Protein 3S40 (pdb70)

Radius of gyration: 36.55 Å; Cα contacts (8 Å, |Δi|>4): 2667; chains: 4; bounding box: 95×68×80 Å

InterPro domains:
  IPR001206 Diacylglycerol kinase, catalytic domain [PF00781] (8-130)
  IPR001206 Diacylglycerol kinase, catalytic domain [PS50146] (4-135)
  IPR001206 Diacylglycerol kinase, catalytic domain [SM00046] (8-134)
  IPR005218 Diacylglycerol/lipid kinase [TIGR00147] (7-293)
  IPR016064 NAD kinase/diacylglycerol kinase-like domain superfamily [SSF111331] (7-296)
  IPR017438 Inorganic polyphosphate/ATP-NAD kinase, N-terminal [G3DSA:3.40.50.10330] (1-131)
  IPR045540 YegS/DAGK, C-terminal domain [PF19279] (150-292)
  IPR050187 Lipid Phosphate Formation and Regulation [PTHR12358] (7-282)

Structure (mmCIF, N/CA/C/O backbone):
data_3S40
#
_entry.id   3S40
#
_cell.length_a   63.608
_cell.length_b   130.758
_cell.length_c   72.794
_cell.angle_alpha   90.00
_cell.angle_beta   115.04
_cell.angle_gamma   90.00
#
_symmetry.space_group_name_H-M   'P 1 21 1'
#
loop_
_entity.id
_entity.type
_entity.pdbx_description
1 polymer 'diacylglycerol kinase'
2 water water
#
loop_
_atom_site.group_PDB
_atom_site.id
_atom_site.type_symbol
_atom_site.label_atom_id
_atom_site.label_alt_id
_atom_site.label_comp_id
_atom_site.label_asym_id
_atom_site.label_entity_id
_atom_site.label_seq_id
_atom_site.pdbx_PDB_ins_code
_atom_site.Cartn_x
_atom_site.Cartn_y
_atom_site.Cartn_z
_atom_site.occupancy
_atom_site.B_iso_or_equiv
_atom_site.auth_seq_id
_atom_site.auth_comp_id
_atom_site.auth_asym_id
_atom_site.auth_atom_id
_atom_site.pdbx_PDB_model_num
ATOM 1 N N . LYS A 1 5 ? 14.879 17.221 20.643 1.00 93.97 3 LYS A N 1
ATOM 2 C CA . LYS A 1 5 ? 14.864 18.500 21.348 1.00 98.93 3 LYS A CA 1
ATOM 3 C C . LYS A 1 5 ? 13.934 18.469 22.560 1.00 98.04 3 LYS A C 1
ATOM 4 O O . LYS A 1 5 ? 12.757 18.116 22.454 1.00 102.47 3 LYS A O 1
ATOM 10 N N . THR A 1 6 ? 14.474 18.856 23.710 1.00 85.98 4 THR A N 1
ATOM 11 C CA . THR A 1 6 ? 13.760 18.777 24.977 1.00 69.49 4 THR A CA 1
ATOM 12 C C . THR A 1 6 ? 13.089 20.100 25.350 1.00 60.82 4 THR A C 1
ATOM 13 O O . THR A 1 6 ? 13.466 21.159 24.857 1.00 67.79 4 THR A O 1
ATOM 17 N N . LYS A 1 7 ? 12.080 20.038 26.212 1.00 45.90 5 LYS A N 1
ATOM 18 C CA . LYS A 1 7 ? 11.446 21.251 26.699 1.00 40.22 5 LYS A CA 1
ATOM 19 C C . LYS A 1 7 ? 12.157 21.821 27.936 1.00 34.88 5 LYS A C 1
ATOM 20 O O . LYS A 1 7 ? 11.674 22.769 28.552 1.00 31.88 5 LYS A O 1
ATOM 26 N N . PHE A 1 8 ? 13.290 21.234 28.305 1.00 28.22 6 PHE A N 1
ATOM 27 C CA . PHE A 1 8 ? 14.047 21.696 29.462 1.00 28.48 6 PHE A CA 1
ATOM 28 C C . PHE A 1 8 ? 15.496 21.962 29.082 1.00 32.69 6 PHE A C 1
ATOM 29 O O . PHE A 1 8 ? 16.304 21.045 29.033 1.00 28.75 6 PHE A O 1
ATOM 37 N N . GLU A 1 9 ? 15.818 23.226 28.835 1.00 21.46 7 GLU A N 1
ATOM 38 C CA . GLU A 1 9 ? 17.135 23.585 28.324 1.00 37.62 7 GLU A CA 1
ATOM 39 C C . GLU A 1 9 ? 18.189 23.399 29.415 1.00 31.13 7 GLU A C 1
ATOM 40 O O . GLU A 1 9 ? 19.254 22.860 29.167 1.00 26.37 7 GLU A O 1
ATOM 46 N N . LYS A 1 10 ? 17.868 23.830 30.632 1.00 28.62 8 LYS A N 1
ATOM 47 C CA . LYS A 1 10 ? 18.765 23.656 31.762 1.00 24.97 8 LYS A CA 1
ATOM 48 C C . LYS A 1 10 ? 18.070 22.942 32.906 1.00 24.83 8 LYS A C 1
ATOM 49 O O . LYS A 1 10 ? 16.914 23.248 33.274 1.00 18.80 8 LYS A O 1
ATOM 55 N N . VAL A 1 11 ? 18.790 21.981 33.454 1.00 13.80 9 VAL A N 1
ATOM 56 C CA . VAL A 1 11 ? 18.290 21.111 34.514 1.00 12.34 9 VAL A CA 1
ATOM 57 C C . VAL A 1 11 ? 19.225 21.171 35.722 1.00 22.99 9 VAL A C 1
ATOM 58 O O . VAL A 1 11 ? 20.461 21.155 35.583 1.00 18.11 9 VAL A O 1
ATOM 62 N N . LEU A 1 12 ? 18.621 21.258 36.900 1.00 16.90 10 LEU A N 1
ATOM 63 C CA . LEU A 1 12 ? 19.306 21.051 38.171 1.00 20.39 10 LEU A CA 1
ATOM 64 C C . LEU A 1 12 ? 18.842 19.763 38.844 1.00 22.08 10 LEU A C 1
ATOM 65 O O . LEU A 1 12 ? 17.639 19.541 39.001 1.00 20.76 10 LEU A O 1
ATOM 70 N N . LEU A 1 13 ? 19.795 18.929 39.258 1.00 15.91 11 LEU A N 1
ATOM 71 C CA . LEU A 1 13 ? 19.522 17.770 40.103 1.00 14.52 11 LEU A CA 1
ATOM 72 C C . LEU A 1 13 ? 20.078 18.009 41.505 1.00 23.11 11 LEU A C 1
ATOM 73 O O . LEU A 1 13 ? 21.290 18.203 41.688 1.00 17.78 11 LEU A O 1
ATOM 78 N N . ILE A 1 14 ? 19.194 18.013 42.493 1.00 18.21 12 ILE A N 1
ATOM 79 C CA . ILE A 1 14 ? 19.611 18.138 43.894 1.00 17.71 12 ILE A CA 1
ATOM 80 C C . ILE A 1 14 ? 19.671 16.754 44.493 1.00 22.90 12 ILE A C 1
ATOM 81 O O . ILE A 1 14 ? 18.700 16.003 44.428 1.00 20.05 12 ILE A O 1
ATOM 86 N N . VAL A 1 15 ? 20.819 16.415 45.066 1.00 22.40 13 VAL A N 1
ATOM 87 C CA . VAL A 1 15 ? 21.032 15.093 45.644 1.00 26.93 13 VAL A CA 1
ATOM 88 C C . VAL A 1 15 ? 21.252 15.162 47.144 1.00 23.78 13 VAL A C 1
ATOM 89 O O . VAL A 1 15 ? 22.177 15.829 47.606 1.00 28.50 13 VAL A O 1
ATOM 93 N N . ASN A 1 16 ? 20.401 14.469 47.894 1.00 23.28 14 ASN A N 1
ATOM 94 C CA . ASN A 1 16 ? 20.651 14.209 49.311 1.00 24.45 14 ASN A CA 1
ATOM 95 C C . ASN A 1 16 ? 21.494 12.943 49.420 1.00 29.41 14 ASN A C 1
ATOM 96 O O . ASN A 1 16 ? 21.004 11.842 49.147 1.00 31.49 14 ASN A O 1
ATOM 101 N N . PRO A 1 17 ? 22.774 13.095 49.807 1.00 38.12 15 PRO A N 1
ATOM 102 C CA . PRO A 1 17 ? 23.726 11.979 49.782 1.00 39.63 15 PRO A CA 1
ATOM 103 C C . PRO A 1 17 ? 23.301 10.871 50.729 1.00 34.82 15 PRO A C 1
ATOM 104 O O . PRO A 1 17 ? 23.684 9.716 50.550 1.00 39.33 15 PRO A O 1
ATOM 108 N N . LYS A 1 18 ? 22.504 11.224 51.728 1.00 31.21 16 LYS A N 1
ATOM 109 C CA . LYS A 1 18 ? 21.982 10.230 52.655 1.00 41.41 16 LYS A CA 1
ATOM 110 C C . LYS A 1 18 ? 20.812 9.443 52.074 1.00 41.52 16 LYS A C 1
ATOM 111 O O . LYS A 1 18 ? 20.446 8.385 52.594 1.00 35.81 16 LYS A O 1
ATOM 117 N N . ALA A 1 19 ? 20.223 9.941 50.994 1.00 32.55 17 ALA A N 1
ATOM 118 C CA . ALA A 1 19 ? 18.972 9.348 50.529 1.00 36.94 17 ALA A CA 1
ATOM 119 C C . ALA A 1 19 ? 19.207 7.945 49.981 1.00 38.81 17 ALA A C 1
ATOM 120 O O . ALA A 1 19 ? 20.329 7.576 49.658 1.00 38.44 17 ALA A O 1
ATOM 122 N N . GLY A 1 20 ? 18.138 7.164 49.884 1.00 29.12 18 GLY A N 1
ATOM 123 C CA . GLY A 1 20 ? 18.199 5.897 49.195 1.00 38.17 18 GLY A CA 1
ATOM 124 C C . GLY A 1 20 ? 18.634 4.740 50.074 1.00 53.67 18 GLY A C 1
ATOM 125 O O . GLY A 1 20 ? 19.474 4.890 50.964 1.00 44.62 18 GLY A O 1
ATOM 126 N N . GLN A 1 21 ? 18.034 3.583 49.819 1.00 72.06 19 GLN A N 1
ATOM 127 C CA . GLN A 1 21 ? 18.378 2.359 50.519 1.00 91.64 19 GLN A CA 1
ATOM 128 C C . GLN A 1 21 ? 19.887 2.202 50.476 1.00 93.85 19 GLN A C 1
ATOM 129 O O . GLN A 1 21 ? 20.564 2.317 51.499 1.00 94.89 19 GLN A O 1
ATOM 135 N N . GLY A 1 22 ? 20.406 1.970 49.273 1.00 88.60 20 GLY A N 1
ATOM 136 C CA . GLY A 1 22 ? 21.821 1.725 49.066 1.00 82.11 20 GLY A CA 1
ATOM 137 C C . GLY A 1 22 ? 22.723 2.931 49.253 1.00 73.36 20 GLY A C 1
ATOM 138 O O . GLY A 1 22 ? 22.343 3.945 49.841 1.00 76.75 20 GLY A O 1
ATOM 139 N N . ASP A 1 23 ? 23.938 2.813 48.740 1.00 58.81 21 ASP A N 1
ATOM 140 C CA . ASP A 1 23 ? 24.943 3.842 48.925 1.00 51.87 21 ASP A CA 1
ATOM 141 C C . ASP A 1 23 ? 24.935 4.881 47.805 1.00 35.17 21 ASP A C 1
ATOM 142 O O . ASP A 1 23 ? 24.348 4.667 46.739 1.00 30.16 21 ASP A O 1
ATOM 147 N N . LEU A 1 24 ? 25.614 5.994 48.056 1.00 30.61 22 LEU A N 1
ATOM 148 C CA . LEU A 1 24 ? 25.666 7.112 47.119 1.00 28.69 22 LEU A CA 1
ATOM 149 C C . LEU A 1 24 ? 26.055 6.689 45.711 1.00 31.46 22 LEU A C 1
ATOM 150 O O . LEU A 1 24 ? 25.384 7.036 44.749 1.00 26.03 22 LEU A O 1
ATOM 155 N N . HIS A 1 25 ? 27.122 5.906 45.597 1.00 31.85 23 HIS A N 1
ATOM 156 C CA . HIS A 1 25 ? 27.686 5.583 44.299 1.00 39.25 23 HIS A CA 1
ATOM 157 C C . HIS A 1 25 ? 26.697 4.725 43.528 1.00 38.04 23 HIS A C 1
ATOM 158 O O . HIS A 1 25 ? 26.440 4.947 42.339 1.00 34.41 23 HIS A O 1
ATOM 165 N N . THR A 1 26 ? 26.119 3.753 44.217 1.00 35.36 24 THR A N 1
ATOM 166 C CA . THR A 1 26 ? 25.181 2.860 43.574 1.00 30.00 24 THR A CA 1
ATOM 167 C C . THR A 1 26 ? 23.932 3.615 43.128 1.00 25.76 24 THR A C 1
ATOM 168 O O . THR A 1 26 ? 23.443 3.419 42.014 1.00 28.50 24 THR A O 1
ATOM 172 N N . ASN A 1 27 ? 23.423 4.480 43.996 1.00 23.54 25 ASN A N 1
ATOM 173 C CA . ASN A 1 27 ? 22.273 5.304 43.641 1.00 25.64 25 ASN A CA 1
ATOM 174 C C . ASN A 1 27 ? 22.541 6.206 42.438 1.00 27.40 25 ASN A C 1
ATOM 175 O O . ASN A 1 27 ? 21.703 6.364 41.553 1.00 25.35 25 ASN A O 1
ATOM 180 N N . LEU A 1 28 ? 23.725 6.801 42.408 1.00 23.78 26 LEU A N 1
ATOM 181 C CA . LEU A 1 28 ? 24.047 7.728 41.347 1.00 13.88 26 LEU A CA 1
ATOM 182 C C . LEU A 1 28 ? 24.258 7.003 40.012 1.00 19.70 26 LEU A C 1
ATOM 183 O O . LEU A 1 28 ? 24.023 7.567 38.939 1.00 28.81 26 LEU A O 1
ATOM 188 N N . THR A 1 29 ? 24.670 5.742 40.080 1.00 19.17 27 THR A N 1
ATOM 189 C CA . THR A 1 29 ? 24.795 4.921 38.877 1.00 22.46 27 THR A CA 1
ATOM 190 C C . THR A 1 29 ? 23.407 4.674 38.297 1.00 29.05 27 THR A C 1
ATOM 191 O O . THR A 1 29 ? 23.225 4.534 37.092 1.00 24.91 27 THR A O 1
ATOM 195 N N . LYS A 1 30 ? 22.420 4.615 39.171 1.00 30.35 28 LYS A N 1
ATOM 196 C CA . LYS A 1 30 ? 21.063 4.361 38.717 1.00 26.86 28 LYS A CA 1
ATOM 197 C C . LYS A 1 30 ? 20.397 5.608 38.136 1.00 28.43 28 LYS A C 1
ATOM 198 O O . LYS A 1 30 ? 19.677 5.530 37.142 1.00 30.58 28 LYS A O 1
ATOM 204 N N . ILE A 1 31 ? 20.641 6.767 38.729 1.00 18.34 29 ILE A N 1
ATOM 205 C CA . ILE A 1 31 ? 19.838 7.917 38.312 1.00 21.58 29 ILE A CA 1
ATOM 206 C C . ILE A 1 31 ? 20.518 8.903 37.384 1.00 27.36 29 ILE A C 1
ATOM 207 O O . ILE A 1 31 ? 19.868 9.511 36.556 1.00 27.28 29 ILE A O 1
ATOM 212 N N . VAL A 1 32 ? 21.830 9.064 37.497 1.00 29.27 30 VAL A N 1
ATOM 213 C CA . VAL A 1 32 ? 22.462 10.153 36.762 1.00 22.01 30 VAL A CA 1
ATOM 214 C C . VAL A 1 32 ? 22.580 9.943 35.243 1.00 25.61 30 VAL A C 1
ATOM 215 O O . VAL A 1 32 ? 22.292 10.855 34.462 1.00 31.96 30 VAL A O 1
ATOM 219 N N . PRO A 1 33 ? 22.998 8.744 34.820 1.00 30.63 31 PRO A N 1
ATOM 220 C CA . PRO A 1 33 ? 23.229 8.503 33.389 1.00 34.70 31 PRO A CA 1
ATOM 221 C C . PRO A 1 33 ? 22.056 8.790 32.442 1.00 31.46 31 PRO A C 1
ATOM 222 O O . PRO A 1 33 ? 22.270 9.497 31.452 1.00 32.39 31 PRO A O 1
ATOM 226 N N . PRO A 1 34 ? 20.854 8.248 32.713 1.00 24.67 32 PRO A N 1
ATOM 227 C CA . PRO A 1 34 ? 19.747 8.619 31.822 1.00 28.22 32 PRO A CA 1
ATOM 228 C C . PRO A 1 34 ? 19.507 10.135 31.805 1.00 22.11 32 PRO A C 1
ATOM 229 O O . PRO A 1 34 ? 19.183 10.693 30.762 1.00 25.98 32 PRO A O 1
ATOM 233 N N . LEU A 1 35 ? 19.683 10.795 32.941 1.00 20.00 33 LEU A N 1
ATOM 234 C CA . LEU A 1 35 ? 19.488 12.233 32.987 1.00 22.22 33 LEU A CA 1
ATOM 235 C C . LEU A 1 35 ? 20.574 12.931 32.175 1.00 29.87 33 LEU A C 1
ATOM 236 O O . LEU A 1 35 ? 20.303 13.844 31.399 1.00 28.96 33 LEU A O 1
ATOM 241 N N . ALA A 1 36 ? 21.815 12.498 32.350 1.00 26.04 34 ALA A N 1
ATOM 242 C CA . ALA A 1 36 ? 22.893 13.160 31.651 1.00 24.57 34 ALA A CA 1
ATOM 243 C C . ALA A 1 36 ? 22.774 12.922 30.144 1.00 18.27 34 ALA A C 1
ATOM 244 O O . ALA A 1 36 ? 23.127 13.783 29.344 1.00 29.24 34 ALA A O 1
ATOM 246 N N . ALA A 1 37 ? 22.249 11.765 29.757 1.00 24.43 35 ALA A N 1
ATOM 247 C CA . ALA A 1 37 ? 22.068 11.469 28.340 1.00 30.25 35 ALA A CA 1
ATOM 248 C C . ALA A 1 37 ? 20.967 12.312 27.736 1.00 29.89 35 ALA A C 1
ATOM 249 O O . ALA A 1 37 ? 21.062 12.726 26.586 1.00 32.84 35 ALA A O 1
ATOM 251 N N . ALA A 1 38 ? 19.915 12.546 28.516 1.00 32.44 36 ALA A N 1
ATOM 252 C CA . ALA A 1 38 ? 18.719 13.205 28.009 1.00 29.75 36 ALA A CA 1
ATOM 253 C C . ALA A 1 38 ? 18.869 14.716 28.003 1.00 26.23 36 ALA A C 1
ATOM 254 O O . ALA A 1 38 ? 18.406 15.371 27.082 1.00 25.33 36 ALA A O 1
ATOM 256 N N . PHE A 1 39 ? 19.534 15.263 29.019 1.00 22.41 37 PHE A N 1
ATOM 257 C CA . PHE A 1 39 ? 19.613 16.719 29.182 1.00 25.84 37 PHE A CA 1
ATOM 258 C C . PHE A 1 39 ? 21.032 17.285 28.982 1.00 30.98 37 PHE A C 1
ATOM 259 O O . PHE A 1 39 ? 21.882 17.153 29.847 1.00 23.99 37 PHE A O 1
ATOM 267 N N . PRO A 1 40 ? 21.277 17.955 27.854 1.00 33.43 38 PRO A N 1
ATOM 268 C CA . PRO A 1 40 ? 22.638 18.383 27.505 1.00 30.92 38 PRO A CA 1
ATOM 269 C C . PRO A 1 40 ? 23.250 19.455 28.428 1.00 31.78 38 PRO A C 1
ATOM 270 O O . PRO A 1 40 ? 24.429 19.772 28.268 1.00 29.37 38 PRO A O 1
ATOM 274 N N . ASP A 1 41 ? 22.477 20.007 29.357 1.00 24.28 39 ASP A N 1
ATOM 275 C CA . ASP A 1 41 ? 23.008 20.938 30.359 1.00 24.24 39 ASP A CA 1
ATOM 276 C C . ASP A 1 41 ? 22.421 20.601 31.712 1.00 30.76 39 ASP A C 1
ATOM 277 O O . ASP A 1 41 ? 21.290 20.980 32.036 1.00 25.74 39 ASP A O 1
ATOM 282 N N . LEU A 1 42 ? 23.212 19.905 32.510 1.00 24.03 40 LEU A N 1
ATOM 283 C CA . LEU A 1 42 ? 22.727 19.313 33.735 1.00 14.14 40 LEU A CA 1
ATOM 284 C C . LEU A 1 42 ? 23.655 19.666 34.890 1.00 22.73 40 LEU A C 1
ATOM 285 O O . LEU A 1 42 ? 24.853 19.439 34.833 1.00 24.93 40 LEU A O 1
ATOM 290 N N . HIS A 1 43 ? 23.094 20.217 35.946 1.00 24.86 41 HIS A N 1
ATOM 291 C CA . HIS A 1 43 ? 23.899 20.669 37.053 1.00 22.51 41 HIS A CA 1
ATOM 292 C C . HIS A 1 43 ? 23.510 19.843 38.270 1.00 26.81 41 HIS A C 1
ATOM 293 O O . HIS A 1 43 ? 22.320 19.704 38.603 1.00 23.48 41 HIS A O 1
ATOM 300 N N . ILE A 1 44 ? 24.505 19.259 38.915 1.00 15.40 42 ILE A N 1
ATOM 301 C CA . ILE A 1 44 ? 24.254 18.361 40.032 1.00 14.17 42 ILE A CA 1
ATOM 302 C C . ILE A 1 44 ? 24.865 18.901 41.303 1.00 27.42 42 ILE A C 1
ATOM 303 O O . ILE A 1 44 ? 26.065 19.170 41.343 1.00 25.77 42 ILE A O 1
ATOM 308 N N . LEU A 1 45 ? 24.044 19.045 42.342 1.00 17.41 43 LEU A N 1
ATOM 309 C CA . LEU A 1 45 ? 24.508 19.576 43.622 1.00 19.84 43 LEU A CA 1
ATOM 310 C C . LEU A 1 45 ? 24.129 18.652 44.753 1.00 23.54 43 LEU A C 1
ATOM 311 O O . LEU A 1 45 ? 22.972 18.243 44.865 1.00 24.77 43 LEU A O 1
ATOM 316 N N . HIS A 1 46 ? 25.088 18.331 45.613 1.00 22.57 44 HIS A N 1
ATOM 317 C CA . HIS A 1 46 ? 24.762 17.562 46.804 1.00 28.92 44 HIS A CA 1
ATOM 318 C C . HIS A 1 46 ? 24.344 18.517 47.906 1.00 24.96 44 HIS A C 1
ATOM 319 O O . HIS A 1 46 ? 24.894 19.602 48.002 1.00 21.51 44 HIS A O 1
ATOM 326 N N . THR A 1 47 ? 23.355 18.139 48.718 1.00 25.41 45 THR A N 1
ATOM 327 C CA . THR A 1 47 ? 23.063 18.895 49.941 1.00 26.43 45 THR A CA 1
ATOM 328 C C . THR A 1 47 ? 24.108 18.534 50.995 1.00 28.02 45 THR A C 1
ATOM 329 O O . THR A 1 47 ? 24.703 17.472 50.925 1.00 25.42 45 THR A O 1
ATOM 333 N N . LYS A 1 48 ? 24.318 19.409 51.969 1.00 34.49 46 LYS A N 1
ATOM 334 C CA . LYS A 1 48 ? 25.217 19.115 53.089 1.00 47.93 46 LYS A CA 1
ATOM 335 C C . LYS A 1 48 ? 24.479 19.204 54.416 1.00 46.51 46 LYS A C 1
ATOM 336 O O . LYS A 1 48 ? 24.617 18.338 55.277 1.00 43.92 46 LYS A O 1
ATOM 342 N N . GLU A 1 49 ? 23.697 20.261 54.588 1.00 41.61 47 GLU A N 1
ATOM 343 C CA . GLU A 1 49 ? 22.878 20.368 55.784 1.00 49.06 47 GLU A CA 1
ATOM 344 C C . GLU A 1 49 ? 21.428 20.603 55.429 1.00 45.36 47 GLU A C 1
ATOM 345 O O . GLU A 1 49 ? 21.099 20.953 54.287 1.00 31.89 47 GLU A O 1
ATOM 351 N N . GLN A 1 50 ? 20.575 20.393 56.427 1.00 37.57 48 GLN A N 1
ATOM 352 C CA . GLN A 1 50 ? 19.197 20.841 56.392 1.00 45.34 48 GLN A CA 1
ATOM 353 C C . GLN A 1 50 ? 19.128 22.290 55.917 1.00 36.02 48 GLN A C 1
ATOM 354 O O . GLN A 1 50 ? 19.897 23.137 56.365 1.00 38.35 48 GLN A O 1
ATOM 360 N N . GLY A 1 51 ? 18.210 22.570 54.999 1.00 26.83 49 GLY A N 1
ATOM 361 C CA . GLY A 1 51 ? 18.076 23.903 54.450 1.00 31.71 49 GLY A CA 1
ATOM 362 C C . GLY A 1 51 ? 18.731 24.076 53.087 1.00 33.46 49 GLY A C 1
ATOM 363 O O . GLY A 1 51 ? 18.315 24.942 52.316 1.00 38.35 49 GLY A O 1
ATOM 364 N N . ASP A 1 52 ? 19.735 23.251 52.776 1.00 26.31 50 ASP A N 1
ATOM 365 C CA . ASP A 1 52 ? 20.444 23.368 51.489 1.00 25.77 50 ASP A CA 1
ATOM 366 C C . ASP A 1 52 ? 19.536 23.212 50.265 1.00 24.26 50 ASP A C 1
ATOM 367 O O . ASP A 1 52 ? 19.646 23.956 49.299 1.00 29.19 50 ASP A O 1
ATOM 372 N N . ALA A 1 53 ? 18.662 22.221 50.297 1.00 27.60 51 ALA A N 1
ATOM 373 C CA . ALA A 1 53 ? 17.779 21.998 49.165 1.00 24.00 51 ALA A CA 1
ATOM 374 C C . ALA A 1 53 ? 16.932 23.255 48.936 1.00 19.08 51 ALA A C 1
ATOM 375 O O . ALA A 1 53 ? 16.800 23.731 47.818 1.00 26.77 51 ALA A O 1
ATOM 377 N N . THR A 1 54 ? 16.394 23.806 50.013 1.00 21.66 52 THR A N 1
ATOM 378 C CA . THR A 1 54 ? 15.632 25.053 49.932 1.00 28.20 52 THR A CA 1
ATOM 379 C C . THR A 1 54 ? 16.478 26.173 49.319 1.00 22.19 52 THR A C 1
ATOM 380 O O . THR A 1 54 ? 16.011 26.883 48.432 1.00 26.55 52 THR A O 1
ATOM 384 N N . LYS A 1 55 ? 17.710 26.338 49.796 1.00 23.03 53 LYS A N 1
ATOM 385 C CA . LYS A 1 55 ? 18.564 27.398 49.267 1.00 21.90 53 LYS A CA 1
ATOM 386 C C . LYS A 1 55 ? 18.931 27.164 47.806 1.00 26.17 53 LYS A C 1
ATOM 387 O O . LYS A 1 55 ? 19.036 28.116 47.053 1.00 24.71 53 LYS A O 1
ATOM 393 N N . TYR A 1 56 ? 19.137 25.908 47.407 1.00 20.87 54 TYR A N 1
ATOM 394 C CA . TYR A 1 56 ? 19.514 25.646 46.018 1.00 26.97 54 TYR A CA 1
ATOM 395 C C . TYR A 1 56 ? 18.326 25.961 45.122 1.00 16.25 54 TYR A C 1
ATOM 396 O O . TYR A 1 56 ? 18.487 26.566 44.055 1.00 18.89 54 TYR A O 1
ATOM 405 N N . CYS A 1 57 ? 17.130 25.567 45.566 1.00 19.77 55 CYS A N 1
ATOM 406 C CA . CYS A 1 57 ? 15.928 25.841 44.783 1.00 21.47 55 CYS A CA 1
ATOM 407 C C . CYS A 1 57 ? 15.795 27.321 44.541 1.00 19.58 55 CYS A C 1
ATOM 408 O O . CYS A 1 57 ? 15.571 27.753 43.415 1.00 21.04 55 CYS A O 1
ATOM 411 N N . GLN A 1 58 ? 15.937 28.093 45.610 1.00 16.61 56 GLN A N 1
ATOM 412 C CA . GLN A 1 58 ? 15.769 29.537 45.532 1.00 21.96 56 GLN A CA 1
ATOM 413 C C . GLN A 1 58 ? 16.851 30.199 44.684 1.00 18.88 56 GLN A C 1
ATOM 414 O O . GLN A 1 58 ? 16.577 31.143 43.967 1.00 27.69 56 GLN A O 1
ATOM 420 N N . GLU A 1 59 ? 18.065 29.658 44.715 1.00 18.53 57 GLU A N 1
ATOM 421 C CA . GLU A 1 59 ? 19.119 30.239 43.903 1.00 19.15 57 GLU A CA 1
ATOM 422 C C . GLU A 1 59 ? 18.953 29.906 42.424 1.00 22.37 57 GLU A C 1
ATOM 423 O O . GLU A 1 59 ? 19.218 30.741 41.573 1.00 25.44 57 GLU A O 1
ATOM 429 N N . PHE A 1 60 ? 18.536 28.683 42.110 1.00 14.43 58 PHE A N 1
ATOM 430 C CA . PHE A 1 60 ? 18.475 28.276 40.703 1.00 21.69 58 PHE A CA 1
ATOM 431 C C . PHE A 1 60 ? 17.111 28.428 40.046 1.00 19.69 58 PHE A C 1
ATOM 432 O O . PHE A 1 60 ? 16.976 28.228 38.840 1.00 24.10 58 PHE A O 1
ATOM 440 N N . ALA A 1 61 ? 16.113 28.788 40.845 1.00 19.93 59 ALA A N 1
ATOM 441 C CA . ALA A 1 61 ? 14.739 28.931 40.346 1.00 25.24 59 ALA A CA 1
ATOM 442 C C . ALA A 1 61 ? 14.606 29.767 39.064 1.00 25.41 59 ALA A C 1
ATOM 443 O O . ALA A 1 61 ? 13.878 29.391 38.169 1.00 27.41 59 ALA A O 1
ATOM 445 N N . SER A 1 62 ? 15.321 30.882 38.957 1.00 29.06 60 SER A N 1
ATOM 446 C CA . SER A 1 62 ? 15.229 31.704 37.757 1.00 34.41 60 SER A CA 1
ATOM 447 C C . SER A 1 62 ? 16.255 31.308 36.698 1.00 33.17 60 SER A C 1
ATOM 448 O O . SER A 1 62 ? 16.319 31.913 35.632 1.00 41.58 60 SER A O 1
ATOM 451 N N . LYS A 1 63 ? 17.057 30.298 36.981 1.00 23.08 61 LYS A N 1
ATOM 452 C CA . LYS A 1 63 ? 18.133 29.953 36.061 1.00 33.67 61 LYS A CA 1
ATOM 453 C C . LYS A 1 63 ? 17.938 28.635 35.330 1.00 33.08 61 LYS A C 1
ATOM 454 O O . LYS A 1 63 ? 18.581 28.409 34.309 1.00 34.57 61 LYS A O 1
ATOM 460 N N . VAL A 1 64 ? 17.074 27.759 35.846 1.00 23.21 62 VAL A N 1
ATOM 461 C CA . VAL A 1 64 ? 16.852 26.467 35.200 1.00 17.72 62 VAL A CA 1
ATOM 462 C C . VAL A 1 64 ? 15.392 26.254 34.856 1.00 24.61 62 VAL A C 1
ATOM 463 O O . VAL A 1 64 ? 14.525 26.956 35.352 1.00 22.87 62 VAL A O 1
ATOM 467 N N . ASP A 1 65 ? 15.131 25.250 34.032 1.00 21.40 63 ASP A N 1
ATOM 468 C CA . ASP A 1 65 ? 13.781 24.941 33.573 1.00 27.03 63 ASP A CA 1
ATOM 469 C C . ASP A 1 65 ? 13.187 23.775 34.335 1.00 21.18 63 ASP A C 1
ATOM 470 O O . ASP A 1 65 ? 11.977 23.634 34.396 1.00 19.79 63 ASP A O 1
ATOM 475 N N . LEU A 1 66 ? 14.049 22.956 34.923 1.00 14.22 64 LEU A N 1
ATOM 476 C CA . LEU A 1 66 ? 13.617 21.764 35.630 1.00 16.68 64 LEU A CA 1
ATOM 477 C C . LEU A 1 66 ? 14.496 21.588 36.850 1.00 20.59 64 LEU A C 1
ATOM 478 O O . LEU A 1 66 ? 15.735 21.659 36.747 1.00 20.53 64 LEU A O 1
ATOM 483 N N . ILE A 1 67 ? 13.870 21.393 38.000 1.00 16.84 65 ILE A N 1
ATOM 484 C CA . ILE A 1 67 ? 14.583 21.017 39.221 1.00 22.22 65 ILE A CA 1
ATOM 485 C C . ILE A 1 67 ? 14.191 19.596 39.623 1.00 24.98 65 ILE A C 1
ATOM 486 O O . ILE A 1 67 ? 13.014 19.293 39.806 1.00 21.22 65 ILE A O 1
ATOM 491 N N . ILE A 1 68 ? 15.179 18.713 39.718 1.00 18.78 66 ILE A N 1
ATOM 492 C CA . ILE A 1 68 ? 14.938 17.334 40.122 1.00 12.93 66 ILE A CA 1
ATOM 493 C C . ILE A 1 68 ? 15.433 17.166 41.537 1.00 20.43 66 ILE A C 1
ATOM 494 O O . ILE A 1 68 ? 16.527 17.621 41.868 1.00 16.54 66 ILE A O 1
ATOM 499 N N . VAL A 1 69 ? 14.635 16.546 42.395 1.00 18.57 67 VAL A N 1
ATOM 500 C CA . VAL A 1 69 ? 15.110 16.282 43.760 1.00 15.66 67 VAL A CA 1
ATOM 501 C C . VAL A 1 69 ? 15.214 14.784 44.032 1.00 23.03 67 VAL A C 1
ATOM 502 O O . VAL A 1 69 ? 14.239 14.060 43.889 1.00 25.06 67 VAL A O 1
ATOM 506 N N . PHE A 1 70 ? 16.417 14.313 44.373 1.00 22.93 68 PHE A N 1
ATOM 507 C CA . PHE A 1 70 ? 16.596 12.948 44.842 1.00 23.41 68 PHE A CA 1
ATOM 508 C C . PHE A 1 70 ? 16.620 12.940 46.354 1.00 23.75 68 PHE A C 1
ATOM 509 O O . PHE A 1 70 ? 17.579 13.401 46.961 1.00 32.93 68 PHE A O 1
ATOM 517 N N . GLY A 1 71 ? 15.563 12.426 46.971 1.00 24.98 69 GLY A N 1
ATOM 518 C CA . GLY A 1 71 ? 15.511 12.382 48.423 1.00 21.87 69 GLY A CA 1
ATOM 519 C C . GLY A 1 71 ? 14.147 12.038 48.986 1.00 29.62 69 GLY A C 1
ATOM 520 O O . GLY A 1 71 ? 13.175 11.875 48.244 1.00 30.09 69 GLY A O 1
ATOM 521 N N . GLY A 1 72 ? 14.073 11.941 50.310 1.00 29.97 70 GLY A N 1
ATOM 522 C CA . GLY A 1 72 ? 12.814 11.648 50.977 1.00 34.33 70 GLY A CA 1
ATOM 523 C C . GLY A 1 72 ? 11.842 12.813 51.088 1.00 35.99 70 GLY A C 1
ATOM 524 O O . GLY A 1 72 ? 12.023 13.880 50.481 1.00 28.05 70 GLY A O 1
ATOM 525 N N . ASP A 1 73 ? 10.793 12.599 51.875 1.00 31.55 71 ASP A N 1
ATOM 526 C CA . ASP A 1 73 ? 9.730 13.585 52.049 1.00 34.35 71 ASP A CA 1
ATOM 527 C C . ASP A 1 73 ? 10.240 14.895 52.642 1.00 23.71 71 ASP A C 1
ATOM 528 O O . ASP A 1 73 ? 9.779 15.967 52.276 1.00 27.44 71 ASP A O 1
ATOM 533 N N . GLY A 1 74 ? 11.189 14.814 53.564 1.00 27.59 72 GLY A N 1
ATOM 534 C CA . GLY A 1 74 ? 11.780 16.018 54.124 1.00 30.05 72 GLY A CA 1
ATOM 535 C C . GLY A 1 74 ? 12.452 16.882 53.061 1.00 35.70 72 GLY A C 1
ATOM 536 O O . GLY A 1 74 ? 12.233 18.094 52.993 1.00 34.41 72 GLY A O 1
ATOM 537 N N . THR A 1 75 ? 13.281 16.258 52.231 1.00 29.76 73 THR A N 1
ATOM 538 C CA . THR A 1 75 ? 13.970 16.977 51.158 1.00 30.31 73 THR A CA 1
ATOM 539 C C . THR A 1 75 ? 13.000 17.557 50.127 1.00 28.53 73 THR A C 1
ATOM 540 O O . THR A 1 75 ? 13.156 18.695 49.699 1.00 26.54 73 THR A O 1
ATOM 544 N N . VAL A 1 76 ? 11.996 16.769 49.739 1.00 23.24 74 VAL A N 1
ATOM 545 C CA . VAL A 1 76 ? 10.949 17.216 48.820 1.00 19.54 74 VAL A CA 1
ATOM 546 C C . VAL A 1 76 ? 10.249 18.449 49.390 1.00 27.99 74 VAL A C 1
ATOM 547 O O . VAL A 1 76 ? 10.019 19.438 48.694 1.00 28.58 74 VAL A O 1
ATOM 551 N N . PHE A 1 77 ? 9.884 18.363 50.662 1.00 25.25 75 PHE A N 1
ATOM 552 C CA . PHE A 1 77 ? 9.242 19.460 51.357 1.00 24.56 75 PHE A CA 1
ATOM 553 C C . PHE A 1 77 ? 10.121 20.716 51.400 1.00 25.33 75 PHE A C 1
ATOM 554 O O . PHE A 1 77 ? 9.614 21.838 51.361 1.00 27.37 75 PHE A O 1
ATOM 562 N N . GLU A 1 78 ? 11.438 20.535 51.503 1.00 22.03 76 GLU A N 1
ATOM 563 C CA . GLU A 1 78 ? 12.328 21.686 51.433 1.00 26.54 76 GLU A CA 1
ATOM 564 C C . GLU A 1 78 ? 12.170 22.371 50.096 1.00 23.91 76 GLU A C 1
ATOM 565 O O . GLU A 1 78 ? 12.188 23.596 50.016 1.00 21.68 76 GLU A O 1
ATOM 571 N N . CYS A 1 79 ? 12.037 21.571 49.042 1.00 26.19 77 CYS A N 1
ATOM 572 C CA . CYS A 1 79 ? 11.862 22.116 47.706 1.00 28.24 77 CYS A CA 1
ATOM 573 C C . CYS A 1 79 ? 10.530 22.854 47.562 1.00 35.50 77 CYS A C 1
ATOM 574 O O . CYS A 1 79 ? 10.490 23.961 47.028 1.00 30.04 77 CYS A O 1
ATOM 577 N N . THR A 1 80 ? 9.451 22.236 48.040 1.00 29.23 78 THR A N 1
ATOM 578 C CA . THR A 1 80 ? 8.108 22.843 47.975 1.00 28.51 78 THR A CA 1
ATOM 579 C C . THR A 1 80 ? 8.131 24.214 48.593 1.00 19.75 78 THR A C 1
ATOM 580 O O . THR A 1 80 ? 7.705 25.189 48.000 1.00 22.35 78 THR A O 1
ATOM 584 N N . ASN A 1 81 ? 8.624 24.256 49.822 1.00 26.90 79 ASN A N 1
ATOM 585 C CA . ASN A 1 81 ? 8.772 25.506 50.545 1.00 27.72 79 ASN A CA 1
ATOM 586 C C . ASN A 1 81 ? 9.739 26.473 49.915 1.00 31.39 79 ASN A C 1
ATOM 587 O O . ASN A 1 81 ? 9.561 27.677 50.012 1.00 46.03 79 ASN A O 1
ATOM 592 N N . GLY A 1 82 ? 10.774 25.944 49.277 1.00 31.31 80 GLY A N 1
ATOM 593 C CA . GLY A 1 82 ? 11.712 26.783 48.564 1.00 33.81 80 GLY A CA 1
ATOM 594 C C . GLY A 1 82 ? 11.060 27.455 47.375 1.00 30.04 80 GLY A C 1
ATOM 595 O O . GLY A 1 82 ? 11.201 28.651 47.172 1.00 27.94 80 GLY A O 1
ATOM 596 N N . LEU A 1 83 ? 10.326 26.687 46.589 1.00 26.21 81 LEU A N 1
ATOM 597 C CA . LEU A 1 83 ? 9.794 27.201 45.327 1.00 25.67 81 LEU A CA 1
ATOM 598 C C . LEU A 1 83 ? 8.477 27.940 45.471 1.00 28.55 81 LEU A C 1
ATOM 599 O O . LEU A 1 83 ? 8.243 28.945 44.791 1.00 27.05 81 LEU A O 1
ATOM 604 N N . ALA A 1 84 ? 7.608 27.441 46.347 1.00 22.88 82 ALA A N 1
ATOM 605 C CA . ALA A 1 84 ? 6.226 27.907 46.344 1.00 17.14 82 ALA A CA 1
ATOM 606 C C . ALA A 1 84 ? 6.078 29.438 46.415 1.00 26.40 82 ALA A C 1
ATOM 607 O O . ALA A 1 84 ? 5.259 30.015 45.698 1.00 30.20 82 ALA A O 1
ATOM 609 N N . PRO A 1 85 ? 6.860 30.107 47.273 1.00 30.64 83 PRO A N 1
ATOM 610 C CA . PRO A 1 85 ? 6.623 31.560 47.371 1.00 23.54 83 PRO A CA 1
ATOM 611 C C . PRO A 1 85 ? 7.249 32.408 46.261 1.00 30.31 83 PRO A C 1
ATOM 612 O O . PRO A 1 85 ? 7.062 33.622 46.261 1.00 37.07 83 PRO A O 1
ATOM 616 N N . LEU A 1 86 ? 7.937 31.782 45.314 1.00 24.23 84 LEU A N 1
ATOM 617 C CA . LEU A 1 86 ? 8.652 32.508 44.278 1.00 24.02 84 LEU A CA 1
ATOM 618 C C . LEU A 1 86 ? 7.789 32.888 43.084 1.00 31.02 84 LEU A C 1
ATOM 619 O O . LEU A 1 86 ? 6.846 32.168 42.730 1.00 27.47 84 LEU A O 1
ATOM 624 N N . GLU A 1 87 ? 8.132 34.010 42.447 1.00 28.16 85 GLU A N 1
ATOM 625 C CA . GLU A 1 87 ? 7.421 34.468 41.252 1.00 31.43 85 GLU A CA 1
ATOM 626 C C . GLU A 1 87 ? 7.712 33.552 40.093 1.00 28.60 85 GLU A C 1
ATOM 627 O O . GLU A 1 87 ? 6.858 33.299 39.245 1.00 36.09 85 GLU A O 1
ATOM 633 N N . ILE A 1 88 ? 8.939 33.074 40.038 1.00 27.04 86 ILE A N 1
ATOM 634 C CA . ILE A 1 88 ? 9.318 32.187 38.958 1.00 30.75 86 ILE A CA 1
ATOM 635 C C . ILE A 1 88 ? 9.650 30.800 39.515 1.00 24.93 86 ILE A C 1
ATOM 636 O O . ILE A 1 88 ? 10.509 30.663 40.384 1.00 27.85 86 ILE A O 1
ATOM 641 N N . ARG A 1 89 ? 8.936 29.789 39.021 1.00 20.93 87 ARG A N 1
ATOM 642 C CA . ARG A 1 89 ? 9.025 28.432 39.544 1.00 24.67 87 ARG A CA 1
ATOM 643 C C . ARG A 1 89 ? 9.164 27.414 38.417 1.00 35.28 87 ARG A C 1
ATOM 644 O O . ARG A 1 89 ? 8.212 27.137 37.699 1.00 40.06 87 ARG A O 1
ATOM 652 N N . PRO A 1 90 ? 10.360 26.841 38.265 1.00 24.57 88 PRO A N 1
ATOM 653 C CA . PRO A 1 90 ? 10.531 25.789 37.255 1.00 24.45 88 PRO A CA 1
ATOM 654 C C . PRO A 1 90 ? 9.686 24.544 37.563 1.00 25.75 88 PRO A C 1
ATOM 655 O O . PRO A 1 90 ? 9.243 24.324 38.686 1.00 19.58 88 PRO A O 1
ATOM 659 N N . THR A 1 91 ? 9.501 23.727 36.541 1.00 18.25 89 THR A N 1
ATOM 660 C CA . THR A 1 91 ? 9.014 22.374 36.705 1.00 10.03 89 THR A CA 1
ATOM 661 C C . THR A 1 91 ? 9.836 21.601 37.725 1.00 20.49 89 THR A C 1
ATOM 662 O O . THR A 1 91 ? 11.081 21.706 37.780 1.00 16.52 89 THR A O 1
ATOM 666 N N . LEU A 1 92 ? 9.130 20.828 38.541 1.00 16.57 90 LEU A N 1
ATOM 667 C CA . LEU A 1 92 ? 9.765 20.032 39.592 1.00 23.50 90 LEU A CA 1
ATOM 668 C C . LEU A 1 92 ? 9.566 18.531 39.325 1.00 21.03 90 LEU A C 1
ATOM 669 O O . LEU A 1 92 ? 8.539 18.117 38.769 1.00 25.96 90 LEU A O 1
ATOM 674 N N . ALA A 1 93 ? 10.555 17.726 39.703 1.00 15.45 91 ALA A N 1
ATOM 675 C CA . ALA A 1 93 ? 10.483 16.271 39.577 1.00 17.72 91 ALA A CA 1
ATOM 676 C C . ALA A 1 93 ? 11.084 15.640 40.822 1.00 20.90 91 ALA A C 1
ATOM 677 O O . ALA A 1 93 ? 11.926 16.245 41.484 1.00 20.44 91 ALA A O 1
ATOM 679 N N . ILE A 1 94 ? 10.629 14.437 41.154 1.00 22.09 92 ILE A N 1
ATOM 680 C CA . ILE A 1 94 ? 11.068 13.757 42.372 1.00 17.73 92 ILE A CA 1
ATOM 681 C C . ILE A 1 94 ? 11.611 12.397 42.016 1.00 24.02 92 ILE A C 1
ATOM 682 O O . ILE A 1 94 ? 10.989 11.663 41.268 1.00 25.90 92 ILE A O 1
ATOM 687 N N . ILE A 1 95 ? 12.784 12.069 42.537 1.00 20.35 93 ILE A N 1
ATOM 688 C CA . ILE A 1 95 ? 13.231 10.697 42.532 1.00 18.58 93 ILE A CA 1
ATOM 689 C C . ILE A 1 95 ? 13.177 10.292 43.973 1.00 22.27 93 ILE A C 1
ATOM 690 O O . ILE A 1 95 ? 13.833 10.892 44.810 1.00 24.51 93 ILE A O 1
ATOM 695 N N . PRO A 1 96 ? 12.364 9.276 44.272 1.00 24.49 94 PRO A N 1
ATOM 696 C CA . PRO A 1 96 ? 12.030 8.888 45.647 1.00 29.49 94 PRO A CA 1
ATOM 697 C C . PRO A 1 96 ? 13.252 8.325 46.373 1.00 29.73 94 PRO A C 1
ATOM 698 O O . PRO A 1 96 ? 13.794 7.335 45.939 1.00 34.41 94 PRO A O 1
ATOM 702 N N . GLY A 1 97 ? 13.677 8.961 47.458 1.00 29.12 95 GLY A N 1
ATOM 703 C CA . GLY A 1 97 ? 14.865 8.521 48.162 1.00 34.97 95 GLY A CA 1
ATOM 704 C C . GLY A 1 97 ? 14.634 8.333 49.645 1.00 39.12 95 GLY A C 1
ATOM 705 O O . GLY A 1 97 ? 15.587 8.229 50.417 1.00 39.14 95 GLY A O 1
ATOM 706 N N . GLY A 1 98 ? 13.365 8.288 50.043 1.00 32.64 96 GLY A N 1
ATOM 707 C CA . GLY A 1 98 ? 13.003 8.085 51.435 1.00 27.18 96 GLY A CA 1
ATOM 708 C C . GLY A 1 98 ? 12.281 6.760 51.570 1.00 36.07 96 GLY A C 1
ATOM 709 O O . GLY A 1 98 ? 12.403 5.897 50.701 1.00 33.17 96 GLY A O 1
ATOM 710 N N . THR A 1 99 ? 11.520 6.593 52.647 1.00 37.01 97 THR A N 1
ATOM 711 C CA . THR A 1 99 ? 10.728 5.378 52.810 1.00 47.68 97 THR A CA 1
ATOM 712 C C . THR A 1 99 ? 9.281 5.570 52.329 1.00 43.67 97 THR A C 1
ATOM 713 O O . THR A 1 99 ? 8.721 4.687 51.684 1.00 41.49 97 THR A O 1
ATOM 717 N N . CYS A 1 100 ? 8.688 6.728 52.613 1.00 33.91 98 CYS A N 1
ATOM 718 C CA . CYS A 1 100 ? 7.308 6.983 52.187 1.00 30.62 98 CYS A CA 1
ATOM 719 C C . CYS A 1 100 ? 7.194 7.535 50.776 1.00 27.50 98 CYS A C 1
ATOM 720 O O . CYS A 1 100 ? 6.474 6.981 49.945 1.00 31.93 98 CYS A O 1
ATOM 723 N N . ASN A 1 101 ? 7.878 8.643 50.517 1.00 22.35 99 ASN A N 1
ATOM 724 C CA . ASN A 1 101 ? 7.847 9.246 49.197 1.00 26.55 99 ASN A CA 1
ATOM 725 C C . ASN A 1 101 ? 6.392 9.505 48.766 1.00 25.09 99 ASN A C 1
ATOM 726 O O . ASN A 1 101 ? 5.991 9.220 47.637 1.00 26.69 99 ASN A O 1
ATOM 731 N N . ASP A 1 102 ? 5.612 10.049 49.698 1.00 26.33 100 ASP A N 1
ATOM 732 C CA . ASP A 1 102 ? 4.188 10.272 49.495 1.00 27.63 100 ASP A CA 1
ATOM 733 C C . ASP A 1 102 ? 3.870 11.056 48.238 1.00 32.38 100 ASP A C 1
ATOM 734 O O . ASP A 1 102 ? 3.014 10.652 47.430 1.00 24.03 100 ASP A O 1
ATOM 739 N N . PHE A 1 103 ? 4.543 12.184 48.047 1.00 18.43 101 PHE A N 1
ATOM 740 C CA . PHE A 1 103 ? 4.199 12.931 46.857 1.00 23.34 101 PHE A CA 1
ATOM 741 C C . PHE A 1 103 ? 4.655 12.303 45.536 1.00 16.66 101 PHE A C 1
ATOM 742 O O . PHE A 1 103 ? 3.972 12.441 44.512 1.00 23.58 101 PHE A O 1
ATOM 750 N N . SER A 1 104 ? 5.780 11.604 45.560 1.00 21.76 102 SER A N 1
ATOM 751 C CA . SER A 1 104 ? 6.233 10.887 44.386 1.00 23.15 102 SER A CA 1
ATOM 752 C C . SER A 1 104 ? 5.190 9.834 44.027 1.00 18.32 102 SER A C 1
ATOM 753 O O . SER A 1 104 ? 4.863 9.627 42.839 1.00 21.71 102 SER A O 1
ATOM 756 N N . ARG A 1 105 ? 4.619 9.186 45.037 1.00 18.02 103 ARG A N 1
ATOM 757 C CA . ARG A 1 105 ? 3.553 8.211 44.752 1.00 23.09 103 ARG A CA 1
ATOM 758 C C . ARG A 1 105 ? 2.318 8.867 44.156 1.00 24.72 103 ARG A C 1
ATOM 759 O O . ARG A 1 105 ? 1.675 8.319 43.268 1.00 28.79 103 ARG A O 1
ATOM 767 N N . THR A 1 106 ? 1.994 10.056 44.636 1.00 24.97 104 THR A N 1
ATOM 768 C CA . THR A 1 106 ? 0.840 10.768 44.112 1.00 25.41 104 THR A CA 1
ATOM 769 C C . THR A 1 106 ? 0.980 10.959 42.586 1.00 22.74 104 THR A C 1
ATOM 770 O O . THR A 1 106 ? 0.006 10.840 41.827 1.00 22.78 104 THR A O 1
ATOM 774 N N . LEU A 1 107 ? 2.213 11.203 42.148 1.00 17.74 105 LEU A N 1
ATOM 775 C CA . LEU A 1 107 ? 2.530 11.467 40.737 1.00 24.37 105 LEU A CA 1
ATOM 776 C C . LEU A 1 107 ? 2.757 10.176 39.967 1.00 22.52 105 LEU A C 1
ATOM 777 O O . LEU A 1 107 ? 3.045 10.204 38.766 1.00 23.01 105 LEU A O 1
ATOM 782 N N . GLY A 1 108 ? 2.616 9.049 40.663 1.00 21.62 106 GLY A N 1
ATOM 783 C CA . GLY A 1 108 ? 2.731 7.745 40.030 1.00 21.11 106 GLY A CA 1
ATOM 784 C C . GLY A 1 108 ? 4.165 7.403 39.667 1.00 22.82 106 GLY A C 1
ATOM 785 O O . GLY A 1 108 ? 4.440 6.532 38.836 1.00 24.54 106 GLY A O 1
ATOM 786 N N . VAL A 1 109 ? 5.095 8.096 40.299 1.00 24.14 107 VAL A N 1
ATOM 787 C CA . VAL A 1 109 ? 6.509 7.855 40.040 1.00 27.46 107 VAL A CA 1
ATOM 788 C C . VAL A 1 109 ? 6.949 6.475 40.522 1.00 25.91 107 VAL A C 1
ATOM 789 O O . VAL A 1 109 ? 6.731 6.127 41.676 1.00 29.40 107 VAL A O 1
ATOM 793 N N . PRO A 1 110 ? 7.583 5.692 39.636 1.00 29.19 108 PRO A N 1
ATOM 794 C CA . PRO A 1 110 ? 8.132 4.380 40.011 1.00 33.79 108 PRO A CA 1
ATOM 795 C C . PRO A 1 110 ? 8.986 4.501 41.265 1.00 28.13 108 PRO A C 1
ATOM 796 O O . PRO A 1 110 ? 9.749 5.463 41.397 1.00 27.35 108 PRO A O 1
ATOM 800 N N . GLN A 1 111 ? 8.875 3.543 42.178 1.00 22.91 109 GLN A N 1
ATOM 801 C CA . GLN A 1 111 ? 9.669 3.608 43.402 1.00 32.48 109 GLN A CA 1
ATOM 802 C C . GLN A 1 111 ? 11.085 3.029 43.207 1.00 33.21 109 GLN A C 1
ATOM 803 O O . GLN A 1 111 ? 11.965 3.207 44.046 1.00 32.27 109 GLN A O 1
ATOM 809 N N . ASN A 1 112 ? 11.295 2.352 42.089 1.00 23.25 110 ASN A N 1
ATOM 810 C CA . ASN A 1 112 ? 12.637 1.967 41.660 1.00 30.95 110 ASN A CA 1
ATOM 811 C C . ASN A 1 112 ? 13.313 3.217 41.100 1.00 35.68 110 ASN A C 1
ATOM 812 O O . ASN A 1 112 ? 12.846 3.791 40.102 1.00 26.59 110 ASN A O 1
ATOM 817 N N . ILE A 1 113 ? 14.394 3.662 41.738 1.00 26.53 111 ILE A N 1
ATOM 818 C CA . ILE A 1 113 ? 14.940 4.975 41.396 1.00 23.91 111 ILE A CA 1
ATOM 819 C C . ILE A 1 113 ? 15.465 5.038 39.971 1.00 28.31 111 ILE A C 1
ATOM 820 O O . ILE A 1 113 ? 15.380 6.085 39.335 1.00 27.31 111 ILE A O 1
ATOM 825 N N . ALA A 1 114 ? 15.971 3.919 39.450 1.00 25.47 112 ALA A N 1
ATOM 826 C CA . ALA A 1 114 ? 16.415 3.890 38.058 1.00 28.26 112 ALA A CA 1
ATOM 827 C C . ALA A 1 114 ? 15.244 4.209 37.132 1.00 26.95 112 ALA A C 1
ATOM 828 O O . ALA A 1 114 ? 15.381 4.988 36.188 1.00 28.37 112 ALA A O 1
ATOM 830 N N . GLU A 1 115 ? 14.100 3.576 37.394 1.00 25.00 113 GLU A N 1
ATOM 831 C CA . GLU A 1 115 ? 12.877 3.801 36.607 1.00 36.32 113 GLU A CA 1
ATOM 832 C C . GLU A 1 115 ? 12.329 5.221 36.758 1.00 31.51 113 GLU A C 1
ATOM 833 O O . GLU A 1 115 ? 11.838 5.813 35.794 1.00 20.54 113 GLU A O 1
ATOM 839 N N . ALA A 1 116 ? 12.404 5.746 37.977 1.00 19.58 114 ALA A N 1
ATOM 840 C CA . ALA A 1 116 ? 12.018 7.121 38.256 1.00 20.99 114 ALA A CA 1
ATOM 841 C C . ALA A 1 116 ? 12.847 8.131 37.445 1.00 29.91 114 ALA A C 1
ATOM 842 O O . ALA A 1 116 ? 12.309 9.130 36.977 1.00 24.77 114 ALA A O 1
ATOM 844 N N . ALA A 1 117 ? 14.159 7.892 37.316 1.00 21.73 115 ALA A N 1
ATOM 845 C CA . ALA A 1 117 ? 15.018 8.802 36.563 1.00 15.97 115 ALA A CA 1
ATOM 846 C C . ALA A 1 117 ? 14.660 8.758 35.077 1.00 19.70 115 ALA A C 1
ATOM 847 O O . ALA A 1 117 ? 14.606 9.776 34.426 1.00 22.97 115 ALA A O 1
ATOM 849 N N . LYS A 1 118 ? 14.409 7.559 34.559 1.00 20.93 116 LYS A N 1
ATOM 850 C CA . LYS A 1 118 ? 14.010 7.393 33.167 1.00 32.87 116 LYS A CA 1
ATOM 851 C C . LYS A 1 118 ? 12.664 8.052 32.843 1.00 24.89 116 LYS A C 1
ATOM 852 O O . LYS A 1 118 ? 12.515 8.676 31.795 1.00 23.72 116 LYS A O 1
ATOM 858 N N . LEU A 1 119 ? 11.707 7.912 33.755 1.00 24.67 117 LEU A N 1
ATOM 859 C CA . LEU A 1 119 ? 10.442 8.646 33.682 1.00 23.34 117 LEU A CA 1
ATOM 860 C C . LEU A 1 119 ? 10.653 10.155 33.446 1.00 21.95 117 LEU A C 1
ATOM 861 O O . LEU A 1 119 ? 10.017 10.754 32.582 1.00 21.37 117 LEU A O 1
ATOM 866 N N . ILE A 1 120 ? 11.556 10.770 34.199 1.00 25.27 118 ILE A N 1
ATOM 867 C CA . ILE A 1 120 ? 11.777 12.214 34.052 1.00 21.13 118 ILE A CA 1
ATOM 868 C C . ILE A 1 120 ? 12.173 12.511 32.617 1.00 24.77 118 ILE A C 1
ATOM 869 O O . ILE A 1 120 ? 11.823 13.536 32.048 1.00 24.49 118 ILE A O 1
ATOM 874 N N . THR A 1 121 ? 12.894 11.562 32.047 1.00 22.32 119 THR A N 1
ATOM 875 C CA . THR A 1 121 ? 13.399 11.612 30.689 1.00 26.66 119 THR A CA 1
ATOM 876 C C . THR A 1 121 ? 12.265 11.680 29.660 1.00 27.60 119 THR A C 1
ATOM 877 O O . THR A 1 121 ? 12.462 12.114 28.533 1.00 31.16 119 THR A O 1
ATOM 881 N N . LYS A 1 122 ? 11.075 11.253 30.052 1.00 25.87 120 LYS A N 1
ATOM 882 C CA . LYS A 1 122 ? 9.946 11.264 29.127 1.00 23.79 120 LYS A CA 1
ATOM 883 C C . LYS A 1 122 ? 9.256 12.611 29.149 1.00 23.23 120 LYS A C 1
ATOM 884 O O . LYS A 1 122 ? 8.402 12.904 28.300 1.00 28.76 120 LYS A O 1
ATOM 890 N N . GLU A 1 123 ? 9.616 13.431 30.130 1.00 19.20 121 GLU A N 1
ATOM 891 C CA . GLU A 1 123 ? 9.098 14.799 30.191 1.00 21.20 121 GLU A CA 1
ATOM 892 C C . GLU A 1 123 ? 7.557 14.950 30.192 1.00 24.01 121 GLU A C 1
ATOM 893 O O . GLU A 1 123 ? 7.026 15.862 29.570 1.00 28.05 121 GLU A O 1
ATOM 899 N N . HIS A 1 124 ? 6.843 14.078 30.888 1.00 20.84 122 HIS A N 1
ATOM 900 C CA . HIS A 1 124 ? 5.386 14.241 31.017 1.00 18.72 122 HIS A CA 1
ATOM 901 C C . HIS A 1 124 ? 5.097 15.114 32.220 1.00 20.63 122 HIS A C 1
ATOM 902 O O . HIS A 1 124 ? 5.517 14.812 33.339 1.00 33.06 122 HIS A O 1
ATOM 909 N N . VAL A 1 125 ? 4.401 16.215 31.984 1.00 14.91 123 VAL A N 1
ATOM 910 C CA . VAL A 1 125 ? 4.290 17.253 32.989 1.00 18.58 123 VAL A CA 1
ATOM 911 C C . VAL A 1 125 ? 2.834 17.625 33.186 1.00 23.92 123 VAL A C 1
ATOM 912 O O . VAL A 1 125 ? 2.059 17.650 32.228 1.00 23.98 123 VAL A O 1
ATOM 916 N N . LYS A 1 126 ? 2.451 17.894 34.426 1.00 20.41 124 LYS A N 1
ATOM 917 C CA . LYS A 1 126 ? 1.089 18.343 34.687 1.00 24.53 124 LYS A CA 1
ATOM 918 C C . LYS A 1 126 ? 1.065 19.369 35.799 1.00 25.25 124 LYS A C 1
ATOM 919 O O . LYS A 1 126 ? 1.999 19.440 36.616 1.00 24.89 124 LYS A O 1
ATOM 925 N N . PRO A 1 127 ? 0.008 20.190 35.819 1.00 27.20 125 PRO A N 1
ATOM 926 C CA . PRO A 1 127 ? -0.146 21.190 36.879 1.00 24.62 125 PRO A CA 1
ATOM 927 C C . PRO A 1 127 ? -0.612 20.524 38.141 1.00 27.79 125 PRO A C 1
ATOM 928 O O . PRO A 1 127 ? -1.392 19.573 38.089 1.00 28.70 125 PRO A O 1
ATOM 932 N N . VAL A 1 128 ? -0.123 21.022 39.265 1.00 22.35 126 VAL A N 1
ATOM 933 C CA . VAL A 1 128 ? -0.433 20.448 40.560 1.00 20.14 126 VAL A CA 1
ATOM 934 C C . VAL A 1 128 ? -0.787 21.599 41.476 1.00 22.16 126 VAL A C 1
ATOM 935 O O . VAL A 1 128 ? -0.179 22.666 41.396 1.00 20.78 126 VAL A O 1
ATOM 939 N N . ASP A 1 129 ? -1.806 21.410 42.308 1.00 16.44 127 ASP A N 1
ATOM 940 C CA . ASP A 1 129 ? -2.242 22.470 43.215 1.00 26.81 127 ASP A CA 1
ATOM 941 C C . ASP A 1 129 ? -1.367 22.491 44.477 1.00 21.88 127 ASP A C 1
ATOM 942 O O . ASP A 1 129 ? -0.873 21.448 44.911 1.00 22.07 127 ASP A O 1
ATOM 947 N N . VAL A 1 130 ? -1.203 23.674 45.062 1.00 18.38 128 VAL A N 1
ATOM 948 C CA . VAL A 1 130 ? -0.427 23.822 46.283 1.00 28.74 128 VAL A CA 1
ATOM 949 C C . VAL A 1 130 ? -1.273 24.539 47.314 1.00 24.76 128 VAL A C 1
ATOM 950 O O . VAL A 1 130 ? -1.832 25.606 47.039 1.00 28.73 128 VAL A O 1
ATOM 954 N N . ALA A 1 131 ? -1.336 23.981 48.517 1.00 28.85 129 ALA A N 1
ATOM 955 C CA . ALA A 1 131 ? -2.171 24.552 49.566 1.00 31.50 129 ALA A CA 1
ATOM 956 C C . ALA A 1 131 ? -1.435 25.646 50.346 1.00 36.37 129 ALA A C 1
ATOM 957 O O . ALA A 1 131 ? -0.202 25.662 50.400 1.00 33.08 129 ALA A O 1
ATOM 959 N N . LYS A 1 132 ? -2.209 26.546 50.954 1.00 39.53 130 LYS A N 1
ATOM 960 C CA . LYS A 1 132 ? -1.680 27.562 51.864 1.00 34.88 130 LYS A CA 1
ATOM 961 C C . LYS A 1 132 ? -2.478 27.622 53.164 1.00 35.88 130 LYS A C 1
ATOM 962 O O . LYS A 1 132 ? -3.673 27.931 53.159 1.00 35.65 130 LYS A O 1
ATOM 968 N N . ALA A 1 133 ? -1.808 27.351 54.281 1.00 41.04 131 ALA A N 1
ATOM 969 C CA . ALA A 1 133 ? -2.444 27.463 55.592 1.00 39.50 131 ALA A CA 1
ATOM 970 C C . ALA A 1 133 ? -1.782 28.576 56.411 1.00 37.43 131 ALA A C 1
ATOM 971 O O . ALA A 1 133 ? -0.593 28.501 56.702 1.00 40.05 131 ALA A O 1
ATOM 973 N N . ASN A 1 134 ? -2.549 29.602 56.773 1.00 40.44 132 ASN A N 1
ATOM 974 C CA . ASN A 1 134 ? -1.988 30.763 57.465 1.00 46.21 132 ASN A CA 1
ATOM 975 C C . ASN A 1 134 ? -0.669 31.179 56.817 1.00 45.74 132 ASN A C 1
ATOM 976 O O . ASN A 1 134 ? 0.348 31.295 57.497 1.00 42.70 132 ASN A O 1
ATOM 981 N N . GLY A 1 135 ? -0.682 31.368 55.502 1.00 46.11 133 GLY A N 1
ATOM 982 C CA . GLY A 1 135 ? 0.521 31.753 54.775 1.00 50.27 133 GLY A CA 1
ATOM 983 C C . GLY A 1 135 ? 1.698 30.797 54.901 1.00 52.37 133 GLY A C 1
ATOM 984 O O . GLY A 1 135 ? 2.858 31.211 54.923 1.00 62.60 133 GLY A O 1
ATOM 985 N N . GLN A 1 136 ? 1.392 29.510 54.996 1.00 49.60 134 GLN A N 1
ATOM 986 C CA . GLN A 1 136 ? 2.391 28.452 54.955 1.00 43.38 134 GLN A CA 1
ATOM 987 C C . GLN A 1 136 ? 1.958 27.447 53.875 1.00 49.06 134 GLN A C 1
ATOM 988 O O . GLN A 1 136 ? 0.782 27.045 53.833 1.00 50.74 134 GLN A O 1
ATOM 994 N N . HIS A 1 137 ? 2.882 27.053 52.998 1.00 37.19 135 HIS A N 1
ATOM 995 C CA . HIS A 1 137 ? 2.543 26.149 51.889 1.00 37.36 135 HIS A CA 1
ATOM 996 C C . HIS A 1 137 ? 2.683 24.683 52.260 1.00 50.71 135 HIS A C 1
ATOM 997 O O . HIS A 1 137 ? 3.678 24.295 52.870 1.00 58.68 135 HIS A O 1
ATOM 1004 N N . PHE A 1 138 ? 1.705 23.867 51.865 1.00 43.34 136 PHE A N 1
ATOM 1005 C CA . PHE A 1 138 ? 1.867 22.410 51.933 1.00 45.67 136 PHE A CA 1
ATOM 1006 C C . PHE A 1 138 ? 1.360 21.680 50.694 1.00 43.10 136 PHE A C 1
ATOM 1007 O O . PHE A 1 138 ? 0.439 22.130 50.013 1.00 41.68 136 PHE A O 1
ATOM 1015 N N . LEU A 1 139 ? 1.973 20.537 50.429 1.00 38.16 137 LEU A N 1
ATOM 1016 C CA . LEU A 1 139 ? 1.688 19.751 49.240 1.00 46.22 137 LEU A CA 1
ATOM 1017 C C . LEU A 1 139 ? 0.811 18.547 49.574 1.00 42.50 137 LEU A C 1
ATOM 1018 O O . LEU A 1 139 ? 0.023 18.078 48.744 1.00 37.41 137 LEU A O 1
ATOM 1023 N N . ASN A 1 140 ? 0.951 18.047 50.798 1.00 32.02 138 ASN A N 1
ATOM 1024 C CA . ASN A 1 140 ? 0.327 16.788 51.162 1.00 31.24 138 ASN A CA 1
ATOM 1025 C C . ASN A 1 140 ? -0.865 16.907 52.089 1.00 34.13 138 ASN A C 1
ATOM 1026 O O . ASN A 1 140 ? -1.979 16.512 51.733 1.00 32.24 138 ASN A O 1
ATOM 1031 N N . PHE A 1 141 ? -0.649 17.449 53.279 1.00 29.15 139 PHE A N 1
ATOM 1032 C CA . PHE A 1 141 ? -1.724 17.438 54.244 1.00 30.59 139 PHE A CA 1
ATOM 1033 C C . PHE A 1 141 ? -1.525 18.440 55.360 1.00 32.82 139 PHE A C 1
ATOM 1034 O O . PHE A 1 141 ? -0.416 18.868 55.641 1.00 34.46 139 PHE A O 1
ATOM 1042 N N . TRP A 1 142 ? -2.637 18.793 55.986 1.00 36.15 140 TRP A N 1
ATOM 1043 C CA . TRP A 1 142 ? -2.685 19.620 57.178 1.00 29.42 140 TRP A CA 1
ATOM 1044 C C . TRP A 1 142 ? -3.532 18.803 58.167 1.00 37.46 140 TRP A C 1
ATOM 1045 O O . TRP A 1 142 ? -4.604 18.311 57.805 1.00 39.05 140 TRP A O 1
ATOM 1056 N N . GLY A 1 143 ? -3.044 18.629 59.392 1.00 35.64 141 GLY A N 1
ATOM 1057 C CA . GLY A 1 143 ? -3.758 17.852 60.392 1.00 45.49 141 GLY A CA 1
ATOM 1058 C C . GLY A 1 143 ? -3.601 18.326 61.835 1.00 45.33 141 GLY A C 1
ATOM 1059 O O . GLY A 1 143 ? -2.520 18.739 62.256 1.00 48.66 141 GLY A O 1
ATOM 1060 N N . ILE A 1 144 ? -4.703 18.286 62.583 1.00 37.83 142 ILE A N 1
ATOM 1061 C CA . ILE A 1 144 ? -4.694 18.492 64.030 1.00 44.76 142 ILE A CA 1
ATOM 1062 C C . ILE A 1 144 ? -5.297 17.258 64.703 1.00 46.64 142 ILE A C 1
ATOM 1063 O O . ILE A 1 144 ? -6.288 16.706 64.210 1.00 41.77 142 ILE A O 1
ATOM 1068 N N . GLY A 1 145 ? -4.699 16.823 65.813 1.00 48.39 143 GLY A N 1
ATOM 1069 C CA . GLY A 1 145 ? -5.245 15.726 66.601 1.00 48.22 143 GLY A CA 1
ATOM 1070 C C . GLY A 1 145 ? -4.375 14.485 66.619 1.00 54.55 143 GLY A C 1
ATOM 1071 O O . GLY A 1 145 ? -3.196 14.550 66.262 1.00 65.36 143 GLY A O 1
ATOM 1072 N N . LYS A 1 164 ? 5.512 11.300 60.993 1.00 102.62 162 LYS A N 1
ATOM 1073 C CA . LYS A 1 164 ? 4.341 12.093 61.350 1.00 106.73 162 LYS A CA 1
ATOM 1074 C C . LYS A 1 164 ? 3.053 11.293 61.164 1.00 115.58 162 LYS A C 1
ATOM 1075 O O . LYS A 1 164 ? 2.403 10.910 62.137 1.00 119.12 162 LYS A O 1
ATOM 1077 N N . ILE A 1 165 ? 2.687 11.044 59.910 1.00 116.09 163 ILE A N 1
ATOM 1078 C CA . ILE A 1 165 ? 1.469 10.297 59.605 1.00 112.68 163 ILE A CA 1
ATOM 1079 C C . ILE A 1 165 ? 1.708 8.790 59.653 1.00 109.40 163 ILE A C 1
ATOM 1080 O O . ILE A 1 165 ? 0.832 8.025 60.061 1.00 104.07 163 ILE A O 1
ATOM 1082 N N . GLY A 1 166 ? 2.898 8.369 59.234 1.00 110.53 164 GLY A N 1
ATOM 1083 C CA . GLY A 1 166 ? 3.259 6.964 59.254 1.00 110.40 164 GLY A CA 1
ATOM 1084 C C . GLY A 1 166 ? 3.258 6.408 60.663 1.00 110.86 164 GLY A C 1
ATOM 1085 O O . GLY A 1 166 ? 3.003 5.221 60.874 1.00 111.29 164 GLY A O 1
ATOM 1086 N N . TYR A 1 167 ? 3.538 7.275 61.631 1.00 110.29 165 TYR A N 1
ATOM 1087 C CA . TYR A 1 167 ? 3.578 6.878 63.032 1.00 109.53 165 TYR A CA 1
ATOM 1088 C C . TYR A 1 167 ? 2.222 7.045 63.719 1.00 107.38 165 TYR A C 1
ATOM 1089 O O . TYR A 1 167 ? 1.803 6.179 64.487 1.00 109.51 165 TYR A O 1
ATOM 1098 N N . TYR A 1 168 ? 1.543 8.160 63.456 1.00 99.23 166 TYR A N 1
ATOM 1099 C CA . TYR A 1 168 ? 0.270 8.437 64.115 1.00 90.94 166 TYR A CA 1
ATOM 1100 C C . TYR A 1 168 ? -0.773 7.387 63.749 1.00 82.23 166 TYR A C 1
ATOM 1101 O O . TYR A 1 168 ? -1.627 7.036 64.565 1.00 71.03 166 TYR A O 1
ATOM 1110 N N . LEU A 1 169 ? -0.689 6.892 62.517 1.00 82.43 167 LEU A N 1
ATOM 1111 C CA . LEU A 1 169 ? -1.563 5.830 62.036 1.00 87.77 167 LEU A CA 1
ATOM 1112 C C . LEU A 1 169 ? -1.358 4.532 62.813 1.00 94.05 167 LEU A C 1
ATOM 1113 O O . LEU A 1 169 ? -2.322 3.828 63.131 1.00 88.23 167 LEU A O 1
ATOM 1118 N N . SER A 1 170 ? -0.097 4.222 63.112 1.00 99.94 168 SER A N 1
ATOM 1119 C CA . SER A 1 170 ? 0.264 2.957 63.752 1.00 101.12 168 SER A CA 1
ATOM 1120 C C . SER A 1 170 ? -0.306 2.810 65.165 1.00 101.22 168 SER A C 1
ATOM 1121 O O . SER A 1 170 ? -0.635 1.702 65.595 1.00 98.11 168 SER A O 1
ATOM 1124 N N . THR A 1 171 ? -0.422 3.923 65.884 1.00 99.12 169 THR A N 1
ATOM 1125 C CA . THR A 1 171 ? -0.987 3.900 67.229 1.00 99.30 169 THR A CA 1
ATOM 1126 C C . THR A 1 171 ? -2.469 4.277 67.201 1.00 102.62 169 THR A C 1
ATOM 1127 O O . THR A 1 171 ? -3.075 4.550 68.239 1.00 104.99 169 THR A O 1
ATOM 1131 N N . ILE A 1 172 ? -3.048 4.287 66.004 1.00 99.10 170 ILE A N 1
ATOM 1132 C CA . ILE A 1 172 ? -4.470 4.566 65.851 1.00 96.39 170 ILE A CA 1
ATOM 1133 C C . ILE A 1 172 ? -5.312 3.350 66.219 1.00 91.10 170 ILE A C 1
ATOM 1134 O O . ILE A 1 172 ? -4.875 2.211 66.057 1.00 91.17 170 ILE A O 1
ATOM 1139 N N . GLU A 1 179 ? -9.385 13.052 74.854 1.00 97.64 177 GLU A N 1
ATOM 1140 C CA . GLU A 1 179 ? -8.998 12.714 73.489 1.00 98.34 177 GLU A CA 1
ATOM 1141 C C . GLU A 1 179 ? -9.751 13.559 72.463 1.00 93.89 177 GLU A C 1
ATOM 1142 O O . GLU A 1 179 ? -9.150 14.078 71.524 1.00 96.22 177 GLU A O 1
ATOM 1148 N N . THR A 1 180 ? -11.065 13.691 72.641 1.00 81.50 178 THR A N 1
ATOM 1149 C CA . THR A 1 180 ? -11.892 14.439 71.699 1.00 70.52 178 THR A CA 1
ATOM 1150 C C . THR A 1 180 ? -11.819 15.932 71.985 1.00 65.62 178 THR A C 1
ATOM 1151 O O . THR A 1 180 ? -11.582 16.342 73.119 1.00 65.57 178 THR A O 1
ATOM 1155 N N . PHE A 1 181 ? -12.012 16.740 70.946 1.00 62.66 179 PHE A N 1
ATOM 1156 C CA . PHE A 1 181 ? -11.980 18.194 71.078 1.00 56.64 179 PHE A CA 1
ATOM 1157 C C . PHE A 1 181 ? -12.980 18.829 70.122 1.00 61.45 179 PHE A C 1
ATOM 1158 O O . PHE A 1 181 ? -13.203 18.315 69.024 1.00 63.28 179 PHE A O 1
ATOM 1166 N N . PRO A 1 182 ? -13.586 19.951 70.536 1.00 64.44 180 PRO A N 1
ATOM 1167 C CA . PRO A 1 182 ? -14.573 20.652 69.715 1.00 61.91 180 PRO A CA 1
ATOM 1168 C C . PRO A 1 182 ? -13.919 21.462 68.598 1.00 57.20 180 PRO A C 1
ATOM 1169 O O . PRO A 1 182 ? -12.833 22.024 68.765 1.00 60.02 180 PRO A O 1
ATOM 1173 N N . VAL A 1 183 ? -14.603 21.522 67.462 1.00 49.97 181 VAL A N 1
ATOM 1174 C CA . VAL A 1 183 ? -14.086 22.193 66.291 1.00 53.32 181 VAL A CA 1
ATOM 1175 C C . VAL A 1 183 ? -15.237 22.876 65.579 1.00 52.29 181 VAL A C 1
ATOM 1176 O O . VAL A 1 183 ? -16.388 22.424 65.629 1.00 49.81 181 VAL A O 1
ATOM 1180 N N . LYS A 1 184 ? -14.911 23.984 64.933 1.00 46.18 182 LYS A N 1
ATOM 1181 C CA . LYS A 1 184 ? -15.862 24.727 64.132 1.00 51.72 182 LYS A CA 1
ATOM 1182 C C . LYS A 1 184 ? -15.188 24.936 62.784 1.00 44.74 182 LYS A C 1
ATOM 1183 O O . LYS A 1 184 ? -14.062 25.446 62.724 1.00 47.11 182 LYS A O 1
ATOM 1189 N N . ILE A 1 185 ? -15.850 24.524 61.707 1.00 39.54 183 ILE A N 1
ATOM 1190 C CA . ILE A 1 185 ? -15.250 24.649 60.378 1.00 48.02 183 ILE A CA 1
ATOM 1191 C C . ILE A 1 185 ? -16.163 25.420 59.452 1.00 43.27 183 ILE A C 1
ATOM 1192 O O . ILE A 1 185 ? -17.318 25.045 59.267 1.00 44.19 183 ILE A O 1
ATOM 1197 N N . THR A 1 186 ? -15.649 26.507 58.889 1.00 37.01 184 THR A N 1
ATOM 1198 C CA . THR A 1 186 ? -16.344 27.232 57.825 1.00 41.89 184 THR A CA 1
ATOM 1199 C C . THR A 1 186 ? -15.662 26.928 56.500 1.00 50.78 184 THR A C 1
ATOM 1200 O O . THR A 1 186 ? -14.435 27.006 56.386 1.00 46.25 184 THR A O 1
ATOM 1204 N N . TYR A 1 187 ? -16.448 26.587 55.491 1.00 45.58 185 TYR A N 1
ATOM 1205 C CA . TYR A 1 187 ? -15.856 26.225 54.219 1.00 43.88 185 TYR A CA 1
ATOM 1206 C C . TYR A 1 187 ? -16.741 26.685 53.084 1.00 38.54 185 TYR A C 1
ATOM 1207 O O . TYR A 1 187 ? -17.836 26.163 52.885 1.00 44.27 185 TYR A O 1
ATOM 1216 N N . ASP A 1 188 ? -16.260 27.673 52.341 1.00 43.91 186 ASP A N 1
ATOM 1217 C CA . ASP A 1 188 ? -17.045 28.279 51.273 1.00 49.28 186 ASP A CA 1
ATOM 1218 C C . ASP A 1 188 ? -18.448 28.661 51.771 1.00 52.81 186 ASP A C 1
ATOM 1219 O O . ASP A 1 188 ? -19.464 28.279 51.180 1.00 54.33 186 ASP A O 1
ATOM 1224 N N . GLY A 1 189 ? -18.497 29.399 52.874 1.00 55.45 187 GLY A N 1
ATOM 1225 C CA . GLY A 1 189 ? -19.748 29.972 53.333 1.00 63.00 187 GLY A CA 1
ATOM 1226 C C . GLY A 1 189 ? -20.583 29.109 54.258 1.00 70.52 187 GLY A C 1
ATOM 1227 O O . GLY A 1 189 ? -21.431 29.625 54.982 1.00 75.27 187 GLY A O 1
ATOM 1228 N N . GLN A 1 190 ? -20.364 27.799 54.235 1.00 67.90 188 GLN A N 1
ATOM 1229 C CA . GLN A 1 190 ? -21.093 26.906 55.128 1.00 61.06 188 GLN A CA 1
ATOM 1230 C C . GLN A 1 190 ? -20.273 26.635 56.377 1.00 57.51 188 GLN A C 1
ATOM 1231 O O . GLN A 1 190 ? -19.122 27.066 56.474 1.00 55.17 188 GLN A O 1
ATOM 1237 N N . VAL A 1 191 ? -20.866 25.937 57.341 1.00 52.02 189 VAL A N 1
ATOM 1238 C CA . VAL A 1 191 ? -20.144 25.619 58.570 1.00 55.54 189 VAL A CA 1
ATOM 1239 C C . VAL A 1 191 ? -20.434 24.227 59.124 1.00 58.66 189 VAL A C 1
ATOM 1240 O O . VAL A 1 191 ? -21.456 23.598 58.809 1.00 55.51 189 VAL A O 1
ATOM 1244 N N . TYR A 1 192 ? -19.506 23.773 59.961 1.00 53.32 190 TYR A N 1
ATOM 1245 C CA . TYR A 1 192 ? -19.565 22.472 60.604 1.00 60.72 190 TYR A CA 1
ATOM 1246 C C . TYR A 1 192 ? -19.059 22.594 62.035 1.00 56.59 190 TYR A C 1
ATOM 1247 O O . TYR A 1 192 ? -17.914 22.974 62.257 1.00 46.85 190 TYR A O 1
ATOM 1256 N N . GLU A 1 193 ? -19.916 22.276 63.000 1.00 57.03 191 GLU A N 1
ATOM 1257 C CA . GLU A 1 193 ? -19.506 22.242 64.399 1.00 64.39 191 GLU A CA 1
ATOM 1258 C C . GLU A 1 193 ? -19.712 20.852 64.966 1.00 67.27 191 GLU A C 1
ATOM 1259 O O . GLU A 1 193 ? -20.758 20.228 64.746 1.00 65.41 191 GLU A O 1
ATOM 1265 N N . ASP A 1 194 ? -18.716 20.362 65.695 1.00 66.62 192 ASP A N 1
ATOM 1266 C CA . ASP A 1 194 ? -18.841 19.056 66.326 1.00 67.36 192 ASP A CA 1
ATOM 1267 C C . ASP A 1 194 ? -17.661 18.700 67.219 1.00 53.22 192 ASP A C 1
ATOM 1268 O O . ASP A 1 194 ? -16.736 19.490 67.408 1.00 56.94 192 ASP A O 1
ATOM 1273 N N . GLU A 1 195 ? -17.724 17.497 67.773 1.00 55.03 193 GLU A N 1
ATOM 1274 C CA . GLU A 1 195 ? -16.672 16.956 68.612 1.00 58.99 193 GLU A CA 1
ATOM 1275 C C . GLU A 1 195 ? -15.880 15.978 67.762 1.00 54.47 193 GLU A C 1
ATOM 1276 O O . GLU A 1 195 ? -16.418 14.966 67.302 1.00 54.75 193 GLU A O 1
ATOM 1282 N N . ALA A 1 196 ? -14.604 16.285 67.552 1.00 50.62 194 ALA A N 1
ATOM 1283 C CA . ALA A 1 196 ? -13.752 15.484 66.679 1.00 50.76 194 ALA A CA 1
ATOM 1284 C C . ALA A 1 196 ? -12.537 14.958 67.410 1.00 46.66 194 ALA A C 1
ATOM 1285 O O . ALA A 1 196 ? -12.018 15.604 68.314 1.00 50.39 194 ALA A O 1
ATOM 1287 N N . VAL A 1 197 ? -12.076 13.786 66.998 1.00 43.64 195 VAL A N 1
ATOM 1288 C CA . VAL A 1 197 ? -10.812 13.261 67.491 1.00 44.27 195 VAL A CA 1
ATOM 1289 C C . VAL A 1 197 ? -9.679 13.634 66.525 1.00 44.71 195 VAL A C 1
ATOM 1290 O O . VAL A 1 197 ? -8.521 13.773 66.927 1.00 38.88 195 VAL A O 1
ATOM 1294 N N . LEU A 1 198 ? -10.028 13.815 65.251 1.00 37.20 196 LEU A N 1
ATOM 1295 C CA . LEU A 1 198 ? -9.040 14.121 64.219 1.00 40.23 196 LEU A CA 1
ATOM 1296 C C . LEU A 1 198 ? -9.612 15.032 63.129 1.00 34.78 196 LEU A C 1
ATOM 1297 O O . LEU A 1 198 ? -10.726 14.826 62.651 1.00 42.68 196 LEU A O 1
ATOM 1302 N N . VAL A 1 199 ? -8.853 16.048 62.742 1.00 36.63 197 VAL A N 1
ATOM 1303 C CA . VAL A 1 199 ? -9.261 16.903 61.635 1.00 32.47 197 VAL A CA 1
ATOM 1304 C C . VAL A 1 199 ? -8.157 16.991 60.602 1.00 40.35 197 VAL A C 1
ATOM 1305 O O . VAL A 1 199 ? -7.007 17.276 60.927 1.00 40.54 197 VAL A O 1
ATOM 1317 N N . VAL A 1 201 ? -7.013 18.130 56.364 1.00 29.50 199 VAL A N 1
ATOM 1318 C CA . VAL A 1 201 ? -7.195 18.797 55.099 1.00 30.85 199 VAL A CA 1
ATOM 1319 C C . VAL A 1 201 ? -6.174 18.212 54.145 1.00 30.12 199 VAL A C 1
ATOM 1320 O O . VAL A 1 201 ? -4.979 18.378 54.333 1.00 29.17 199 VAL A O 1
ATOM 1324 N N . GLY A 1 202 ? -6.652 17.507 53.128 1.00 35.71 200 GLY A N 1
ATOM 1325 C CA . GLY A 1 202 ? -5.778 16.750 52.252 1.00 28.55 200 GLY A CA 1
ATOM 1326 C C . GLY A 1 202 ? -5.660 17.294 50.845 1.00 30.92 200 GLY A C 1
ATOM 1327 O O . GLY A 1 202 ? -6.614 17.830 50.281 1.00 29.14 200 GLY A O 1
ATOM 1328 N N . ASN A 1 203 ? -4.475 17.132 50.273 1.00 26.98 201 ASN A N 1
ATOM 1329 C CA . ASN A 1 203 ? -4.210 17.535 48.907 1.00 27.41 201 ASN A CA 1
ATOM 1330 C C . ASN A 1 203 ? -3.552 16.402 48.152 1.00 25.92 201 ASN A C 1
ATOM 1331 O O . ASN A 1 203 ? -3.864 16.160 46.999 1.00 35.30 201 ASN A O 1
ATOM 1336 N N . GLY A 1 204 ? -2.627 15.718 48.816 1.00 31.41 202 GLY A N 1
ATOM 1337 C CA . GLY A 1 204 ? -1.933 14.588 48.232 1.00 23.93 202 GLY A CA 1
ATOM 1338 C C . GLY A 1 204 ? -2.727 13.298 48.324 1.00 25.66 202 GLY A C 1
ATOM 1339 O O . GLY A 1 204 ? -3.606 13.142 49.171 1.00 24.79 202 GLY A O 1
ATOM 1340 N N . GLU A 1 205 ? -2.393 12.355 47.454 1.00 30.90 203 GLU A N 1
ATOM 1341 C CA . GLU A 1 205 ? -3.202 11.158 47.270 1.00 23.91 203 GLU A CA 1
ATOM 1342 C C . GLU A 1 205 ? -2.616 9.968 48.030 1.00 27.58 203 GLU A C 1
ATOM 1343 O O . GLU A 1 205 ? -3.170 8.882 48.014 1.00 26.18 203 GLU A O 1
ATOM 1349 N N . TYR A 1 206 ? -1.505 10.205 48.732 1.00 18.22 204 TYR A N 1
ATOM 1350 C CA . TYR A 1 206 ? -0.848 9.170 49.510 1.00 26.31 204 TYR A CA 1
ATOM 1351 C C . TYR A 1 206 ? -0.427 9.732 50.851 1.00 30.37 204 TYR A C 1
ATOM 1352 O O . TYR A 1 206 ? -0.074 10.899 50.954 1.00 29.91 204 TYR A O 1
ATOM 1361 N N . LEU A 1 207 ? -0.441 8.888 51.872 1.00 37.89 205 LEU A N 1
ATOM 1362 C CA . LEU A 1 207 ? -0.031 9.297 53.210 1.00 36.62 205 LEU A CA 1
ATOM 1363 C C . LEU A 1 207 ? 0.616 8.120 53.898 1.00 34.48 205 LEU A C 1
ATOM 1364 O O . LEU A 1 207 ? -0.015 7.069 54.048 1.00 36.52 205 LEU A O 1
ATOM 1369 N N . GLY A 1 208 ? 1.864 8.294 54.324 1.00 47.67 206 GLY A N 1
ATOM 1370 C CA . GLY A 1 208 ? 2.596 7.239 55.003 1.00 45.63 206 GLY A CA 1
ATOM 1371 C C . GLY A 1 208 ? 2.926 6.082 54.087 1.00 42.42 206 GLY A C 1
ATOM 1372 O O . GLY A 1 208 ? 2.880 4.922 54.493 1.00 49.18 206 GLY A O 1
ATOM 1373 N N . GLY A 1 209 ? 3.251 6.395 52.839 1.00 33.42 207 GLY A N 1
ATOM 1374 C CA . GLY A 1 209 ? 3.640 5.375 51.882 1.00 30.53 207 GLY A CA 1
ATOM 1375 C C . GLY A 1 209 ? 2.476 4.631 51.241 1.00 38.48 207 GLY A C 1
ATOM 1376 O O . GLY A 1 209 ? 2.681 3.840 50.312 1.00 31.03 207 GLY A O 1
ATOM 1377 N N . ILE A 1 210 ? 1.256 4.877 51.723 1.00 28.43 208 ILE A N 1
ATOM 1378 C CA . ILE A 1 210 ? 0.075 4.196 51.180 1.00 30.36 208 ILE A CA 1
ATOM 1379 C C . ILE A 1 210 ? -1.024 5.162 50.753 1.00 34.18 208 ILE A C 1
ATOM 1380 O O . ILE A 1 210 ? -1.034 6.329 51.144 1.00 33.56 208 ILE A O 1
ATOM 1385 N N . PRO A 1 211 ? -1.978 4.665 49.957 1.00 34.74 209 PRO A N 1
ATOM 1386 C CA . PRO A 1 211 ? -3.042 5.552 49.494 1.00 36.04 209 PRO A CA 1
ATOM 1387 C C . PRO A 1 211 ? -3.691 6.274 50.676 1.00 39.79 209 PRO A C 1
ATOM 1388 O O . PRO A 1 211 ? -3.895 5.685 51.734 1.00 32.83 209 PRO A O 1
ATOM 1392 N N . SER A 1 212 ? -3.970 7.557 50.488 1.00 35.52 210 SER A N 1
ATOM 1393 C CA . SER A 1 212 ? -4.627 8.367 51.496 1.00 30.72 210 SER A CA 1
ATOM 1394 C C . SER A 1 212 ? -5.937 7.722 51.926 1.00 31.01 210 SER A C 1
ATOM 1395 O O . SER A 1 212 ? -6.699 7.227 51.089 1.00 30.84 210 SER A O 1
ATOM 1398 N N . PHE A 1 213 ? -6.210 7.749 53.229 1.00 24.20 211 PHE A N 1
ATOM 1399 C CA . PHE A 1 213 ? -7.495 7.275 53.739 1.00 33.63 211 PHE A CA 1
ATOM 1400 C C . PHE A 1 213 ? -8.657 8.244 53.460 1.00 36.36 211 PHE A C 1
ATOM 1401 O O . PHE A 1 213 ? -9.818 7.923 53.726 1.00 41.32 211 PHE A O 1
ATOM 1409 N N . ILE A 1 214 ? -8.355 9.426 52.926 1.00 34.61 212 ILE A N 1
ATOM 1410 C CA . ILE A 1 214 ? -9.403 10.363 52.496 1.00 24.01 212 ILE A CA 1
ATOM 1411 C C . ILE A 1 214 ? -9.887 9.990 51.094 1.00 30.57 212 ILE A C 1
ATOM 1412 O O . ILE A 1 214 ? -9.108 10.003 50.135 1.00 32.22 212 ILE A O 1
ATOM 1417 N N . PRO A 1 215 ? -11.180 9.651 50.963 1.00 31.41 213 PRO A N 1
ATOM 1418 C CA . PRO A 1 215 ? -11.693 9.187 49.668 1.00 36.96 213 PRO A CA 1
ATOM 1419 C C . PRO A 1 215 ? -11.663 10.269 48.593 1.00 29.06 213 PRO A C 1
ATOM 1420 O O . PRO A 1 215 ? -11.981 11.428 48.842 1.00 26.73 213 PRO A O 1
ATOM 1424 N N . ASN A 1 216 ? -11.272 9.862 47.393 1.00 28.47 214 ASN A N 1
ATOM 1425 C CA . ASN A 1 216 ? -11.140 10.755 46.250 1.00 35.83 214 ASN A CA 1
ATOM 1426 C C . ASN A 1 216 ? -10.388 12.075 46.455 1.00 29.17 214 ASN A C 1
ATOM 1427 O O . ASN A 1 216 ? -10.668 13.044 45.769 1.00 25.36 214 ASN A O 1
ATOM 1432 N N . VAL A 1 217 ? -9.434 12.137 47.372 1.00 24.34 215 VAL A N 1
ATOM 1433 C CA . VAL A 1 217 ? -8.590 13.329 47.414 1.00 21.90 215 VAL A CA 1
ATOM 1434 C C . VAL A 1 217 ? -7.727 13.323 46.135 1.00 25.91 215 VAL A C 1
ATOM 1435 O O . VAL A 1 217 ? -7.310 12.267 45.686 1.00 25.87 215 VAL A O 1
ATOM 1439 N N . LYS A 1 218 ? -7.510 14.489 45.529 1.00 25.89 216 LYS A N 1
ATOM 1440 C CA . LYS A 1 218 ? -6.728 14.608 44.295 1.00 25.66 216 LYS A CA 1
ATOM 1441 C C . LYS A 1 218 ? -5.829 15.825 44.403 1.00 36.19 216 LYS A C 1
ATOM 1442 O O . LYS A 1 218 ? -6.260 16.859 44.932 1.00 30.23 216 LYS A O 1
ATOM 1448 N N . CYS A 1 219 ? -4.597 15.731 43.890 1.00 21.47 217 CYS A N 1
ATOM 1449 C CA . CYS A 1 219 ? -3.679 16.861 44.023 1.00 22.90 217 CYS A CA 1
ATOM 1450 C C . CYS A 1 219 ? -3.966 17.991 43.019 1.00 26.57 217 CYS A C 1
ATOM 1451 O O . CYS A 1 219 ? -3.397 19.079 43.128 1.00 31.36 217 CYS A O 1
ATOM 1454 N N . ASP A 1 220 ? -4.827 17.730 42.036 1.00 21.57 218 ASP A N 1
ATOM 1455 C CA . ASP A 1 220 ? -5.046 18.677 40.934 1.00 26.83 218 ASP A CA 1
ATOM 1456 C C . ASP A 1 220 ? -6.527 18.932 40.579 1.00 35.63 218 ASP A C 1
ATOM 1457 O O . ASP A 1 220 ? -6.829 19.352 39.454 1.00 23.08 218 ASP A O 1
ATOM 1462 N N . ASP A 1 221 ? -7.448 18.682 41.508 1.00 29.19 219 ASP A N 1
ATOM 1463 C CA . ASP A 1 221 ? -8.864 18.929 41.204 1.00 26.21 219 ASP A CA 1
ATOM 1464 C C . ASP A 1 221 ? -9.379 20.315 41.633 1.00 30.57 219 ASP A C 1
ATOM 1465 O O . ASP A 1 221 ? -10.568 20.594 41.552 1.00 29.82 219 ASP A O 1
ATOM 1470 N N . GLY A 1 222 ? -8.476 21.184 42.069 1.00 31.80 220 GLY A N 1
ATOM 1471 C CA . GLY A 1 222 ? -8.833 22.550 42.398 1.00 30.03 220 GLY A CA 1
ATOM 1472 C C . GLY A 1 222 ? -9.523 22.749 43.736 1.00 35.44 220 GLY A C 1
ATOM 1473 O O . GLY A 1 222 ? -10.002 23.844 44.040 1.00 38.55 220 GLY A O 1
ATOM 1474 N N . THR A 1 223 ? -9.599 21.697 44.539 1.00 31.96 221 THR A N 1
ATOM 1475 C CA . THR A 1 223 ? -10.184 21.822 45.875 1.00 25.69 221 THR A CA 1
ATOM 1476 C C . THR A 1 223 ? -9.345 21.066 46.888 1.00 32.23 221 THR A C 1
ATOM 1477 O O . THR A 1 223 ? -8.470 20.268 46.525 1.00 31.94 221 THR A O 1
ATOM 1481 N N . LEU A 1 224 ? -9.638 21.324 48.155 1.00 29.23 222 LEU A N 1
ATOM 1482 C CA . LEU A 1 224 ? -9.041 20.625 49.275 1.00 32.79 222 LEU A CA 1
ATOM 1483 C C . LEU A 1 224 ? -10.101 19.738 49.901 1.00 38.02 222 LEU A C 1
ATOM 1484 O O . LEU A 1 224 ? -11.300 20.059 49.840 1.00 27.00 222 LEU A O 1
ATOM 1489 N N . ASP A 1 225 ? -9.657 18.637 50.509 1.00 25.93 223 ASP A N 1
ATOM 1490 C CA . ASP A 1 225 ? -10.552 17.689 51.167 1.00 32.84 223 ASP A CA 1
ATOM 1491 C C . ASP A 1 225 ? -10.496 17.823 52.683 1.00 42.32 223 ASP A C 1
ATOM 1492 O O . ASP A 1 225 ? -9.466 17.564 53.315 1.00 38.23 223 ASP A O 1
ATOM 1497 N N . ILE A 1 226 ? -11.613 18.246 53.255 1.00 36.74 224 ILE A N 1
ATOM 1498 C CA . ILE A 1 226 ? -11.760 18.283 54.697 1.00 38.17 224 ILE A CA 1
ATOM 1499 C C . ILE A 1 226 ? -12.220 16.912 55.150 1.00 34.41 224 ILE A C 1
ATOM 1500 O O . ILE A 1 226 ? -13.152 16.339 54.587 1.00 36.08 224 ILE A O 1
ATOM 1505 N N . PHE A 1 227 ? -11.569 16.390 56.176 1.00 29.77 225 PHE A N 1
ATOM 1506 C CA . PHE A 1 227 ? -11.894 15.066 56.675 1.00 25.12 225 PHE A CA 1
ATOM 1507 C C . PHE A 1 227 ? -11.857 15.108 58.199 1.00 28.00 225 PHE A C 1
ATOM 1508 O O . PHE A 1 227 ? -10.818 15.406 58.814 1.00 25.64 225 PHE A O 1
ATOM 1516 N N . VAL A 1 228 ? -13.000 14.825 58.807 1.00 33.65 226 VAL A N 1
ATOM 1517 C CA . VAL A 1 228 ? -13.119 14.868 60.255 1.00 37.01 226 VAL A CA 1
ATOM 1518 C C . VAL A 1 228 ? -13.533 13.516 60.812 1.00 34.69 226 VAL A C 1
ATOM 1519 O O . VAL A 1 228 ? -14.522 12.935 60.375 1.00 34.28 226 VAL A O 1
ATOM 1523 N N . VAL A 1 229 ? -12.783 12.992 61.770 1.00 37.57 227 VAL A N 1
ATOM 1524 C CA . VAL A 1 229 ? -13.267 11.793 62.434 1.00 44.03 227 VAL A CA 1
ATOM 1525 C C . VAL A 1 229 ? -13.884 12.181 63.768 1.00 53.00 227 VAL A C 1
ATOM 1526 O O . VAL A 1 229 ? -13.212 12.736 64.634 1.00 54.54 227 VAL A O 1
ATOM 1530 N N . LYS A 1 230 ? -15.173 11.902 63.914 1.00 61.90 228 LYS A N 1
ATOM 1531 C CA . LYS A 1 230 ? -15.903 12.297 65.109 1.00 72.20 228 LYS A CA 1
ATOM 1532 C C . LYS A 1 230 ? -15.512 11.413 66.283 1.00 74.11 228 LYS A C 1
ATOM 1533 O O . LYS A 1 230 ? -14.937 10.340 66.099 1.00 70.41 228 LYS A O 1
ATOM 1539 N N . SER A 1 231 ? -15.816 11.877 67.489 1.00 76.21 229 SER A N 1
ATOM 1540 C CA . SER A 1 231 ? -15.509 11.131 68.703 1.00 78.34 229 SER A CA 1
ATOM 1541 C C . SER A 1 231 ? -15.992 9.680 68.632 1.00 71.13 229 SER A C 1
ATOM 1542 O O . SER A 1 231 ? -15.469 8.805 69.322 1.00 69.50 229 SER A O 1
ATOM 1545 N N . THR A 1 232 ? -16.976 9.432 67.774 1.00 69.01 230 THR A N 1
ATOM 1546 C CA . THR A 1 232 ? -17.650 8.140 67.710 1.00 70.05 230 THR A CA 1
ATOM 1547 C C . THR A 1 232 ? -17.292 7.337 66.462 1.00 68.42 230 THR A C 1
ATOM 1548 O O . THR A 1 232 ? -17.783 6.223 66.269 1.00 63.78 230 THR A O 1
ATOM 1552 N N . GLY A 1 233 ? -16.457 7.906 65.602 1.00 62.13 231 GLY A N 1
ATOM 1553 C CA . GLY A 1 233 ? -16.159 7.272 64.334 1.00 59.78 231 GLY A CA 1
ATOM 1554 C C . GLY A 1 233 ? -14.806 6.590 64.285 1.00 59.27 231 GLY A C 1
ATOM 1555 O O . GLY A 1 233 ? -14.323 6.245 63.208 1.00 57.96 231 GLY A O 1
ATOM 1556 N N . ILE A 1 234 ? -14.196 6.390 65.448 1.00 58.68 232 ILE A N 1
ATOM 1557 C CA . ILE A 1 234 ? -12.877 5.762 65.516 1.00 61.89 232 ILE A CA 1
ATOM 1558 C C . ILE A 1 234 ? -12.837 4.394 64.838 1.00 61.06 232 ILE A C 1
ATOM 1559 O O . ILE A 1 234 ? -11.947 4.120 64.033 1.00 56.25 232 ILE A O 1
ATOM 1564 N N . GLN A 1 235 ? -13.806 3.546 65.164 1.00 73.67 233 GLN A N 1
ATOM 1565 C CA . GLN A 1 235 ? -13.905 2.220 64.565 1.00 83.68 233 GLN A CA 1
ATOM 1566 C C . GLN A 1 235 ? -13.966 2.295 63.039 1.00 75.29 233 GLN A C 1
ATOM 1567 O O . GLN A 1 235 ? -13.145 1.692 62.342 1.00 67.92 233 GLN A O 1
ATOM 1573 N N . ALA A 1 236 ? -14.943 3.042 62.532 1.00 68.52 234 ALA A N 1
ATOM 1574 C CA . ALA A 1 236 ? -15.137 3.201 61.097 1.00 66.03 234 ALA A CA 1
ATOM 1575 C C . ALA A 1 236 ? -13.862 3.706 60.435 1.00 61.85 234 ALA A C 1
ATOM 1576 O O . ALA A 1 236 ? -13.476 3.253 59.358 1.00 63.19 234 ALA A O 1
ATOM 1578 N N . PHE A 1 237 ? -13.215 4.658 61.089 1.00 56.06 235 PHE A N 1
ATOM 1579 C CA . PHE A 1 237 ? -12.007 5.250 60.547 1.00 57.37 235 PHE A CA 1
ATOM 1580 C C . PHE A 1 237 ? -10.878 4.232 60.447 1.00 63.93 235 PHE A C 1
ATOM 1581 O O . PHE A 1 237 ? -10.079 4.265 59.507 1.00 59.11 235 PHE A O 1
ATOM 1589 N N . LYS A 1 238 ? -10.813 3.332 61.423 1.00 67.65 236 LYS A N 1
ATOM 1590 C CA . LYS A 1 238 ? -9.820 2.269 61.397 1.00 77.06 236 LYS A CA 1
ATOM 1591 C C . LYS A 1 238 ? -9.991 1.446 60.125 1.00 76.75 236 LYS A C 1
ATOM 1592 O O . LYS A 1 238 ? -9.011 0.974 59.539 1.00 77.09 236 LYS A O 1
ATOM 1598 N N . ASP A 1 239 ? -11.240 1.304 59.690 1.00 71.29 237 ASP A N 1
ATOM 1599 C CA . ASP A 1 239 ? -11.554 0.543 58.486 1.00 76.47 237 ASP A CA 1
ATOM 1600 C C . ASP A 1 239 ? -11.076 1.209 57.193 1.00 68.00 237 ASP A C 1
ATOM 1601 O O . ASP A 1 239 ? -10.597 0.530 56.285 1.00 66.57 237 ASP A O 1
ATOM 1606 N N . TYR A 1 240 ? -11.211 2.530 57.115 1.00 57.81 238 TYR A N 1
ATOM 1607 C CA . TYR A 1 240 ? -10.731 3.292 55.958 1.00 53.93 238 TYR A CA 1
ATOM 1608 C C . TYR A 1 240 ? -9.232 3.106 55.682 1.00 54.80 238 TYR A C 1
ATOM 1609 O O . TYR A 1 240 ? -8.803 3.160 54.527 1.00 49.64 238 TYR A O 1
ATOM 1618 N N . ILE A 1 241 ? -8.439 2.911 56.735 1.00 50.30 239 ILE A N 1
ATOM 1619 C CA . ILE A 1 241 ? -6.978 2.894 56.600 1.00 53.82 239 ILE A CA 1
ATOM 1620 C C . ILE A 1 241 ? -6.461 1.715 55.776 1.00 50.27 239 ILE A C 1
ATOM 1621 O O . ILE A 1 241 ? -6.817 0.562 56.029 1.00 55.15 239 ILE A O 1
ATOM 1626 N N . GLY A 1 242 ? -5.628 2.020 54.784 1.00 41.23 240 GLY A N 1
ATOM 1627 C CA . GLY A 1 242 ? -5.124 1.011 53.867 1.00 57.57 240 GLY A CA 1
ATOM 1628 C C . GLY A 1 242 ? -5.806 1.042 52.504 1.00 63.79 240 GLY A C 1
ATOM 1629 O O . GLY A 1 242 ? -5.150 0.945 51.462 1.00 68.18 240 GLY A O 1
ATOM 1630 N N . LYS A 1 243 ? -7.127 1.200 52.516 1.00 50.91 241 LYS A N 1
ATOM 1631 C CA . LYS A 1 243 ? -7.935 1.154 51.299 1.00 48.98 241 LYS A CA 1
ATOM 1632 C C . LYS A 1 243 ? -7.893 2.438 50.463 1.00 56.75 241 LYS A C 1
ATOM 1633 O O . LYS A 1 243 ? -7.729 3.539 51.000 1.00 57.73 241 LYS A O 1
ATOM 1639 N N . LYS A 1 244 ? -8.039 2.275 49.147 1.00 50.45 242 LYS A N 1
ATOM 1640 C CA . LYS A 1 244 ? -8.212 3.390 48.216 1.00 47.22 242 LYS A CA 1
ATOM 1641 C C . LYS A 1 244 ? -9.679 3.458 47.821 1.00 51.75 242 LYS A C 1
ATOM 1642 O O . LYS A 1 244 ? -10.093 2.851 46.830 1.00 50.61 242 LYS A O 1
ATOM 1648 N N . LEU A 1 245 ? -10.465 4.182 48.610 1.00 53.98 243 LEU A N 1
ATOM 1649 C CA . LEU A 1 245 ? -11.903 4.279 48.384 1.00 44.08 243 LEU A CA 1
ATOM 1650 C C . LEU A 1 245 ? -12.248 5.516 47.570 1.00 40.98 243 LEU A C 1
ATOM 1651 O O . LEU A 1 245 ? -11.531 6.526 47.608 1.00 40.54 243 LEU A O 1
ATOM 1656 N N . PHE A 1 246 ? -13.353 5.453 46.837 1.00 52.16 244 PHE A N 1
ATOM 1657 C CA . PHE A 1 246 ? -13.788 6.624 46.085 1.00 61.97 244 PHE A CA 1
ATOM 1658 C C . PHE A 1 246 ? -15.102 7.207 46.575 1.00 63.47 244 PHE A C 1
ATOM 1659 O O . PHE A 1 246 ? -15.388 8.383 46.345 1.00 65.91 244 PHE A O 1
ATOM 1667 N N . GLU A 1 247 ? -15.877 6.392 47.280 1.00 56.08 245 GLU A N 1
ATOM 1668 C CA . GLU A 1 247 ? -17.115 6.861 47.890 1.00 60.23 245 GLU A CA 1
ATOM 1669 C C . GLU A 1 247 ? -17.004 6.885 49.418 1.00 55.55 245 GLU A C 1
ATOM 1670 O O . GLU A 1 247 ? -16.208 6.145 49.998 1.00 50.46 245 GLU A O 1
ATOM 1676 N N . ASP A 1 248 ? -17.803 7.730 50.064 1.00 50.18 246 ASP A N 1
ATOM 1677 C CA . ASP A 1 248 ? -17.819 7.792 51.525 1.00 61.12 246 ASP A CA 1
ATOM 1678 C C . ASP A 1 248 ? -18.682 6.703 52.151 1.00 70.79 246 ASP A C 1
ATOM 1679 O O . ASP A 1 248 ? -19.579 6.162 51.508 1.00 77.17 246 ASP A O 1
ATOM 1684 N N . SER A 1 249 ? -18.411 6.394 53.415 1.00 70.65 247 SER A N 1
ATOM 1685 C CA . SER A 1 249 ? -19.136 5.336 54.106 1.00 73.59 247 SER A CA 1
ATOM 1686 C C . SER A 1 249 ? -20.045 5.861 55.218 1.00 81.99 247 SER A C 1
ATOM 1687 O O . SER A 1 249 ? -21.266 5.710 55.141 1.00 88.36 247 SER A O 1
ATOM 1690 N N . ASN A 1 250 ? -19.460 6.479 56.243 1.00 82.42 248 ASN A N 1
ATOM 1691 C CA . ASN A 1 250 ? -20.216 6.800 57.459 1.00 87.45 248 ASN A CA 1
ATOM 1692 C C . ASN A 1 250 ? -20.526 8.279 57.663 1.00 89.25 248 ASN A C 1
ATOM 1693 O O . ASN A 1 250 ? -19.949 8.912 58.545 1.00 89.74 248 ASN A O 1
ATOM 1698 N N . GLU A 1 251 ? -21.450 8.820 56.874 1.00 88.09 249 GLU A N 1
ATOM 1699 C CA . GLU A 1 251 ? -21.809 10.234 56.977 1.00 90.72 249 GLU A CA 1
ATOM 1700 C C . GLU A 1 251 ? -22.107 10.660 58.413 1.00 89.32 249 GLU A C 1
ATOM 1701 O O . GLU A 1 251 ? -22.158 11.854 58.719 1.00 87.17 249 GLU A O 1
ATOM 1707 N N . ASN A 1 252 ? -22.304 9.682 59.290 1.00 86.08 250 ASN A N 1
ATOM 1708 C CA . ASN A 1 252 ? -22.642 9.958 60.679 1.00 85.31 250 ASN A CA 1
ATOM 1709 C C . ASN A 1 252 ? -21.427 10.058 61.589 1.00 79.49 250 ASN A C 1
ATOM 1710 O O . ASN A 1 252 ? -21.401 10.866 62.515 1.00 81.32 250 ASN A O 1
ATOM 1715 N N . ASP A 1 253 ? -20.422 9.231 61.326 1.00 69.36 251 ASP A N 1
ATOM 1716 C CA . ASP A 1 253 ? -19.263 9.146 62.203 1.00 71.01 251 ASP A CA 1
ATOM 1717 C C . ASP A 1 253 ? -18.065 9.898 61.621 1.00 59.25 251 ASP A C 1
ATOM 1718 O O . ASP A 1 253 ? -17.093 10.192 62.320 1.00 53.21 251 ASP A O 1
ATOM 1723 N N . ILE A 1 254 ? -18.144 10.206 60.333 1.00 54.47 252 ILE A N 1
ATOM 1724 C CA . ILE A 1 254 ? -17.059 10.891 59.644 1.00 46.17 252 ILE A CA 1
ATOM 1725 C C . ILE A 1 254 ? -17.599 11.970 58.712 1.00 42.53 252 ILE A C 1
ATOM 1726 O O . ILE A 1 254 ? -18.484 11.713 57.897 1.00 41.85 252 ILE A O 1
ATOM 1731 N N . PHE A 1 255 ? -17.079 13.185 58.853 1.00 41.90 253 PHE A N 1
ATOM 1732 C CA . PHE A 1 255 ? -17.462 14.275 57.972 1.00 37.25 253 PHE A CA 1
ATOM 1733 C C . PHE A 1 255 ? -16.398 14.477 56.885 1.00 35.09 253 PHE A C 1
ATOM 1734 O O . PHE A 1 255 ? -15.218 14.613 57.180 1.00 29.82 253 PHE A O 1
ATOM 1742 N N . HIS A 1 256 ? -16.828 14.493 55.628 1.00 38.93 254 HIS A N 1
ATOM 1743 C CA . HIS A 1 256 ? -15.918 14.687 54.516 1.00 33.62 254 HIS A CA 1
ATOM 1744 C C . HIS A 1 256 ? -16.560 15.594 53.499 1.00 42.72 254 HIS A C 1
ATOM 1745 O O . HIS A 1 256 ? -17.648 15.304 52.992 1.00 43.27 254 HIS A O 1
ATOM 1752 N N . VAL A 1 257 ? -15.901 16.705 53.203 1.00 37.80 255 VAL A N 1
ATOM 1753 C CA . VAL A 1 257 ? -16.394 17.593 52.167 1.00 36.17 255 VAL A CA 1
ATOM 1754 C C . VAL A 1 257 ? -15.217 18.169 51.399 1.00 40.68 255 VAL A C 1
ATOM 1755 O O . VAL A 1 257 ? -14.085 18.175 51.894 1.00 37.52 255 VAL A O 1
ATOM 1759 N N . LYS A 1 258 ? -15.481 18.640 50.186 1.00 35.40 256 LYS A N 1
ATOM 1760 C CA . LYS A 1 258 ? -14.464 19.330 49.407 1.00 35.42 256 LYS A CA 1
ATOM 1761 C C . LYS A 1 258 ? -14.742 20.814 49.390 1.00 33.11 256 LYS A C 1
ATOM 1762 O O . LYS A 1 258 ? -15.873 21.221 49.199 1.00 37.20 256 LYS A O 1
ATOM 1768 N N . ALA A 1 259 ? -13.716 21.630 49.599 1.00 43.25 257 ALA A N 1
ATOM 1769 C CA . ALA A 1 259 ? -13.917 23.075 49.598 1.00 44.55 257 ALA A CA 1
ATOM 1770 C C . ALA A 1 259 ? -12.671 23.830 49.149 1.00 33.91 257 ALA A C 1
ATOM 1771 O O . ALA A 1 259 ? -11.568 23.299 49.212 1.00 37.60 257 ALA A O 1
ATOM 1773 N N . LYS A 1 260 ? -12.847 25.063 48.680 1.00 33.65 258 LYS A N 1
ATOM 1774 C CA . LYS A 1 260 ? -11.705 25.863 48.231 1.00 41.22 258 LYS A CA 1
ATOM 1775 C C . LYS A 1 260 ? -11.184 26.810 49.304 1.00 39.47 258 LYS A C 1
ATOM 1776 O O . LYS A 1 260 ? -10.006 27.142 49.312 1.00 39.57 258 LYS A O 1
ATOM 1782 N N . SER A 1 261 ? -12.070 27.265 50.186 1.00 37.82 259 SER A N 1
ATOM 1783 C CA . SER A 1 261 ? -11.695 28.238 51.203 1.00 41.97 259 SER A CA 1
ATOM 1784 C C . SER A 1 261 ? -12.199 27.780 52.558 1.00 45.70 259 SER A C 1
ATOM 1785 O O . SER A 1 261 ? -13.410 27.640 52.781 1.00 51.97 259 SER A O 1
ATOM 1788 N N . ILE A 1 262 ? -11.261 27.555 53.465 1.00 41.24 260 ILE A N 1
ATOM 1789 C CA . ILE A 1 262 ? -11.566 26.840 54.691 1.00 40.55 260 ILE A CA 1
ATOM 1790 C C . ILE A 1 262 ? -11.043 27.561 55.913 1.00 40.01 260 ILE A C 1
ATOM 1791 O O . ILE A 1 262 ? -9.898 28.022 55.952 1.00 36.25 260 ILE A O 1
ATOM 1796 N N . HIS A 1 263 ? -11.900 27.675 56.912 1.00 37.55 261 HIS A N 1
ATOM 1797 C CA . HIS A 1 263 ? -11.472 28.206 58.195 1.00 40.36 261 HIS A CA 1
ATOM 1798 C C . HIS A 1 263 ? -11.789 27.219 59.301 1.00 38.46 261 HIS A C 1
ATOM 1799 O O . HIS A 1 263 ? -12.932 26.749 59.423 1.00 36.07 261 HIS A O 1
ATOM 1806 N N . ILE A 1 264 ? -10.770 26.913 60.099 1.00 36.26 262 ILE A N 1
ATOM 1807 C CA . ILE A 1 264 ? -10.890 25.950 61.180 1.00 42.98 262 ILE A CA 1
ATOM 1808 C C . ILE A 1 264 ? -10.598 26.603 62.523 1.00 52.73 262 ILE A C 1
ATOM 1809 O O . ILE A 1 264 ? -9.514 27.158 62.744 1.00 36.73 262 ILE A O 1
ATOM 1814 N N . GLU A 1 265 ? -11.572 26.512 63.422 1.00 54.15 263 GLU A N 1
ATOM 1815 C CA . GLU A 1 265 ? -11.465 27.124 64.731 1.00 57.53 263 GLU A CA 1
ATOM 1816 C C . GLU A 1 265 ? -11.699 26.067 65.801 1.00 55.34 263 GLU A C 1
ATOM 1817 O O . GLU A 1 265 ? -12.556 25.194 65.648 1.00 53.09 263 GLU A O 1
ATOM 1823 N N . THR A 1 266 ? -10.926 26.147 66.878 1.00 56.59 264 THR A N 1
ATOM 1824 C CA . THR A 1 266 ? -11.057 25.230 68.002 1.00 64.80 264 THR A CA 1
ATOM 1825 C C . THR A 1 266 ? -11.371 25.977 69.294 1.00 73.22 264 THR A C 1
ATOM 1826 O O . THR A 1 266 ? -11.279 27.205 69.354 1.00 67.21 264 THR A O 1
ATOM 1830 N N . GLU A 1 267 ? -11.726 25.217 70.327 1.00 80.08 265 GLU A N 1
ATOM 1831 C CA . GLU A 1 267 ? -11.986 25.758 71.657 1.00 80.26 265 GLU A CA 1
ATOM 1832 C C . GLU A 1 267 ? -10.723 26.380 72.241 1.00 74.02 265 GLU A C 1
ATOM 1833 O O . GLU A 1 267 ? -10.708 27.549 72.625 1.00 72.14 265 GLU A O 1
ATOM 1839 N N . GLU A 1 268 ? -9.669 25.577 72.320 1.00 74.05 266 GLU A N 1
ATOM 1840 C CA . GLU A 1 268 ? -8.360 26.054 72.732 1.00 74.09 266 GLU A CA 1
ATOM 1841 C C . GLU A 1 268 ? -7.388 25.871 71.586 1.00 64.65 266 GLU A C 1
ATOM 1842 O O . GLU A 1 268 ? -7.481 24.899 70.842 1.00 59.71 266 GLU A O 1
ATOM 1848 N N . GLU A 1 269 ? -6.450 26.798 71.445 1.00 57.63 267 GLU A N 1
ATOM 1849 C CA . GLU A 1 269 ? -5.385 26.635 70.470 1.00 57.13 267 GLU A CA 1
ATOM 1850 C C . GLU A 1 269 ? -4.871 25.195 70.465 1.00 61.74 267 GLU A C 1
ATOM 1851 O O . GLU A 1 269 ? -4.610 24.616 71.522 1.00 66.76 267 GLU A O 1
ATOM 1857 N N . LYS A 1 270 ? -4.760 24.615 69.271 1.00 54.27 268 LYS A N 1
ATOM 1858 C CA . LYS A 1 270 ? -4.121 23.309 69.089 1.00 50.92 268 LYS A CA 1
ATOM 1859 C C . LYS A 1 270 ? -2.975 23.428 68.079 1.00 45.45 268 LYS A C 1
ATOM 1860 O O . LYS A 1 270 ? -2.936 24.357 67.269 1.00 44.83 268 LYS A O 1
ATOM 1866 N N . GLU A 1 271 ? -2.044 22.487 68.132 1.00 38.85 269 GLU A N 1
ATOM 1867 C CA . GLU A 1 271 ? -0.892 22.513 67.242 1.00 50.19 269 GLU A CA 1
ATOM 1868 C C . GLU A 1 271 ? -1.222 21.832 65.921 1.00 59.61 269 GLU A C 1
ATOM 1869 O O . GLU A 1 271 ? -1.996 20.871 65.884 1.00 66.57 269 GLU A O 1
ATOM 1875 N N . VAL A 1 272 ? -0.629 22.323 64.839 1.00 57.54 270 VAL A N 1
ATOM 1876 C CA . VAL A 1 272 ? -0.887 21.768 63.513 1.00 53.17 270 VAL A CA 1
ATOM 1877 C C . VAL A 1 272 ? 0.306 20.993 62.957 1.00 50.83 270 VAL A C 1
ATOM 1878 O O . VAL A 1 272 ? 1.451 21.408 63.116 1.00 43.97 270 VAL A O 1
ATOM 1882 N N . ASP A 1 273 ? 0.019 19.871 62.301 1.00 46.89 271 ASP A N 1
ATOM 1883 C CA . ASP A 1 273 ? 1.040 19.090 61.622 1.00 46.06 271 ASP A CA 1
ATOM 1884 C C . ASP A 1 273 ? 0.853 19.147 60.098 1.00 52.01 271 ASP A C 1
ATOM 1885 O O . ASP A 1 273 ? -0.271 19.101 59.596 1.00 46.77 271 ASP A O 1
ATOM 1890 N N . THR A 1 274 ? 1.959 19.254 59.369 1.00 60.11 272 THR A N 1
ATOM 1891 C CA . THR A 1 274 ? 1.926 19.245 57.909 1.00 59.89 272 THR A CA 1
ATOM 1892 C C . THR A 1 274 ? 2.944 18.273 57.336 1.00 61.46 272 THR A C 1
ATOM 1893 O O . THR A 1 274 ? 3.500 17.438 58.046 1.00 60.60 272 THR A O 1
ATOM 1897 N N . ASP A 1 275 ? 3.192 18.399 56.040 1.00 64.02 273 ASP A N 1
ATOM 1898 C CA . ASP A 1 275 ? 4.067 17.469 55.339 1.00 64.50 273 ASP A CA 1
ATOM 1899 C C . ASP A 1 275 ? 5.257 17.072 56.206 1.00 60.79 273 ASP A C 1
ATOM 1900 O O . ASP A 1 275 ? 6.335 17.656 56.098 1.00 62.31 273 ASP A O 1
ATOM 1905 N N . SER A 1 278 ? 7.487 22.015 61.001 1.00 82.20 276 SER A N 1
ATOM 1906 C CA . SER A 1 278 ? 6.615 23.143 60.681 1.00 94.13 276 SER A CA 1
ATOM 1907 C C . SER A 1 278 ? 5.770 23.579 61.879 1.00 94.12 276 SER A C 1
ATOM 1908 O O . SER A 1 278 ? 5.426 22.766 62.741 1.00 96.60 276 SER A O 1
ATOM 1911 N N . SER A 1 279 ? 5.426 24.864 61.920 1.00 87.55 277 SER A N 1
ATOM 1912 C CA . SER A 1 279 ? 4.781 25.435 63.097 1.00 87.48 277 SER A CA 1
ATOM 1913 C C . SER A 1 279 ? 3.535 26.259 62.784 1.00 79.52 277 SER A C 1
ATOM 1914 O O . SER A 1 279 ? 3.623 27.444 62.447 1.00 86.21 277 SER A O 1
ATOM 1917 N N . LEU A 1 280 ? 2.375 25.627 62.905 1.00 50.49 278 LEU A N 1
ATOM 1918 C CA . LEU A 1 280 ? 1.116 26.348 62.836 1.00 48.09 278 LEU A CA 1
ATOM 1919 C C . LEU A 1 280 ? 0.277 25.952 64.034 1.00 42.49 278 LEU A C 1
ATOM 1920 O O . LEU A 1 280 ? 0.679 25.117 64.839 1.00 41.84 278 LEU A O 1
ATOM 1925 N N . HIS A 1 281 ? -0.902 26.547 64.139 1.00 48.53 279 HIS A N 1
ATOM 1926 C CA . HIS A 1 281 ? -1.821 26.220 65.210 1.00 50.97 279 HIS A CA 1
ATOM 1927 C C . HIS A 1 281 ? -3.114 26.963 64.949 1.00 43.26 279 HIS A C 1
ATOM 1928 O O . HIS A 1 281 ? -3.114 28.000 64.286 1.00 40.63 279 HIS A O 1
ATOM 1935 N N . THR A 1 282 ? -4.217 26.424 65.458 1.00 44.50 280 THR A N 1
ATOM 1936 C CA . THR A 1 282 ? -5.519 27.065 65.306 1.00 42.85 280 THR A CA 1
ATOM 1937 C C . THR A 1 282 ? -5.546 28.432 65.991 1.00 44.81 280 THR A C 1
ATOM 1938 O O . THR A 1 282 ? -4.774 28.675 66.913 1.00 53.41 280 THR A O 1
ATOM 1942 N N . PRO A 1 283 ? -6.433 29.335 65.534 1.00 53.08 281 PRO A N 1
ATOM 1943 C CA . PRO A 1 283 ? -7.305 29.139 64.369 1.00 56.56 281 PRO A CA 1
ATOM 1944 C C . PRO A 1 283 ? -6.500 29.226 63.075 1.00 51.93 281 PRO A C 1
ATOM 1945 O O . PRO A 1 283 ? -5.337 29.630 63.110 1.00 39.63 281 PRO A O 1
ATOM 1949 N N . CYS A 1 284 ? -7.116 28.857 61.953 1.00 51.31 282 CYS A N 1
ATOM 1950 C CA . CYS A 1 284 ? -6.372 28.707 60.710 1.00 42.39 282 CYS A CA 1
ATOM 1951 C C . CYS A 1 284 ? -7.245 28.883 59.466 1.00 36.33 282 CYS A C 1
ATOM 1952 O O . CYS A 1 284 ? -8.353 28.327 59.377 1.00 39.38 282 CYS A O 1
ATOM 1955 N N . GLN A 1 285 ? -6.743 29.677 58.522 1.00 40.73 283 GLN A N 1
ATOM 1956 C CA . GLN A 1 285 ? -7.384 29.886 57.225 1.00 44.44 283 GLN A CA 1
ATOM 1957 C C . GLN A 1 285 ? -6.615 29.120 56.158 1.00 46.91 283 GLN A C 1
ATOM 1958 O O . GLN A 1 285 ? -5.375 29.158 56.114 1.00 36.86 283 GLN A O 1
ATOM 1964 N N . ILE A 1 286 ? -7.348 28.407 55.306 1.00 41.26 284 ILE A N 1
ATOM 1965 C CA . ILE A 1 286 ? -6.705 27.626 54.256 1.00 37.28 284 ILE A CA 1
ATOM 1966 C C . ILE A 1 286 ? -7.239 27.981 52.876 1.00 39.88 284 ILE A C 1
ATOM 1967 O O . ILE A 1 286 ? -8.462 28.070 52.666 1.00 41.02 284 ILE A O 1
ATOM 1972 N N . GLU A 1 287 ? -6.294 28.175 51.956 1.00 34.86 285 GLU A N 1
ATOM 1973 C CA . GLU A 1 287 ? -6.560 28.530 50.563 1.00 45.90 285 GLU A CA 1
ATOM 1974 C C . GLU A 1 287 ? -5.841 27.529 49.660 1.00 34.08 285 GLU A C 1
ATOM 1975 O O . GLU A 1 287 ? -4.835 26.945 50.047 1.00 36.75 285 GLU A O 1
ATOM 1981 N N . LEU A 1 288 ? -6.341 27.355 48.447 1.00 30.27 286 LEU A N 1
ATOM 1982 C CA . LEU A 1 288 ? -5.666 26.500 47.490 1.00 32.95 286 LEU A CA 1
ATOM 1983 C C . LEU A 1 288 ? -5.147 27.308 46.308 1.00 33.24 286 LEU A C 1
ATOM 1984 O O . LEU A 1 288 ? -5.881 28.105 45.736 1.00 33.09 286 LEU A O 1
ATOM 1989 N N . LEU A 1 289 ? -3.888 27.094 45.934 1.00 26.53 287 LEU A N 1
ATOM 1990 C CA . LEU A 1 289 ? -3.345 27.715 44.722 1.00 23.99 287 LEU A CA 1
ATOM 1991 C C . LEU A 1 289 ? -3.391 26.740 43.544 1.00 24.89 287 LEU A C 1
ATOM 1992 O O . LEU A 1 289 ? -2.584 25.816 43.427 1.00 20.87 287 LEU A O 1
ATOM 1997 N N . GLN A 1 290 ? -4.342 26.958 42.658 1.00 22.58 288 GLN A N 1
ATOM 1998 C CA . GLN A 1 290 ? -4.589 26.006 41.602 1.00 26.59 288 GLN A CA 1
ATOM 1999 C C . GLN A 1 290 ? -3.446 25.992 40.585 1.00 24.52 288 GLN A C 1
ATOM 2000 O O . GLN A 1 290 ? -3.004 27.028 40.118 1.00 24.11 288 GLN A O 1
ATOM 2006 N N . GLY A 1 291 ? -2.951 24.800 40.276 1.00 19.39 289 GLY A N 1
ATOM 2007 C CA . GLY A 1 291 ? -1.918 24.645 39.273 1.00 24.87 289 GLY A CA 1
ATOM 2008 C C . GLY A 1 291 ? -0.667 25.458 39.544 1.00 31.96 289 GLY A C 1
ATOM 2009 O O . GLY A 1 291 ? -0.016 25.913 38.615 1.00 20.38 289 GLY A O 1
ATOM 2010 N N . HIS A 1 292 ? -0.324 25.609 40.817 1.00 21.30 290 HIS A N 1
ATOM 2011 C CA . HIS A 1 292 ? 0.786 26.468 41.240 1.00 27.53 290 HIS A CA 1
ATOM 2012 C C . HIS A 1 292 ? 2.143 25.903 40.826 1.00 25.47 290 HIS A C 1
ATOM 2013 O O . HIS A 1 292 ? 3.044 26.660 40.479 1.00 25.50 290 HIS A O 1
ATOM 2020 N N . PHE A 1 293 ? 2.291 24.580 40.880 1.00 22.85 291 PHE A N 1
ATOM 2021 C CA . PHE A 1 293 ? 3.487 23.924 40.365 1.00 21.80 291 PHE A CA 1
ATOM 2022 C C . PHE A 1 293 ? 3.139 23.185 39.097 1.00 26.86 291 PHE A C 1
ATOM 2023 O O . PHE A 1 293 ? 1.993 22.796 38.887 1.00 20.33 291 PHE A O 1
ATOM 2031 N N . THR A 1 294 ? 4.150 22.992 38.263 1.00 19.16 292 THR A N 1
ATOM 2032 C CA . THR A 1 294 ? 4.142 21.962 37.243 1.00 21.23 292 THR A CA 1
ATOM 2033 C C . THR A 1 294 ? 5.117 20.867 37.691 1.00 19.33 292 THR A C 1
ATOM 2034 O O . THR A 1 294 ? 6.227 21.157 38.160 1.00 22.40 292 THR A O 1
ATOM 2046 N N . ILE A 1 296 ? 6.733 16.717 36.889 1.00 13.63 294 ILE A N 1
ATOM 2047 C CA . ILE A 1 296 ? 6.891 15.506 36.105 1.00 16.04 294 ILE A CA 1
ATOM 2048 C C . ILE A 1 296 ? 6.030 14.422 36.733 1.00 18.37 294 ILE A C 1
ATOM 2049 O O . ILE A 1 296 ? 6.004 14.277 37.951 1.00 24.75 294 ILE A O 1
ATOM 2054 N N . TYR A 1 297 ? 5.342 13.640 35.917 1.00 18.62 295 TYR A N 1
ATOM 2055 C CA . TYR A 1 297 ? 4.547 12.561 36.477 1.00 19.56 295 TYR A CA 1
ATOM 2056 C C . TYR A 1 297 ? 4.486 11.378 35.517 1.00 25.62 295 TYR A C 1
ATOM 2057 O O . TYR A 1 297 ? 5.077 11.420 34.427 1.00 19.85 295 TYR A O 1
ATOM 2066 N N . ASN A 1 298 ? 3.743 10.340 35.918 1.00 17.44 296 ASN A N 1
ATOM 2067 C CA . ASN A 1 298 ? 3.661 9.094 35.156 1.00 16.23 296 ASN A CA 1
ATOM 2068 C C . ASN A 1 298 ? 2.257 8.888 34.608 1.00 35.41 296 ASN A C 1
ATOM 2069 O O . ASN A 1 298 ? 1.371 8.465 35.343 1.00 30.53 296 ASN A O 1
ATOM 2074 N N . PRO A 1 299 ? 2.045 9.182 33.318 1.00 35.40 297 PRO A N 1
ATOM 2075 C CA . PRO A 1 299 ? 0.689 9.041 32.772 1.00 42.75 297 PRO A CA 1
ATOM 2076 C C . PRO A 1 299 ? 0.275 7.565 32.628 1.00 34.29 297 PRO A C 1
ATOM 2077 O O . PRO A 1 299 ? -0.909 7.270 32.539 1.00 47.32 297 PRO A O 1
ATOM 2081 N N . ALA A 1 300 ? 1.240 6.650 32.634 1.00 45.96 298 ALA A N 1
ATOM 2082 C CA . ALA A 1 300 ? 0.935 5.219 32.562 1.00 45.48 298 ALA A CA 1
ATOM 2083 C C . ALA A 1 300 ? 0.289 4.709 33.847 1.00 46.75 298 ALA A C 1
ATOM 2084 O O . ALA A 1 300 ? -0.322 3.641 33.869 1.00 48.57 298 ALA A O 1
ATOM 2086 N N . VAL A 1 301 ? 0.439 5.480 34.917 1.00 46.41 299 VAL A N 1
ATOM 2087 C CA . VAL A 1 301 ? -0.100 5.121 36.217 1.00 46.78 299 VAL A CA 1
ATOM 2088 C C . VAL A 1 301 ? -1.109 6.166 36.713 1.00 50.23 299 VAL A C 1
ATOM 2089 O O . VAL A 1 301 ? -2.039 5.846 37.455 1.00 44.15 299 VAL A O 1
ATOM 2093 N N . VAL A 1 302 ? -0.937 7.412 36.285 1.00 51.81 300 VAL A N 1
ATOM 2094 C CA . VAL A 1 302 ? -1.732 8.513 36.825 1.00 53.83 300 VAL A CA 1
ATOM 2095 C C . VAL A 1 302 ? -1.826 9.676 35.839 1.00 58.54 300 VAL A C 1
ATOM 2096 O O . VAL A 1 302 ? -2.850 9.874 35.180 1.00 62.12 300 VAL A O 1
ATOM 2100 N N . THR B 1 4 ? 34.882 14.648 54.338 1.00 96.18 2 THR B N 1
ATOM 2101 C CA . THR B 1 4 ? 36.083 14.552 53.515 1.00 101.97 2 THR B CA 1
ATOM 2102 C C . THR B 1 4 ? 36.392 15.897 52.859 1.00 109.02 2 THR B C 1
ATOM 2103 O O . THR B 1 4 ? 35.532 16.776 52.791 1.00 113.69 2 THR B O 1
ATOM 2107 N N . LYS B 1 5 ? 37.627 16.054 52.392 1.00 107.51 3 LYS B N 1
ATOM 2108 C CA . LYS B 1 5 ? 38.063 17.288 51.749 1.00 104.29 3 LYS B CA 1
ATOM 2109 C C . LYS B 1 5 ? 38.361 17.053 50.271 1.00 96.57 3 LYS B C 1
ATOM 2110 O O . LYS B 1 5 ? 38.738 15.949 49.871 1.00 99.66 3 LYS B O 1
ATOM 2116 N N . THR B 1 6 ? 38.191 18.093 49.462 1.00 82.41 4 THR B N 1
ATOM 2117 C CA . THR B 1 6 ? 38.471 17.986 48.037 1.00 66.30 4 THR B CA 1
ATOM 2118 C C . THR B 1 6 ? 39.137 19.239 47.479 1.00 55.60 4 THR B C 1
ATOM 2119 O O . THR B 1 6 ? 38.820 20.361 47.880 1.00 51.86 4 THR B O 1
ATOM 2123 N N . LYS B 1 7 ? 40.078 19.029 46.563 1.00 46.88 5 LYS B N 1
ATOM 2124 C CA . LYS B 1 7 ? 40.728 20.124 45.861 1.00 41.28 5 LYS B CA 1
ATOM 2125 C C . LYS B 1 7 ? 39.777 20.857 44.915 1.00 30.28 5 LYS B C 1
ATOM 2126 O O . LYS B 1 7 ? 40.065 21.977 44.492 1.00 34.45 5 LYS B O 1
ATOM 2132 N N . PHE B 1 8 ? 38.658 20.230 44.556 1.00 28.07 6 PHE B N 1
ATOM 2133 C CA . PHE B 1 8 ? 37.792 20.825 43.537 1.00 25.84 6 PHE B CA 1
ATOM 2134 C C . PHE B 1 8 ? 36.337 21.111 43.971 1.00 28.89 6 PHE B C 1
ATOM 2135 O O . PHE B 1 8 ? 35.472 20.249 43.891 1.00 24.04 6 PHE B O 1
ATOM 2143 N N . GLU B 1 9 ? 36.068 22.344 44.380 1.00 30.45 7 GLU B N 1
ATOM 2144 C CA . GLU B 1 9 ? 34.745 22.727 44.862 1.00 31.29 7 GLU B CA 1
ATOM 2145 C C . GLU B 1 9 ? 33.690 22.707 43.745 1.00 31.63 7 GLU B C 1
ATOM 2146 O O . GLU B 1 9 ? 32.541 22.328 43.964 1.00 27.43 7 GLU B O 1
ATOM 2152 N N . LYS B 1 10 ? 34.082 23.122 42.547 1.00 24.03 8 LYS B N 1
ATOM 2153 C CA . LYS B 1 10 ? 33.172 23.083 41.419 1.00 26.64 8 LYS B CA 1
ATOM 2154 C C . LYS B 1 10 ? 33.891 22.487 40.229 1.00 26.50 8 LYS B C 1
ATOM 2155 O O . LYS B 1 10 ? 35.087 22.750 39.988 1.00 17.91 8 LYS B O 1
ATOM 2161 N N . VAL B 1 11 ? 33.157 21.675 39.494 1.00 18.75 9 VAL B N 1
ATOM 2162 C CA . VAL B 1 11 ? 33.714 20.908 38.379 1.00 18.98 9 VAL B CA 1
ATOM 2163 C C . VAL B 1 11 ? 32.803 21.048 37.177 1.00 21.41 9 VAL B C 1
ATOM 2164 O O . VAL B 1 11 ? 31.566 21.043 37.310 1.00 17.82 9 VAL B O 1
ATOM 2168 N N . LEU B 1 12 ? 33.406 21.180 35.999 1.00 20.31 10 LEU B N 1
ATOM 2169 C CA . LEU B 1 12 ? 32.652 21.139 34.750 1.00 16.56 10 LEU B CA 1
ATOM 2170 C C . LEU B 1 12 ? 33.096 19.930 33.947 1.00 26.98 10 LEU B C 1
ATOM 2171 O O . LEU B 1 12 ? 34.299 19.681 33.788 1.00 21.39 10 LEU B O 1
ATOM 2176 N N . LEU B 1 13 ? 32.132 19.161 33.462 1.00 16.95 11 LEU B N 1
ATOM 2177 C CA . LEU B 1 13 ? 32.432 18.088 32.544 1.00 14.65 11 LEU B CA 1
ATOM 2178 C C . LEU B 1 13 ? 31.890 18.486 31.185 1.00 25.38 11 LEU B C 1
ATOM 2179 O O . LEU B 1 13 ? 30.696 18.776 31.024 1.00 24.27 11 LEU B O 1
ATOM 2184 N N . ILE B 1 14 ? 32.782 18.539 30.212 1.00 18.21 12 ILE B N 1
ATOM 2185 C CA . ILE B 1 14 ? 32.397 18.774 28.832 1.00 20.29 12 ILE B CA 1
ATOM 2186 C C . ILE B 1 14 ? 32.344 17.449 28.077 1.00 23.51 12 ILE B C 1
ATOM 2187 O O . ILE B 1 14 ? 33.342 16.741 27.959 1.00 20.42 12 ILE B O 1
ATOM 2192 N N . VAL B 1 15 ? 31.162 17.105 27.587 1.00 20.74 13 VAL B N 1
ATOM 2193 C CA . VAL B 1 15 ? 30.979 15.876 26.834 1.00 22.97 13 VAL B CA 1
ATOM 2194 C C . VAL B 1 15 ? 30.816 16.176 25.361 1.00 27.00 13 VAL B C 1
ATOM 2195 O O . VAL B 1 15 ? 29.889 16.896 24.965 1.00 26.15 13 VAL B O 1
ATOM 2199 N N . ASN B 1 16 ? 31.707 15.624 24.548 1.00 21.23 14 ASN B N 1
ATOM 2200 C CA . ASN B 1 16 ? 31.437 15.516 23.115 1.00 21.83 14 ASN B CA 1
ATOM 2201 C C . ASN B 1 16 ? 30.584 14.264 22.823 1.00 22.26 14 ASN B C 1
ATOM 2202 O O . ASN B 1 16 ? 31.070 13.139 22.905 1.00 28.78 14 ASN B O 1
ATOM 2207 N N . PRO B 1 17 ? 29.292 14.455 22.492 1.00 30.99 15 PRO B N 1
ATOM 2208 C CA . PRO B 1 17 ? 28.403 13.285 22.386 1.00 29.03 15 PRO B CA 1
ATOM 2209 C C . PRO B 1 17 ? 28.783 12.254 21.312 1.00 23.03 15 PRO B C 1
ATOM 2210 O O . PRO B 1 17 ? 28.361 11.101 21.411 1.00 31.78 15 PRO B O 1
ATOM 2214 N N . LYS B 1 18 ? 29.584 12.655 20.331 1.00 29.72 16 LYS B N 1
ATOM 2215 C CA . LYS B 1 18 ? 30.039 11.753 19.277 1.00 33.47 16 LYS B CA 1
ATOM 2216 C C . LYS B 1 18 ? 31.233 10.914 19.731 1.00 36.85 16 LYS B C 1
ATOM 2217 O O . LYS B 1 18 ? 31.691 10.033 19.013 1.00 36.97 16 LYS B O 1
ATOM 2223 N N . ALA B 1 19 ? 31.750 11.193 20.919 1.00 37.59 17 ALA B N 1
ATOM 2224 C CA . ALA B 1 19 ? 32.990 10.552 21.349 1.00 34.75 17 ALA B CA 1
ATOM 2225 C C . ALA B 1 19 ? 32.745 9.143 21.877 1.00 38.63 17 ALA B C 1
ATOM 2226 O O . ALA B 1 19 ? 31.610 8.758 22.156 1.00 29.34 17 ALA B O 1
ATOM 2228 N N . GLY B 1 20 ? 33.817 8.376 22.026 1.00 26.14 18 GLY B N 1
ATOM 2229 C CA . GLY B 1 20 ? 33.714 7.087 22.677 1.00 31.66 18 GLY B CA 1
ATOM 2230 C C . GLY B 1 20 ? 33.174 6.026 21.746 1.00 44.46 18 GLY B C 1
ATOM 2231 O O . GLY B 1 20 ? 32.498 6.325 20.761 1.00 51.15 18 GLY B O 1
ATOM 2232 N N . GLN B 1 21 ? 33.496 4.777 22.041 1.00 67.47 19 GLN B N 1
ATOM 2233 C CA . GLN B 1 21 ? 32.975 3.684 21.238 1.00 87.53 19 GLN B CA 1
ATOM 2234 C C . GLN B 1 21 ? 31.777 3.084 21.948 1.00 92.54 19 GLN B C 1
ATOM 2235 O O . GLN B 1 21 ? 31.885 2.545 23.050 1.00 98.67 19 GLN B O 1
ATOM 2241 N N . GLY B 1 22 ? 30.627 3.201 21.304 1.00 85.74 20 GLY B N 1
ATOM 2242 C CA . GLY B 1 22 ? 29.372 2.916 21.958 1.00 78.89 20 GLY B CA 1
ATOM 2243 C C . GLY B 1 22 ? 28.622 4.219 22.090 1.00 68.74 20 GLY B C 1
ATOM 2244 O O . GLY B 1 22 ? 29.188 5.302 21.939 1.00 66.69 20 GLY B O 1
ATOM 2245 N N . ASP B 1 23 ? 27.337 4.116 22.373 1.00 58.12 21 ASP B N 1
ATOM 2246 C CA . ASP B 1 23 ? 26.485 5.282 22.400 1.00 53.79 21 ASP B CA 1
ATOM 2247 C C . ASP B 1 23 ? 26.711 6.148 23.635 1.00 36.95 21 ASP B C 1
ATOM 2248 O O . ASP B 1 23 ? 27.442 5.785 24.566 1.00 34.88 21 ASP B O 1
ATOM 2253 N N . LEU B 1 24 ? 26.035 7.287 23.631 1.00 36.45 22 LEU B N 1
ATOM 2254 C CA . LEU B 1 24 ? 26.120 8.273 24.689 1.00 39.63 22 LEU B CA 1
ATOM 2255 C C . LEU B 1 24 ? 25.763 7.678 26.058 1.00 39.39 22 LEU B C 1
ATOM 2256 O O . LEU B 1 24 ? 26.513 7.815 27.041 1.00 23.88 22 LEU B O 1
ATOM 2261 N N . HIS B 1 25 ? 24.619 7.008 26.117 1.00 29.90 23 HIS B N 1
ATOM 2262 C CA . HIS B 1 25 ? 24.108 6.484 27.383 1.00 37.93 23 HIS B CA 1
ATOM 2263 C C . HIS B 1 25 ? 25.070 5.454 27.982 1.00 27.38 23 HIS B C 1
ATOM 2264 O O . HIS B 1 25 ? 25.289 5.403 29.196 1.00 30.53 23 HIS B O 1
ATOM 2271 N N . THR B 1 26 ? 25.659 4.639 27.126 1.00 24.12 24 THR B N 1
ATOM 2272 C CA . THR B 1 26 ? 26.627 3.661 27.585 1.00 25.25 24 THR B CA 1
ATOM 2273 C C . THR B 1 26 ? 27.860 4.379 28.135 1.00 26.92 24 THR B C 1
ATOM 2274 O O . THR B 1 26 ? 28.316 4.101 29.246 1.00 32.16 24 THR B O 1
ATOM 2278 N N . ASN B 1 27 ? 28.396 5.309 27.355 1.00 29.86 25 ASN B N 1
ATOM 2279 C CA . ASN B 1 27 ? 29.571 6.073 27.794 1.00 31.05 25 ASN B CA 1
ATOM 2280 C C . ASN B 1 27 ? 29.324 6.872 29.070 1.00 30.60 25 ASN B C 1
ATOM 2281 O O . ASN B 1 27 ? 30.194 6.971 29.932 1.00 30.95 25 ASN B O 1
ATOM 2286 N N . LEU B 1 28 ? 28.114 7.401 29.197 1.00 25.24 26 LEU B N 1
ATOM 2287 C CA . LEU B 1 28 ? 27.762 8.244 30.326 1.00 22.92 26 LEU B CA 1
ATOM 2288 C C . LEU B 1 28 ? 27.557 7.406 31.580 1.00 27.44 26 LEU B C 1
ATOM 2289 O O . LEU B 1 28 ? 27.806 7.866 32.690 1.00 29.63 26 LEU B O 1
ATOM 2294 N N . THR B 1 29 ? 27.138 6.160 31.389 1.00 22.98 27 THR B N 1
ATOM 2295 C CA . THR B 1 29 ? 27.023 5.214 32.482 1.00 25.38 27 THR B CA 1
ATOM 2296 C C . THR B 1 29 ? 28.410 4.920 33.067 1.00 32.99 27 THR B C 1
ATOM 2297 O O . THR B 1 29 ? 28.597 4.839 34.282 1.00 30.72 27 THR B O 1
ATOM 2301 N N . LYS B 1 30 ? 29.382 4.750 32.186 1.00 21.69 28 LYS B N 1
ATOM 2302 C CA . LYS B 1 30 ? 30.766 4.565 32.612 1.00 29.82 28 LYS B CA 1
ATOM 2303 C C . LYS B 1 30 ? 31.405 5.765 33.333 1.00 28.81 28 LYS B C 1
ATOM 2304 O O . LYS B 1 30 ? 32.146 5.592 34.303 1.00 31.95 28 LYS B O 1
ATOM 2310 N N . ILE B 1 31 ? 31.148 6.979 32.868 1.00 26.83 29 ILE B N 1
ATOM 2311 C CA . ILE B 1 31 ? 31.975 8.086 33.353 1.00 33.40 29 ILE B CA 1
ATOM 2312 C C . ILE B 1 31 ? 31.308 9.015 34.348 1.00 29.17 29 ILE B C 1
ATOM 2313 O O . ILE B 1 31 ? 31.956 9.529 35.253 1.00 25.86 29 ILE B O 1
ATOM 2318 N N . VAL B 1 32 ? 30.003 9.206 34.230 1.00 30.46 30 VAL B N 1
ATOM 2319 C CA . VAL B 1 32 ? 29.360 10.174 35.106 1.00 24.10 30 VAL B CA 1
ATOM 2320 C C . VAL B 1 32 ? 29.241 9.752 36.581 1.00 27.11 30 VAL B C 1
ATOM 2321 O O . VAL B 1 32 ? 29.518 10.552 37.476 1.00 27.28 30 VAL B O 1
ATOM 2325 N N . PRO B 1 33 ? 28.842 8.498 36.846 1.00 26.95 31 PRO B N 1
ATOM 2326 C CA . PRO B 1 33 ? 28.585 8.199 38.258 1.00 24.58 31 PRO B CA 1
ATOM 2327 C C . PRO B 1 33 ? 29.785 8.405 39.205 1.00 29.50 31 PRO B C 1
ATOM 2328 O O . PRO B 1 33 ? 29.585 8.974 40.278 1.00 26.12 31 PRO B O 1
ATOM 2332 N N . PRO B 1 34 ? 30.999 7.957 38.832 1.00 26.18 32 PRO B N 1
ATOM 2333 C CA . PRO B 1 34 ? 32.083 8.185 39.798 1.00 28.09 32 PRO B CA 1
ATOM 2334 C C . PRO B 1 34 ? 32.374 9.676 40.034 1.00 26.70 32 PRO B C 1
ATOM 2335 O O . PRO B 1 34 ? 32.698 10.095 41.151 1.00 21.94 32 PRO B O 1
ATOM 2339 N N . LEU B 1 35 ? 32.229 10.479 38.990 1.00 25.69 33 LEU B N 1
ATOM 2340 C CA . LEU B 1 35 ? 32.411 11.918 39.119 1.00 23.93 33 LEU B CA 1
ATOM 2341 C C . LEU B 1 35 ? 31.322 12.565 39.978 1.00 23.35 33 LEU B C 1
ATOM 2342 O O . LEU B 1 35 ? 31.607 13.421 40.806 1.00 24.25 33 LEU B O 1
ATOM 2347 N N . ALA B 1 36 ? 30.070 12.174 39.764 1.00 22.89 34 ALA B N 1
ATOM 2348 C CA . ALA B 1 36 ? 28.984 12.809 40.502 1.00 27.82 34 ALA B CA 1
ATOM 2349 C C . ALA B 1 36 ? 29.054 12.412 41.967 1.00 21.12 34 ALA B C 1
ATOM 2350 O O . ALA B 1 36 ? 28.679 13.171 42.839 1.00 27.78 34 ALA B O 1
ATOM 2352 N N . ALA B 1 37 ? 29.559 11.213 42.235 1.00 22.97 35 ALA B N 1
ATOM 2353 C CA . ALA B 1 37 ? 29.719 10.771 43.611 1.00 29.22 35 ALA B CA 1
ATOM 2354 C C . ALA B 1 37 ? 30.823 11.544 44.312 1.00 26.67 35 ALA B C 1
ATOM 2355 O O . ALA B 1 37 ? 30.702 11.894 45.489 1.00 36.49 35 ALA B O 1
ATOM 2357 N N . ALA B 1 38 ? 31.920 11.785 43.601 1.00 28.61 36 ALA B N 1
ATOM 2358 C CA . ALA B 1 38 ? 33.103 12.370 44.236 1.00 34.02 36 ALA B CA 1
ATOM 2359 C C . ALA B 1 38 ? 32.988 13.889 44.343 1.00 27.18 36 ALA B C 1
ATOM 2360 O O . ALA B 1 38 ? 33.510 14.490 45.269 1.00 27.12 36 ALA B O 1
ATOM 2362 N N . PHE B 1 39 ? 32.295 14.507 43.396 1.00 21.60 37 PHE B N 1
ATOM 2363 C CA . PHE B 1 39 ? 32.310 15.961 43.324 1.00 24.57 37 PHE B CA 1
ATOM 2364 C C . PHE B 1 39 ? 30.912 16.510 43.597 1.00 30.73 37 PHE B C 1
ATOM 2365 O O . PHE B 1 39 ? 30.039 16.380 42.770 1.00 24.62 37 PHE B O 1
ATOM 2373 N N . PRO B 1 40 ? 30.712 17.122 44.767 1.00 32.11 38 PRO B N 1
ATOM 2374 C CA . PRO B 1 40 ? 29.424 17.668 45.223 1.00 31.90 38 PRO B CA 1
ATOM 2375 C C . PRO B 1 40 ? 28.811 18.752 44.345 1.00 33.53 38 PRO B C 1
ATOM 2376 O O . PRO B 1 40 ? 27.620 18.996 44.516 1.00 30.28 38 PRO B O 1
ATOM 2380 N N . ASP B 1 41 ? 29.583 19.424 43.488 1.00 21.93 39 ASP B N 1
ATOM 2381 C CA . ASP B 1 41 ? 29.004 20.395 42.560 1.00 19.65 39 ASP B CA 1
ATOM 2382 C C . ASP B 1 41 ? 29.558 20.170 41.157 1.00 27.69 39 ASP B C 1
ATOM 2383 O O . ASP B 1 41 ? 30.670 20.581 40.829 1.00 20.77 39 ASP B O 1
ATOM 2388 N N . LEU B 1 42 ? 28.765 19.509 40.330 1.00 20.52 40 LEU B N 1
ATOM 2389 C CA . LEU B 1 42 ? 29.224 19.018 39.035 1.00 18.16 40 LEU B CA 1
ATOM 2390 C C . LEU B 1 42 ? 28.284 19.475 37.922 1.00 27.65 40 LEU B C 1
ATOM 2391 O O . LEU B 1 42 ? 27.083 19.212 37.958 1.00 27.12 40 LEU B O 1
ATOM 2396 N N . HIS B 1 43 ? 28.840 20.149 36.927 1.00 21.91 41 HIS B N 1
ATOM 2397 C CA . HIS B 1 43 ? 28.063 20.706 35.836 1.00 21.16 41 HIS B CA 1
ATOM 2398 C C . HIS B 1 43 ? 28.467 19.972 34.559 1.00 27.16 41 HIS B C 1
ATOM 2399 O O . HIS B 1 43 ? 29.646 19.862 34.250 1.00 23.26 41 HIS B O 1
ATOM 2406 N N . ILE B 1 44 ? 27.491 19.428 33.841 1.00 22.87 42 ILE B N 1
ATOM 2407 C CA . ILE B 1 44 ? 27.767 18.598 32.663 1.00 17.25 42 ILE B CA 1
ATOM 2408 C C . ILE B 1 44 ? 27.184 19.262 31.424 1.00 20.62 42 ILE B C 1
ATOM 2409 O O . ILE B 1 44 ? 25.977 19.508 31.357 1.00 21.27 42 ILE B O 1
ATOM 2414 N N . LEU B 1 45 ? 28.026 19.552 30.442 1.00 16.29 43 LEU B N 1
ATOM 2415 C CA . LEU B 1 45 ? 27.562 20.203 29.214 1.00 23.88 43 LEU B CA 1
ATOM 2416 C C . LEU B 1 45 ? 27.973 19.404 27.996 1.00 24.29 43 LEU B C 1
ATOM 2417 O O . LEU B 1 45 ? 29.142 19.009 27.878 1.00 28.30 43 LEU B O 1
ATOM 2422 N N . HIS B 1 46 ? 27.037 19.180 27.080 1.00 20.81 44 HIS B N 1
ATOM 2423 C CA . HIS B 1 46 ? 27.364 18.561 25.796 1.00 28.08 44 HIS B CA 1
ATOM 2424 C C . HIS B 1 46 ? 27.747 19.628 24.779 1.00 26.82 44 HIS B C 1
ATOM 2425 O O . HIS B 1 46 ? 27.139 20.688 24.731 1.00 23.12 44 HIS B O 1
ATOM 2432 N N . THR B 1 47 ? 28.751 19.343 23.962 1.00 20.02 45 THR B N 1
ATOM 2433 C CA . THR B 1 47 ? 29.021 20.183 22.819 1.00 22.06 45 THR B CA 1
ATOM 2434 C C . THR B 1 47 ? 27.984 19.840 21.761 1.00 28.07 45 THR B C 1
ATOM 2435 O O . THR B 1 47 ? 27.477 18.717 21.738 1.00 23.01 45 THR B O 1
ATOM 2439 N N . LYS B 1 48 ? 27.681 20.799 20.890 1.00 30.30 46 LYS B N 1
ATOM 2440 C CA . LYS B 1 48 ? 26.833 20.556 19.722 1.00 43.35 46 LYS B CA 1
ATOM 2441 C C . LYS B 1 48 ? 27.573 20.843 18.413 1.00 45.56 46 LYS B C 1
ATOM 2442 O O . LYS B 1 48 ? 27.321 20.208 17.399 1.00 40.74 46 LYS B O 1
ATOM 2448 N N . GLU B 1 49 ? 28.484 21.811 18.442 1.00 48.60 47 GLU B N 1
ATOM 2449 C CA . GLU B 1 49 ? 29.199 22.225 17.238 1.00 46.55 47 GLU B CA 1
ATOM 2450 C C . GLU B 1 49 ? 30.682 22.373 17.537 1.00 34.71 47 GLU B C 1
ATOM 2451 O O . GLU B 1 49 ? 31.079 22.535 18.690 1.00 37.96 47 GLU B O 1
ATOM 2457 N N . GLN B 1 50 ? 31.505 22.342 16.499 1.00 35.37 48 GLN B N 1
ATOM 2458 C CA . GLN B 1 50 ? 32.925 22.617 16.672 1.00 45.51 48 GLN B CA 1
ATOM 2459 C C . GLN B 1 50 ? 33.111 24.003 17.281 1.00 36.04 48 GLN B C 1
ATOM 2460 O O . GLN B 1 50 ? 32.403 24.945 16.929 1.00 27.17 48 GLN B O 1
ATOM 2466 N N . GLY B 1 51 ? 34.054 24.126 18.208 1.00 37.45 49 GLY B N 1
ATOM 2467 C CA . GLY B 1 51 ? 34.283 25.396 18.881 1.00 30.96 49 GLY B CA 1
ATOM 2468 C C . GLY B 1 51 ? 33.519 25.505 20.188 1.00 30.98 49 GLY B C 1
ATOM 2469 O O . GLY B 1 51 ? 33.789 26.397 21.008 1.00 31.31 49 GLY B O 1
ATOM 2470 N N . ASP B 1 52 ? 32.567 24.597 20.393 1.00 24.25 50 ASP B N 1
ATOM 2471 C CA . ASP B 1 52 ? 31.772 24.617 21.615 1.00 20.55 50 ASP B CA 1
ATOM 2472 C C . ASP B 1 52 ? 32.643 24.377 22.851 1.00 22.04 50 ASP B C 1
ATOM 2473 O O . ASP B 1 52 ? 32.498 25.067 23.856 1.00 22.93 50 ASP B O 1
ATOM 2478 N N . ALA B 1 53 ? 33.532 23.392 22.782 1.00 17.64 51 ALA B N 1
ATOM 2479 C CA . ALA B 1 53 ? 34.390 23.101 23.932 1.00 25.91 51 ALA B CA 1
ATOM 2480 C C . ALA B 1 53 ? 35.219 24.349 24.276 1.00 19.64 51 ALA B C 1
ATOM 2481 O O . ALA B 1 53 ? 35.315 24.758 25.429 1.00 21.82 51 ALA B O 1
ATOM 2483 N N . THR B 1 54 ? 35.799 24.961 23.251 1.00 22.76 52 THR B N 1
ATOM 2484 C CA . THR B 1 54 ? 36.568 26.188 23.430 1.00 20.82 52 THR B CA 1
ATOM 2485 C C . THR B 1 54 ? 35.724 27.226 24.165 1.00 24.90 52 THR B C 1
ATOM 2486 O O . THR B 1 54 ? 36.178 27.830 25.131 1.00 20.32 52 THR B O 1
ATOM 2490 N N . LYS B 1 55 ? 34.493 27.424 23.704 1.00 19.79 53 LYS B N 1
ATOM 2491 C CA . LYS B 1 55 ? 33.631 28.445 24.277 1.00 20.76 53 LYS B CA 1
ATOM 2492 C C . LYS B 1 55 ? 33.260 28.125 25.713 1.00 21.06 53 LYS B C 1
ATOM 2493 O O . LYS B 1 55 ? 33.182 29.017 26.538 1.00 27.15 53 LYS B O 1
ATOM 2499 N N . TYR B 1 56 ? 33.015 26.853 26.002 1.00 18.96 54 TYR B N 1
ATOM 2500 C CA . TYR B 1 56 ? 32.668 26.459 27.357 1.00 25.97 54 TYR B CA 1
ATOM 2501 C C . TYR B 1 56 ? 33.830 26.688 28.303 1.00 21.61 54 TYR B C 1
ATOM 2502 O O . TYR B 1 56 ? 33.635 27.137 29.432 1.00 22.64 54 TYR B O 1
ATOM 2511 N N . CYS B 1 57 ? 35.039 26.345 27.857 1.00 16.99 55 CYS B N 1
ATOM 2512 C CA . CYS B 1 57 ? 36.217 26.535 28.688 1.00 16.94 55 CYS B CA 1
ATOM 2513 C C . CYS B 1 57 ? 36.335 28.015 29.029 1.00 13.87 55 CYS B C 1
ATOM 2514 O O . CYS B 1 57 ? 36.562 28.390 30.186 1.00 16.55 55 CYS B O 1
ATOM 2517 N N . GLN B 1 58 ? 36.179 28.861 28.027 1.00 18.39 56 GLN B N 1
ATOM 2518 C CA . GLN B 1 58 ? 36.344 30.302 28.269 1.00 19.61 56 GLN B CA 1
ATOM 2519 C C . GLN B 1 58 ? 35.208 30.839 29.119 1.00 22.45 56 GLN B C 1
ATOM 2520 O O . GLN B 1 58 ? 35.409 31.732 29.926 1.00 20.25 56 GLN B O 1
ATOM 2526 N N . GLU B 1 59 ? 34.005 30.295 28.970 1.00 22.10 57 GLU B N 1
ATOM 2527 C CA . GLU B 1 59 ? 32.937 30.793 29.835 1.00 23.43 57 GLU B CA 1
ATOM 2528 C C . GLU B 1 59 ? 33.115 30.353 31.301 1.00 16.27 57 GLU B C 1
ATOM 2529 O O . GLU B 1 59 ? 32.924 31.146 32.215 1.00 21.27 57 GLU B O 1
ATOM 2535 N N . PHE B 1 60 ? 33.484 29.098 31.536 1.00 18.69 58 PHE B N 1
ATOM 2536 C CA . PHE B 1 60 ? 33.547 28.597 32.918 1.00 20.56 58 PHE B CA 1
ATOM 2537 C C . PHE B 1 60 ? 34.936 28.656 33.601 1.00 26.69 58 PHE B C 1
ATOM 2538 O O . PHE B 1 60 ? 35.064 28.384 34.801 1.00 21.17 58 PHE B O 1
ATOM 2546 N N . ALA B 1 61 ? 35.972 29.016 32.853 1.00 24.12 59 ALA B N 1
ATOM 2547 C CA . ALA B 1 61 ? 37.322 29.038 33.438 1.00 22.12 59 ALA B CA 1
ATOM 2548 C C . ALA B 1 61 ? 37.369 29.814 34.740 1.00 21.05 59 ALA B C 1
ATOM 2549 O O . ALA B 1 61 ? 38.060 29.430 35.668 1.00 19.85 59 ALA B O 1
ATOM 2551 N N . SER B 1 62 ? 36.628 30.915 34.828 1.00 22.75 60 SER B N 1
ATOM 2552 C CA . SER B 1 62 ? 36.754 31.725 36.018 1.00 21.08 60 SER B CA 1
ATOM 2553 C C . SER B 1 62 ? 35.814 31.231 37.121 1.00 29.38 60 SER B C 1
ATOM 2554 O O . SER B 1 62 ? 35.910 31.665 38.260 1.00 32.11 60 SER B O 1
ATOM 2557 N N . LYS B 1 63 ? 34.923 30.306 36.800 1.00 27.23 61 LYS B N 1
ATOM 2558 C CA . LYS B 1 63 ? 33.927 29.891 37.790 1.00 27.77 61 LYS B CA 1
ATOM 2559 C C . LYS B 1 63 ? 34.019 28.443 38.313 1.00 34.92 61 LYS B C 1
ATOM 2560 O O . LYS B 1 63 ? 33.265 28.075 39.215 1.00 29.26 61 LYS B O 1
ATOM 2566 N N . VAL B 1 64 ? 34.922 27.622 37.769 1.00 22.93 62 VAL B N 1
ATOM 2567 C CA . VAL B 1 64 ? 35.089 26.262 38.291 1.00 18.04 62 VAL B CA 1
ATOM 2568 C C . VAL B 1 64 ? 36.559 25.956 38.604 1.00 26.48 62 VAL B C 1
ATOM 2569 O O . VAL B 1 64 ? 37.458 26.686 38.203 1.00 27.13 62 VAL B O 1
ATOM 2573 N N . ASP B 1 65 ? 36.796 24.866 39.319 1.00 19.98 63 ASP B N 1
ATOM 2574 C CA . ASP B 1 65 ? 38.136 24.532 39.766 1.00 22.02 63 ASP B CA 1
ATOM 2575 C C . ASP B 1 65 ? 38.754 23.439 38.900 1.00 22.74 63 ASP B C 1
ATOM 2576 O O . ASP B 1 65 ? 39.959 23.270 38.862 1.00 24.57 63 ASP B O 1
ATOM 2581 N N . LEU B 1 66 ? 37.911 22.717 38.179 1.00 15.70 64 LEU B N 1
ATOM 2582 C CA . LEU B 1 66 ? 38.358 21.589 37.390 1.00 15.33 64 LEU B CA 1
ATOM 2583 C C . LEU B 1 66 ? 37.486 21.488 36.155 1.00 20.63 64 LEU B C 1
ATOM 2584 O O . LEU B 1 66 ? 36.264 21.564 36.245 1.00 19.43 64 LEU B O 1
ATOM 2589 N N . ILE B 1 67 ? 38.123 21.330 35.004 1.00 13.45 65 ILE B N 1
ATOM 2590 C CA . ILE B 1 67 ? 37.412 21.100 33.763 1.00 15.45 65 ILE B CA 1
ATOM 2591 C C . ILE B 1 67 ? 37.820 19.736 33.235 1.00 19.07 65 ILE B C 1
ATOM 2592 O O . ILE B 1 67 ? 39.011 19.429 33.075 1.00 19.95 65 ILE B O 1
ATOM 2597 N N . ILE B 1 68 ? 36.829 18.884 33.034 1.00 16.31 66 ILE B N 1
ATOM 2598 C CA . ILE B 1 68 ? 37.070 17.562 32.472 1.00 11.69 66 ILE B CA 1
ATOM 2599 C C . ILE B 1 68 ? 36.546 17.523 31.054 1.00 24.30 66 ILE B C 1
ATOM 2600 O O . ILE B 1 68 ? 35.430 17.972 30.787 1.00 21.95 66 ILE B O 1
ATOM 2605 N N . VAL B 1 69 ? 37.343 16.987 30.138 1.00 22.41 67 VAL B N 1
ATOM 2606 C CA . VAL B 1 69 ? 36.902 16.895 28.759 1.00 19.28 67 VAL B CA 1
ATOM 2607 C C . VAL B 1 69 ? 36.855 15.437 28.327 1.00 27.18 67 VAL B C 1
ATOM 2608 O O . VAL B 1 69 ? 37.817 14.689 28.505 1.00 24.99 67 VAL B O 1
ATOM 2612 N N . PHE B 1 70 ? 35.697 15.029 27.818 1.00 24.05 68 PHE B N 1
ATOM 2613 C CA . PHE B 1 70 ? 35.509 13.692 27.291 1.00 21.70 68 PHE B CA 1
ATOM 2614 C C . PHE B 1 70 ? 35.413 13.842 25.782 1.00 26.36 68 PHE B C 1
ATOM 2615 O O . PHE B 1 70 ? 34.443 14.409 25.266 1.00 26.88 68 PHE B O 1
ATOM 2623 N N . GLY B 1 71 ? 36.440 13.362 25.089 1.00 30.15 69 GLY B N 1
ATOM 2624 C CA . GLY B 1 71 ? 36.540 13.492 23.646 1.00 27.51 69 GLY B CA 1
ATOM 2625 C C . GLY B 1 71 ? 37.959 13.150 23.208 1.00 27.75 69 GLY B C 1
ATOM 2626 O O . GLY B 1 71 ? 38.821 12.892 24.035 1.00 24.97 69 GLY B O 1
ATOM 2627 N N . GLY B 1 72 ? 38.203 13.165 21.906 1.00 29.42 70 GLY B N 1
ATOM 2628 C CA . GLY B 1 72 ? 39.498 12.780 21.375 1.00 30.38 70 GLY B CA 1
ATOM 2629 C C . GLY B 1 72 ? 40.413 13.975 21.248 1.00 26.72 70 GLY B C 1
ATOM 2630 O O . GLY B 1 72 ? 40.200 15.011 21.876 1.00 24.28 70 GLY B O 1
ATOM 2631 N N . ASP B 1 73 ? 41.424 13.834 20.408 1.00 26.88 71 ASP B N 1
ATOM 2632 C CA . ASP B 1 73 ? 42.472 14.846 20.280 1.00 30.15 71 ASP B CA 1
ATOM 2633 C C . ASP B 1 73 ? 41.930 16.231 19.900 1.00 29.01 71 ASP B C 1
ATOM 2634 O O . ASP B 1 73 ? 42.366 17.236 20.451 1.00 31.07 71 ASP B O 1
ATOM 2639 N N . GLY B 1 74 ? 40.962 16.263 18.982 1.00 35.15 72 GLY B N 1
ATOM 2640 C CA . GLY B 1 74 ? 40.374 17.504 18.517 1.00 28.05 72 GLY B CA 1
ATOM 2641 C C . GLY B 1 74 ? 39.706 18.282 19.638 1.00 23.64 72 GLY B C 1
ATOM 2642 O O . GLY B 1 74 ? 39.895 19.487 19.779 1.00 29.50 72 GLY B O 1
ATOM 2643 N N . THR B 1 75 ? 38.926 17.582 20.446 1.00 22.81 73 THR B N 1
ATOM 2644 C CA . THR B 1 75 ? 38.230 18.206 21.559 1.00 27.05 73 THR B CA 1
ATOM 2645 C C . THR B 1 75 ? 39.222 18.692 22.610 1.00 26.15 73 THR B C 1
ATOM 2646 O O . THR B 1 75 ? 39.084 19.786 23.145 1.00 25.36 73 THR B O 1
ATOM 2650 N N . VAL B 1 76 ? 40.220 17.865 22.911 1.00 25.37 74 VAL B N 1
ATOM 2651 C CA . VAL B 1 76 ? 41.261 18.258 23.866 1.00 24.67 74 VAL B CA 1
ATOM 2652 C C . VAL B 1 76 ? 41.963 19.536 23.388 1.00 28.00 74 VAL B C 1
ATOM 2653 O O . VAL B 1 76 ? 42.300 20.409 24.182 1.00 25.68 74 VAL B O 1
ATOM 2657 N N . PHE B 1 77 ? 42.160 19.635 22.077 1.00 21.80 75 PHE B N 1
ATOM 2658 C CA . PHE B 1 77 ? 42.840 20.761 21.472 1.00 19.51 75 PHE B CA 1
ATOM 2659 C C . PHE B 1 77 ? 41.970 22.009 21.560 1.00 27.06 75 PHE B C 1
ATOM 2660 O O . PHE B 1 77 ? 42.469 23.100 21.834 1.00 21.47 75 PHE B O 1
ATOM 2668 N N . GLU B 1 78 ? 40.662 21.851 21.339 1.00 21.48 76 GLU B N 1
ATOM 2669 C CA . GLU B 1 78 ? 39.731 22.943 21.599 1.00 24.89 76 GLU B CA 1
ATOM 2670 C C . GLU B 1 78 ? 39.897 23.449 23.035 1.00 25.54 76 GLU B C 1
ATOM 2671 O O . GLU B 1 78 ? 39.941 24.657 23.278 1.00 24.71 76 GLU B O 1
ATOM 2677 N N . CYS B 1 79 ? 39.999 22.530 23.986 1.00 19.32 77 CYS B N 1
ATOM 2678 C CA . CYS B 1 79 ? 40.207 22.942 25.377 1.00 22.48 77 CYS B CA 1
ATOM 2679 C C . CYS B 1 79 ? 41.557 23.634 25.573 1.00 29.37 77 CYS B C 1
ATOM 2680 O O . CYS B 1 79 ? 41.665 24.601 26.320 1.00 26.86 77 CYS B O 1
ATOM 2683 N N . THR B 1 80 ? 42.596 23.135 24.914 1.00 19.83 78 THR B N 1
ATOM 2684 C CA . THR B 1 80 ? 43.909 23.763 25.051 1.00 24.64 78 THR B CA 1
ATOM 2685 C C . THR B 1 80 ? 43.879 25.206 24.587 1.00 21.40 78 THR B C 1
ATOM 2686 O O . THR B 1 80 ? 44.403 26.080 25.263 1.00 22.42 78 THR B O 1
ATOM 2690 N N . ASN B 1 81 ? 43.267 25.445 23.425 1.00 19.48 79 ASN B N 1
ATOM 2691 C CA . ASN B 1 81 ? 43.137 26.798 22.876 1.00 23.76 79 ASN B CA 1
ATOM 2692 C C . ASN B 1 81 ? 42.171 27.689 23.671 1.00 25.58 79 ASN B C 1
ATOM 2693 O O . ASN B 1 81 ? 42.300 28.914 23.690 1.00 24.32 79 ASN B O 1
ATOM 2698 N N . GLY B 1 82 ? 41.211 27.055 24.323 1.00 22.00 80 GLY B N 1
ATOM 2699 C CA . GLY B 1 82 ? 40.287 27.747 25.201 1.00 29.30 80 GLY B CA 1
ATOM 2700 C C . GLY B 1 82 ? 40.991 28.334 26.404 1.00 28.32 80 GLY B C 1
ATOM 2701 O O . GLY B 1 82 ? 40.917 29.552 26.650 1.00 25.94 80 GLY B O 1
ATOM 2702 N N . LEU B 1 83 ? 41.704 27.477 27.133 1.00 23.48 81 LEU B N 1
ATOM 2703 C CA . LEU B 1 83 ? 42.299 27.858 28.415 1.00 17.52 81 LEU B CA 1
ATOM 2704 C C . LEU B 1 83 ? 43.646 28.581 28.377 1.00 21.36 81 LEU B C 1
ATOM 2705 O O . LEU B 1 83 ? 43.897 29.456 29.201 1.00 29.55 81 LEU B O 1
ATOM 2710 N N . ALA B 1 84 ? 44.507 28.218 27.435 1.00 20.28 82 ALA B N 1
ATOM 2711 C CA . ALA B 1 84 ? 45.896 28.695 27.444 1.00 22.01 82 ALA B CA 1
ATOM 2712 C C . ALA B 1 84 ? 46.041 30.207 27.462 1.00 20.32 82 ALA B C 1
ATOM 2713 O O . ALA B 1 84 ? 46.884 30.748 28.171 1.00 26.85 82 ALA B O 1
ATOM 2715 N N . PRO B 1 85 ? 45.205 30.910 26.703 1.00 25.05 83 PRO B N 1
ATOM 2716 C CA . PRO B 1 85 ? 45.410 32.365 26.717 1.00 26.13 83 PRO B CA 1
ATOM 2717 C C . PRO B 1 85 ? 44.818 33.082 27.933 1.00 24.56 83 PRO B C 1
ATOM 2718 O O . PRO B 1 85 ? 45.043 34.276 28.089 1.00 31.65 83 PRO B O 1
ATOM 2722 N N . LEU B 1 86 ? 44.101 32.371 28.797 1.00 23.32 84 LEU B N 1
ATOM 2723 C CA . LEU B 1 86 ? 43.426 33.035 29.914 1.00 18.69 84 LEU B CA 1
ATOM 2724 C C . LEU B 1 86 ? 44.311 33.303 31.112 1.00 26.96 84 LEU B C 1
ATOM 2725 O O . LEU B 1 86 ? 45.245 32.556 31.380 1.00 27.09 84 LEU B O 1
ATOM 2730 N N . GLU B 1 87 ? 43.992 34.349 31.863 1.00 22.48 85 GLU B N 1
ATOM 2731 C CA . GLU B 1 87 ? 44.721 34.631 33.098 1.00 21.30 85 GLU B CA 1
ATOM 2732 C C . GLU B 1 87 ? 44.434 33.625 34.200 1.00 29.28 85 GLU B C 1
ATOM 2733 O O . GLU B 1 87 ? 45.322 33.292 34.981 1.00 32.28 85 GLU B O 1
ATOM 2739 N N . ILE B 1 88 ? 43.187 33.177 34.287 1.00 27.32 86 ILE B N 1
ATOM 2740 C CA . ILE B 1 88 ? 42.798 32.166 35.262 1.00 29.45 86 ILE B CA 1
ATOM 2741 C C . ILE B 1 88 ? 42.487 30.867 34.527 1.00 25.00 86 ILE B C 1
ATOM 2742 O O . ILE B 1 88 ? 41.671 30.847 33.619 1.00 25.22 86 ILE B O 1
ATOM 2747 N N . ARG B 1 89 ? 43.176 29.800 34.908 1.00 24.04 87 ARG B N 1
ATOM 2748 C CA . ARG B 1 89 ? 43.073 28.510 34.242 1.00 31.60 87 ARG B CA 1
ATOM 2749 C C . ARG B 1 89 ? 42.932 27.411 35.299 1.00 37.08 87 ARG B C 1
ATOM 2750 O O . ARG B 1 89 ? 43.864 27.135 36.042 1.00 40.37 87 ARG B O 1
ATOM 2758 N N . PRO B 1 90 ? 41.745 26.804 35.388 1.00 27.96 88 PRO B N 1
ATOM 2759 C CA . PRO B 1 90 ? 41.543 25.683 36.309 1.00 27.27 88 PRO B CA 1
ATOM 2760 C C . PRO B 1 90 ? 42.314 24.460 35.853 1.00 19.63 88 PRO B C 1
ATOM 2761 O O . PRO B 1 90 ? 42.779 24.383 34.709 1.00 16.29 88 PRO B O 1
ATOM 2765 N N . THR B 1 91 ? 42.421 23.497 36.752 1.00 19.03 89 THR B N 1
ATOM 2766 C CA . THR B 1 91 ? 42.985 22.202 36.425 1.00 16.29 89 THR B CA 1
ATOM 2767 C C . THR B 1 91 ? 42.167 21.549 35.316 1.00 24.03 89 THR B C 1
ATOM 2768 O O . THR B 1 91 ? 40.922 21.712 35.214 1.00 19.39 89 THR B O 1
ATOM 2772 N N . LEU B 1 92 ? 42.867 20.815 34.475 1.00 15.82 90 LEU B N 1
ATOM 2773 C CA . LEU B 1 92 ? 42.231 20.175 33.332 1.00 18.55 90 LEU B CA 1
ATOM 2774 C C . LEU B 1 92 ? 42.418 18.674 33.418 1.00 22.62 90 LEU B C 1
ATOM 2775 O O . LEU B 1 92 ? 43.488 18.206 33.802 1.00 22.82 90 LEU B O 1
ATOM 2780 N N . ALA B 1 93 ? 41.381 17.917 33.071 1.00 15.79 91 ALA B N 1
ATOM 2781 C CA . ALA B 1 93 ? 41.485 16.462 32.997 1.00 16.46 91 ALA B CA 1
ATOM 2782 C C . ALA B 1 93 ? 40.960 15.911 31.672 1.00 23.46 91 ALA B C 1
ATOM 2783 O O . ALA B 1 93 ? 40.092 16.507 31.050 1.00 23.45 91 ALA B O 1
ATOM 2785 N N . ILE B 1 94 ? 41.481 14.762 31.245 1.00 26.27 92 ILE B N 1
ATOM 2786 C CA . ILE B 1 94 ? 41.016 14.144 30.004 1.00 17.20 92 ILE B CA 1
ATOM 2787 C C . ILE B 1 94 ? 40.428 12.750 30.210 1.00 21.42 92 ILE B C 1
ATOM 2788 O O . ILE B 1 94 ? 41.027 11.909 30.867 1.00 21.62 92 ILE B O 1
ATOM 2793 N N . ILE B 1 95 ? 39.254 12.512 29.637 1.00 20.08 93 ILE B N 1
ATOM 2794 C CA . ILE B 1 95 ? 38.725 11.158 29.521 1.00 19.57 93 ILE B CA 1
ATOM 2795 C C . ILE B 1 95 ? 38.777 10.834 28.037 1.00 25.92 93 ILE B C 1
ATOM 2796 O O . ILE B 1 95 ? 38.070 11.457 27.246 1.00 23.01 93 ILE B O 1
ATOM 2801 N N . PRO B 1 96 ? 39.622 9.863 27.663 1.00 26.18 94 PRO B N 1
ATOM 2802 C CA . PRO B 1 96 ? 39.990 9.538 26.277 1.00 35.34 94 PRO B CA 1
ATOM 2803 C C . PRO B 1 96 ? 38.784 9.142 25.436 1.00 31.45 94 PRO B C 1
ATOM 2804 O O . PRO B 1 96 ? 38.208 8.091 25.677 1.00 32.98 94 PRO B O 1
ATOM 2808 N N . GLY B 1 97 ? 38.430 9.954 24.447 1.00 25.71 95 GLY B N 1
ATOM 2809 C CA . GLY B 1 97 ? 37.226 9.711 23.676 1.00 33.62 95 GLY B CA 1
ATOM 2810 C C . GLY B 1 97 ? 37.441 9.471 22.196 1.00 32.54 95 GLY B C 1
ATOM 2811 O O . GLY B 1 97 ? 36.479 9.373 21.438 1.00 26.74 95 GLY B O 1
ATOM 2812 N N . GLY B 1 98 ? 38.700 9.383 21.775 1.00 36.56 96 GLY B N 1
ATOM 2813 C CA . GLY B 1 98 ? 39.005 9.152 20.375 1.00 27.48 96 GLY B CA 1
ATOM 2814 C C . GLY B 1 98 ? 39.851 7.908 20.214 1.00 29.74 96 GLY B C 1
ATOM 2815 O O . GLY B 1 98 ? 39.720 6.965 20.984 1.00 33.57 96 GLY B O 1
ATOM 2816 N N . THR B 1 99 ? 40.751 7.923 19.237 1.00 36.79 97 THR B N 1
ATOM 2817 C CA . THR B 1 99 ? 41.599 6.766 18.959 1.00 38.85 97 THR B CA 1
ATOM 2818 C C . THR B 1 99 ? 42.984 6.917 19.566 1.00 38.74 97 THR B C 1
ATOM 2819 O O . THR B 1 99 ? 43.436 6.065 20.328 1.00 37.62 97 THR B O 1
ATOM 2823 N N . CYS B 1 100 ? 43.665 8.004 19.222 1.00 36.04 98 CYS B N 1
ATOM 2824 C CA . CYS B 1 100 ? 45.037 8.198 19.682 1.00 33.30 98 CYS B CA 1
ATOM 2825 C C . CYS B 1 100 ? 45.074 8.681 21.114 1.00 28.36 98 CYS B C 1
ATOM 2826 O O . CYS B 1 100 ? 45.727 8.067 21.957 1.00 31.29 98 CYS B O 1
ATOM 2829 N N . ASN B 1 101 ? 44.371 9.783 21.374 1.00 29.36 99 ASN B N 1
ATOM 2830 C CA . ASN B 1 101 ? 44.272 10.351 22.715 1.00 24.32 99 ASN B CA 1
ATOM 2831 C C . ASN B 1 101 ? 45.665 10.591 23.274 1.00 26.84 99 ASN B C 1
ATOM 2832 O O . ASN B 1 101 ? 45.970 10.237 24.414 1.00 22.89 99 ASN B O 1
ATOM 2837 N N . ASP B 1 102 ? 46.504 11.206 22.453 1.00 23.31 100 ASP B N 1
ATOM 2838 C CA . ASP B 1 102 ? 47.920 11.320 22.771 1.00 25.78 100 ASP B CA 1
ATOM 2839 C C . ASP B 1 102 ? 48.210 11.904 24.141 1.00 31.09 100 ASP B C 1
ATOM 2840 O O . ASP B 1 102 ? 48.941 11.306 24.931 1.00 23.19 100 ASP B O 1
ATOM 2845 N N . PHE B 1 103 ? 47.641 13.064 24.446 1.00 25.96 101 PHE B N 1
ATOM 2846 C CA . PHE B 1 103 ? 48.062 13.677 25.678 1.00 24.78 101 PHE B CA 1
ATOM 2847 C C . PHE B 1 103 ? 47.558 12.945 26.916 1.00 20.86 101 PHE B C 1
ATOM 2848 O O . PHE B 1 103 ? 48.234 12.936 27.955 1.00 23.63 101 PHE B O 1
ATOM 2856 N N . SER B 1 104 ? 46.392 12.327 26.811 1.00 23.80 102 SER B N 1
ATOM 2857 C CA . SER B 1 104 ? 45.901 11.487 27.904 1.00 25.76 102 SER B CA 1
ATOM 2858 C C . SER B 1 104 ? 46.917 10.371 28.188 1.00 26.61 102 SER B C 1
ATOM 2859 O O . SER B 1 104 ? 47.185 10.034 29.350 1.00 20.63 102 SER B O 1
ATOM 2862 N N . ARG B 1 105 ? 47.493 9.792 27.141 1.00 29.80 103 ARG B N 1
ATOM 2863 C CA . ARG B 1 105 ? 48.514 8.751 27.372 1.00 26.77 103 ARG B CA 1
ATOM 2864 C C . ARG B 1 105 ? 49.739 9.357 28.027 1.00 22.15 103 ARG B C 1
ATOM 2865 O O . ARG B 1 105 ? 50.368 8.738 28.875 1.00 22.21 103 ARG B O 1
ATOM 2873 N N . THR B 1 106 ? 50.082 10.575 27.626 1.00 28.98 104 THR B N 1
ATOM 2874 C CA . THR B 1 106 ? 51.212 11.263 28.247 1.00 30.95 104 THR B CA 1
ATOM 2875 C C . THR B 1 106 ? 51.029 11.341 29.770 1.00 28.55 104 THR B C 1
ATOM 2876 O O . THR B 1 106 ? 51.981 11.183 30.554 1.00 21.22 104 THR B O 1
ATOM 2880 N N . LEU B 1 107 ? 49.789 11.544 30.188 1.00 23.75 105 LEU B N 1
ATOM 2881 C CA . LEU B 1 107 ? 49.483 11.711 31.596 1.00 25.52 105 LEU B CA 1
ATOM 2882 C C . LEU B 1 107 ? 49.223 10.388 32.311 1.00 25.82 105 LEU B C 1
ATOM 2883 O O . LEU B 1 107 ? 48.881 10.376 33.493 1.00 25.92 105 LEU B O 1
ATOM 2888 N N . GLY B 1 108 ? 49.360 9.275 31.599 1.00 19.76 106 GLY B N 1
ATOM 2889 C CA . GLY B 1 108 ? 49.142 7.980 32.218 1.00 23.89 106 GLY B CA 1
ATOM 2890 C C . GLY B 1 108 ? 47.672 7.627 32.438 1.00 25.79 106 GLY B C 1
ATOM 2891 O O . GLY B 1 108 ? 47.350 6.721 33.202 1.00 26.69 106 GLY B O 1
ATOM 2892 N N . VAL B 1 109 ? 46.773 8.331 31.767 1.00 31.10 107 VAL B N 1
ATOM 2893 C CA . VAL B 1 109 ? 45.341 8.072 31.945 1.00 25.00 107 VAL B CA 1
ATOM 2894 C C . VAL B 1 109 ? 44.993 6.745 31.280 1.00 27.87 107 VAL B C 1
ATOM 2895 O O . VAL B 1 109 ? 45.337 6.532 30.118 1.00 26.16 107 VAL B O 1
ATOM 2899 N N . PRO B 1 110 ? 44.342 5.837 32.028 1.00 31.53 108 PRO B N 1
ATOM 2900 C CA . PRO B 1 110 ? 43.871 4.560 31.476 1.00 34.33 108 PRO B CA 1
ATOM 2901 C C . PRO B 1 110 ? 42.965 4.824 30.279 1.00 33.21 108 PRO B C 1
ATOM 2902 O O . PRO B 1 110 ? 42.141 5.743 30.316 1.00 26.92 108 PRO B O 1
ATOM 2906 N N . GLN B 1 111 ? 43.130 4.039 29.225 1.00 32.28 109 GLN B N 1
ATOM 2907 C CA . GLN B 1 111 ? 42.356 4.242 28.007 1.00 31.43 109 GLN B CA 1
ATOM 2908 C C . GLN B 1 111 ? 40.917 3.744 28.186 1.00 38.48 109 GLN B C 1
ATOM 2909 O O . GLN B 1 111 ? 40.023 4.127 27.440 1.00 42.06 109 GLN B O 1
ATOM 2915 N N . ASN B 1 112 ? 40.698 2.909 29.193 1.00 35.41 110 ASN B N 1
ATOM 2916 C CA . ASN B 1 112 ? 39.346 2.486 29.569 1.00 41.17 110 ASN B CA 1
ATOM 2917 C C . ASN B 1 112 ? 38.570 3.661 30.203 1.00 39.28 110 ASN B C 1
ATOM 2918 O O . ASN B 1 112 ? 38.990 4.191 31.242 1.00 27.61 110 ASN B O 1
ATOM 2923 N N . ILE B 1 113 ? 37.458 4.093 29.599 1.00 23.04 111 ILE B N 1
ATOM 2924 C CA . ILE B 1 113 ? 36.887 5.385 30.039 1.00 26.91 111 ILE B CA 1
ATOM 2925 C C . ILE B 1 113 ? 36.336 5.414 31.472 1.00 28.84 111 ILE B C 1
ATOM 2926 O O . ILE B 1 113 ? 36.367 6.455 32.126 1.00 25.18 111 ILE B O 1
ATOM 2931 N N . ALA B 1 114 ? 35.848 4.280 31.965 1.00 25.40 112 ALA B N 1
ATOM 2932 C CA . ALA B 1 114 ? 35.427 4.197 33.366 1.00 31.83 112 ALA B CA 1
ATOM 2933 C C . ALA B 1 114 ? 36.631 4.384 34.294 1.00 36.31 112 ALA B C 1
ATOM 2934 O O . ALA B 1 114 ? 36.543 5.056 35.324 1.00 34.62 112 ALA B O 1
ATOM 2936 N N . GLU B 1 115 ? 37.745 3.763 33.922 1.00 27.10 113 GLU B N 1
ATOM 2937 C CA . GLU B 1 115 ? 39.003 3.892 34.654 1.00 28.29 113 GLU B CA 1
ATOM 2938 C C . GLU B 1 115 ? 39.537 5.317 34.630 1.00 25.23 113 GLU B C 1
ATOM 2939 O O . GLU B 1 115 ? 39.959 5.846 35.660 1.00 22.81 113 GLU B O 1
ATOM 2945 N N . ALA B 1 116 ? 39.507 5.932 33.454 1.00 22.34 114 ALA B N 1
ATOM 2946 C CA . ALA B 1 116 ? 39.884 7.332 33.325 1.00 23.22 114 ALA B CA 1
ATOM 2947 C C . ALA B 1 116 ? 39.065 8.210 34.273 1.00 28.68 114 ALA B C 1
ATOM 2948 O O . ALA B 1 116 ? 39.616 9.094 34.931 1.00 24.87 114 ALA B O 1
ATOM 2950 N N . ALA B 1 117 ? 37.751 7.973 34.352 1.00 25.77 115 ALA B N 1
ATOM 2951 C CA . ALA B 1 117 ? 36.908 8.777 35.241 1.00 14.13 115 ALA B CA 1
ATOM 2952 C C . ALA B 1 117 ? 37.249 8.539 36.719 1.00 22.57 115 ALA B C 1
ATOM 2953 O O . ALA B 1 117 ? 37.307 9.486 37.489 1.00 25.53 115 ALA B O 1
ATOM 2955 N N . LYS B 1 118 ? 37.465 7.281 37.110 1.00 19.35 116 LYS B N 1
ATOM 2956 C CA . LYS B 1 118 ? 37.849 6.969 38.494 1.00 31.16 116 LYS B CA 1
ATOM 2957 C C . LYS B 1 118 ? 39.151 7.660 38.888 1.00 24.37 116 LYS B C 1
ATOM 2958 O O . LYS B 1 118 ? 39.274 8.207 39.988 1.00 30.08 116 LYS B O 1
ATOM 2964 N N . LEU B 1 119 ? 40.120 7.606 37.985 1.00 17.91 117 LEU B N 1
ATOM 2965 C CA . LEU B 1 119 ? 41.409 8.293 38.178 1.00 23.65 117 LEU B CA 1
ATOM 2966 C C . LEU B 1 119 ? 41.221 9.756 38.563 1.00 21.74 117 LEU B C 1
ATOM 2967 O O . LEU B 1 119 ? 41.874 10.254 39.477 1.00 23.17 117 LEU B O 1
ATOM 2972 N N . ILE B 1 120 ? 40.303 10.443 37.890 1.00 24.35 118 ILE B N 1
ATOM 2973 C CA . ILE B 1 120 ? 40.107 11.875 38.148 1.00 25.11 118 ILE B CA 1
ATOM 2974 C C . ILE B 1 120 ? 39.690 12.109 39.595 1.00 31.87 118 ILE B C 1
ATOM 2975 O O . ILE B 1 120 ? 40.029 13.104 40.233 1.00 29.28 118 ILE B O 1
ATOM 2980 N N . THR B 1 121 ? 38.957 11.137 40.094 1.00 22.46 119 THR B N 1
ATOM 2981 C CA . THR B 1 121 ? 38.439 11.093 41.443 1.00 26.45 119 THR B CA 1
ATOM 2982 C C . THR B 1 121 ? 39.596 11.001 42.470 1.00 33.97 119 THR B C 1
ATOM 2983 O O . THR B 1 121 ? 39.469 11.422 43.627 1.00 30.11 119 THR B O 1
ATOM 2987 N N . LYS B 1 122 ? 40.740 10.473 42.049 1.00 25.24 120 LYS B N 1
ATOM 2988 C CA . LYS B 1 122 ? 41.918 10.426 42.935 1.00 23.92 120 LYS B CA 1
ATOM 2989 C C . LYS B 1 122 ? 42.601 11.778 43.058 1.00 29.08 120 LYS B C 1
ATOM 2990 O O . LYS B 1 122 ? 43.410 11.981 43.964 1.00 35.40 120 LYS B O 1
ATOM 2996 N N . GLU B 1 123 ? 42.316 12.680 42.120 1.00 19.64 121 GLU B N 1
ATOM 2997 C CA . GLU B 1 123 ? 42.772 14.075 42.214 1.00 21.05 121 GLU B CA 1
ATOM 2998 C C . GLU B 1 123 ? 44.305 14.288 42.262 1.00 28.08 121 GLU B C 1
ATOM 2999 O O . GLU B 1 123 ? 44.775 15.227 42.889 1.00 25.93 121 GLU B O 1
ATOM 3005 N N . HIS B 1 124 ? 45.071 13.442 41.591 1.00 22.16 122 HIS B N 1
ATOM 3006 C CA . HIS B 1 124 ? 46.516 13.669 41.465 1.00 23.29 122 HIS B CA 1
ATOM 3007 C C . HIS B 1 124 ? 46.769 14.648 40.348 1.00 20.65 122 HIS B C 1
ATOM 3008 O O . HIS B 1 124 ? 46.419 14.387 39.195 1.00 26.03 122 HIS B O 1
ATOM 3015 N N . VAL B 1 125 ? 47.369 15.778 40.706 1.00 19.54 123 VAL B N 1
ATOM 3016 C CA . VAL B 1 125 ? 47.573 16.897 39.793 1.00 22.29 123 VAL B CA 1
ATOM 3017 C C . VAL B 1 125 ? 49.077 17.216 39.628 1.00 23.84 123 VAL B C 1
ATOM 3018 O O . VAL B 1 125 ? 49.855 17.087 40.573 1.00 22.20 123 VAL B O 1
ATOM 3022 N N . LYS B 1 126 ? 49.496 17.589 38.427 1.00 24.20 124 LYS B N 1
ATOM 3023 C CA . LYS B 1 126 ? 50.864 18.068 38.237 1.00 24.82 124 LYS B CA 1
ATOM 3024 C C . LYS B 1 126 ? 50.884 19.198 37.234 1.00 27.05 124 LYS B C 1
ATOM 3025 O O . LYS B 1 126 ? 49.953 19.325 36.425 1.00 22.51 124 LYS B O 1
ATOM 3031 N N . PRO B 1 127 ? 51.947 20.018 37.275 1.00 23.68 125 PRO B N 1
ATOM 3032 C CA . PRO B 1 127 ? 52.082 21.103 36.290 1.00 27.06 125 PRO B CA 1
ATOM 3033 C C . PRO B 1 127 ? 52.524 20.536 34.945 1.00 20.32 125 PRO B C 1
ATOM 3034 O O . PRO B 1 127 ? 53.281 19.578 34.899 1.00 23.33 125 PRO B O 1
ATOM 3038 N N . VAL B 1 128 ? 52.049 21.141 33.869 1.00 23.82 126 VAL B N 1
ATOM 3039 C CA . VAL B 1 128 ? 52.301 20.672 32.523 1.00 21.87 126 VAL B CA 1
ATOM 3040 C C . VAL B 1 128 ? 52.675 21.891 31.660 1.00 27.55 126 VAL B C 1
ATOM 3041 O O . VAL B 1 128 ? 52.016 22.931 31.723 1.00 24.50 126 VAL B O 1
ATOM 3045 N N . ASP B 1 129 ? 53.739 21.760 30.869 1.00 22.05 127 ASP B N 1
ATOM 3046 C CA . ASP B 1 129 ? 54.186 22.836 29.979 1.00 26.74 127 ASP B CA 1
ATOM 3047 C C . ASP B 1 129 ? 53.257 22.948 28.775 1.00 25.65 127 ASP B C 1
ATOM 3048 O O . ASP B 1 129 ? 52.802 21.942 28.221 1.00 21.68 127 ASP B O 1
ATOM 3053 N N . VAL B 1 130 ? 52.968 24.172 28.365 1.00 22.17 128 VAL B N 1
ATOM 3054 C CA . VAL B 1 130 ? 52.231 24.363 27.132 1.00 25.39 128 VAL B CA 1
ATOM 3055 C C . VAL B 1 130 ? 53.125 25.131 26.179 1.00 24.41 128 VAL B C 1
ATOM 3056 O O . VAL B 1 130 ? 53.740 26.130 26.563 1.00 25.73 128 VAL B O 1
ATOM 3060 N N . ALA B 1 131 ? 53.215 24.666 24.940 1.00 21.70 129 ALA B N 1
ATOM 3061 C CA . ALA B 1 131 ? 54.010 25.377 23.945 1.00 31.62 129 ALA B CA 1
ATOM 3062 C C . ALA B 1 131 ? 53.159 26.424 23.234 1.00 36.91 129 ALA B C 1
ATOM 3063 O O . ALA B 1 131 ? 51.945 26.310 23.180 1.00 30.04 129 ALA B O 1
ATOM 3065 N N . LYS B 1 132 ? 53.814 27.436 22.680 1.00 38.11 130 LYS B N 1
ATOM 3066 C CA . LYS B 1 132 ? 53.134 28.448 21.898 1.00 40.42 130 LYS B CA 1
ATOM 3067 C C . LYS B 1 132 ? 53.912 28.675 20.610 1.00 44.14 130 LYS B C 1
ATOM 3068 O O . LYS B 1 132 ? 55.120 28.904 20.635 1.00 49.99 130 LYS B O 1
ATOM 3074 N N . ALA B 1 133 ? 53.224 28.608 19.478 1.00 52.22 131 ALA B N 1
ATOM 3075 C CA . ALA B 1 133 ? 53.880 28.827 18.197 1.00 55.85 131 ALA B CA 1
ATOM 3076 C C . ALA B 1 133 ? 53.200 29.975 17.476 1.00 49.46 131 ALA B C 1
ATOM 3077 O O . ALA B 1 133 ? 52.032 29.873 17.120 1.00 44.79 131 ALA B O 1
ATOM 3079 N N . ASN B 1 134 ? 53.934 31.062 17.265 1.00 56.05 132 ASN B N 1
ATOM 3080 C CA . ASN B 1 134 ? 53.357 32.282 16.700 1.00 57.99 132 ASN B CA 1
ATOM 3081 C C . ASN B 1 134 ? 51.936 32.518 17.210 1.00 52.55 132 ASN B C 1
ATOM 3082 O O . ASN B 1 134 ? 51.001 32.605 16.420 1.00 51.55 132 ASN B O 1
ATOM 3087 N N . GLY B 1 135 ? 51.778 32.585 18.532 1.00 56.11 133 GLY B N 1
ATOM 3088 C CA . GLY B 1 135 ? 50.495 32.892 19.149 1.00 53.95 133 GLY B CA 1
ATOM 3089 C C . GLY B 1 135 ? 49.479 31.763 19.124 1.00 61.61 133 GLY B C 1
ATOM 3090 O O . GLY B 1 135 ? 48.278 31.967 19.326 1.00 63.78 133 GLY B O 1
ATOM 3091 N N . GLN B 1 136 ? 49.964 30.559 18.870 1.00 55.88 134 GLN B N 1
ATOM 3092 C CA . GLN B 1 136 ? 49.098 29.392 18.807 1.00 56.77 134 GLN B CA 1
ATOM 3093 C C . GLN B 1 136 ? 49.616 28.343 19.789 1.00 48.07 134 GLN B C 1
ATOM 3094 O O . GLN B 1 136 ? 50.782 27.950 19.725 1.00 55.95 134 GLN B O 1
ATOM 3100 N N . HIS B 1 137 ? 48.760 27.896 20.701 1.00 35.13 135 HIS B N 1
ATOM 3101 C CA . HIS B 1 137 ? 49.177 26.934 21.728 1.00 29.66 135 HIS B CA 1
ATOM 3102 C C . HIS B 1 137 ? 49.051 25.465 21.299 1.00 33.24 135 HIS B C 1
ATOM 3103 O O . HIS B 1 137 ? 48.111 25.105 20.598 1.00 45.21 135 HIS B O 1
ATOM 3110 N N . PHE B 1 138 ? 49.981 24.619 21.745 1.00 26.08 136 PHE B N 1
ATOM 3111 C CA . PHE B 1 138 ? 49.835 23.160 21.582 1.00 23.64 136 PHE B CA 1
ATOM 3112 C C . PHE B 1 138 ? 50.385 22.365 22.756 1.00 21.91 136 PHE B C 1
ATOM 3113 O O . PHE B 1 138 ? 51.263 22.833 23.485 1.00 29.56 136 PHE B O 1
ATOM 3121 N N . LEU B 1 139 ? 49.882 21.143 22.901 1.00 28.73 137 LEU B N 1
ATOM 3122 C CA . LEU B 1 139 ? 50.302 20.222 23.956 1.00 39.06 137 LEU B CA 1
ATOM 3123 C C . LEU B 1 139 ? 51.187 19.084 23.452 1.00 37.38 137 LEU B C 1
ATOM 3124 O O . LEU B 1 139 ? 52.046 18.598 24.192 1.00 29.91 137 LEU B O 1
ATOM 3129 N N . ASN B 1 140 ? 50.969 18.643 22.212 1.00 25.28 138 ASN B N 1
ATOM 3130 C CA . ASN B 1 140 ? 51.658 17.439 21.715 1.00 25.42 138 ASN B CA 1
ATOM 3131 C C . ASN B 1 140 ? 52.825 17.759 20.780 1.00 27.85 138 ASN B C 1
ATOM 3132 O O . ASN B 1 140 ? 53.975 17.448 21.098 1.00 31.52 138 ASN B O 1
ATOM 3137 N N . PHE B 1 141 ? 52.545 18.379 19.635 1.00 27.14 139 PHE B N 1
ATOM 3138 C CA . PHE B 1 141 ? 53.619 18.635 18.671 1.00 33.20 139 PHE B CA 1
ATOM 3139 C C . PHE B 1 141 ? 53.367 19.766 17.691 1.00 31.71 139 PHE B C 1
ATOM 3140 O O . PHE B 1 141 ? 52.241 20.173 17.465 1.00 30.12 139 PHE B O 1
ATOM 3148 N N . TRP B 1 142 ? 54.454 20.234 17.091 1.00 30.80 140 TRP B N 1
ATOM 3149 C CA . TRP B 1 142 ? 54.430 21.163 15.975 1.00 30.29 140 TRP B CA 1
ATOM 3150 C C . TRP B 1 142 ? 55.289 20.483 14.915 1.00 37.55 140 TRP B C 1
ATOM 3151 O O . TRP B 1 142 ? 56.327 19.924 15.242 1.00 35.65 140 TRP B O 1
ATOM 3162 N N . GLY B 1 143 ? 54.870 20.503 13.657 1.00 43.42 141 GLY B N 1
ATOM 3163 C CA . GLY B 1 143 ? 55.605 19.780 12.638 1.00 47.26 141 GLY B CA 1
ATOM 3164 C C . GLY B 1 143 ? 55.351 20.184 11.199 1.00 54.68 141 GLY B C 1
ATOM 3165 O O . GLY B 1 143 ? 54.229 20.534 10.822 1.00 55.10 141 GLY B O 1
ATOM 3166 N N . ILE B 1 144 ? 56.412 20.136 10.396 1.00 53.67 142 ILE B N 1
ATOM 3167 C CA . ILE B 1 144 ? 56.321 20.364 8.957 1.00 52.24 142 ILE B CA 1
ATOM 3168 C C . ILE B 1 144 ? 56.940 19.188 8.209 1.00 52.41 142 ILE B C 1
ATOM 3169 O O . ILE B 1 144 ? 57.913 18.592 8.677 1.00 40.77 142 ILE B O 1
ATOM 3174 N N . GLY B 1 145 ? 56.382 18.858 7.045 1.00 57.60 143 GLY B N 1
ATOM 3175 C CA . GLY B 1 145 ? 56.938 17.806 6.210 1.00 55.87 143 GLY B CA 1
ATOM 3176 C C . GLY B 1 145 ? 56.395 16.452 6.604 1.00 59.84 143 GLY B C 1
ATOM 3177 O O . GLY B 1 145 ? 56.995 15.409 6.324 1.00 59.66 143 GLY B O 1
ATOM 3178 N N . LEU B 1 146 ? 55.244 16.480 7.262 1.00 60.78 144 LEU B N 1
ATOM 3179 C CA . LEU B 1 146 ? 54.584 15.274 7.729 1.00 66.27 144 LEU B CA 1
ATOM 3180 C C . LEU B 1 146 ? 53.663 14.742 6.635 1.00 79.27 144 LEU B C 1
ATOM 3181 O O . LEU B 1 146 ? 52.483 14.485 6.867 1.00 75.76 144 LEU B O 1
ATOM 3186 N N . VAL B 1 147 ? 54.209 14.582 5.435 1.00 94.85 145 VAL B N 1
ATOM 3187 C CA . VAL B 1 147 ? 53.418 14.149 4.289 1.00 105.75 145 VAL B CA 1
ATOM 3188 C C . VAL B 1 147 ? 53.185 12.637 4.268 1.00 109.55 145 VAL B C 1
ATOM 3189 O O . VAL B 1 147 ? 54.134 11.851 4.240 1.00 107.88 145 VAL B O 1
ATOM 3193 N N . SER B 1 148 ? 51.914 12.244 4.286 1.00 112.73 146 SER B N 1
ATOM 3194 C CA . SER B 1 148 ? 51.527 10.839 4.182 1.00 114.38 146 SER B CA 1
ATOM 3195 C C . SER B 1 148 ? 50.546 10.662 3.025 1.00 117.22 146 SER B C 1
ATOM 3196 O O . SER B 1 148 ? 49.720 11.540 2.766 1.00 118.65 146 SER B O 1
ATOM 3199 N N . GLU B 1 149 ? 50.635 9.529 2.334 1.00 115.10 147 GLU B N 1
ATOM 3200 C CA . GLU B 1 149 ? 49.862 9.326 1.108 1.00 109.29 147 GLU B CA 1
ATOM 3201 C C . GLU B 1 149 ? 48.704 8.344 1.250 1.00 98.13 147 GLU B C 1
ATOM 3202 O O . GLU B 1 149 ? 48.874 7.225 1.735 1.00 88.06 147 GLU B O 1
ATOM 3208 N N . VAL B 1 150 ? 47.527 8.784 0.814 1.00 99.17 148 VAL B N 1
ATOM 3209 C CA . VAL B 1 150 ? 46.329 7.954 0.807 1.00 100.96 148 VAL B CA 1
ATOM 3210 C C . VAL B 1 150 ? 46.069 7.435 -0.603 1.00 102.26 148 VAL B C 1
ATOM 3211 O O . VAL B 1 150 ? 45.731 8.205 -1.502 1.00 103.63 148 VAL B O 1
ATOM 3215 N N . SER B 1 151 ? 46.229 6.130 -0.796 1.00 100.19 149 SER B N 1
ATOM 3216 C CA . SER B 1 151 ? 46.097 5.537 -2.124 1.00 103.78 149 SER B CA 1
ATOM 3217 C C . SER B 1 151 ? 44.676 5.088 -2.446 1.00 101.64 149 SER B C 1
ATOM 3218 O O . SER B 1 151 ? 44.286 5.035 -3.612 1.00 101.68 149 SER B O 1
ATOM 3221 N N . ASN B 1 152 ? 43.905 4.767 -1.415 1.00 98.24 150 ASN B N 1
ATOM 3222 C CA . ASN B 1 152 ? 42.549 4.274 -1.615 1.00 93.17 150 ASN B CA 1
ATOM 3223 C C . ASN B 1 152 ? 41.579 4.752 -0.540 1.00 91.19 150 ASN B C 1
ATOM 3224 O O . ASN B 1 152 ? 41.933 5.578 0.299 1.00 90.99 150 ASN B O 1
ATOM 3229 N N . ASN B 1 153 ? 40.356 4.229 -0.578 1.00 90.21 151 ASN B N 1
ATOM 3230 C CA . ASN B 1 153 ? 39.307 4.633 0.353 1.00 91.98 151 ASN B CA 1
ATOM 3231 C C . ASN B 1 153 ? 39.626 4.239 1.795 1.00 82.05 151 ASN B C 1
ATOM 3232 O O . ASN B 1 153 ? 39.271 4.948 2.739 1.00 76.12 151 ASN B O 1
ATOM 3237 N N . ILE B 1 154 ? 40.298 3.104 1.959 1.00 79.72 152 ILE B N 1
ATOM 3238 C CA . ILE B 1 154 ? 40.676 2.621 3.283 1.00 77.22 152 ILE B CA 1
ATOM 3239 C C . ILE B 1 154 ? 41.687 3.550 3.957 1.00 75.64 152 ILE B C 1
ATOM 3240 O O . ILE B 1 154 ? 41.473 3.988 5.087 1.00 70.61 152 ILE B O 1
ATOM 3245 N N . ASP B 1 155 ? 42.780 3.850 3.259 1.00 79.14 153 ASP B N 1
ATOM 3246 C CA . ASP B 1 155 ? 43.751 4.831 3.737 1.00 79.83 153 ASP B CA 1
ATOM 3247 C C . ASP B 1 155 ? 43.041 6.092 4.232 1.00 74.09 153 ASP B C 1
ATOM 3248 O O . ASP B 1 155 ? 43.362 6.627 5.294 1.00 71.80 153 ASP B O 1
ATOM 3253 N N . ALA B 1 156 ? 42.064 6.551 3.459 1.00 69.56 154 ALA B N 1
ATOM 3254 C CA . ALA B 1 156 ? 41.325 7.761 3.793 1.00 75.87 154 ALA B CA 1
ATOM 3255 C C . ALA B 1 156 ? 40.568 7.646 5.116 1.00 74.78 154 ALA B C 1
ATOM 3256 O O . ALA B 1 156 ? 40.559 8.585 5.914 1.00 62.26 154 ALA B O 1
ATOM 3258 N N . GLU B 1 157 ? 39.932 6.499 5.344 1.00 82.51 155 GLU B N 1
ATOM 3259 C CA . GLU B 1 157 ? 39.163 6.277 6.569 1.00 83.67 155 GLU B CA 1
ATOM 3260 C C . GLU B 1 157 ? 40.069 6.150 7.797 1.00 78.08 155 GLU B C 1
ATOM 3261 O O . GLU B 1 157 ? 39.695 6.555 8.899 1.00 76.01 155 GLU B O 1
ATOM 3267 N N . GLU B 1 158 ? 41.258 5.587 7.599 1.00 77.99 156 GLU B N 1
ATOM 3268 C CA . GLU B 1 158 ? 42.243 5.463 8.673 1.00 72.53 156 GLU B CA 1
ATOM 3269 C C . GLU B 1 158 ? 42.785 6.824 9.079 1.00 64.17 156 GLU B C 1
ATOM 3270 O O . GLU B 1 158 ? 42.713 7.208 10.243 1.00 65.51 156 GLU B O 1
ATOM 3276 N N . LYS B 1 159 ? 43.331 7.553 8.114 1.00 58.27 157 LYS B N 1
ATOM 3277 C CA . LYS B 1 159 ? 43.837 8.889 8.382 1.00 58.00 157 LYS B CA 1
ATOM 3278 C C . LYS B 1 159 ? 42.775 9.720 9.095 1.00 57.03 157 LYS B C 1
ATOM 3279 O O . LYS B 1 159 ? 43.086 10.648 9.838 1.00 55.41 157 LYS B O 1
ATOM 3285 N N . ALA B 1 160 ? 41.515 9.373 8.871 1.00 62.56 158 ALA B N 1
ATOM 3286 C CA . ALA B 1 160 ? 40.407 10.083 9.493 1.00 57.48 158 ALA B CA 1
ATOM 3287 C C . ALA B 1 160 ? 40.336 9.810 10.987 1.00 59.32 158 ALA B C 1
ATOM 3288 O O . ALA B 1 160 ? 40.024 10.707 11.769 1.00 72.35 158 ALA B O 1
ATOM 3290 N N . LYS B 1 161 ? 40.629 8.573 11.384 1.00 55.48 159 LYS B N 1
ATOM 3291 C CA . LYS B 1 161 ? 40.459 8.171 12.779 1.00 62.88 159 LYS B CA 1
ATOM 3292 C C . LYS B 1 161 ? 41.759 8.184 13.590 1.00 65.46 159 LYS B C 1
ATOM 3293 O O . LYS B 1 161 ? 41.726 8.204 14.824 1.00 63.10 159 LYS B O 1
ATOM 3299 N N . LEU B 1 162 ? 42.897 8.181 12.899 1.00 61.14 160 LEU B N 1
ATOM 3300 C CA . LEU B 1 162 ? 44.198 8.196 13.564 1.00 56.29 160 LEU B CA 1
ATOM 3301 C C . LEU B 1 162 ? 44.816 9.592 13.631 1.00 51.96 160 LEU B C 1
ATOM 3302 O O . LEU B 1 162 ? 45.844 9.787 14.273 1.00 72.32 160 LEU B O 1
ATOM 3307 N N . GLY B 1 163 ? 44.198 10.557 12.963 1.00 46.67 161 GLY B N 1
ATOM 3308 C CA . GLY B 1 163 ? 44.778 11.881 12.842 1.00 46.57 161 GLY B CA 1
ATOM 3309 C C . GLY B 1 163 ? 46.026 11.855 11.977 1.00 53.44 161 GLY B C 1
ATOM 3310 O O . GLY B 1 163 ? 46.544 10.782 11.638 1.00 51.51 161 GLY B O 1
ATOM 3311 N N . LYS B 1 164 ? 46.515 13.038 11.617 1.00 51.62 162 LYS B N 1
ATOM 3312 C CA . LYS B 1 164 ? 47.621 13.152 10.670 1.00 61.29 162 LYS B CA 1
ATOM 3313 C C . LYS B 1 164 ? 48.883 12.415 11.128 1.00 56.72 162 LYS B C 1
ATOM 3314 O O . LYS B 1 164 ? 49.454 11.622 10.373 1.00 56.06 162 LYS B O 1
ATOM 3320 N N . ILE B 1 165 ? 49.311 12.680 12.360 1.00 54.51 163 ILE B N 1
ATOM 3321 C CA . ILE B 1 165 ? 50.550 12.103 12.883 1.00 54.82 163 ILE B CA 1
ATOM 3322 C C . ILE B 1 165 ? 50.438 10.574 13.046 1.00 47.06 163 ILE B C 1
ATOM 3323 O O . ILE B 1 165 ? 51.344 9.829 12.659 1.00 43.89 163 ILE B O 1
ATOM 3328 N N . GLY B 1 166 ? 49.313 10.113 13.585 1.00 50.59 164 GLY B N 1
ATOM 3329 C CA . GLY B 1 166 ? 49.073 8.689 13.741 1.00 58.75 164 GLY B CA 1
ATOM 3330 C C . GLY B 1 166 ? 49.112 7.970 12.408 1.00 57.12 164 GLY B C 1
ATOM 3331 O O . GLY B 1 166 ? 49.750 6.925 12.268 1.00 55.47 164 GLY B O 1
ATOM 3332 N N . TYR B 1 167 ? 48.431 8.540 11.419 1.00 56.01 165 TYR B N 1
ATOM 3333 C CA . TYR B 1 167 ? 48.434 7.968 10.082 1.00 56.13 165 TYR B CA 1
ATOM 3334 C C . TYR B 1 167 ? 49.835 7.973 9.476 1.00 49.10 165 TYR B C 1
ATOM 3335 O O . TYR B 1 167 ? 50.319 6.946 9.000 1.00 46.70 165 TYR B O 1
ATOM 3344 N N . TYR B 1 168 ? 50.479 9.135 9.490 1.00 47.75 166 TYR B N 1
ATOM 3345 C CA . TYR B 1 168 ? 51.831 9.274 8.961 1.00 51.85 166 TYR B CA 1
ATOM 3346 C C . TYR B 1 168 ? 52.769 8.168 9.462 1.00 52.50 166 TYR B C 1
ATOM 3347 O O . TYR B 1 168 ? 53.570 7.622 8.702 1.00 57.63 166 TYR B O 1
ATOM 3356 N N . LEU B 1 169 ? 52.657 7.846 10.746 1.00 55.82 167 LEU B N 1
ATOM 3357 C CA . LEU B 1 169 ? 53.509 6.848 11.384 1.00 61.06 167 LEU B CA 1
ATOM 3358 C C . LEU B 1 169 ? 53.229 5.424 10.897 1.00 64.65 167 LEU B C 1
ATOM 3359 O O . LEU B 1 169 ? 54.143 4.707 10.486 1.00 63.36 167 LEU B O 1
ATOM 3364 N N . SER B 1 170 ? 51.963 5.018 10.962 1.00 65.63 168 SER B N 1
ATOM 3365 C CA . SER B 1 170 ? 51.553 3.689 10.510 1.00 73.25 168 SER B CA 1
ATOM 3366 C C . SER B 1 170 ? 51.791 3.493 9.011 1.00 70.66 168 SER B C 1
ATOM 3367 O O . SER B 1 170 ? 51.895 2.367 8.532 1.00 74.83 168 SER B O 1
ATOM 3370 N N . THR B 1 171 ? 51.881 4.599 8.285 1.00 64.22 169 THR B N 1
ATOM 3371 C CA . THR B 1 171 ? 52.123 4.581 6.849 1.00 70.93 169 THR B CA 1
ATOM 3372 C C . THR B 1 171 ? 53.607 4.790 6.540 1.00 77.54 169 THR B C 1
ATOM 3373 O O . THR B 1 171 ? 54.038 4.674 5.391 1.00 81.90 169 THR B O 1
ATOM 3377 N N . ILE B 1 172 ? 54.392 5.085 7.571 1.00 78.53 170 ILE B N 1
ATOM 3378 C CA . ILE B 1 172 ? 55.775 5.508 7.369 1.00 82.04 170 ILE B CA 1
ATOM 3379 C C . ILE B 1 172 ? 56.600 4.513 6.558 1.00 79.61 170 ILE B C 1
ATOM 3380 O O . ILE B 1 172 ? 57.467 4.906 5.779 1.00 68.38 170 ILE B O 1
ATOM 3385 N N . ARG B 1 173 ? 56.315 3.228 6.741 1.00 88.97 171 ARG B N 1
ATOM 3386 C CA . ARG B 1 173 ? 57.108 2.170 6.128 1.00 97.60 171 ARG B CA 1
ATOM 3387 C C . ARG B 1 173 ? 57.116 2.244 4.602 1.00 100.01 171 ARG B C 1
ATOM 3388 O O . ARG B 1 173 ? 58.080 1.825 3.961 1.00 99.85 171 ARG B O 1
ATOM 3390 N N . THR B 1 174 ? 56.050 2.782 4.020 1.00 99.17 172 THR B N 1
ATOM 3391 C CA . THR B 1 174 ? 55.945 2.822 2.566 1.00 102.18 172 THR B CA 1
ATOM 3392 C C . THR B 1 174 ? 56.692 4.006 1.948 1.00 103.76 172 THR B C 1
ATOM 3393 O O . THR B 1 174 ? 57.503 3.822 1.042 1.00 107.78 172 THR B O 1
ATOM 3397 N N . VAL B 1 175 ? 56.431 5.213 2.442 1.00 100.95 173 VAL B N 1
ATOM 3398 C CA . VAL B 1 175 ? 57.053 6.410 1.882 1.00 100.77 173 VAL B CA 1
ATOM 3399 C C . VAL B 1 175 ? 58.570 6.274 1.823 1.00 100.27 173 VAL B C 1
ATOM 3400 O O . VAL B 1 175 ? 59.146 6.120 0.747 1.00 100.64 173 VAL B O 1
ATOM 3404 N N . ASN B 1 177 ? 60.796 7.867 -2.366 1.00 106.61 175 ASN B N 1
ATOM 3405 C CA . ASN B 1 177 ? 59.717 8.821 -2.592 1.00 106.95 175 ASN B CA 1
ATOM 3406 C C . ASN B 1 177 ? 59.539 9.753 -1.402 1.00 103.91 175 ASN B C 1
ATOM 3407 O O . ASN B 1 177 ? 58.521 9.707 -0.712 1.00 104.19 175 ASN B O 1
ATOM 3412 N N . ALA B 1 178 ? 60.537 10.601 -1.168 1.00 102.15 176 ALA B N 1
ATOM 3413 C CA . ALA B 1 178 ? 60.518 11.512 -0.029 1.00 99.32 176 ALA B CA 1
ATOM 3414 C C . ALA B 1 178 ? 60.712 12.965 -0.455 1.00 96.55 176 ALA B C 1
ATOM 3415 O O . ALA B 1 178 ? 61.756 13.331 -0.994 1.00 95.63 176 ALA B O 1
ATOM 3417 N N . GLU B 1 179 ? 59.697 13.787 -0.210 1.00 95.43 177 GLU B N 1
ATOM 3418 C CA . GLU B 1 179 ? 59.768 15.210 -0.518 1.00 93.16 177 GLU B CA 1
ATOM 3419 C C . GLU B 1 179 ? 60.862 15.854 0.331 1.00 90.49 177 GLU B C 1
ATOM 3420 O O . GLU B 1 179 ? 60.996 15.546 1.514 1.00 92.00 177 GLU B O 1
ATOM 3426 N N . THR B 1 180 ? 61.646 16.743 -0.270 1.00 88.76 178 THR B N 1
ATOM 3427 C CA . THR B 1 180 ? 62.777 17.347 0.429 1.00 90.46 178 THR B CA 1
ATOM 3428 C C . THR B 1 180 ? 62.697 18.873 0.461 1.00 89.84 178 THR B C 1
ATOM 3429 O O . THR B 1 180 ? 62.253 19.497 -0.499 1.00 93.46 178 THR B O 1
ATOM 3433 N N . PHE B 1 181 ? 63.126 19.469 1.571 1.00 88.50 179 PHE B N 1
ATOM 3434 C CA . PHE B 1 181 ? 63.117 20.925 1.713 1.00 87.54 179 PHE B CA 1
ATOM 3435 C C . PHE B 1 181 ? 64.188 21.415 2.683 1.00 91.77 179 PHE B C 1
ATOM 3436 O O . PHE B 1 181 ? 64.592 20.696 3.599 1.00 93.48 179 PHE B O 1
ATOM 3444 N N . PRO B 1 182 ? 64.655 22.651 2.477 1.00 90.16 180 PRO B N 1
ATOM 3445 C CA . PRO B 1 182 ? 65.716 23.237 3.295 1.00 85.38 180 PRO B CA 1
ATOM 3446 C C . PRO B 1 182 ? 65.124 24.019 4.451 1.00 78.76 180 PRO B C 1
ATOM 3447 O O . PRO B 1 182 ? 64.021 24.559 4.345 1.00 70.98 180 PRO B O 1
ATOM 3451 N N . VAL B 1 183 ? 65.861 24.083 5.548 1.00 73.97 181 VAL B N 1
ATOM 3452 C CA . VAL B 1 183 ? 65.355 24.738 6.736 1.00 69.85 181 VAL B CA 1
ATOM 3453 C C . VAL B 1 183 ? 66.490 25.299 7.582 1.00 69.92 181 VAL B C 1
ATOM 3454 O O . VAL B 1 183 ? 67.596 24.754 7.617 1.00 72.98 181 VAL B O 1
ATOM 3458 N N . LYS B 1 184 ? 66.204 26.413 8.240 1.00 73.15 182 LYS B N 1
ATOM 3459 C CA . LYS B 1 184 ? 67.148 27.055 9.135 1.00 76.66 182 LYS B CA 1
ATOM 3460 C C . LYS B 1 184 ? 66.464 27.217 10.491 1.00 72.89 182 LYS B C 1
ATOM 3461 O O . LYS B 1 184 ? 65.411 27.855 10.603 1.00 56.54 182 LYS B O 1
ATOM 3467 N N . ILE B 1 185 ? 67.053 26.623 11.521 1.00 69.91 183 ILE B N 1
ATOM 3468 C CA . ILE B 1 185 ? 66.450 26.669 12.844 1.00 67.76 183 ILE B CA 1
ATOM 3469 C C . ILE B 1 185 ? 67.381 27.371 13.825 1.00 65.61 183 ILE B C 1
ATOM 3470 O O . ILE B 1 185 ? 68.548 27.010 13.958 1.00 67.56 183 ILE B O 1
ATOM 3475 N N . THR B 1 186 ? 66.854 28.387 14.496 1.00 68.91 184 THR B N 1
ATOM 3476 C CA . THR B 1 186 ? 67.603 29.123 15.506 1.00 72.68 184 THR B CA 1
ATOM 3477 C C . THR B 1 186 ? 67.082 28.758 16.898 1.00 61.97 184 THR B C 1
ATOM 3478 O O . THR B 1 186 ? 65.931 29.025 17.226 1.00 52.18 184 THR B O 1
ATOM 3482 N N . TYR B 1 187 ? 67.922 28.137 17.716 1.00 58.44 185 TYR B N 1
ATOM 3483 C CA . TYR B 1 187 ? 67.465 27.710 19.030 1.00 52.60 185 TYR B CA 1
ATOM 3484 C C . TYR B 1 187 ? 68.374 28.192 20.142 1.00 47.80 185 TYR B C 1
ATOM 3485 O O . TYR B 1 187 ? 69.561 27.866 20.174 1.00 54.49 185 TYR B O 1
ATOM 3494 N N . ASP B 1 188 ? 67.794 28.961 21.061 1.00 56.22 186 ASP B N 1
ATOM 3495 C CA . ASP B 1 188 ? 68.523 29.530 22.191 1.00 61.86 186 ASP B CA 1
ATOM 3496 C C . ASP B 1 188 ? 69.845 30.118 21.710 1.00 65.29 186 ASP B C 1
ATOM 3497 O O . ASP B 1 188 ? 70.892 29.895 22.317 1.00 65.66 186 ASP B O 1
ATOM 3502 N N . GLY B 1 189 ? 69.795 30.857 20.606 1.00 67.40 187 GLY B N 1
ATOM 3503 C CA . GLY B 1 189 ? 70.992 31.482 20.074 1.00 72.13 187 GLY B CA 1
ATOM 3504 C C . GLY B 1 189 ? 71.998 30.489 19.519 1.00 77.74 187 GLY B C 1
ATOM 3505 O O . GLY B 1 189 ? 73.199 30.573 19.782 1.00 73.88 187 GLY B O 1
ATOM 3506 N N . GLN B 1 190 ? 71.499 29.529 18.754 1.00 77.59 188 GLN B N 1
ATOM 3507 C CA . GLN B 1 190 ? 72.360 28.646 17.988 1.00 67.01 188 GLN B CA 1
ATOM 3508 C C . GLN B 1 190 ? 71.659 28.384 16.677 1.00 64.57 188 GLN B C 1
ATOM 3509 O O . GLN B 1 190 ? 70.531 28.838 16.479 1.00 66.52 188 GLN B O 1
ATOM 3515 N N . VAL B 1 191 ? 72.314 27.665 15.771 1.00 68.29 189 VAL B N 1
ATOM 3516 C CA . VAL B 1 191 ? 71.726 27.477 14.449 1.00 71.17 189 VAL B CA 1
ATOM 3517 C C . VAL B 1 191 ? 71.897 26.097 13.816 1.00 72.76 189 VAL B C 1
ATOM 3518 O O . VAL B 1 191 ? 72.889 25.402 14.035 1.00 68.05 189 VAL B O 1
ATOM 3522 N N . TYR B 1 192 ? 70.884 25.723 13.042 1.00 76.77 190 TYR B N 1
ATOM 3523 C CA . TYR B 1 192 ? 70.887 24.512 12.243 1.00 74.72 190 TYR B CA 1
ATOM 3524 C C . TYR B 1 192 ? 70.249 24.823 10.898 1.00 76.63 190 TYR B C 1
ATOM 3525 O O . TYR B 1 192 ? 69.024 24.911 10.790 1.00 68.03 190 TYR B O 1
ATOM 3534 N N . GLU B 1 193 ? 71.081 25.012 9.880 1.00 79.37 191 GLU B N 1
ATOM 3535 C CA . GLU B 1 193 ? 70.586 25.126 8.518 1.00 79.63 191 GLU B CA 1
ATOM 3536 C C . GLU B 1 193 ? 70.848 23.781 7.879 1.00 74.17 191 GLU B C 1
ATOM 3537 O O . GLU B 1 193 ? 71.847 23.126 8.191 1.00 68.21 191 GLU B O 1
ATOM 3543 N N . ASP B 1 194 ? 69.949 23.358 7.000 1.00 73.00 192 ASP B N 1
ATOM 3544 C CA . ASP B 1 194 ? 70.105 22.069 6.348 1.00 76.93 192 ASP B CA 1
ATOM 3545 C C . ASP B 1 194 ? 68.876 21.740 5.519 1.00 74.78 192 ASP B C 1
ATOM 3546 O O . ASP B 1 194 ? 67.953 22.545 5.411 1.00 76.58 192 ASP B O 1
ATOM 3551 N N . GLU B 1 195 ? 68.882 20.553 4.927 1.00 74.60 193 GLU B N 1
ATOM 3552 C CA . GLU B 1 195 ? 67.754 20.075 4.151 1.00 83.66 193 GLU B CA 1
ATOM 3553 C C . GLU B 1 195 ? 67.176 18.858 4.850 1.00 77.53 193 GLU B C 1
ATOM 3554 O O . GLU B 1 195 ? 67.916 17.945 5.234 1.00 73.62 193 GLU B O 1
ATOM 3560 N N . ALA B 1 196 ? 65.858 18.847 5.017 1.00 72.31 194 ALA B N 1
ATOM 3561 C CA . ALA B 1 196 ? 65.194 17.768 5.739 1.00 62.99 194 ALA B CA 1
ATOM 3562 C C . ALA B 1 196 ? 63.939 17.297 5.023 1.00 55.96 194 ALA B C 1
ATOM 3563 O O . ALA B 1 196 ? 63.414 17.982 4.151 1.00 50.00 194 ALA B O 1
ATOM 3565 N N . VAL B 1 197 ? 63.464 16.117 5.404 1.00 52.95 195 VAL B N 1
ATOM 3566 C CA . VAL B 1 197 ? 62.173 15.634 4.941 1.00 59.61 195 VAL B CA 1
ATOM 3567 C C . VAL B 1 197 ? 61.107 15.875 6.024 1.00 60.04 195 VAL B C 1
ATOM 3568 O O . VAL B 1 197 ? 59.909 15.926 5.738 1.00 53.74 195 VAL B O 1
ATOM 3572 N N . LEU B 1 198 ? 61.562 16.062 7.260 1.00 55.03 196 LEU B N 1
ATOM 3573 C CA . LEU B 1 198 ? 60.665 16.188 8.400 1.00 52.12 196 LEU B CA 1
ATOM 3574 C C . LEU B 1 198 ? 61.285 17.030 9.496 1.00 52.38 196 LEU B C 1
ATOM 3575 O O . LEU B 1 198 ? 62.455 16.857 9.845 1.00 50.74 196 LEU B O 1
ATOM 3580 N N . VAL B 1 199 ? 60.492 17.945 10.040 1.00 52.21 197 VAL B N 1
ATOM 3581 C CA . VAL B 1 199 ? 60.928 18.762 11.164 1.00 54.13 197 VAL B CA 1
ATOM 3582 C C . VAL B 1 199 ? 59.855 18.793 12.249 1.00 45.98 197 VAL B C 1
ATOM 3583 O O . VAL B 1 199 ? 58.746 19.271 12.024 1.00 43.25 197 VAL B O 1
ATOM 3595 N N . VAL B 1 201 ? 58.696 19.614 16.393 1.00 41.31 199 VAL B N 1
ATOM 3596 C CA . VAL B 1 201 ? 58.896 20.170 17.718 1.00 33.96 199 VAL B CA 1
ATOM 3597 C C . VAL B 1 201 ? 57.916 19.500 18.683 1.00 25.55 199 VAL B C 1
ATOM 3598 O O . VAL B 1 201 ? 56.716 19.690 18.573 1.00 27.88 199 VAL B O 1
ATOM 3602 N N . GLY B 1 202 ? 58.444 18.726 19.633 1.00 23.45 200 GLY B N 1
ATOM 3603 C CA . GLY B 1 202 ? 57.617 17.947 20.530 1.00 30.39 200 GLY B CA 1
ATOM 3604 C C . GLY B 1 202 ? 57.603 18.391 21.980 1.00 29.27 200 GLY B C 1
ATOM 3605 O O . GLY B 1 202 ? 58.619 18.815 22.539 1.00 26.22 200 GLY B O 1
ATOM 3606 N N . ASN B 1 203 ? 56.434 18.241 22.587 1.00 28.29 201 ASN B N 1
ATOM 3607 C CA . ASN B 1 203 ? 56.197 18.518 23.995 1.00 26.25 201 ASN B CA 1
ATOM 3608 C C . ASN B 1 203 ? 55.586 17.280 24.664 1.00 32.30 201 ASN B C 1
ATOM 3609 O O . ASN B 1 203 ? 55.827 17.014 25.838 1.00 41.91 201 ASN B O 1
ATOM 3614 N N . GLY B 1 204 ? 54.797 16.531 23.897 1.00 26.49 202 GLY B N 1
ATOM 3615 C CA . GLY B 1 204 ? 54.064 15.379 24.394 1.00 25.75 202 GLY B CA 1
ATOM 3616 C C . GLY B 1 204 ? 54.880 14.100 24.361 1.00 31.42 202 GLY B C 1
ATOM 3617 O O . GLY B 1 204 ? 55.852 13.982 23.603 1.00 32.70 202 GLY B O 1
ATOM 3618 N N . GLU B 1 205 ? 54.493 13.138 25.189 1.00 23.96 203 GLU B N 1
ATOM 3619 C CA . GLU B 1 205 ? 55.302 11.924 25.369 1.00 25.81 203 GLU B CA 1
ATOM 3620 C C . GLU B 1 205 ? 54.790 10.762 24.530 1.00 29.92 203 GLU B C 1
ATOM 3621 O O . GLU B 1 205 ? 55.397 9.687 24.492 1.00 29.45 203 GLU B O 1
ATOM 3627 N N . TYR B 1 206 ? 53.667 11.010 23.855 1.00 30.07 204 TYR B N 1
ATOM 3628 C CA . TYR B 1 206 ? 53.062 10.099 22.883 1.00 28.72 204 TYR B CA 1
ATOM 3629 C C . TYR B 1 206 ? 52.727 10.854 21.603 1.00 33.27 204 TYR B C 1
ATOM 3630 O O . TYR B 1 206 ? 52.302 12.006 21.640 1.00 33.33 204 TYR B O 1
ATOM 3639 N N . LEU B 1 207 ? 52.919 10.202 20.468 1.00 31.56 205 LEU B N 1
ATOM 3640 C CA . LEU B 1 207 ? 52.543 10.777 19.181 1.00 35.05 205 LEU B CA 1
ATOM 3641 C C . LEU B 1 207 ? 51.902 9.679 18.354 1.00 32.62 205 LEU B C 1
ATOM 3642 O O . LEU B 1 207 ? 52.474 8.606 18.193 1.00 35.26 205 LEU B O 1
ATOM 3647 N N . GLY B 1 208 ? 50.705 9.938 17.851 1.00 36.66 206 GLY B N 1
ATOM 3648 C CA . GLY B 1 208 ? 49.952 8.943 17.116 1.00 36.37 206 GLY B CA 1
ATOM 3649 C C . GLY B 1 208 ? 49.600 7.701 17.919 1.00 44.54 206 GLY B C 1
ATOM 3650 O O . GLY B 1 208 ? 49.521 6.612 17.358 1.00 49.58 206 GLY B O 1
ATOM 3651 N N . GLY B 1 209 ? 49.398 7.849 19.227 1.00 39.75 207 GLY B N 1
ATOM 3652 C CA . GLY B 1 209 ? 48.904 6.753 20.049 1.00 37.59 207 GLY B CA 1
ATOM 3653 C C . GLY B 1 209 ? 49.988 5.799 20.527 1.00 42.57 207 GLY B C 1
ATOM 3654 O O . GLY B 1 209 ? 49.709 4.785 21.173 1.00 36.09 207 GLY B O 1
ATOM 3655 N N . ILE B 1 210 ? 51.230 6.155 20.217 1.00 32.35 208 ILE B N 1
ATOM 3656 C CA . ILE B 1 210 ? 52.412 5.356 20.497 1.00 42.20 208 ILE B CA 1
ATOM 3657 C C . ILE B 1 210 ? 53.415 6.261 21.205 1.00 35.78 208 ILE B C 1
ATOM 3658 O O . ILE B 1 210 ? 53.374 7.477 21.026 1.00 33.95 208 ILE B O 1
ATOM 3663 N N . PRO B 1 211 ? 54.295 5.685 22.037 1.00 34.98 209 PRO B N 1
ATOM 3664 C CA . PRO B 1 211 ? 55.340 6.499 22.664 1.00 38.03 209 PRO B CA 1
ATOM 3665 C C . PRO B 1 211 ? 56.069 7.354 21.630 1.00 36.49 209 PRO B C 1
ATOM 3666 O O . PRO B 1 211 ? 56.279 6.913 20.492 1.00 34.59 209 PRO B O 1
ATOM 3670 N N . SER B 1 212 ? 56.408 8.582 22.010 1.00 28.91 210 SER B N 1
ATOM 3671 C CA . SER B 1 212 ? 56.982 9.525 21.055 1.00 33.73 210 SER B CA 1
ATOM 3672 C C . SER B 1 212 ? 58.249 8.946 20.464 1.00 35.34 210 SER B C 1
ATOM 3673 O O . SER B 1 212 ? 59.083 8.395 21.197 1.00 33.95 210 SER B O 1
ATOM 3676 N N . PHE B 1 213 ? 58.394 9.078 19.148 1.00 28.38 211 PHE B N 1
ATOM 3677 C CA . PHE B 1 213 ? 59.606 8.638 18.479 1.00 39.16 211 PHE B CA 1
ATOM 3678 C C . PHE B 1 213 ? 60.767 9.605 18.766 1.00 41.27 211 PHE B C 1
ATOM 3679 O O . PHE B 1 213 ? 61.932 9.264 18.573 1.00 34.18 211 PHE B O 1
ATOM 3687 N N . ILE B 1 214 ? 60.445 10.804 19.243 1.00 38.11 212 ILE B N 1
ATOM 3688 C CA . ILE B 1 214 ? 61.468 11.712 19.758 1.00 38.77 212 ILE B CA 1
ATOM 3689 C C . ILE B 1 214 ? 61.889 11.234 21.146 1.00 39.43 212 ILE B C 1
ATOM 3690 O O . ILE B 1 214 ? 61.091 11.257 22.074 1.00 40.91 212 ILE B O 1
ATOM 3695 N N . PRO B 1 215 ? 63.151 10.793 21.293 1.00 40.62 213 PRO B N 1
ATOM 3696 C CA . PRO B 1 215 ? 63.624 10.239 22.569 1.00 39.05 213 PRO B CA 1
ATOM 3697 C C . PRO B 1 215 ? 63.606 11.237 23.735 1.00 36.61 213 PRO B C 1
ATOM 3698 O O . PRO B 1 215 ? 64.014 12.398 23.613 1.00 33.64 213 PRO B O 1
ATOM 3702 N N . ASN B 1 216 ? 63.112 10.762 24.870 1.00 31.24 214 ASN B N 1
ATOM 3703 C CA . ASN B 1 216 ? 63.160 11.506 26.117 1.00 31.58 214 ASN B CA 1
ATOM 3704 C C . ASN B 1 216 ? 62.452 12.864 26.123 1.00 36.16 214 ASN B C 1
ATOM 3705 O O . ASN B 1 216 ? 62.851 13.774 26.852 1.00 34.26 214 ASN B O 1
ATOM 3710 N N . VAL B 1 217 ? 61.400 12.992 25.319 1.00 31.00 215 VAL B N 1
ATOM 3711 C CA . VAL B 1 217 ? 60.523 14.147 25.404 1.00 29.53 215 VAL B CA 1
ATOM 3712 C C . VAL B 1 217 ? 59.731 14.063 26.704 1.00 22.83 215 VAL B C 1
ATOM 3713 O O . VAL B 1 217 ? 59.273 12.997 27.088 1.00 23.53 215 VAL B O 1
ATOM 3717 N N . LYS B 1 218 ? 59.589 15.191 27.384 1.00 22.59 216 LYS B N 1
ATOM 3718 C CA . LYS B 1 218 ? 58.848 15.255 28.637 1.00 27.05 216 LYS B CA 1
ATOM 3719 C C . LYS B 1 218 ? 57.892 16.440 28.564 1.00 33.79 216 LYS B C 1
ATOM 3720 O O . LYS B 1 218 ? 58.281 17.510 28.089 1.00 26.16 216 LYS B O 1
ATOM 3726 N N . CYS B 1 219 ? 56.642 16.262 29.003 1.00 20.15 217 CYS B N 1
ATOM 3727 C CA . CYS B 1 219 ? 55.685 17.350 28.902 1.00 23.81 217 CYS B CA 1
ATOM 3728 C C . CYS B 1 219 ? 55.902 18.409 29.978 1.00 20.40 217 CYS B C 1
ATOM 3729 O O . CYS B 1 219 ? 55.234 19.429 29.968 1.00 26.60 217 CYS B O 1
ATOM 3732 N N . ASP B 1 220 ? 56.837 18.168 30.897 1.00 24.39 218 ASP B N 1
ATOM 3733 C CA . ASP B 1 220 ? 57.035 19.075 32.034 1.00 24.51 218 ASP B CA 1
ATOM 3734 C C . ASP B 1 220 ? 58.492 19.349 32.407 1.00 22.02 218 ASP B C 1
ATOM 3735 O O . ASP B 1 220 ? 58.761 19.731 33.540 1.00 23.74 218 ASP B O 1
ATOM 3740 N N . ASP B 1 221 ? 59.438 19.127 31.495 1.00 18.85 219 ASP B N 1
ATOM 3741 C CA . ASP B 1 221 ? 60.836 19.389 31.843 1.00 25.38 219 ASP B CA 1
ATOM 3742 C C . ASP B 1 221 ? 61.296 20.800 31.484 1.00 30.46 219 ASP B C 1
ATOM 3743 O O . ASP B 1 221 ? 62.491 21.093 31.516 1.00 30.91 219 ASP B O 1
ATOM 3748 N N . GLY B 1 222 ? 60.351 21.658 31.119 1.00 31.07 220 GLY B N 1
ATOM 3749 C CA . GLY B 1 222 ? 60.649 23.050 30.831 1.00 28.58 220 GLY B CA 1
ATOM 3750 C C . GLY B 1 222 ? 61.333 23.310 29.501 1.00 26.04 220 GLY B C 1
ATOM 3751 O O . GLY B 1 222 ? 61.736 24.439 29.226 1.00 27.96 220 GLY B O 1
ATOM 3752 N N . THR B 1 223 ? 61.451 22.294 28.651 1.00 22.47 221 THR B N 1
ATOM 3753 C CA . THR B 1 223 ? 62.045 22.524 27.330 1.00 26.75 221 THR B CA 1
ATOM 3754 C C . THR B 1 223 ? 61.249 21.828 26.227 1.00 21.88 221 THR B C 1
ATOM 3755 O O . THR B 1 223 ? 60.403 20.995 26.510 1.00 29.66 221 THR B O 1
ATOM 3759 N N . LEU B 1 224 ? 61.529 22.180 24.975 1.00 26.65 222 LEU B N 1
ATOM 3760 C CA . LEU B 1 224 ? 60.932 21.528 23.813 1.00 30.87 222 LEU B CA 1
ATOM 3761 C C . LEU B 1 224 ? 61.985 20.724 23.066 1.00 29.82 222 LEU B C 1
ATOM 3762 O O . LEU B 1 224 ? 63.169 21.059 23.104 1.00 37.24 222 LEU B O 1
ATOM 3767 N N . ASP B 1 225 ? 61.556 19.672 22.379 1.00 27.47 223 ASP B N 1
ATOM 3768 C CA . ASP B 1 225 ? 62.489 18.837 21.629 1.00 28.86 223 ASP B CA 1
ATOM 3769 C C . ASP B 1 225 ? 62.445 19.142 20.148 1.00 33.09 223 ASP B C 1
ATOM 3770 O O . ASP B 1 225 ? 61.395 19.020 19.500 1.00 31.07 223 ASP B O 1
ATOM 3775 N N . ILE B 1 226 ? 63.589 19.554 19.613 1.00 39.79 224 ILE B N 1
ATOM 3776 C CA . ILE B 1 226 ? 63.717 19.735 18.177 1.00 39.27 224 ILE B CA 1
ATOM 3777 C C . ILE B 1 226 ? 64.209 18.450 17.535 1.00 34.89 224 ILE B C 1
ATOM 3778 O O . ILE B 1 226 ? 65.212 17.883 17.960 1.00 44.11 224 ILE B O 1
ATOM 3783 N N . PHE B 1 227 ? 63.500 17.988 16.513 1.00 35.08 225 PHE B N 1
ATOM 3784 C CA . PHE B 1 227 ? 63.822 16.710 15.889 1.00 39.79 225 PHE B CA 1
ATOM 3785 C C . PHE B 1 227 ? 63.757 16.852 14.384 1.00 41.90 225 PHE B C 1
ATOM 3786 O O . PHE B 1 227 ? 62.703 17.133 13.814 1.00 36.40 225 PHE B O 1
ATOM 3794 N N . VAL B 1 228 ? 64.897 16.653 13.740 1.00 42.68 226 VAL B N 1
ATOM 3795 C CA . VAL B 1 228 ? 64.985 16.828 12.301 1.00 50.28 226 VAL B CA 1
ATOM 3796 C C . VAL B 1 228 ? 65.497 15.556 11.653 1.00 50.90 226 VAL B C 1
ATOM 3797 O O . VAL B 1 228 ? 66.499 15.000 12.087 1.00 44.86 226 VAL B O 1
ATOM 3801 N N . VAL B 1 229 ? 64.799 15.090 10.623 1.00 52.34 227 VAL B N 1
ATOM 3802 C CA . VAL B 1 229 ? 65.331 14.024 9.789 1.00 62.46 227 VAL B CA 1
ATOM 3803 C C . VAL B 1 229 ? 65.645 14.571 8.404 1.00 69.45 227 VAL B C 1
ATOM 3804 O O . VAL B 1 229 ? 64.767 15.092 7.712 1.00 59.61 227 VAL B O 1
ATOM 3808 N N . LYS B 1 230 ? 66.914 14.476 8.019 1.00 85.98 228 LYS B N 1
ATOM 3809 C CA . LYS B 1 230 ? 67.344 14.919 6.701 1.00 97.74 228 LYS B CA 1
ATOM 3810 C C . LYS B 1 230 ? 67.197 13.799 5.681 1.00 98.89 228 LYS B C 1
ATOM 3811 O O . LYS B 1 230 ? 66.957 12.644 6.037 1.00 97.09 228 LYS B O 1
ATOM 3817 N N . SER B 1 231 ? 67.345 14.155 4.411 1.00 102.11 229 SER B N 1
ATOM 3818 C CA . SER B 1 231 ? 67.069 13.242 3.310 1.00 104.57 229 SER B CA 1
ATOM 3819 C C . SER B 1 231 ? 67.879 11.946 3.371 1.00 101.00 229 SER B C 1
ATOM 3820 O O . SER B 1 231 ? 67.570 10.980 2.672 1.00 100.17 229 SER B O 1
ATOM 3823 N N . THR B 1 232 ? 68.905 11.923 4.216 1.00 96.33 230 THR B N 1
ATOM 3824 C CA . THR B 1 232 ? 69.795 10.768 4.306 1.00 93.87 230 THR B CA 1
ATOM 3825 C C . THR B 1 232 ? 69.528 9.865 5.515 1.00 91.68 230 THR B C 1
ATOM 3826 O O . THR B 1 232 ? 70.186 8.840 5.681 1.00 91.23 230 THR B O 1
ATOM 3830 N N . GLY B 1 233 ? 68.572 10.242 6.359 1.00 89.36 231 GLY B N 1
ATOM 3831 C CA . GLY B 1 233 ? 68.281 9.468 7.556 1.00 88.53 231 GLY B CA 1
ATOM 3832 C C . GLY B 1 233 ? 66.954 8.738 7.471 1.00 83.47 231 GLY B C 1
ATOM 3833 O O . GLY B 1 233 ? 66.551 8.024 8.396 1.00 77.72 231 GLY B O 1
ATOM 3834 N N . ILE B 1 234 ? 66.271 8.927 6.349 1.00 81.39 232 ILE B N 1
ATOM 3835 C CA . ILE B 1 234 ? 64.974 8.309 6.111 1.00 76.64 232 ILE B CA 1
ATOM 3836 C C . ILE B 1 234 ? 64.967 6.811 6.442 1.00 72.81 232 ILE B C 1
ATOM 3837 O O . ILE B 1 234 ? 64.090 6.331 7.161 1.00 70.88 232 ILE B O 1
ATOM 3842 N N . GLN B 1 235 ? 65.956 6.084 5.931 1.00 70.01 233 GLN B N 1
ATOM 3843 C CA . GLN B 1 235 ? 66.031 4.637 6.118 1.00 77.45 233 GLN B CA 1
ATOM 3844 C C . GLN B 1 235 ? 66.099 4.232 7.595 1.00 75.09 233 GLN B C 1
ATOM 3845 O O . GLN B 1 235 ? 65.274 3.454 8.073 1.00 72.85 233 GLN B O 1
ATOM 3851 N N . ALA B 1 236 ? 67.084 4.759 8.313 1.00 71.63 234 ALA B N 1
ATOM 3852 C CA . ALA B 1 236 ? 67.222 4.452 9.727 1.00 70.66 234 ALA B CA 1
ATOM 3853 C C . ALA B 1 236 ? 65.938 4.822 10.449 1.00 74.03 234 ALA B C 1
ATOM 3854 O O . ALA B 1 236 ? 65.443 4.060 11.273 1.00 76.08 234 ALA B O 1
ATOM 3856 N N . PHE B 1 237 ? 65.395 5.991 10.122 1.00 71.58 235 PHE B N 1
ATOM 3857 C CA . PHE B 1 237 ? 64.215 6.505 10.808 1.00 70.28 235 PHE B CA 1
ATOM 3858 C C . PHE B 1 237 ? 63.008 5.565 10.687 1.00 67.81 235 PHE B C 1
ATOM 3859 O O . PHE B 1 237 ? 62.254 5.389 11.645 1.00 51.08 235 PHE B O 1
ATOM 3867 N N . LYS B 1 238 ? 62.834 4.956 9.516 1.00 79.27 236 LYS B N 1
ATOM 3868 C CA . LYS B 1 238 ? 61.755 3.993 9.314 1.00 88.73 236 LYS B CA 1
ATOM 3869 C C . LYS B 1 238 ? 61.958 2.748 10.172 1.00 90.69 236 LYS B C 1
ATOM 3870 O O . LYS B 1 238 ? 61.053 2.326 10.899 1.00 88.48 236 LYS B O 1
ATOM 3876 N N . ASP B 1 239 ? 63.146 2.159 10.070 1.00 88.84 237 ASP B N 1
ATOM 3877 C CA . ASP B 1 239 ? 63.500 1.000 10.882 1.00 92.07 237 ASP B CA 1
ATOM 3878 C C . ASP B 1 239 ? 63.432 1.388 12.353 1.00 86.23 237 ASP B C 1
ATOM 3879 O O . ASP B 1 239 ? 63.063 0.585 13.210 1.00 85.55 237 ASP B O 1
ATOM 3884 N N . TYR B 1 240 ? 63.795 2.635 12.627 1.00 80.77 238 TYR B N 1
ATOM 3885 C CA . TYR B 1 240 ? 63.709 3.210 13.959 1.00 77.62 238 TYR B CA 1
ATOM 3886 C C . TYR B 1 240 ? 62.294 3.079 14.500 1.00 72.75 238 TYR B C 1
ATOM 3887 O O . TYR B 1 240 ? 62.080 2.450 15.535 1.00 71.03 238 TYR B O 1
ATOM 3896 N N . ILE B 1 241 ? 61.334 3.668 13.787 1.00 72.56 239 ILE B N 1
ATOM 3897 C CA . ILE B 1 241 ? 59.932 3.657 14.200 1.00 65.75 239 ILE B CA 1
ATOM 3898 C C . ILE B 1 241 ? 59.458 2.233 14.434 1.00 69.26 239 ILE B C 1
ATOM 3899 O O . ILE B 1 241 ? 58.761 1.955 15.413 1.00 61.03 239 ILE B O 1
ATOM 3904 N N . GLY B 1 242 ? 59.839 1.339 13.524 1.00 76.87 240 GLY B N 1
ATOM 3905 C CA . GLY B 1 242 ? 59.465 -0.061 13.609 1.00 80.23 240 GLY B CA 1
ATOM 3906 C C . GLY B 1 242 ? 60.006 -0.748 14.851 1.00 85.06 240 GLY B C 1
ATOM 3907 O O . GLY B 1 242 ? 59.307 -1.544 15.484 1.00 83.59 240 GLY B O 1
ATOM 3908 N N . LYS B 1 243 ? 61.252 -0.440 15.202 1.00 90.08 241 LYS B N 1
ATOM 3909 C CA . LYS B 1 243 ? 61.889 -1.032 16.376 1.00 95.27 241 LYS B CA 1
ATOM 3910 C C . LYS B 1 243 ? 61.302 -0.456 17.664 1.00 97.91 241 LYS B C 1
ATOM 3911 O O . LYS B 1 243 ? 61.267 -1.125 18.699 1.00 96.92 241 LYS B O 1
ATOM 3917 N N . LYS B 1 244 ? 60.843 0.791 17.585 1.00 95.20 242 LYS B N 1
ATOM 3918 C CA . LYS B 1 244 ? 60.220 1.478 18.714 1.00 92.65 242 LYS B CA 1
ATOM 3919 C C . LYS B 1 244 ? 61.131 1.630 19.933 1.00 83.22 242 LYS B C 1
ATOM 3920 O O . LYS B 1 244 ? 60.651 1.839 21.048 1.00 80.12 242 LYS B O 1
ATOM 3926 N N . LEU B 1 245 ? 62.439 1.529 19.719 1.00 83.91 243 LEU B N 1
ATOM 3927 C CA . LEU B 1 245 ? 63.407 1.782 20.784 1.00 86.14 243 LEU B CA 1
ATOM 3928 C C . LEU B 1 245 ? 63.846 3.246 20.759 1.00 83.06 243 LEU B C 1
ATOM 3929 O O . LEU B 1 245 ? 64.766 3.625 20.027 1.00 84.02 243 LEU B O 1
ATOM 3934 N N . PHE B 1 246 ? 63.184 4.067 21.567 1.00 74.72 244 PHE B N 1
ATOM 3935 C CA . PHE B 1 246 ? 63.435 5.502 21.567 1.00 74.29 244 PHE B CA 1
ATOM 3936 C C . PHE B 1 246 ? 64.214 5.932 22.818 1.00 67.16 244 PHE B C 1
ATOM 3937 O O . PHE B 1 246 ? 63.856 6.895 23.491 1.00 70.24 244 PHE B O 1
ATOM 3945 N N . GLU B 1 247 ? 65.288 5.209 23.114 1.00 77.60 245 GLU B N 1
ATOM 3946 C CA . GLU B 1 247 ? 66.028 5.378 24.366 1.00 86.06 245 GLU B CA 1
ATOM 3947 C C . GLU B 1 247 ? 67.203 6.361 24.255 1.00 81.13 245 GLU B C 1
ATOM 3948 O O . GLU B 1 247 ? 67.570 7.021 25.233 1.00 68.67 245 GLU B O 1
ATOM 3954 N N . ASP B 1 248 ? 67.781 6.457 23.061 1.00 84.98 246 ASP B N 1
ATOM 3955 C CA . ASP B 1 248 ? 68.867 7.402 22.800 1.00 91.51 246 ASP B CA 1
ATOM 3956 C C . ASP B 1 248 ? 68.817 7.901 21.359 1.00 90.80 246 ASP B C 1
ATOM 3957 O O . ASP B 1 248 ? 67.896 7.564 20.610 1.00 88.16 246 ASP B O 1
ATOM 3962 N N . ILE B 1 254 ? 70.449 12.146 12.181 1.00 67.28 252 ILE B N 1
ATOM 3963 C CA . ILE B 1 254 ? 69.254 12.795 12.718 1.00 60.98 252 ILE B CA 1
ATOM 3964 C C . ILE B 1 254 ? 69.599 13.808 13.801 1.00 52.85 252 ILE B C 1
ATOM 3965 O O . ILE B 1 254 ? 70.222 13.473 14.813 1.00 60.20 252 ILE B O 1
ATOM 3970 N N . PHE B 1 255 ? 69.190 15.050 13.576 1.00 50.17 253 PHE B N 1
ATOM 3971 C CA . PHE B 1 255 ? 69.448 16.136 14.514 1.00 47.78 253 PHE B CA 1
ATOM 3972 C C . PHE B 1 255 ? 68.401 16.220 15.635 1.00 46.57 253 PHE B C 1
ATOM 3973 O O . PHE B 1 255 ? 67.218 16.317 15.357 1.00 46.71 253 PHE B O 1
ATOM 3981 N N . HIS B 1 256 ? 68.841 16.206 16.892 1.00 48.98 254 HIS B N 1
ATOM 3982 C CA . HIS B 1 256 ? 67.915 16.272 18.026 1.00 43.37 254 HIS B CA 1
ATOM 3983 C C . HIS B 1 256 ? 68.478 17.090 19.185 1.00 37.63 254 HIS B C 1
ATOM 3984 O O . HIS B 1 256 ? 69.535 16.761 19.731 1.00 44.82 254 HIS B O 1
ATOM 3991 N N . VAL B 1 257 ? 67.767 18.148 19.561 1.00 33.58 255 VAL B N 1
ATOM 3992 C CA . VAL B 1 257 ? 68.222 19.033 20.627 1.00 37.86 255 VAL B CA 1
ATOM 3993 C C . VAL B 1 257 ? 67.046 19.617 21.408 1.00 36.64 255 VAL B C 1
ATOM 3994 O O . VAL B 1 257 ? 65.922 19.666 20.917 1.00 41.84 255 VAL B O 1
ATOM 3998 N N . LYS B 1 258 ? 67.330 20.067 22.625 1.00 33.80 256 LYS B N 1
ATOM 3999 C CA . LYS B 1 258 ? 66.343 20.670 23.491 1.00 39.44 256 LYS B CA 1
ATOM 4000 C C . LYS B 1 258 ? 66.600 22.168 23.596 1.00 39.17 256 LYS B C 1
ATOM 4001 O O . LYS B 1 258 ? 67.733 22.598 23.793 1.00 47.30 256 LYS B O 1
ATOM 4007 N N . ALA B 1 259 ? 65.535 22.949 23.453 1.00 32.56 257 ALA B N 1
ATOM 4008 C CA . ALA B 1 259 ? 65.608 24.406 23.509 1.00 35.55 257 ALA B CA 1
ATOM 4009 C C . ALA B 1 259 ? 64.341 24.985 24.123 1.00 34.78 257 ALA B C 1
ATOM 4010 O O . ALA B 1 259 ? 63.313 24.297 24.226 1.00 36.93 257 ALA B O 1
ATOM 4012 N N . LYS B 1 260 ? 64.392 26.257 24.506 1.00 35.19 258 LYS B N 1
ATOM 4013 C CA . LYS B 1 260 ? 63.216 26.910 25.093 1.00 39.19 258 LYS B CA 1
ATOM 4014 C C . LYS B 1 260 ? 62.654 27.953 24.152 1.00 42.06 258 LYS B C 1
ATOM 4015 O O . LYS B 1 260 ? 61.442 28.177 24.096 1.00 47.10 258 LYS B O 1
ATOM 4021 N N . SER B 1 261 ? 63.553 28.601 23.420 1.00 52.48 259 SER B N 1
ATOM 4022 C CA . SER B 1 261 ? 63.170 29.599 22.439 1.00 51.71 259 SER B CA 1
ATOM 4023 C C . SER B 1 261 ? 63.656 29.127 21.086 1.00 50.60 259 SER B C 1
ATOM 4024 O O . SER B 1 261 ? 64.850 28.935 20.872 1.00 54.08 259 SER B O 1
ATOM 4027 N N . ILE B 1 262 ? 62.719 28.931 20.171 1.00 57.99 260 ILE B N 1
ATOM 4028 C CA . ILE B 1 262 ? 63.031 28.288 18.910 1.00 52.62 260 ILE B CA 1
ATOM 4029 C C . ILE B 1 262 ? 62.494 29.106 17.760 1.00 57.79 260 ILE B C 1
ATOM 4030 O O . ILE B 1 262 ? 61.354 29.576 17.792 1.00 48.86 260 ILE B O 1
ATOM 4035 N N . HIS B 1 263 ? 63.326 29.281 16.741 1.00 55.96 261 HIS B N 1
ATOM 4036 C CA . HIS B 1 263 ? 62.858 29.910 15.522 1.00 63.89 261 HIS B CA 1
ATOM 4037 C C . HIS B 1 263 ? 63.171 29.069 14.291 1.00 56.21 261 HIS B C 1
ATOM 4038 O O . HIS B 1 263 ? 64.318 28.660 14.070 1.00 62.22 261 HIS B O 1
ATOM 4045 N N . ILE B 1 264 ? 62.139 28.825 13.492 1.00 57.54 262 ILE B N 1
ATOM 4046 C CA . ILE B 1 264 ? 62.235 27.927 12.352 1.00 61.18 262 ILE B CA 1
ATOM 4047 C C . ILE B 1 264 ? 61.936 28.640 11.032 1.00 69.34 262 ILE B C 1
ATOM 4048 O O . ILE B 1 264 ? 60.814 29.116 10.808 1.00 55.51 262 ILE B O 1
ATOM 4053 N N . GLU B 1 265 ? 62.946 28.696 10.163 1.00 68.76 263 GLU B N 1
ATOM 4054 C CA . GLU B 1 265 ? 62.824 29.358 8.868 1.00 76.07 263 GLU B CA 1
ATOM 4055 C C . GLU B 1 265 ? 62.939 28.357 7.716 1.00 75.88 263 GLU B C 1
ATOM 4056 O O . GLU B 1 265 ? 63.865 27.539 7.678 1.00 77.70 263 GLU B O 1
ATOM 4062 N N . THR B 1 266 ? 61.989 28.418 6.788 1.00 75.68 264 THR B N 1
ATOM 4063 C CA . THR B 1 266 ? 62.078 27.657 5.545 1.00 82.87 264 THR B CA 1
ATOM 4064 C C . THR B 1 266 ? 62.217 28.602 4.353 1.00 99.88 264 THR B C 1
ATOM 4065 O O . THR B 1 266 ? 62.077 29.818 4.494 1.00 103.62 264 THR B O 1
ATOM 4069 N N . GLU B 1 267 ? 62.484 28.041 3.178 1.00 110.68 265 GLU B N 1
ATOM 4070 C CA . GLU B 1 267 ? 62.629 28.847 1.968 1.00 116.96 265 GLU B CA 1
ATOM 4071 C C . GLU B 1 267 ? 61.336 29.563 1.620 1.00 114.41 265 GLU B C 1
ATOM 4072 O O . GLU B 1 267 ? 61.340 30.558 0.900 1.00 112.87 265 GLU B O 1
ATOM 4078 N N . GLU B 1 268 ? 60.229 29.053 2.139 1.00 114.41 266 GLU B N 1
ATOM 4079 C CA . GLU B 1 268 ? 58.921 29.533 1.737 1.00 115.21 266 GLU B CA 1
ATOM 4080 C C . GLU B 1 268 ? 57.896 29.161 2.790 1.00 111.16 266 GLU B C 1
ATOM 4081 O O . GLU B 1 268 ? 58.122 28.243 3.579 1.00 113.07 266 GLU B O 1
ATOM 4087 N N . GLU B 1 269 ? 56.772 29.872 2.804 1.00 100.63 267 GLU B N 1
ATOM 4088 C CA . GLU B 1 269 ? 55.672 29.499 3.676 1.00 92.12 267 GLU B CA 1
ATOM 4089 C C . GLU B 1 269 ? 55.440 28.002 3.538 1.00 90.83 267 GLU B C 1
ATOM 4090 O O . GLU B 1 269 ? 55.508 27.460 2.436 1.00 87.53 267 GLU B O 1
ATOM 4096 N N . LYS B 1 270 ? 55.192 27.332 4.659 1.00 86.99 268 LYS B N 1
ATOM 4097 C CA . LYS B 1 270 ? 54.961 25.894 4.654 1.00 75.38 268 LYS B CA 1
ATOM 4098 C C . LYS B 1 270 ? 53.942 25.532 5.723 1.00 79.64 268 LYS B C 1
ATOM 4099 O O . LYS B 1 270 ? 54.115 25.864 6.895 1.00 84.77 268 LYS B O 1
ATOM 4105 N N . GLU B 1 271 ? 52.870 24.866 5.307 1.00 78.01 269 GLU B N 1
ATOM 4106 C CA . GLU B 1 271 ? 51.786 24.512 6.213 1.00 74.73 269 GLU B CA 1
ATOM 4107 C C . GLU B 1 271 ? 52.291 23.710 7.406 1.00 65.19 269 GLU B C 1
ATOM 4108 O O . GLU B 1 271 ? 53.124 22.814 7.258 1.00 50.63 269 GLU B O 1
ATOM 4114 N N . VAL B 1 272 ? 51.773 24.026 8.587 1.00 64.80 270 VAL B N 1
ATOM 4115 C CA . VAL B 1 272 ? 52.220 23.370 9.808 1.00 56.40 270 VAL B CA 1
ATOM 4116 C C . VAL B 1 272 ? 51.144 22.481 10.407 1.00 52.50 270 VAL B C 1
ATOM 4117 O O . VAL B 1 272 ? 49.976 22.851 10.447 1.00 66.24 270 VAL B O 1
ATOM 4121 N N . ASP B 1 273 ? 51.547 21.294 10.853 1.00 50.27 271 ASP B N 1
ATOM 4122 C CA . ASP B 1 273 ? 50.654 20.383 11.564 1.00 47.89 271 ASP B CA 1
ATOM 4123 C C . ASP B 1 273 ? 50.901 20.472 13.066 1.00 42.74 271 ASP B C 1
ATOM 4124 O O . ASP B 1 273 ? 52.051 20.531 13.517 1.00 39.83 271 ASP B O 1
ATOM 4129 N N . THR B 1 274 ? 49.816 20.470 13.825 1.00 43.59 272 THR B N 1
ATOM 4130 C CA . THR B 1 274 ? 49.869 20.490 15.276 1.00 44.37 272 THR B CA 1
ATOM 4131 C C . THR B 1 274 ? 48.739 19.620 15.836 1.00 34.97 272 THR B C 1
ATOM 4132 O O . THR B 1 274 ? 48.167 18.811 15.111 1.00 33.40 272 THR B O 1
ATOM 4136 N N . ASP B 1 275 ? 48.419 19.773 17.121 1.00 35.92 273 ASP B N 1
ATOM 4137 C CA . ASP B 1 275 ? 47.496 18.834 17.779 1.00 36.61 273 ASP B CA 1
ATOM 4138 C C . ASP B 1 275 ? 46.159 18.703 17.051 1.00 38.51 273 ASP B C 1
ATOM 4139 O O . ASP B 1 275 ? 45.501 17.667 17.142 1.00 34.22 273 ASP B O 1
ATOM 4144 N N . GLY B 1 276 ? 45.748 19.764 16.360 1.00 42.27 274 GLY B N 1
ATOM 4145 C CA . GLY B 1 276 ? 44.469 19.776 15.659 1.00 44.09 274 GLY B CA 1
ATOM 4146 C C . GLY B 1 276 ? 44.414 20.835 14.574 1.00 40.55 274 GLY B C 1
ATOM 4147 O O . GLY B 1 276 ? 45.447 21.416 14.210 1.00 39.90 274 GLY B O 1
ATOM 4148 N N . GLU B 1 277 ? 43.207 21.105 14.075 1.00 44.97 275 GLU B N 1
ATOM 4149 C CA . GLU B 1 277 ? 43.004 22.026 12.954 1.00 43.74 275 GLU B CA 1
ATOM 4150 C C . GLU B 1 277 ? 43.582 23.419 13.212 1.00 53.59 275 GLU B C 1
ATOM 4151 O O . GLU B 1 277 ? 43.351 24.022 14.261 1.00 60.36 275 GLU B O 1
ATOM 4157 N N . SER B 1 278 ? 44.336 23.931 12.248 1.00 51.06 276 SER B N 1
ATOM 4158 C CA . SER B 1 278 ? 45.034 25.192 12.442 1.00 64.47 276 SER B CA 1
ATOM 4159 C C . SER B 1 278 ? 45.586 25.759 11.142 1.00 70.31 276 SER B C 1
ATOM 4160 O O . SER B 1 278 ? 45.614 25.079 10.118 1.00 77.34 276 SER B O 1
ATOM 4163 N N . SER B 1 279 ? 46.055 27.000 11.197 1.00 67.27 277 SER B N 1
ATOM 4164 C CA . SER B 1 279 ? 46.492 27.689 9.995 1.00 70.29 277 SER B CA 1
ATOM 4165 C C . SER B 1 279 ? 47.904 28.270 10.084 1.00 73.58 277 SER B C 1
ATOM 4166 O O . SER B 1 279 ? 48.267 29.148 9.301 1.00 75.16 277 SER B O 1
ATOM 4169 N N . LEU B 1 280 ? 48.710 27.780 11.020 1.00 67.18 278 LEU B N 1
ATOM 4170 C CA . LEU B 1 280 ? 50.076 28.275 11.118 1.00 62.01 278 LEU B CA 1
ATOM 4171 C C . LEU B 1 280 ? 50.881 27.806 9.923 1.00 48.86 278 LEU B C 1
ATOM 4172 O O . LEU B 1 280 ? 50.520 26.830 9.267 1.00 49.71 278 LEU B O 1
ATOM 4177 N N . HIS B 1 281 ? 51.980 28.504 9.660 1.00 41.04 279 HIS B N 1
ATOM 4178 C CA . HIS B 1 281 ? 52.895 28.141 8.591 1.00 44.06 279 HIS B CA 1
ATOM 4179 C C . HIS B 1 281 ? 54.214 28.822 8.879 1.00 48.21 279 HIS B C 1
ATOM 4180 O O . HIS B 1 281 ? 54.250 29.843 9.560 1.00 54.00 279 HIS B O 1
ATOM 4187 N N . THR B 1 282 ? 55.306 28.272 8.366 1.00 55.52 280 THR B N 1
ATOM 4188 C CA . THR B 1 282 ? 56.597 28.898 8.592 1.00 68.54 280 THR B CA 1
ATOM 4189 C C . THR B 1 282 ? 56.600 30.299 7.983 1.00 78.28 280 THR B C 1
ATOM 4190 O O . THR B 1 282 ? 55.798 30.593 7.092 1.00 79.57 280 THR B O 1
ATOM 4194 N N . PRO B 1 283 ? 57.477 31.181 8.488 1.00 81.90 281 PRO B N 1
ATOM 4195 C CA . PRO B 1 283 ? 58.396 30.902 9.596 1.00 81.15 281 PRO B CA 1
ATOM 4196 C C . PRO B 1 283 ? 57.668 30.905 10.936 1.00 72.82 281 PRO B C 1
ATOM 4197 O O . PRO B 1 283 ? 56.614 31.534 11.051 1.00 61.88 281 PRO B O 1
ATOM 4201 N N . CYS B 1 284 ? 58.218 30.212 11.931 1.00 66.78 282 CYS B N 1
ATOM 4202 C CA . CYS B 1 284 ? 57.576 30.157 13.243 1.00 53.92 282 CYS B CA 1
ATOM 4203 C C . CYS B 1 284 ? 58.505 30.435 14.416 1.00 51.20 282 CYS B C 1
ATOM 4204 O O . CYS B 1 284 ? 59.618 29.914 14.499 1.00 50.78 282 CYS B O 1
ATOM 4207 N N . GLN B 1 285 ? 58.024 31.280 15.315 1.00 53.21 283 GLN B N 1
ATOM 4208 C CA . GLN B 1 285 ? 58.636 31.451 16.613 1.00 58.45 283 GLN B CA 1
ATOM 4209 C C . GLN B 1 285 ? 57.916 30.517 17.579 1.00 57.85 283 GLN B C 1
ATOM 4210 O O . GLN B 1 285 ? 56.694 30.587 17.730 1.00 45.85 283 GLN B O 1
ATOM 4216 N N . ILE B 1 286 ? 58.660 29.626 18.224 1.00 58.84 284 ILE B N 1
ATOM 4217 C CA . ILE B 1 286 ? 58.030 28.703 19.167 1.00 50.59 284 ILE B CA 1
ATOM 4218 C C . ILE B 1 286 ? 58.514 28.971 20.580 1.00 39.68 284 ILE B C 1
ATOM 4219 O O . ILE B 1 286 ? 59.705 29.115 20.812 1.00 40.31 284 ILE B O 1
ATOM 4224 N N . GLU B 1 287 ? 57.577 29.032 21.518 1.00 41.46 285 GLU B N 1
ATOM 4225 C CA . GLU B 1 287 ? 57.882 29.385 22.893 1.00 41.58 285 GLU B CA 1
ATOM 4226 C C . GLU B 1 287 ? 57.301 28.340 23.834 1.00 26.97 285 GLU B C 1
ATOM 4227 O O . GLU B 1 287 ? 56.236 27.799 23.566 1.00 39.83 285 GLU B O 1
ATOM 4233 N N . LEU B 1 288 ? 57.974 28.102 24.959 1.00 33.79 286 LEU B N 1
ATOM 4234 C CA . LEU B 1 288 ? 57.444 27.216 25.996 1.00 35.89 286 LEU B CA 1
ATOM 4235 C C . LEU B 1 288 ? 56.935 27.979 27.228 1.00 28.95 286 LEU B C 1
ATOM 4236 O O . LEU B 1 288 ? 57.621 28.847 27.760 1.00 34.11 286 LEU B O 1
ATOM 4241 N N . LEU B 1 289 ? 55.732 27.639 27.682 1.00 25.84 287 LEU B N 1
ATOM 4242 C CA . LEU B 1 289 ? 55.176 28.204 28.914 1.00 26.54 287 LEU B CA 1
ATOM 4243 C C . LEU B 1 289 ? 55.232 27.152 30.015 1.00 27.41 287 LEU B C 1
ATOM 4244 O O . LEU B 1 289 ? 54.402 26.243 30.062 1.00 23.43 287 LEU B O 1
ATOM 4249 N N . GLN B 1 290 ? 56.210 27.279 30.898 1.00 20.41 288 GLN B N 1
ATOM 4250 C CA . GLN B 1 290 ? 56.504 26.217 31.855 1.00 26.15 288 GLN B CA 1
ATOM 4251 C C . GLN B 1 290 ? 55.420 26.117 32.918 1.00 26.76 288 GLN B C 1
ATOM 4252 O O . GLN B 1 290 ? 55.031 27.120 33.509 1.00 26.31 288 GLN B O 1
ATOM 4258 N N . GLY B 1 291 ? 54.921 24.904 33.137 1.00 23.24 289 GLY B N 1
ATOM 4259 C CA . GLY B 1 291 ? 53.877 24.679 34.122 1.00 20.71 289 GLY B CA 1
ATOM 4260 C C . GLY B 1 291 ? 52.618 25.508 33.892 1.00 20.31 289 GLY B C 1
ATOM 4261 O O . GLY B 1 291 ? 51.975 25.916 34.835 1.00 21.92 289 GLY B O 1
ATOM 4262 N N . HIS B 1 292 ? 52.273 25.759 32.637 1.00 19.95 290 HIS B N 1
ATOM 4263 C CA . HIS B 1 292 ? 51.178 26.661 32.291 1.00 23.68 290 HIS B CA 1
ATOM 4264 C C . HIS B 1 292 ? 49.817 26.072 32.648 1.00 20.09 290 HIS B C 1
ATOM 4265 O O . HIS B 1 292 ? 48.904 26.815 33.017 1.00 22.96 290 HIS B O 1
ATOM 4272 N N . PHE B 1 293 ? 49.677 24.748 32.514 1.00 18.51 291 PHE B N 1
ATOM 4273 C CA . PHE B 1 293 ? 48.455 24.047 32.931 1.00 25.58 291 PHE B CA 1
ATOM 4274 C C . PHE B 1 293 ? 48.766 23.218 34.147 1.00 27.58 291 PHE B C 1
ATOM 4275 O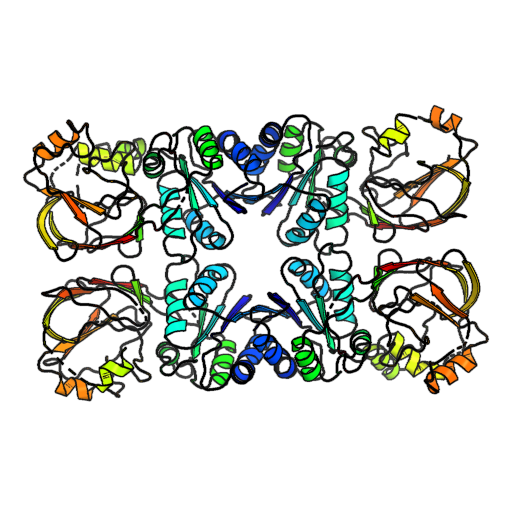 O . PHE B 1 293 ? 49.902 22.778 34.329 1.00 23.59 291 PHE B O 1
ATOM 4283 N N . THR B 1 294 ? 47.768 23.011 34.992 1.00 22.29 292 THR B N 1
ATOM 4284 C CA . THR B 1 294 ? 47.821 21.901 35.934 1.00 25.79 292 THR B CA 1
ATOM 4285 C C . THR B 1 294 ? 46.835 20.847 35.430 1.00 26.47 292 THR B C 1
ATOM 4286 O O . THR B 1 294 ? 45.726 21.187 34.999 1.00 25.26 292 THR B O 1
ATOM 4298 N N . ILE B 1 296 ? 45.226 16.571 35.752 1.00 20.50 294 ILE B N 1
ATOM 4299 C CA . ILE B 1 296 ? 45.059 15.292 36.424 1.00 16.25 294 ILE B CA 1
ATOM 4300 C C . ILE B 1 296 ? 45.949 14.277 35.723 1.00 20.72 294 ILE B C 1
ATOM 4301 O O . ILE B 1 296 ? 45.997 14.238 34.494 1.00 23.55 294 ILE B O 1
ATOM 4306 N N . TYR B 1 297 ? 46.660 13.460 36.496 1.00 18.49 295 TYR B N 1
ATOM 4307 C CA . TYR B 1 297 ? 47.494 12.434 35.901 1.00 19.28 295 TYR B CA 1
ATOM 4308 C C . TYR B 1 297 ? 47.502 11.162 36.759 1.00 19.93 295 TYR B C 1
ATOM 4309 O O . TYR B 1 297 ? 46.867 11.095 37.815 1.00 22.99 295 TYR B O 1
ATOM 4318 N N . ASN B 1 298 ? 48.223 10.147 36.307 1.00 21.20 296 ASN B N 1
ATOM 4319 C CA . ASN B 1 298 ? 48.259 8.880 37.038 1.00 21.06 296 ASN B CA 1
ATOM 4320 C C . ASN B 1 298 ? 49.686 8.570 37.520 1.00 26.39 296 ASN B C 1
ATOM 4321 O O . ASN B 1 298 ? 50.507 8.099 36.741 1.00 27.86 296 ASN B O 1
ATOM 4326 N N . PRO B 1 299 ? 49.991 8.856 38.798 1.00 30.64 297 PRO B N 1
ATOM 4327 C CA . PRO B 1 299 ? 51.374 8.693 39.291 1.00 32.69 297 PRO B CA 1
ATOM 4328 C C . PRO B 1 299 ? 51.797 7.239 39.384 1.00 41.55 297 PRO B C 1
ATOM 4329 O O . PRO B 1 299 ? 52.986 6.962 39.520 1.00 40.40 297 PRO B O 1
ATOM 4333 N N . ALA B 1 300 ? 50.836 6.325 39.302 1.00 41.28 298 ALA B N 1
ATOM 4334 C CA . ALA B 1 300 ? 51.145 4.910 39.387 1.00 45.27 298 ALA B CA 1
ATOM 4335 C C . ALA B 1 300 ? 51.748 4.418 38.087 1.00 50.33 298 ALA B C 1
ATOM 4336 O O . ALA B 1 300 ? 52.290 3.314 38.027 1.00 62.32 298 ALA B O 1
ATOM 4338 N N . VAL B 1 301 ? 51.659 5.232 37.041 1.00 41.49 299 VAL B N 1
ATOM 4339 C CA . VAL B 1 301 ? 52.217 4.839 35.746 1.00 52.12 299 VAL B CA 1
ATOM 4340 C C . VAL B 1 301 ? 53.148 5.878 35.101 1.00 61.54 299 VAL B C 1
ATOM 4341 O O . VAL B 1 301 ? 53.977 5.526 34.260 1.00 67.12 299 VAL B O 1
ATOM 4345 N N . VAL B 1 302 ? 53.007 7.148 35.477 1.00 53.88 300 VAL B N 1
ATOM 4346 C CA . VAL B 1 302 ? 53.917 8.200 35.007 1.00 53.75 300 VAL B CA 1
ATOM 4347 C C . VAL B 1 302 ? 53.815 9.460 35.858 1.00 67.19 300 VAL B C 1
ATOM 4348 O O . VAL B 1 302 ? 52.930 10.288 35.645 1.00 82.90 300 VAL B O 1
ATOM 4352 N N . LYS C 1 5 ? 37.574 49.288 54.405 1.00 93.57 3 LYS C N 1
ATOM 4353 C CA . LYS C 1 5 ? 36.889 48.079 54.853 1.00 96.64 3 LYS C CA 1
ATOM 4354 C C . LYS C 1 5 ? 35.374 48.234 54.714 1.00 93.05 3 LYS C C 1
ATOM 4355 O O . LYS C 1 5 ? 34.815 49.290 55.022 1.00 95.74 3 LYS C O 1
ATOM 4361 N N . THR C 1 6 ? 34.715 47.171 54.260 1.00 76.22 4 THR C N 1
ATOM 4362 C CA . THR C 1 6 ? 33.294 47.236 53.944 1.00 62.61 4 THR C CA 1
ATOM 4363 C C . THR C 1 6 ? 32.534 45.987 54.372 1.00 59.31 4 THR C C 1
ATOM 4364 O O . THR C 1 6 ? 33.105 44.897 54.470 1.00 55.00 4 THR C O 1
ATOM 4368 N N . LYS C 1 7 ? 31.236 46.157 54.613 1.00 54.66 5 LYS C N 1
ATOM 4369 C CA . LYS C 1 7 ? 30.348 45.035 54.896 1.00 44.01 5 LYS C CA 1
ATOM 4370 C C . LYS C 1 7 ? 29.885 44.378 53.605 1.00 44.37 5 LYS C C 1
ATOM 4371 O O . LYS C 1 7 ? 29.438 43.232 53.617 1.00 45.79 5 LYS C O 1
ATOM 4377 N N . PHE C 1 8 ? 30.009 45.105 52.495 1.00 38.16 6 PHE C N 1
ATOM 4378 C CA . PHE C 1 8 ? 29.273 44.768 51.281 1.00 28.68 6 PHE C CA 1
ATOM 4379 C C . PHE C 1 8 ? 30.163 44.605 50.051 1.00 29.95 6 PHE C C 1
ATOM 4380 O O . PHE C 1 8 ? 30.515 45.575 49.375 1.00 38.14 6 PHE C O 1
ATOM 4388 N N . GLU C 1 9 ? 30.519 43.368 49.747 1.00 27.97 7 GLU C N 1
ATOM 4389 C CA . GLU C 1 9 ? 31.398 43.122 48.606 1.00 34.47 7 GLU C CA 1
ATOM 4390 C C . GLU C 1 9 ? 30.667 43.380 47.275 1.00 35.86 7 GLU C C 1
ATOM 4391 O O . GLU C 1 9 ? 31.242 43.932 46.333 1.00 33.28 7 GLU C O 1
ATOM 4397 N N . LYS C 1 10 ? 29.396 42.989 47.205 1.00 22.53 8 LYS C N 1
ATOM 4398 C CA . LYS C 1 10 ? 28.606 43.148 45.993 1.00 23.98 8 LYS C CA 1
ATOM 4399 C C . LYS C 1 10 ? 27.286 43.826 46.330 1.00 22.31 8 LYS C C 1
ATOM 4400 O O . LYS C 1 10 ? 26.634 43.494 47.324 1.00 24.52 8 LYS C O 1
ATOM 4406 N N . VAL C 1 11 ? 26.920 44.807 45.522 1.00 20.51 9 VAL C N 1
ATOM 4407 C CA . VAL C 1 11 ? 25.765 45.639 45.812 1.00 21.68 9 VAL C CA 1
ATOM 4408 C C . VAL C 1 11 ? 24.878 45.681 44.578 1.00 25.08 9 VAL C C 1
ATOM 4409 O O . VAL C 1 11 ? 25.382 45.796 43.461 1.00 21.91 9 VAL C O 1
ATOM 4413 N N . LEU C 1 12 ? 23.567 45.544 44.779 1.00 23.75 10 LEU C N 1
ATOM 4414 C CA . LEU C 1 12 ? 22.599 45.727 43.701 1.00 23.70 10 LEU C CA 1
ATOM 4415 C C . LEU C 1 12 ? 21.803 46.996 43.940 1.00 27.37 10 LEU C C 1
ATOM 4416 O O . LEU C 1 12 ? 21.228 47.161 45.011 1.00 20.60 10 LEU C O 1
ATOM 4421 N N . LEU C 1 13 ? 21.780 47.893 42.958 1.00 22.39 11 LEU C N 1
ATOM 4422 C CA . LEU C 1 13 ? 20.889 49.049 43.009 1.00 21.26 11 LEU C CA 1
ATOM 4423 C C . LEU C 1 13 ? 19.701 48.841 42.059 1.00 25.99 11 LEU C C 1
ATOM 4424 O O . LEU C 1 13 ? 19.881 48.656 40.859 1.00 26.19 11 LEU C O 1
ATOM 4429 N N . ILE C 1 14 ? 18.494 48.815 42.616 1.00 22.35 12 ILE C N 1
ATOM 4430 C CA . ILE C 1 14 ? 17.277 48.683 41.822 1.00 24.25 12 ILE C CA 1
ATOM 4431 C C . ILE C 1 14 ? 16.617 50.038 41.664 1.00 25.84 12 ILE C C 1
ATOM 4432 O O . ILE C 1 14 ? 16.276 50.701 42.646 1.00 24.76 12 ILE C O 1
ATOM 4437 N N . VAL C 1 15 ? 16.455 50.452 40.420 1.00 22.01 13 VAL C N 1
ATOM 4438 C CA . VAL C 1 15 ? 15.903 51.763 40.118 1.00 22.32 13 VAL C CA 1
ATOM 4439 C C . VAL C 1 15 ? 14.527 51.674 39.466 1.00 23.18 13 VAL C C 1
ATOM 4440 O O . VAL C 1 15 ? 14.368 51.045 38.429 1.00 27.42 13 VAL C O 1
ATOM 4444 N N . ASN C 1 16 ? 13.541 52.324 40.070 1.00 24.27 14 ASN C N 1
ATOM 4445 C CA . ASN C 1 16 ? 12.266 52.543 39.402 1.00 30.83 14 ASN C CA 1
ATOM 4446 C C . ASN C 1 16 ? 12.400 53.849 38.644 1.00 35.07 14 ASN C C 1
ATOM 4447 O O . ASN C 1 16 ? 12.405 54.921 39.255 1.00 33.40 14 ASN C O 1
ATOM 4452 N N . PRO C 1 17 ? 12.515 53.769 37.310 1.00 37.19 15 PRO C N 1
ATOM 4453 C CA . PRO C 1 17 ? 12.861 54.949 36.508 1.00 41.14 15 PRO C CA 1
ATOM 4454 C C . PRO C 1 17 ? 11.857 56.100 36.654 1.00 42.47 15 PRO C C 1
ATOM 4455 O O . PRO C 1 17 ? 12.228 57.260 36.451 1.00 37.96 15 PRO C O 1
ATOM 4459 N N . LYS C 1 18 ? 10.618 55.787 37.021 1.00 42.60 16 LYS C N 1
ATOM 4460 C CA . LYS C 1 18 ? 9.592 56.810 37.206 1.00 44.26 16 LYS C CA 1
ATOM 4461 C C . LYS C 1 18 ? 9.623 57.406 38.619 1.00 43.87 16 LYS C C 1
ATOM 4462 O O . LYS C 1 18 ? 8.862 58.317 38.935 1.00 39.41 16 LYS C O 1
ATOM 4468 N N . ALA C 1 19 ? 10.498 56.889 39.473 1.00 45.47 17 ALA C N 1
ATOM 4469 C CA . ALA C 1 19 ? 10.546 57.345 40.864 1.00 42.85 17 ALA C CA 1
ATOM 4470 C C . ALA C 1 19 ? 11.075 58.772 40.998 1.00 41.05 17 ALA C C 1
ATOM 4471 O O . ALA C 1 19 ? 11.758 59.278 40.108 1.00 36.55 17 ALA C O 1
ATOM 4473 N N . GLY C 1 20 ? 10.753 59.404 42.126 1.00 37.14 18 GLY C N 1
ATOM 4474 C CA . GLY C 1 20 ? 11.218 60.738 42.433 1.00 44.25 18 GLY C CA 1
ATOM 4475 C C . GLY C 1 20 ? 10.555 61.828 41.606 1.00 50.87 18 GLY C C 1
ATOM 4476 O O . GLY C 1 20 ? 9.821 61.560 40.651 1.00 40.95 18 GLY C O 1
ATOM 4477 N N . GLN C 1 21 ? 10.799 63.069 42.005 1.00 64.35 19 GLN C N 1
ATOM 4478 C CA . GLN C 1 21 ? 10.425 64.213 41.196 1.00 81.49 19 GLN C CA 1
ATOM 4479 C C . GLN C 1 21 ? 11.637 64.530 40.345 1.00 85.81 19 GLN C C 1
ATOM 4480 O O . GLN C 1 21 ? 12.767 64.218 40.726 1.00 89.85 19 GLN C O 1
ATOM 4486 N N . GLY C 1 22 ? 11.413 65.134 39.187 1.00 84.46 20 GLY C N 1
ATOM 4487 C CA . GLY C 1 22 ? 12.508 65.403 38.277 1.00 83.39 20 GLY C CA 1
ATOM 4488 C C . GLY C 1 22 ? 12.819 64.180 37.436 1.00 72.67 20 GLY C C 1
ATOM 4489 O O . GLY C 1 22 ? 12.416 63.055 37.770 1.00 61.46 20 GLY C O 1
ATOM 4490 N N . ASP C 1 23 ? 13.536 64.404 36.341 1.00 62.12 21 ASP C N 1
ATOM 4491 C CA . ASP C 1 23 ? 13.790 63.355 35.363 1.00 61.20 21 ASP C CA 1
ATOM 4492 C C . ASP C 1 23 ? 14.796 62.319 35.862 1.00 39.38 21 ASP C C 1
ATOM 4493 O O . ASP C 1 23 ? 15.495 62.533 36.858 1.00 33.22 21 ASP C O 1
ATOM 4498 N N . LEU C 1 24 ? 14.866 61.209 35.137 1.00 37.04 22 LEU C N 1
ATOM 4499 C CA . LEU C 1 24 ? 15.761 60.094 35.454 1.00 36.19 22 LEU C CA 1
ATOM 4500 C C . LEU C 1 24 ? 17.229 60.505 35.585 1.00 34.31 22 LEU C C 1
ATOM 4501 O O . LEU C 1 24 ? 17.917 60.108 36.528 1.00 33.03 22 LEU C O 1
ATOM 4506 N N . HIS C 1 25 ? 17.702 61.320 34.654 1.00 36.95 23 HIS C N 1
ATOM 4507 C CA . HIS C 1 25 ? 19.109 61.690 34.637 1.00 37.83 23 HIS C CA 1
ATOM 4508 C C . HIS C 1 25 ? 19.505 62.443 35.905 1.00 29.73 23 HIS C C 1
ATOM 4509 O O . HIS C 1 25 ? 20.518 62.130 36.535 1.00 38.89 23 HIS C O 1
ATOM 4516 N N . THR C 1 26 ? 18.705 63.434 36.273 1.00 33.56 24 THR C N 1
ATOM 4517 C CA . THR C 1 26 ? 18.967 64.247 37.454 1.00 33.81 24 THR C CA 1
ATOM 4518 C C . THR C 1 26 ? 19.014 63.418 38.738 1.00 29.73 24 THR C C 1
ATOM 4519 O O . THR C 1 26 ? 19.903 63.582 39.575 1.00 34.99 24 THR C O 1
ATOM 4523 N N . ASN C 1 27 ? 18.026 62.552 38.893 1.00 29.19 25 ASN C N 1
ATOM 4524 C CA . ASN C 1 27 ? 17.985 61.618 40.015 1.00 35.97 25 ASN C CA 1
ATOM 4525 C C . ASN C 1 27 ? 19.216 60.721 40.077 1.00 39.03 25 ASN C C 1
ATOM 4526 O O . ASN C 1 27 ? 19.833 60.559 41.138 1.00 35.36 25 ASN C O 1
ATOM 4531 N N . LEU C 1 28 ? 19.587 60.159 38.929 1.00 33.73 26 LEU C N 1
ATOM 4532 C CA . LEU C 1 28 ? 20.734 59.261 38.871 1.00 24.60 26 LEU C CA 1
ATOM 4533 C C . LEU C 1 28 ? 22.002 60.033 39.173 1.00 27.59 26 LEU C C 1
ATOM 4534 O O . LEU C 1 28 ? 22.926 59.510 39.795 1.00 27.80 26 LEU C O 1
ATOM 4539 N N . THR C 1 29 ? 22.023 61.297 38.754 1.00 22.83 27 THR C N 1
ATOM 4540 C CA . THR C 1 29 ? 23.163 62.167 39.019 1.00 30.00 27 THR C CA 1
ATOM 4541 C C . THR C 1 29 ? 23.305 62.342 40.516 1.00 30.82 27 THR C C 1
ATOM 4542 O O . THR C 1 29 ? 24.408 62.440 41.036 1.00 34.82 27 THR C O 1
ATOM 4546 N N . LYS C 1 30 ? 22.177 62.362 41.217 1.00 28.24 28 LYS C N 1
ATOM 4547 C CA . LYS C 1 30 ? 22.217 62.558 42.666 1.00 36.07 28 LYS C CA 1
ATOM 4548 C C . LYS C 1 30 ? 22.616 61.296 43.429 1.00 33.38 28 LYS C C 1
ATOM 4549 O O . LYS C 1 30 ? 23.353 61.370 44.412 1.00 37.83 28 LYS C O 1
ATOM 4555 N N . ILE C 1 31 ? 22.123 60.141 42.993 1.00 28.76 29 ILE C N 1
ATOM 4556 C CA . ILE C 1 31 ? 22.266 58.932 43.809 1.00 24.23 29 ILE C CA 1
ATOM 4557 C C . ILE C 1 31 ? 23.384 57.960 43.395 1.00 35.83 29 ILE C C 1
ATOM 4558 O O . ILE C 1 31 ? 23.948 57.260 44.237 1.00 33.69 29 ILE C O 1
ATOM 4563 N N . VAL C 1 32 ? 23.712 57.909 42.111 1.00 31.33 30 VAL C N 1
ATOM 4564 C CA . VAL C 1 32 ? 24.646 56.894 41.661 1.00 31.60 30 VAL C CA 1
ATOM 4565 C C . VAL C 1 32 ? 26.108 57.175 42.016 1.00 29.14 30 VAL C C 1
ATOM 4566 O O . VAL C 1 32 ? 26.785 56.297 42.554 1.00 38.66 30 VAL C O 1
ATOM 4570 N N . PRO C 1 33 ? 26.603 58.393 41.722 1.00 32.39 31 PRO C N 1
ATOM 4571 C CA . PRO C 1 33 ? 28.023 58.677 41.977 1.00 36.92 31 PRO C CA 1
ATOM 4572 C C . PRO C 1 33 ? 28.498 58.346 43.395 1.00 29.01 31 PRO C C 1
ATOM 4573 O O . PRO C 1 33 ? 29.557 57.729 43.540 1.00 33.69 31 PRO C O 1
ATOM 4577 N N . PRO C 1 34 ? 27.729 58.726 44.431 1.00 32.01 32 PRO C N 1
ATOM 4578 C CA . PRO C 1 34 ? 28.213 58.367 45.775 1.00 36.87 32 PRO C CA 1
ATOM 4579 C C . PRO C 1 34 ? 28.266 56.851 45.999 1.00 35.79 32 PRO C C 1
ATOM 4580 O O . PRO C 1 34 ? 29.154 56.348 46.692 1.00 32.35 32 PRO C O 1
ATOM 4584 N N . LEU C 1 35 ? 27.329 56.121 45.412 1.00 21.76 33 LEU C N 1
ATOM 4585 C CA . LEU C 1 35 ? 27.353 54.673 45.562 1.00 26.37 33 LEU C CA 1
ATOM 4586 C C . LEU C 1 35 ? 28.485 54.052 44.737 1.00 31.53 33 LEU C C 1
ATOM 4587 O O . LEU C 1 35 ? 29.181 53.153 45.202 1.00 29.80 33 LEU C O 1
ATOM 4592 N N . ALA C 1 36 ? 28.660 54.529 43.508 1.00 28.02 34 ALA C N 1
ATOM 4593 C CA . ALA C 1 36 ? 29.701 53.987 42.643 1.00 30.45 34 ALA C CA 1
ATOM 4594 C C . ALA C 1 36 ? 31.087 54.193 43.244 1.00 27.58 34 ALA C C 1
ATOM 4595 O O . ALA C 1 36 ? 31.944 53.335 43.101 1.00 31.31 34 ALA C O 1
ATOM 4597 N N . ALA C 1 37 ? 31.300 55.323 43.921 1.00 27.39 35 ALA C N 1
ATOM 4598 C CA . ALA C 1 37 ? 32.590 55.615 44.543 1.00 31.52 35 ALA C CA 1
ATOM 4599 C C . ALA C 1 37 ? 32.883 54.686 45.711 1.00 34.72 35 ALA C C 1
ATOM 4600 O O . ALA C 1 37 ? 34.014 54.224 45.869 1.00 36.90 35 ALA C O 1
ATOM 4602 N N . ALA C 1 38 ? 31.858 54.424 46.520 1.00 30.81 36 ALA C N 1
ATOM 4603 C CA . ALA C 1 38 ? 32.016 53.655 47.759 1.00 40.80 36 ALA C CA 1
ATOM 4604 C C . ALA C 1 38 ? 32.039 52.152 47.526 1.00 39.58 36 ALA C C 1
ATOM 4605 O O . ALA C 1 38 ? 32.747 51.426 48.217 1.00 33.68 36 ALA C O 1
ATOM 4607 N N . PHE C 1 39 ? 31.264 51.684 46.556 1.00 33.70 37 PHE C N 1
ATOM 4608 C CA . PHE C 1 39 ? 31.137 50.245 46.348 1.00 27.71 37 PHE C CA 1
ATOM 4609 C C . PHE C 1 39 ? 31.807 49.776 45.063 1.00 28.42 37 PHE C C 1
ATOM 4610 O O . PHE C 1 39 ? 31.325 50.044 43.968 1.00 32.01 37 PHE C O 1
ATOM 4618 N N . PRO C 1 40 ? 32.932 49.071 45.198 1.00 32.69 38 PRO C N 1
ATOM 4619 C CA . PRO C 1 40 ? 33.741 48.699 44.030 1.00 33.20 38 PRO C CA 1
ATOM 4620 C C . PRO C 1 40 ? 33.068 47.656 43.133 1.00 30.59 38 PRO C C 1
ATOM 4621 O O . PRO C 1 40 ? 33.583 47.351 42.054 1.00 23.13 38 PRO C O 1
ATOM 4625 N N . ASP C 1 41 ? 31.931 47.121 43.564 1.00 24.57 39 ASP C N 1
ATOM 4626 C CA . ASP C 1 41 ? 31.195 46.146 42.760 1.00 25.92 39 ASP C CA 1
ATOM 4627 C C . ASP C 1 41 ? 29.699 46.443 42.864 1.00 28.00 39 ASP C C 1
ATOM 4628 O O . ASP C 1 41 ? 29.015 45.986 43.772 1.00 29.40 39 ASP C O 1
ATOM 4633 N N . LEU C 1 42 ? 29.210 47.238 41.920 1.00 26.54 40 LEU C N 1
ATOM 4634 C CA . LEU C 1 42 ? 27.873 47.821 41.983 1.00 21.31 40 LEU C CA 1
ATOM 4635 C C . LEU C 1 42 ? 27.100 47.521 40.698 1.00 29.62 40 LEU C C 1
ATOM 4636 O O . LEU C 1 42 ? 27.556 47.835 39.602 1.00 29.31 40 LEU C O 1
ATOM 4641 N N . HIS C 1 43 ? 25.928 46.914 40.845 1.00 22.46 41 HIS C N 1
ATOM 4642 C CA . HIS C 1 43 ? 25.112 46.535 39.705 1.00 21.38 41 HIS C CA 1
ATOM 4643 C C . HIS C 1 43 ? 23.796 47.302 39.763 1.00 22.92 41 HIS C C 1
ATOM 4644 O O . HIS C 1 43 ? 23.082 47.233 40.756 1.00 25.50 41 HIS C O 1
ATOM 4651 N N . ILE C 1 44 ? 23.484 48.032 38.694 1.00 21.21 42 ILE C N 1
ATOM 4652 C CA . ILE C 1 44 ? 22.281 48.848 38.628 1.00 16.15 42 ILE C CA 1
ATOM 4653 C C . ILE C 1 44 ? 21.285 48.296 37.609 1.00 24.97 42 ILE C C 1
ATOM 4654 O O . ILE C 1 44 ? 21.620 48.135 36.437 1.00 29.47 42 ILE C O 1
ATOM 4659 N N . LEU C 1 45 ? 20.065 48.013 38.062 1.00 22.12 43 LEU C N 1
ATOM 4660 C CA . LEU C 1 45 ? 18.997 47.490 37.205 1.00 23.50 43 LEU C CA 1
ATOM 4661 C C . LEU C 1 45 ? 17.781 48.390 37.240 1.00 26.70 43 LEU C C 1
ATOM 4662 O O . LEU C 1 45 ? 17.300 48.742 38.325 1.00 25.56 43 LEU C O 1
ATOM 4667 N N . HIS C 1 46 ? 17.252 48.741 36.071 1.00 26.33 44 HIS C N 1
ATOM 4668 C CA . HIS C 1 46 ? 15.989 49.489 36.023 1.00 25.70 44 HIS C CA 1
ATOM 4669 C C . HIS C 1 46 ? 14.827 48.509 36.011 1.00 23.26 44 HIS C C 1
ATOM 4670 O O . HIS C 1 46 ? 14.891 47.483 35.347 1.00 20.24 44 HIS C O 1
ATOM 4677 N N . THR C 1 47 ? 13.764 48.808 36.751 1.00 26.55 45 THR C N 1
ATOM 4678 C CA . THR C 1 47 ? 12.543 48.045 36.594 1.00 28.14 45 THR C CA 1
ATOM 4679 C C . THR C 1 47 ? 11.901 48.548 35.316 1.00 31.71 45 THR C C 1
ATOM 4680 O O . THR C 1 47 ? 12.144 49.676 34.905 1.00 30.32 45 THR C O 1
ATOM 4684 N N . LYS C 1 48 ? 11.107 47.706 34.674 1.00 32.28 46 LYS C N 1
ATOM 4685 C CA . LYS C 1 48 ? 10.357 48.114 33.492 1.00 41.20 46 LYS C CA 1
ATOM 4686 C C . LYS C 1 48 ? 8.874 47.979 33.789 1.00 45.43 46 LYS C C 1
ATOM 4687 O O . LYS C 1 48 ? 8.094 48.883 33.512 1.00 51.14 46 LYS C O 1
ATOM 4693 N N . GLU C 1 49 ? 8.482 46.853 34.373 1.00 46.70 47 GLU C N 1
ATOM 4694 C CA . GLU C 1 49 ? 7.078 46.657 34.691 1.00 50.83 47 GLU C CA 1
ATOM 4695 C C . GLU C 1 49 ? 6.811 46.096 36.078 1.00 47.05 47 GLU C C 1
ATOM 4696 O O . GLU C 1 49 ? 7.722 45.666 36.784 1.00 33.82 47 GLU C O 1
ATOM 4702 N N . GLN C 1 50 ? 5.539 46.130 36.459 1.00 38.65 48 GLN C N 1
ATOM 4703 C CA . GLN C 1 50 ? 5.122 45.693 37.775 1.00 43.12 48 GLN C CA 1
ATOM 4704 C C . GLN C 1 50 ? 5.648 44.302 38.055 1.00 37.05 48 GLN C C 1
ATOM 4705 O O . GLN C 1 50 ? 5.576 43.421 37.202 1.00 31.61 48 GLN C O 1
ATOM 4711 N N . GLY C 1 51 ? 6.180 44.112 39.257 1.00 24.39 49 GLY C N 1
ATOM 4712 C CA . GLY C 1 51 ? 6.700 42.819 39.656 1.00 25.09 49 GLY C CA 1
ATOM 4713 C C . GLY C 1 51 ? 8.198 42.670 39.425 1.00 30.00 49 GLY C C 1
ATOM 4714 O O . GLY C 1 51 ? 8.833 41.773 39.992 1.00 33.11 49 GLY C O 1
ATOM 4715 N N . ASP C 1 52 ? 8.769 43.539 38.592 1.00 35.19 50 ASP C N 1
ATOM 4716 C CA . ASP C 1 52 ? 10.195 43.448 38.281 1.00 31.31 50 ASP C CA 1
ATOM 4717 C C . ASP C 1 52 ? 11.050 43.538 39.533 1.00 18.54 50 ASP C C 1
ATOM 4718 O O . ASP C 1 52 ? 11.978 42.759 39.715 1.00 33.95 50 ASP C O 1
ATOM 4723 N N . ALA C 1 53 ? 10.740 44.492 40.396 1.00 21.51 51 ALA C N 1
ATOM 4724 C CA . ALA C 1 53 ? 11.527 44.654 41.614 1.00 24.71 51 ALA C CA 1
ATOM 4725 C C . ALA C 1 53 ? 11.481 43.352 42.415 1.00 27.99 51 ALA C C 1
ATOM 4726 O O . ALA C 1 53 ? 12.491 42.870 42.932 1.00 25.69 51 ALA C O 1
ATOM 4728 N N . THR C 1 54 ? 10.303 42.759 42.492 1.00 22.88 52 THR C N 1
ATOM 4729 C CA . THR C 1 54 ? 10.179 41.479 43.163 1.00 25.29 52 THR C CA 1
ATOM 4730 C C . THR C 1 54 ? 11.078 40.426 42.507 1.00 25.06 52 THR C C 1
ATOM 4731 O O . THR C 1 54 ? 11.784 39.696 43.188 1.00 22.83 52 THR C O 1
ATOM 4735 N N . LYS C 1 55 ? 11.054 40.341 41.182 1.00 23.65 53 LYS C N 1
ATOM 4736 C CA . LYS C 1 55 ? 11.834 39.306 40.521 1.00 22.43 53 LYS C CA 1
ATOM 4737 C C . LYS C 1 55 ? 13.339 39.546 40.660 1.00 23.65 53 LYS C C 1
ATOM 4738 O O . LYS C 1 55 ? 14.103 38.585 40.822 1.00 20.47 53 LYS C O 1
ATOM 4744 N N . TYR C 1 56 ? 13.766 40.809 40.601 1.00 19.88 54 TYR C N 1
ATOM 4745 C CA . TYR C 1 56 ? 15.193 41.124 40.792 1.00 26.00 54 TYR C CA 1
ATOM 4746 C C . TYR C 1 56 ? 15.683 40.671 42.161 1.00 23.84 5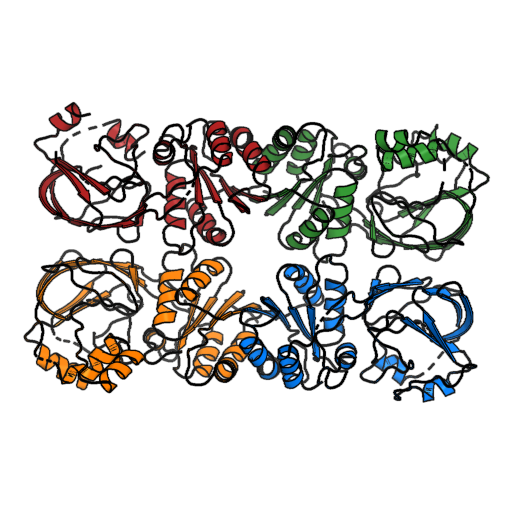4 TYR C C 1
ATOM 4747 O O . TYR C 1 56 ? 16.744 40.062 42.278 1.00 26.18 54 TYR C O 1
ATOM 4756 N N . CYS C 1 57 ? 14.929 41.007 43.204 1.00 21.44 55 CYS C N 1
ATOM 4757 C CA . CYS C 1 57 ? 15.299 40.588 44.557 1.00 15.91 55 CYS C CA 1
ATOM 4758 C C . CYS C 1 57 ? 15.515 39.078 44.646 1.00 17.07 55 CYS C C 1
ATOM 4759 O O . CYS C 1 57 ? 16.495 38.620 45.232 1.00 22.83 55 CYS C O 1
ATOM 4762 N N . GLN C 1 58 ? 14.605 38.326 44.034 1.00 24.69 56 GLN C N 1
ATOM 4763 C CA . GLN C 1 58 ? 14.629 36.878 44.114 1.00 26.06 56 GLN C CA 1
ATOM 4764 C C . GLN C 1 58 ? 15.767 36.255 43.324 1.00 22.79 56 GLN C C 1
ATOM 4765 O O . GLN C 1 58 ? 16.320 35.244 43.721 1.00 27.49 56 GLN C O 1
ATOM 4771 N N . GLU C 1 59 ? 16.151 36.891 42.233 1.00 21.78 57 GLU C N 1
ATOM 4772 C CA . GLU C 1 59 ? 17.279 36.390 41.478 1.00 24.36 57 GLU C CA 1
ATOM 4773 C C . GLU C 1 59 ? 18.592 36.709 42.182 1.00 23.51 57 GLU C C 1
ATOM 4774 O O . GLU C 1 59 ? 19.485 35.878 42.233 1.00 23.84 57 GLU C O 1
ATOM 4780 N N . PHE C 1 60 ? 18.704 37.912 42.737 1.00 19.64 58 PHE C N 1
ATOM 4781 C CA . PHE C 1 60 ? 20.000 38.419 43.186 1.00 27.16 58 PHE C CA 1
ATOM 4782 C C . PHE C 1 60 ? 20.268 38.225 44.666 1.00 23.03 58 PHE C C 1
ATOM 4783 O O . PHE C 1 60 ? 21.381 38.467 45.146 1.00 25.00 58 PHE C O 1
ATOM 4791 N N . ALA C 1 61 ? 19.253 37.753 45.373 1.00 19.64 59 ALA C N 1
ATOM 4792 C CA . ALA C 1 61 ? 19.327 37.603 46.829 1.00 25.89 59 ALA C CA 1
ATOM 4793 C C . ALA C 1 61 ? 20.518 36.778 47.274 1.00 25.49 59 ALA C C 1
ATOM 4794 O O . ALA C 1 61 ? 21.137 37.052 48.309 1.00 30.72 59 ALA C O 1
ATOM 4796 N N . SER C 1 62 ? 20.822 35.743 46.507 1.00 20.77 60 SER C N 1
ATOM 4797 C CA . SER C 1 62 ? 21.879 34.822 46.884 1.00 35.20 60 SER C CA 1
ATOM 4798 C C . SER C 1 62 ? 23.237 35.272 46.352 1.00 27.48 60 SER C C 1
ATOM 4799 O O . SER C 1 62 ? 24.252 34.649 46.630 1.00 39.81 60 SER C O 1
ATOM 4802 N N . LYS C 1 63 ? 23.252 36.375 45.617 1.00 27.09 61 LYS C N 1
ATOM 4803 C CA . LYS C 1 63 ? 24.441 36.786 44.881 1.00 32.29 61 LYS C CA 1
ATOM 4804 C C . LYS C 1 63 ? 25.035 38.114 45.352 1.00 36.45 61 LYS C C 1
ATOM 4805 O O . LYS C 1 63 ? 26.205 38.373 45.128 1.00 35.25 61 LYS C O 1
ATOM 4811 N N . VAL C 1 64 ? 24.239 38.965 45.988 1.00 24.68 62 VAL C N 1
ATOM 4812 C CA . VAL C 1 64 ? 24.785 40.202 46.511 1.00 23.95 62 VAL C CA 1
ATOM 4813 C C . VAL C 1 64 ? 24.692 40.274 48.035 1.00 24.75 62 VAL C C 1
ATOM 4814 O O . VAL C 1 64 ? 24.065 39.443 48.682 1.00 24.78 62 VAL C O 1
ATOM 4818 N N . ASP C 1 65 ? 25.318 41.296 48.588 1.00 25.23 63 ASP C N 1
ATOM 4819 C CA . ASP C 1 65 ? 25.330 41.502 50.025 1.00 33.29 63 ASP C CA 1
ATOM 4820 C C . ASP C 1 65 ? 24.447 42.676 50.431 1.00 29.80 63 ASP C C 1
ATOM 4821 O O . ASP C 1 65 ? 24.019 42.766 51.577 1.00 30.06 63 ASP C O 1
ATOM 4826 N N . LEU C 1 66 ? 24.164 43.559 49.480 1.00 21.02 64 LEU C N 1
ATOM 4827 C CA . LEU C 1 66 ? 23.313 44.716 49.740 1.00 11.13 64 LEU C CA 1
ATOM 4828 C C . LEU C 1 66 ? 22.394 44.984 48.554 1.00 21.05 64 LEU C C 1
ATOM 4829 O O . LEU C 1 66 ? 22.849 45.037 47.407 1.00 17.80 64 LEU C O 1
ATOM 4834 N N . ILE C 1 67 ? 21.100 45.143 48.832 1.00 19.55 65 ILE C N 1
ATOM 4835 C CA . ILE C 1 67 ? 20.155 45.575 47.808 1.00 20.54 65 ILE C CA 1
ATOM 4836 C C . ILE C 1 67 ? 19.621 46.946 48.200 1.00 20.31 65 ILE C C 1
ATOM 4837 O O . ILE C 1 67 ? 19.145 47.150 49.324 1.00 23.21 65 ILE C O 1
ATOM 4842 N N . ILE C 1 68 ? 19.735 47.888 47.272 1.00 20.24 66 ILE C N 1
ATOM 4843 C CA . ILE C 1 68 ? 19.248 49.244 47.461 1.00 18.61 66 ILE C CA 1
ATOM 4844 C C . ILE C 1 68 ? 18.086 49.451 46.513 1.00 28.33 66 ILE C C 1
ATOM 4845 O O . ILE C 1 68 ? 18.164 49.122 45.323 1.00 24.92 66 ILE C O 1
ATOM 4850 N N . VAL C 1 69 ? 16.988 49.970 47.042 1.00 23.35 67 VAL C N 1
ATOM 4851 C CA . VAL C 1 69 ? 15.850 50.250 46.197 1.00 23.42 67 VAL C CA 1
ATOM 4852 C C . VAL C 1 69 ? 15.612 51.758 46.139 1.00 28.91 67 VAL C C 1
ATOM 4853 O O . VAL C 1 69 ? 15.569 52.436 47.162 1.00 33.95 67 VAL C O 1
ATOM 4857 N N . PHE C 1 70 ? 15.514 52.272 44.921 1.00 24.44 68 PHE C N 1
ATOM 4858 C CA . PHE C 1 70 ? 15.135 53.648 44.688 1.00 25.44 68 PHE C CA 1
ATOM 4859 C C . PHE C 1 70 ? 13.726 53.615 44.173 1.00 28.20 68 PHE C C 1
ATOM 4860 O O . PHE C 1 70 ? 13.485 53.266 43.021 1.00 37.54 68 PHE C O 1
ATOM 4868 N N . GLY C 1 71 ? 12.788 53.985 45.027 1.00 28.12 69 GLY C N 1
ATOM 4869 C CA . GLY C 1 71 ? 11.395 53.987 44.649 1.00 20.92 69 GLY C CA 1
ATOM 4870 C C . GLY C 1 71 ? 10.533 54.368 45.830 1.00 33.05 69 GLY C C 1
ATOM 4871 O O . GLY C 1 71 ? 11.019 54.535 46.964 1.00 26.16 69 GLY C O 1
ATOM 4872 N N . GLY C 1 72 ? 9.241 54.487 45.566 1.00 26.10 70 GLY C N 1
ATOM 4873 C CA . GLY C 1 72 ? 8.289 54.771 46.618 1.00 24.03 70 GLY C CA 1
ATOM 4874 C C . GLY C 1 72 ? 7.806 53.528 47.325 1.00 35.75 70 GLY C C 1
ATOM 4875 O O . GLY C 1 72 ? 8.353 52.421 47.153 1.00 28.68 70 GLY C O 1
ATOM 4876 N N . ASP C 1 73 ? 6.767 53.720 48.131 1.00 30.98 71 ASP C N 1
ATOM 4877 C CA . ASP C 1 73 ? 6.204 52.654 48.951 1.00 39.75 71 ASP C CA 1
ATOM 4878 C C . ASP C 1 73 ? 5.890 51.387 48.153 1.00 32.89 71 ASP C C 1
ATOM 4879 O O . ASP C 1 73 ? 6.160 50.283 48.619 1.00 34.46 71 ASP C O 1
ATOM 4884 N N . GLY C 1 74 ? 5.311 51.554 46.964 1.00 33.30 72 GLY C N 1
ATOM 4885 C CA . GLY C 1 74 ? 4.988 50.437 46.088 1.00 34.08 72 GLY C CA 1
ATOM 4886 C C . GLY C 1 74 ? 6.179 49.547 45.722 1.00 34.30 72 GLY C C 1
ATOM 4887 O O . GLY C 1 74 ? 6.092 48.320 45.777 1.00 27.18 72 GLY C O 1
ATOM 4888 N N . THR C 1 75 ? 7.295 50.166 45.354 1.00 40.47 73 THR C N 1
ATOM 4889 C CA . THR C 1 75 ? 8.488 49.426 44.956 1.00 28.89 73 THR C CA 1
ATOM 4890 C C . THR C 1 75 ? 9.129 48.791 46.173 1.00 28.64 73 THR C C 1
ATOM 4891 O O . THR C 1 75 ? 9.634 47.664 46.123 1.00 29.42 73 THR C O 1
ATOM 4895 N N . VAL C 1 76 ? 9.117 49.524 47.277 1.00 27.68 74 VAL C N 1
ATOM 4896 C CA . VAL C 1 76 ? 9.631 48.992 48.527 1.00 30.61 74 VAL C CA 1
ATOM 4897 C C . VAL C 1 76 ? 8.809 47.744 48.885 1.00 32.98 74 VAL C C 1
ATOM 4898 O O . VAL C 1 76 ? 9.356 46.703 49.238 1.00 24.34 74 VAL C O 1
ATOM 4902 N N . PHE C 1 77 ? 7.495 47.838 48.747 1.00 23.84 75 PHE C N 1
ATOM 4903 C CA . PHE C 1 77 ? 6.633 46.701 49.036 1.00 22.38 75 PHE C CA 1
ATOM 4904 C C . PHE C 1 77 ? 6.995 45.499 48.165 1.00 24.40 75 PHE C C 1
ATOM 4905 O O . PHE C 1 77 ? 6.951 44.355 48.617 1.00 27.39 75 PHE C O 1
ATOM 4913 N N . GLU C 1 78 ? 7.357 45.752 46.912 1.00 23.02 76 GLU C N 1
ATOM 4914 C CA . GLU C 1 78 ? 7.812 44.669 46.049 1.00 24.97 76 GLU C CA 1
ATOM 4915 C C . GLU C 1 78 ? 9.085 43.977 46.549 1.00 28.18 76 GLU C C 1
ATOM 4916 O O . GLU C 1 78 ? 9.184 42.758 46.499 1.00 24.33 76 GLU C O 1
ATOM 4922 N N . CYS C 1 79 ? 10.061 44.753 47.005 1.00 24.25 77 CYS C N 1
ATOM 4923 C CA . CYS C 1 79 ? 11.279 44.177 47.549 1.00 27.93 77 CYS C CA 1
ATOM 4924 C C . CYS C 1 79 ? 11.000 43.385 48.812 1.00 31.97 77 CYS C C 1
ATOM 4925 O O . CYS C 1 79 ? 11.547 42.307 49.019 1.00 30.81 77 CYS C O 1
ATOM 4928 N N . THR C 1 80 ? 10.143 43.930 49.660 1.00 29.84 78 THR C N 1
ATOM 4929 C CA . THR C 1 80 ? 9.824 43.282 50.915 1.00 31.23 78 THR C CA 1
ATOM 4930 C C . THR C 1 80 ? 9.297 41.886 50.597 1.00 24.21 78 THR C C 1
ATOM 4931 O O . THR C 1 80 ? 9.691 40.913 51.216 1.00 27.63 78 THR C O 1
ATOM 4935 N N . ASN C 1 81 ? 8.401 41.804 49.622 1.00 27.72 79 ASN C N 1
ATOM 4936 C CA . ASN C 1 81 ? 7.790 40.533 49.253 1.00 29.45 79 ASN C CA 1
ATOM 4937 C C . ASN C 1 81 ? 8.737 39.639 48.466 1.00 36.68 79 ASN C C 1
ATOM 4938 O O . ASN C 1 81 ? 8.596 38.419 48.478 1.00 28.23 79 ASN C O 1
ATOM 4943 N N . GLY C 1 82 ? 9.702 40.252 47.783 1.00 32.69 80 GLY C N 1
ATOM 4944 C CA . GLY C 1 82 ? 10.717 39.488 47.084 1.00 29.03 80 GLY C CA 1
ATOM 4945 C C . GLY C 1 82 ? 11.635 38.776 48.068 1.00 30.41 80 GLY C C 1
ATOM 4946 O O . GLY C 1 82 ? 11.888 37.578 47.937 1.00 29.78 80 GLY C O 1
ATOM 4947 N N . LEU C 1 83 ? 12.114 39.509 49.073 1.00 25.30 81 LEU C N 1
ATOM 4948 C CA . LEU C 1 83 ? 13.149 38.999 49.966 1.00 23.03 81 LEU C CA 1
ATOM 4949 C C . LEU C 1 83 ? 12.631 38.205 51.138 1.00 24.17 81 LEU C C 1
ATOM 4950 O O . LEU C 1 83 ? 13.232 37.201 51.522 1.00 18.92 81 LEU C O 1
ATOM 4955 N N . ALA C 1 84 ? 11.538 38.672 51.731 1.00 25.09 82 ALA C N 1
ATOM 4956 C CA . ALA C 1 84 ? 11.048 38.075 52.973 1.00 23.70 82 ALA C CA 1
ATOM 4957 C C . ALA C 1 84 ? 10.963 36.521 52.947 1.00 22.16 82 ALA C C 1
ATOM 4958 O O . ALA C 1 84 ? 11.358 35.866 53.903 1.00 26.38 82 ALA C O 1
ATOM 4960 N N . PRO C 1 85 ? 10.463 35.932 51.852 1.00 27.56 83 PRO C N 1
ATOM 4961 C CA . PRO C 1 85 ? 10.293 34.470 51.921 1.00 32.31 83 PRO C CA 1
ATOM 4962 C C . PRO C 1 85 ? 11.567 33.653 51.659 1.00 27.95 83 PRO C C 1
ATOM 4963 O O . PRO C 1 85 ? 11.532 32.434 51.717 1.00 35.57 83 PRO C O 1
ATOM 4967 N N . LEU C 1 86 ? 12.676 34.324 51.392 1.00 21.22 84 LEU C N 1
ATOM 4968 C CA . LEU C 1 86 ? 13.937 33.643 51.097 1.00 28.09 84 LEU C CA 1
ATOM 4969 C C . LEU C 1 86 ? 14.675 33.232 52.354 1.00 28.33 84 LEU C C 1
ATOM 4970 O O . LEU C 1 86 ? 14.559 33.894 53.385 1.00 29.00 84 LEU C O 1
ATOM 4975 N N . GLU C 1 87 ? 15.447 32.151 52.259 1.00 30.08 85 GLU C N 1
ATOM 4976 C CA . GLU C 1 87 ? 16.312 31.717 53.359 1.00 32.89 85 GLU C CA 1
ATOM 4977 C C . GLU C 1 87 ? 17.534 32.630 53.502 1.00 29.75 85 GLU C C 1
ATOM 4978 O O . GLU C 1 87 ? 18.046 32.851 54.602 1.00 33.15 85 GLU C O 1
ATOM 4984 N N . ILE C 1 88 ? 18.009 33.140 52.376 1.00 27.73 86 ILE C N 1
ATOM 4985 C CA . ILE C 1 88 ? 19.176 34.016 52.359 1.00 30.70 86 ILE C CA 1
ATOM 4986 C C . ILE C 1 88 ? 18.744 35.399 51.924 1.00 29.59 86 ILE C C 1
ATOM 4987 O O . ILE C 1 88 ? 18.197 35.563 50.843 1.00 27.91 86 ILE C O 1
ATOM 4992 N N . ARG C 1 89 ? 18.965 36.388 52.783 1.00 27.08 87 ARG C N 1
ATOM 4993 C CA . ARG C 1 89 ? 18.398 37.720 52.578 1.00 33.00 87 ARG C CA 1
ATOM 4994 C C . ARG C 1 89 ? 19.471 38.765 52.830 1.00 34.51 87 ARG C C 1
ATOM 4995 O O . ARG C 1 89 ? 19.865 38.988 53.968 1.00 36.76 87 ARG C O 1
ATOM 5003 N N . PRO C 1 90 ? 19.965 39.400 51.767 1.00 33.67 88 PRO C N 1
ATOM 5004 C CA . PRO C 1 90 ? 20.978 40.449 51.957 1.00 32.79 88 PRO C CA 1
ATOM 5005 C C . PRO C 1 90 ? 20.408 41.670 52.663 1.00 30.59 88 PRO C C 1
ATOM 5006 O O . PRO C 1 90 ? 19.197 41.866 52.721 1.00 25.09 88 PRO C O 1
ATOM 5010 N N . THR C 1 91 ? 21.287 42.507 53.187 1.00 26.24 89 THR C N 1
ATOM 5011 C CA . THR C 1 91 ? 20.826 43.748 53.776 1.00 27.02 89 THR C CA 1
ATOM 5012 C C . THR C 1 91 ? 20.047 44.571 52.746 1.00 19.13 89 THR C C 1
ATOM 5013 O O . THR C 1 91 ? 20.342 44.526 51.556 1.00 22.69 89 THR C O 1
ATOM 5017 N N . LEU C 1 92 ? 19.049 45.309 53.207 1.00 21.18 90 LEU C N 1
ATOM 5018 C CA . LEU C 1 92 ? 18.232 46.115 52.319 1.00 19.72 90 LEU C CA 1
ATOM 5019 C C . LEU C 1 92 ? 18.394 47.596 52.658 1.00 29.43 90 LEU C C 1
ATOM 5020 O O . LEU C 1 92 ? 18.546 47.959 53.820 1.00 27.90 90 LEU C O 1
ATOM 5025 N N . ALA C 1 93 ? 18.387 48.447 51.642 1.00 20.39 91 ALA C N 1
ATOM 5026 C CA . ALA C 1 93 ? 18.448 49.884 51.876 1.00 29.52 91 ALA C CA 1
ATOM 5027 C C . ALA C 1 93 ? 17.441 50.600 50.993 1.00 35.21 91 ALA C C 1
ATOM 5028 O O . ALA C 1 93 ? 17.093 50.111 49.910 1.00 30.01 91 ALA C O 1
ATOM 5030 N N . ILE C 1 94 ? 16.954 51.749 51.458 1.00 31.04 92 ILE C N 1
ATOM 5031 C CA . ILE C 1 94 ? 15.936 52.476 50.712 1.00 23.34 92 ILE C CA 1
ATOM 5032 C C . ILE C 1 94 ? 16.400 53.875 50.384 1.00 31.19 92 ILE C C 1
ATOM 5033 O O . ILE C 1 94 ? 16.917 54.580 51.248 1.00 31.23 92 ILE C O 1
ATOM 5038 N N . ILE C 1 95 ? 16.228 54.262 49.125 1.00 30.83 93 ILE C N 1
ATOM 5039 C CA . ILE C 1 95 ? 16.353 55.654 48.719 1.00 28.45 93 ILE C CA 1
ATOM 5040 C C . ILE C 1 95 ? 14.954 56.117 48.351 1.00 31.78 93 ILE C C 1
ATOM 5041 O O . ILE C 1 95 ? 14.338 55.578 47.429 1.00 29.67 93 ILE C O 1
ATOM 5046 N N . PRO C 1 96 ? 14.434 57.108 49.094 1.00 35.18 94 PRO C N 1
ATOM 5047 C CA . PRO C 1 96 ? 13.033 57.546 49.006 1.00 30.72 94 PRO C CA 1
ATOM 5048 C C . PRO C 1 96 ? 12.694 58.118 47.643 1.00 31.47 94 PRO C C 1
ATOM 5049 O O . PRO C 1 96 ? 13.175 59.195 47.329 1.00 44.28 94 PRO C O 1
ATOM 5053 N N . GLY C 1 97 ? 11.857 57.436 46.867 1.00 31.31 95 GLY C N 1
ATOM 5054 C CA . GLY C 1 97 ? 11.506 57.917 45.544 1.00 28.74 95 GLY C CA 1
ATOM 5055 C C . GLY C 1 97 ? 10.022 58.192 45.368 1.00 40.69 95 GLY C C 1
ATOM 5056 O O . GLY C 1 97 ? 9.564 58.468 44.263 1.00 35.09 95 GLY C O 1
ATOM 5057 N N . GLY C 1 98 ? 9.261 58.125 46.457 1.00 36.70 96 GLY C N 1
ATOM 5058 C CA . GLY C 1 98 ? 7.827 58.316 46.366 1.00 29.88 96 GLY C CA 1
ATOM 5059 C C . GLY C 1 98 ? 7.325 59.513 47.149 1.00 34.08 96 GLY C C 1
ATOM 5060 O O . GLY C 1 98 ? 8.080 60.438 47.453 1.00 35.12 96 GLY C O 1
ATOM 5061 N N . THR C 1 99 ? 6.050 59.476 47.512 1.00 42.94 97 THR C N 1
ATOM 5062 C CA . THR C 1 99 ? 5.439 60.565 48.267 1.00 56.02 97 THR C CA 1
ATOM 5063 C C . THR C 1 99 ? 5.561 60.384 49.792 1.00 49.84 97 THR C C 1
ATOM 5064 O O . THR C 1 99 ? 6.013 61.284 50.493 1.00 49.00 97 THR C O 1
ATOM 5068 N N . CYS C 1 100 ? 5.159 59.223 50.299 1.00 40.56 98 CYS C N 1
ATOM 5069 C CA . CYS C 1 100 ? 5.180 58.977 51.743 1.00 45.88 98 CYS C CA 1
ATOM 5070 C C . CYS C 1 100 ? 6.502 58.379 52.235 1.00 39.39 98 CYS C C 1
ATOM 5071 O O . CYS C 1 100 ? 7.104 58.905 53.166 1.00 39.00 98 CYS C O 1
ATOM 5074 N N . ASN C 1 101 ? 6.954 57.297 51.600 1.00 34.16 99 ASN C N 1
ATOM 5075 C CA . ASN C 1 101 ? 8.256 56.707 51.914 1.00 33.67 99 ASN C CA 1
ATOM 5076 C C . ASN C 1 101 ? 8.340 56.351 53.393 1.00 33.86 99 ASN C C 1
ATOM 5077 O O . ASN C 1 101 ? 9.346 56.622 54.075 1.00 31.00 99 ASN C O 1
ATOM 5082 N N . ASP C 1 102 ? 7.266 55.737 53.872 1.00 26.80 100 ASP C N 1
ATOM 5083 C CA . ASP C 1 102 ? 7.081 55.497 55.293 1.00 34.26 100 ASP C CA 1
ATOM 5084 C C . ASP C 1 102 ? 8.233 54.729 55.938 1.00 34.06 100 ASP C C 1
ATOM 5085 O O . ASP C 1 102 ? 8.761 55.147 56.972 1.00 33.98 100 ASP C O 1
ATOM 5090 N N . PHE C 1 103 ? 8.646 53.621 55.336 1.00 27.95 101 PHE C N 1
ATOM 5091 C CA . PHE C 1 103 ? 9.676 52.860 56.004 1.00 38.40 101 PHE C CA 1
ATOM 5092 C C . PHE C 1 103 ? 11.041 53.535 55.980 1.00 32.53 101 PHE C C 1
ATOM 5093 O O . PHE C 1 103 ? 11.805 53.429 56.947 1.00 31.48 101 PHE C O 1
ATOM 5101 N N . SER C 1 104 ? 11.346 54.252 54.906 1.00 30.78 102 SER C N 1
ATOM 5102 C CA . SER C 1 104 ? 12.600 55.005 54.894 1.00 32.64 102 SER C CA 1
ATOM 5103 C C . SER C 1 104 ? 12.637 56.020 56.050 1.00 30.35 102 SER C C 1
ATOM 5104 O O . SER C 1 104 ? 13.684 56.235 56.679 1.00 31.72 102 SER C O 1
ATOM 5107 N N . ARG C 1 105 ? 11.488 56.625 56.336 1.00 29.92 103 ARG C N 1
ATOM 5108 C CA . ARG C 1 105 ? 11.375 57.561 57.448 1.00 36.42 103 ARG C CA 1
ATOM 5109 C C . ARG C 1 105 ? 11.525 56.845 58.784 1.00 38.11 103 ARG C C 1
ATOM 5110 O O . ARG C 1 105 ? 12.214 57.330 59.691 1.00 36.00 103 ARG C O 1
ATOM 5118 N N . THR C 1 106 ? 10.856 55.703 58.909 1.00 26.38 104 THR C N 1
ATOM 5119 C CA . THR C 1 106 ? 11.065 54.834 60.059 1.00 33.45 104 THR C CA 1
ATOM 5120 C C . THR C 1 106 ? 12.564 54.645 60.369 1.00 33.55 104 THR C C 1
ATOM 5121 O O . THR C 1 106 ? 12.966 54.609 61.526 1.00 36.18 104 THR C O 1
ATOM 5125 N N . LEU C 1 107 ? 13.387 54.525 59.331 1.00 32.82 105 LEU C N 1
ATOM 5126 C CA . LEU C 1 107 ? 14.812 54.243 59.520 1.00 31.01 105 LEU C CA 1
ATOM 5127 C C . LEU C 1 107 ? 15.628 55.523 59.637 1.00 36.03 105 LEU C C 1
ATOM 5128 O O . LEU C 1 107 ? 16.859 55.482 59.782 1.00 37.78 105 LEU C O 1
ATOM 5133 N N . GLY C 1 108 ? 14.948 56.662 59.549 1.00 31.12 106 GLY C N 1
ATOM 5134 C CA . GLY C 1 108 ? 15.618 57.940 59.661 1.00 33.69 106 GLY C CA 1
ATOM 5135 C C . GLY C 1 108 ? 16.378 58.328 58.402 1.00 37.86 106 GLY C C 1
ATOM 5136 O O . GLY C 1 108 ? 17.304 59.136 58.437 1.00 31.70 106 GLY C O 1
ATOM 5137 N N . VAL C 1 109 ? 15.995 57.754 57.274 1.00 35.89 107 VAL C N 1
ATOM 5138 C CA . VAL C 1 109 ? 16.664 58.097 56.028 1.00 30.08 107 VAL C CA 1
ATOM 5139 C C . VAL C 1 109 ? 16.233 59.496 55.582 1.00 32.16 107 VAL C C 1
ATOM 5140 O O . VAL C 1 109 ? 15.038 59.760 55.449 1.00 35.83 107 VAL C O 1
ATOM 5144 N N . PRO C 1 110 ? 17.207 60.397 55.351 1.00 37.96 108 PRO C N 1
ATOM 5145 C CA . PRO C 1 110 ? 16.943 61.735 54.802 1.00 39.61 108 PRO C CA 1
ATOM 5146 C C . PRO C 1 110 ? 16.070 61.636 53.562 1.00 42.83 108 PRO C C 1
ATOM 5147 O O . PRO C 1 110 ? 16.286 60.755 52.729 1.00 38.52 108 PRO C O 1
ATOM 5151 N N . GLN C 1 111 ? 15.105 62.536 53.427 1.00 39.11 109 GLN C N 1
ATOM 5152 C CA . GLN C 1 111 ? 14.206 62.487 52.282 1.00 44.11 109 GLN C CA 1
ATOM 5153 C C . GLN C 1 111 ? 14.829 63.071 51.011 1.00 42.84 109 GLN C C 1
ATOM 5154 O O . GLN C 1 111 ? 14.270 62.937 49.920 1.00 42.00 109 GLN C O 1
ATOM 5160 N N . ASN C 1 112 ? 15.983 63.713 51.163 1.00 33.42 110 ASN C N 1
ATOM 5161 C CA . ASN C 1 112 ? 16.790 64.158 50.020 1.00 39.40 110 ASN C CA 1
ATOM 5162 C C . ASN C 1 112 ? 17.613 62.992 49.466 1.00 37.53 110 ASN C C 1
ATOM 5163 O O . ASN C 1 112 ? 18.460 62.425 50.164 1.00 42.49 110 ASN C O 1
ATOM 5168 N N . ILE C 1 113 ? 17.361 62.633 48.213 1.00 36.79 111 ILE C N 1
ATOM 5169 C CA . ILE C 1 113 ? 17.898 61.387 47.686 1.00 37.48 111 ILE C CA 1
ATOM 5170 C C . ILE C 1 113 ? 19.421 61.349 47.6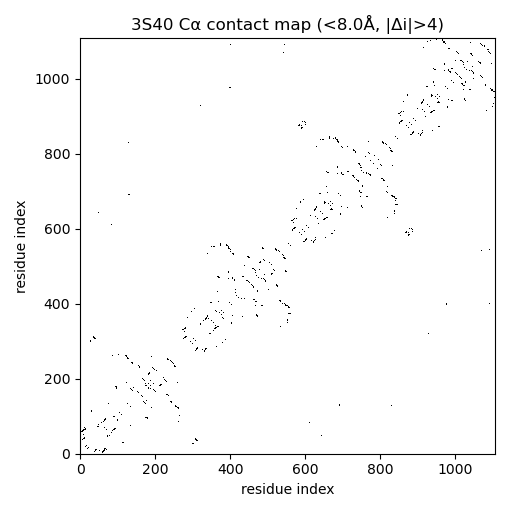79 1.00 40.55 111 ILE C C 1
ATOM 5171 O O . ILE C 1 113 ? 20.018 60.288 47.868 1.00 37.63 111 ILE C O 1
ATOM 5176 N N . ALA C 1 114 ? 20.057 62.501 47.484 1.00 29.49 112 ALA C N 1
ATOM 5177 C CA . ALA C 1 114 ? 21.508 62.543 47.527 1.00 32.87 112 ALA C CA 1
ATOM 5178 C C . ALA C 1 114 ? 22.020 62.127 48.913 1.00 35.30 112 ALA C C 1
ATOM 5179 O O . ALA C 1 114 ? 22.904 61.266 49.038 1.00 40.95 112 ALA C O 1
ATOM 5181 N N . GLU C 1 115 ? 21.463 62.740 49.952 1.00 28.25 113 GLU C N 1
ATOM 5182 C CA . GLU C 1 115 ? 21.846 62.410 51.329 1.00 31.12 113 GLU C CA 1
ATOM 5183 C C . GLU C 1 115 ? 21.507 60.957 51.684 1.00 25.16 113 GLU C C 1
ATOM 5184 O O . GLU C 1 115 ? 22.249 60.296 52.397 1.00 37.04 113 GLU C O 1
ATOM 5190 N N . ALA C 1 116 ? 20.387 60.464 51.177 1.00 29.06 114 ALA C N 1
ATOM 5191 C CA . ALA C 1 116 ? 19.990 59.086 51.445 1.00 29.23 114 ALA C CA 1
ATOM 5192 C C . ALA C 1 116 ? 21.005 58.125 50.845 1.00 30.88 114 ALA C C 1
ATOM 5193 O O . ALA C 1 116 ? 21.375 57.125 51.461 1.00 29.15 114 ALA C O 1
ATOM 5195 N N . ALA C 1 117 ? 21.464 58.438 49.637 1.00 36.32 115 ALA C N 1
ATOM 5196 C CA . ALA C 1 117 ? 22.488 57.629 48.989 1.00 34.01 115 ALA C CA 1
ATOM 5197 C C . ALA C 1 117 ? 23.768 57.674 49.800 1.00 33.17 115 ALA C C 1
ATOM 5198 O O . ALA C 1 117 ? 24.400 56.643 50.019 1.00 33.29 115 ALA C O 1
ATOM 5200 N N . LYS C 1 118 ? 24.155 58.865 50.257 1.00 34.49 116 LYS C N 1
ATOM 5201 C CA . LYS C 1 118 ? 25.389 58.988 51.042 1.00 33.65 116 LYS C CA 1
ATOM 5202 C C . LYS C 1 118 ? 25.296 58.265 52.385 1.00 32.39 116 LYS C C 1
ATOM 5203 O O . LYS C 1 118 ? 26.286 57.720 52.867 1.00 33.06 116 LYS C O 1
ATOM 5209 N N . LEU C 1 119 ? 24.112 58.273 52.992 1.00 24.66 117 LEU C N 1
ATOM 5210 C CA . LEU C 1 119 ? 23.916 57.571 54.260 1.00 36.49 117 LEU C CA 1
ATOM 5211 C C . LEU C 1 119 ? 24.259 56.098 54.091 1.00 35.02 117 LEU C C 1
ATOM 5212 O O . LEU C 1 119 ? 24.859 55.474 54.965 1.00 31.89 117 LEU C O 1
ATOM 5217 N N . ILE C 1 120 ? 23.870 55.550 52.949 1.00 33.39 118 ILE C N 1
ATOM 5218 C CA . ILE C 1 120 ? 24.122 54.151 52.665 1.00 28.65 118 ILE C CA 1
ATOM 5219 C C . ILE C 1 120 ? 25.618 53.843 52.686 1.00 31.46 118 ILE C C 1
ATOM 5220 O O . ILE C 1 120 ? 26.023 52.791 53.162 1.00 27.29 118 ILE C O 1
ATOM 5225 N N . THR C 1 121 ? 26.444 54.768 52.199 1.00 29.85 119 THR C N 1
ATOM 5226 C CA . THR C 1 121 ? 27.891 54.543 52.218 1.00 37.91 119 THR C CA 1
ATOM 5227 C C . THR C 1 121 ? 28.466 54.486 53.644 1.00 38.37 119 THR C C 1
ATOM 5228 O O . THR C 1 121 ? 29.576 54.010 53.858 1.00 37.27 119 THR C O 1
ATOM 5232 N N . LYS C 1 122 ? 27.722 54.977 54.627 1.00 32.72 120 LYS C N 1
ATOM 5233 C CA . LYS C 1 122 ? 28.188 54.872 56.002 1.00 25.89 120 LYS C CA 1
ATOM 5234 C C . LYS C 1 122 ? 28.011 53.449 56.547 1.00 33.16 120 LYS C C 1
ATOM 5235 O O . LYS C 1 122 ? 28.642 53.074 57.531 1.00 36.87 120 LYS C O 1
ATOM 5241 N N . GLU C 1 123 ? 27.173 52.651 55.886 1.00 24.11 121 GLU C N 1
ATOM 5242 C CA . GLU C 1 123 ? 27.021 51.245 56.241 1.00 23.97 121 GLU C CA 1
ATOM 5243 C C . GLU C 1 123 ? 26.556 50.979 57.684 1.00 31.84 121 GLU C C 1
ATOM 5244 O O . GLU C 1 123 ? 26.991 50.008 58.304 1.00 29.64 121 GLU C O 1
ATOM 5250 N N . HIS C 1 124 ? 25.666 51.811 58.214 1.00 29.46 122 HIS C N 1
ATOM 5251 C CA . HIS C 1 124 ? 25.069 51.508 59.524 1.00 33.49 122 HIS C CA 1
ATOM 5252 C C . HIS C 1 124 ? 23.890 50.554 59.364 1.00 35.40 122 HIS C C 1
ATOM 5253 O O . HIS C 1 124 ? 22.888 50.884 58.717 1.00 33.84 122 HIS C O 1
ATOM 5260 N N . VAL C 1 125 ? 24.010 49.376 59.965 1.00 29.45 123 VAL C N 1
ATOM 5261 C CA . VAL C 1 125 ? 23.039 48.319 59.751 1.00 26.39 123 VAL C CA 1
ATOM 5262 C C . VAL C 1 125 ? 22.440 47.831 61.058 1.00 29.14 123 VAL C C 1
ATOM 5263 O O . VAL C 1 125 ? 23.148 47.688 62.053 1.00 26.28 123 VAL C O 1
ATOM 5267 N N . LYS C 1 126 ? 21.131 47.587 61.040 1.00 22.87 124 LYS C N 1
ATOM 5268 C CA . LYS C 1 126 ? 20.427 47.010 62.176 1.00 28.67 124 LYS C CA 1
ATOM 5269 C C . LYS C 1 126 ? 19.347 46.026 61.733 1.00 25.47 124 LYS C C 1
ATOM 5270 O O . LYS C 1 126 ? 18.819 46.127 60.612 1.00 30.07 124 LYS C O 1
ATOM 5276 N N . PRO C 1 127 ? 19.015 45.069 62.611 1.00 26.75 125 PRO C N 1
ATOM 5277 C CA . PRO C 1 127 ? 17.927 44.134 62.314 1.00 29.56 125 PRO C CA 1
ATOM 5278 C C . PRO C 1 127 ? 16.583 44.843 62.412 1.00 30.09 125 PRO C C 1
ATOM 5279 O O . PRO C 1 127 ? 16.416 45.749 63.232 1.00 27.51 125 PRO C O 1
ATOM 5283 N N . VAL C 1 128 ? 15.645 44.424 61.573 1.00 27.45 126 VAL C N 1
ATOM 5284 C CA . VAL C 1 128 ? 14.308 45.002 61.527 1.00 26.63 126 VAL C CA 1
ATOM 5285 C C . VAL C 1 128 ? 13.291 43.875 61.438 1.00 23.05 126 VAL C C 1
ATOM 5286 O O . VAL C 1 128 ? 13.501 42.888 60.736 1.00 34.86 126 VAL C O 1
ATOM 5290 N N . ASP C 1 129 ? 12.181 44.031 62.149 1.00 19.45 127 ASP C N 1
ATOM 5291 C CA . ASP C 1 129 ? 11.109 43.055 62.122 1.00 24.13 127 ASP C CA 1
ATOM 5292 C C . ASP C 1 129 ? 10.336 43.132 60.809 1.00 26.51 127 ASP C C 1
ATOM 5293 O O . ASP C 1 129 ? 10.154 44.201 60.243 1.00 28.56 127 ASP C O 1
ATOM 5298 N N . VAL C 1 130 ? 9.878 41.986 60.329 1.00 24.25 128 VAL C N 1
ATOM 5299 C CA . VAL C 1 130 ? 9.024 41.960 59.155 1.00 29.66 128 VAL C CA 1
ATOM 5300 C C . VAL C 1 130 ? 7.774 41.219 59.559 1.00 32.57 128 VAL C C 1
ATOM 5301 O O . VAL C 1 130 ? 7.850 40.184 60.227 1.00 36.86 128 VAL C O 1
ATOM 5305 N N . ALA C 1 131 ? 6.621 41.761 59.195 1.00 26.90 129 ALA C N 1
ATOM 5306 C CA . ALA C 1 131 ? 5.367 41.103 59.530 1.00 28.87 129 ALA C CA 1
ATOM 5307 C C . ALA C 1 131 ? 4.946 40.225 58.363 1.00 31.89 129 ALA C C 1
ATOM 5308 O O . ALA C 1 131 ? 5.115 40.594 57.193 1.00 32.33 129 ALA C O 1
ATOM 5310 N N . LYS C 1 132 ? 4.426 39.050 58.685 1.00 38.25 130 LYS C N 1
ATOM 5311 C CA . LYS C 1 132 ? 3.885 38.153 57.670 1.00 44.38 130 LYS C CA 1
ATOM 5312 C C . LYS C 1 132 ? 2.378 38.110 57.819 1.00 40.22 130 LYS C C 1
ATOM 5313 O O . LYS C 1 132 ? 1.862 37.819 58.903 1.00 40.11 130 LYS C O 1
ATOM 5319 N N . ALA C 1 133 ? 1.679 38.427 56.735 1.00 39.96 131 ALA C N 1
ATOM 5320 C CA . ALA C 1 133 ? 0.224 38.384 56.729 1.00 45.63 131 ALA C CA 1
ATOM 5321 C C . ALA C 1 133 ? -0.259 37.432 55.638 1.00 43.25 131 ALA C C 1
ATOM 5322 O O . ALA C 1 133 ? -0.140 37.723 54.443 1.00 43.96 131 ALA C O 1
ATOM 5324 N N . ASN C 1 134 ? -0.797 36.297 56.066 1.00 40.15 132 ASN C N 1
ATOM 5325 C CA . ASN C 1 134 ? -1.184 35.222 55.159 1.00 52.13 132 ASN C CA 1
ATOM 5326 C C . ASN C 1 134 ? -0.304 35.099 53.922 1.00 56.93 132 ASN C C 1
ATOM 5327 O O . ASN C 1 134 ? -0.768 35.282 52.793 1.00 64.96 132 ASN C O 1
ATOM 5332 N N . GLY C 1 135 ? 0.967 34.788 54.131 1.00 42.67 133 GLY C N 1
ATOM 5333 C CA . GLY C 1 135 ? 1.861 34.553 53.008 1.00 56.97 133 GLY C CA 1
ATOM 5334 C C . GLY C 1 135 ? 2.252 35.818 52.272 1.00 61.16 133 GLY C C 1
ATOM 5335 O O . GLY C 1 135 ? 3.036 35.788 51.327 1.00 66.77 133 GLY C O 1
ATOM 5336 N N . GLN C 1 136 ? 1.674 36.933 52.697 1.00 56.59 134 GLN C N 1
ATOM 5337 C CA . GLN C 1 136 ? 2.118 38.245 52.267 1.00 53.89 134 GLN C CA 1
ATOM 5338 C C . GLN C 1 136 ? 3.000 38.776 53.396 1.00 45.56 134 GLN C C 1
ATOM 5339 O O . GLN C 1 136 ? 2.868 38.360 54.544 1.00 50.26 134 GLN C O 1
ATOM 5345 N N . HIS C 1 137 ? 3.896 39.696 53.087 1.00 41.40 135 HIS C N 1
ATOM 5346 C CA . HIS C 1 137 ? 4.700 40.304 54.132 1.00 38.48 135 HIS C CA 1
ATOM 5347 C C . HIS C 1 137 ? 4.505 41.813 54.105 1.00 37.82 135 HIS C C 1
ATOM 5348 O O . HIS C 1 137 ? 4.288 42.398 53.032 1.00 33.86 135 HIS C O 1
ATOM 5355 N N . PHE C 1 138 ? 4.593 42.462 55.266 1.00 27.54 136 PHE C N 1
ATOM 5356 C CA . PHE C 1 138 ? 4.622 43.926 55.240 1.00 28.29 136 PHE C CA 1
ATOM 5357 C C . PHE C 1 138 ? 5.647 44.559 56.184 1.00 31.09 136 PHE C C 1
ATOM 5358 O O . PHE C 1 138 ? 6.080 43.940 57.166 1.00 29.54 136 PHE C O 1
ATOM 5366 N N . LEU C 1 139 ? 6.047 45.790 55.865 1.00 24.48 137 LEU C N 1
ATOM 5367 C CA . LEU C 1 139 ? 6.944 46.540 56.732 1.00 29.83 137 LEU C CA 1
ATOM 5368 C C . LEU C 1 139 ? 6.246 47.608 57.560 1.00 32.78 137 LEU C C 1
ATOM 5369 O O . LEU C 1 139 ? 6.674 47.891 58.685 1.00 29.30 137 LEU C O 1
ATOM 5374 N N . ASN C 1 140 ? 5.208 48.235 57.012 1.00 27.23 138 ASN C N 1
ATOM 5375 C CA . ASN C 1 140 ? 4.629 49.397 57.698 1.00 30.80 138 ASN C CA 1
ATOM 5376 C C . ASN C 1 140 ? 3.389 49.085 58.528 1.00 28.82 138 ASN C C 1
ATOM 5377 O O . ASN C 1 140 ? 3.407 49.240 59.748 1.00 28.69 138 ASN C O 1
ATOM 5382 N N . PHE C 1 141 ? 2.307 48.691 57.854 1.00 32.48 139 PHE C N 1
ATOM 5383 C CA . PHE C 1 141 ? 1.014 48.488 58.512 1.00 34.32 139 PHE C CA 1
ATOM 5384 C C . PHE C 1 141 ? 0.092 47.527 57.766 1.00 35.22 139 PHE C C 1
ATOM 5385 O O . PHE C 1 141 ? 0.329 47.174 56.607 1.00 35.16 139 PHE C O 1
ATOM 5393 N N . TRP C 1 142 ? -0.965 47.129 58.467 1.00 35.44 140 TRP C N 1
ATOM 5394 C CA . TRP C 1 142 ? -2.040 46.270 57.988 1.00 32.12 140 TRP C CA 1
ATOM 5395 C C . TRP C 1 142 ? -3.292 46.912 58.574 1.00 39.49 140 TRP C C 1
ATOM 5396 O O . TRP C 1 142 ? -3.321 47.244 59.762 1.00 32.40 140 TRP C O 1
ATOM 5407 N N . GLY C 1 143 ? -4.323 47.117 57.766 1.00 41.26 141 GLY C N 1
ATOM 5408 C CA . GLY C 1 143 ? -5.528 47.726 58.302 1.00 41.84 141 GLY C CA 1
ATOM 5409 C C . GLY C 1 143 ? -6.828 47.346 57.621 1.00 48.29 141 GLY C C 1
ATOM 5410 O O . GLY C 1 143 ? -6.849 47.061 56.423 1.00 52.30 141 GLY C O 1
ATOM 5411 N N . ILE C 1 144 ? -7.911 47.331 58.396 1.00 47.31 142 ILE C N 1
ATOM 5412 C CA . ILE C 1 144 ? -9.260 47.286 57.838 1.00 49.91 142 ILE C CA 1
ATOM 5413 C C . ILE C 1 144 ? -10.142 48.376 58.445 1.00 49.39 142 ILE C C 1
ATOM 5414 O O . ILE C 1 144 ? -9.961 48.764 59.600 1.00 38.34 142 ILE C O 1
ATOM 5419 N N . GLY C 1 145 ? -11.099 48.865 57.664 1.00 46.73 143 GLY C N 1
ATOM 5420 C CA . GLY C 1 145 ? -11.991 49.907 58.135 1.00 47.92 143 GLY C CA 1
ATOM 5421 C C . GLY C 1 145 ? -11.474 51.279 57.757 1.00 58.12 143 GLY C C 1
ATOM 5422 O O . GLY C 1 145 ? -12.197 52.270 57.876 1.00 72.80 143 GLY C O 1
ATOM 5423 N N . ASP C 1 155 ? -13.046 65.395 45.042 1.00 163.93 153 ASP C N 1
ATOM 5424 C CA . ASP C 1 155 ? -12.832 64.519 46.188 1.00 163.47 153 ASP C CA 1
ATOM 5425 C C . ASP C 1 155 ? -12.108 63.239 45.785 1.00 158.69 153 ASP C C 1
ATOM 5426 O O . ASP C 1 155 ? -11.069 62.898 46.351 1.00 158.47 153 ASP C O 1
ATOM 5431 N N . ALA C 1 156 ? -12.664 62.526 44.811 1.00 153.69 154 ALA C N 1
ATOM 5432 C CA . ALA C 1 156 ? -12.043 61.305 44.313 1.00 147.10 154 ALA C CA 1
ATOM 5433 C C . ALA C 1 156 ? -10.673 61.608 43.720 1.00 145.59 154 ALA C C 1
ATOM 5434 O O . ALA C 1 156 ? -9.825 60.724 43.611 1.00 145.02 154 ALA C O 1
ATOM 5436 N N . GLU C 1 157 ? -10.465 62.866 43.339 1.00 145.26 155 GLU C N 1
ATOM 5437 C CA . GLU C 1 157 ? -9.192 63.307 42.778 1.00 141.72 155 GLU C CA 1
ATOM 5438 C C . GLU C 1 157 ? -8.176 63.589 43.881 1.00 134.78 155 GLU C C 1
ATOM 5439 O O . GLU C 1 157 ? -6.972 63.626 43.630 1.00 131.71 155 GLU C O 1
ATOM 5445 N N . GLU C 1 158 ? -8.672 63.788 45.100 1.00 129.89 156 GLU C N 1
ATOM 5446 C CA . GLU C 1 158 ? -7.812 63.990 46.261 1.00 125.46 156 GLU C CA 1
ATOM 5447 C C . GLU C 1 158 ? -6.978 62.738 46.505 1.00 114.84 156 GLU C C 1
ATOM 5448 O O . GLU C 1 158 ? -5.868 62.806 47.035 1.00 113.35 156 GLU C O 1
ATOM 5454 N N . LYS C 1 159 ? -7.529 61.594 46.114 1.00 103.56 157 LYS C N 1
ATOM 5455 C CA . LYS C 1 159 ? -6.799 60.336 46.149 1.00 93.39 157 LYS C CA 1
ATOM 5456 C C . LYS C 1 159 ? -5.666 60.367 45.122 1.00 93.70 157 LYS C C 1
ATOM 5457 O O . LYS C 1 159 ? -4.540 59.961 45.408 1.00 93.67 157 LYS C O 1
ATOM 5463 N N . ALA C 1 160 ? -5.972 60.862 43.927 1.00 96.17 158 ALA C N 1
ATOM 5464 C CA . ALA C 1 160 ? -4.9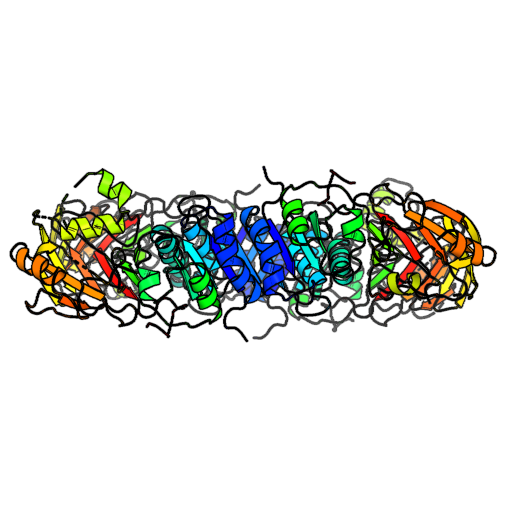88 60.955 42.853 1.00 98.30 158 ALA C CA 1
ATOM 5465 C C . ALA C 1 160 ? -3.938 62.029 43.130 1.00 107.80 158 ALA C C 1
ATOM 5466 O O . ALA C 1 160 ? -2.869 62.034 42.517 1.00 111.12 158 ALA C O 1
ATOM 5468 N N . LYS C 1 161 ? -4.247 62.934 44.054 1.00 112.07 159 LYS C N 1
ATOM 5469 C CA . LYS C 1 161 ? -3.373 64.064 44.350 1.00 111.94 159 LYS C CA 1
ATOM 5470 C C . LYS C 1 161 ? -2.568 63.865 45.637 1.00 107.65 159 LYS C C 1
ATOM 5471 O O . LYS C 1 161 ? -1.470 64.402 45.772 1.00 110.37 159 LYS C O 1
ATOM 5477 N N . LEU C 1 162 ? -3.111 63.097 46.579 1.00 99.38 160 LEU C N 1
ATOM 5478 C CA . LEU C 1 162 ? -2.419 62.842 47.842 1.00 97.32 160 LEU C CA 1
ATOM 5479 C C . LEU C 1 162 ? -1.547 61.585 47.786 1.00 97.55 160 LEU C C 1
ATOM 5480 O O . LEU C 1 162 ? -0.589 61.443 48.553 1.00 98.49 160 LEU C O 1
ATOM 5485 N N . GLY C 1 163 ? -1.881 60.680 46.873 1.00 93.66 161 GLY C N 1
ATOM 5486 C CA . GLY C 1 163 ? -1.200 59.403 46.785 1.00 94.58 161 GLY C CA 1
ATOM 5487 C C . GLY C 1 163 ? -2.061 58.294 47.361 1.00 96.78 161 GLY C C 1
ATOM 5488 O O . GLY C 1 163 ? -3.201 58.525 47.765 1.00 92.96 161 GLY C O 1
ATOM 5489 N N . LYS C 1 164 ? -1.515 57.083 47.402 1.00 102.97 162 LYS C N 1
ATOM 5490 C CA . LYS C 1 164 ? -2.259 55.930 47.894 1.00 102.09 162 LYS C CA 1
ATOM 5491 C C . LYS C 1 164 ? -2.327 55.912 49.418 1.00 101.78 162 LYS C C 1
ATOM 5492 O O . LYS C 1 164 ? -3.412 55.972 49.998 1.00 101.76 162 LYS C O 1
ATOM 5498 N N . ILE C 1 165 ? -1.165 55.829 50.061 1.00 101.11 163 ILE C N 1
ATOM 5499 C CA . ILE C 1 165 ? -1.103 55.826 51.519 1.00 102.71 163 ILE C CA 1
ATOM 5500 C C . ILE C 1 165 ? -1.532 57.184 52.082 1.00 100.17 163 ILE C C 1
ATOM 5501 O O . ILE C 1 165 ? -2.222 57.253 53.101 1.00 98.70 163 ILE C O 1
ATOM 5506 N N . GLY C 1 166 ? -1.124 58.258 51.411 1.00 96.05 164 GLY C N 1
ATOM 5507 C CA . GLY C 1 166 ? -1.475 59.603 51.832 1.00 94.84 164 GLY C CA 1
ATOM 5508 C C . GLY C 1 166 ? -2.977 59.796 51.933 1.00 97.96 164 GLY C C 1
ATOM 5509 O O . GLY C 1 166 ? -3.482 60.330 52.926 1.00 101.75 164 GLY C O 1
ATOM 5510 N N . TYR C 1 167 ? -3.693 59.360 50.899 1.00 93.49 165 TYR C N 1
ATOM 5511 C CA . TYR C 1 167 ? -5.151 59.433 50.894 1.00 87.36 165 TYR C CA 1
ATOM 5512 C C . TYR C 1 167 ? -5.753 58.502 51.940 1.00 71.88 165 TYR C C 1
ATOM 5513 O O . TYR C 1 167 ? -6.656 58.899 52.681 1.00 64.01 165 TYR C O 1
ATOM 5522 N N . TYR C 1 168 ? -5.251 57.268 51.997 1.00 62.52 166 TYR C N 1
ATOM 5523 C CA . TYR C 1 168 ? -5.719 56.302 52.988 1.00 67.61 166 TYR C CA 1
ATOM 5524 C C . TYR C 1 168 ? -5.706 56.910 54.389 1.00 64.94 166 TYR C C 1
ATOM 5525 O O . TYR C 1 168 ? -6.680 56.789 55.136 1.00 64.37 166 TYR C O 1
ATOM 5534 N N . LEU C 1 169 ? -4.606 57.573 54.735 1.00 63.91 167 LEU C N 1
ATOM 5535 C CA . LEU C 1 169 ? -4.492 58.235 56.027 1.00 62.24 167 LEU C CA 1
ATOM 5536 C C . LEU C 1 169 ? -5.541 59.328 56.212 1.00 64.34 167 LEU C C 1
ATOM 5537 O O . LEU C 1 169 ? -6.280 59.323 57.196 1.00 53.33 167 LEU C O 1
ATOM 5542 N N . SER C 1 170 ? -5.593 60.276 55.278 1.00 73.89 168 SER C N 1
ATOM 5543 C CA . SER C 1 170 ? -6.508 61.405 55.417 1.00 82.60 168 SER C CA 1
ATOM 5544 C C . SER C 1 170 ? -7.951 60.919 55.437 1.00 83.93 168 SER C C 1
ATOM 5545 O O . SER C 1 170 ? -8.803 61.510 56.097 1.00 82.44 168 SER C O 1
ATOM 5548 N N . THR C 1 171 ? -8.215 59.836 54.709 1.00 85.51 169 THR C N 1
ATOM 5549 C CA . THR C 1 171 ? -9.532 59.206 54.708 1.00 89.28 169 THR C CA 1
ATOM 5550 C C . THR C 1 171 ? -9.922 58.820 56.132 1.00 89.35 169 THR C C 1
ATOM 5551 O O . THR C 1 171 ? -11.090 58.908 56.520 1.00 84.61 169 THR C O 1
ATOM 5555 N N . ILE C 1 172 ? -8.925 58.400 56.903 1.00 85.32 170 ILE C N 1
ATOM 5556 C CA . ILE C 1 172 ? -9.121 58.032 58.294 1.00 81.47 170 ILE C CA 1
ATOM 5557 C C . ILE C 1 172 ? -9.323 59.270 59.160 1.00 93.97 170 ILE C C 1
ATOM 5558 O O . ILE C 1 172 ? -10.191 59.293 60.033 1.00 98.43 170 ILE C O 1
ATOM 5563 N N . ARG C 1 173 ? -8.518 60.300 58.913 1.00 97.10 171 ARG C N 1
ATOM 5564 C CA . ARG C 1 173 ? -8.619 61.543 59.673 1.00 98.09 171 ARG C CA 1
ATOM 5565 C C . ARG C 1 173 ? -9.999 62.179 59.504 1.00 92.64 171 ARG C C 1
ATOM 5566 O O . ARG C 1 173 ? -10.523 62.814 60.423 1.00 84.76 171 ARG C O 1
ATOM 5574 N N . THR C 1 174 ? -10.590 61.979 58.332 1.00 94.21 172 THR C N 1
ATOM 5575 C CA . THR C 1 174 ? -11.819 62.664 57.956 1.00 98.71 172 THR C CA 1
ATOM 5576 C C . THR C 1 174 ? -13.094 61.911 58.343 1.00 106.60 172 THR C C 1
ATOM 5577 O O . THR C 1 174 ? -14.008 62.490 58.933 1.00 106.99 172 THR C O 1
ATOM 5581 N N . VAL C 1 175 ? -13.157 60.626 58.007 1.00 110.82 173 VAL C N 1
ATOM 5582 C CA . VAL C 1 175 ? -14.361 59.839 58.258 1.00 111.88 173 VAL C CA 1
ATOM 5583 C C . VAL C 1 175 ? -14.471 59.437 59.727 1.00 111.54 173 VAL C C 1
ATOM 5584 O O . VAL C 1 175 ? -15.310 59.961 60.462 1.00 110.41 173 VAL C O 1
ATOM 5588 N N . ALA C 1 178 ? -19.828 56.193 58.948 1.00 93.57 176 ALA C N 1
ATOM 5589 C CA . ALA C 1 178 ? -19.167 55.501 60.048 1.00 94.05 176 ALA C CA 1
ATOM 5590 C C . ALA C 1 178 ? -19.499 54.012 60.030 1.00 96.20 176 ALA C C 1
ATOM 5591 O O . ALA C 1 178 ? -20.126 53.495 60.955 1.00 99.35 176 ALA C O 1
ATOM 5593 N N . GLU C 1 179 ? -19.067 53.325 58.977 1.00 93.27 177 GLU C N 1
ATOM 5594 C CA . GLU C 1 179 ? -19.426 51.922 58.782 1.00 93.20 177 GLU C CA 1
ATOM 5595 C C . GLU C 1 179 ? -18.882 51.013 59.887 1.00 84.52 177 GLU C C 1
ATOM 5596 O O . GLU C 1 179 ? -17.684 50.992 60.163 1.00 86.38 177 GLU C O 1
ATOM 5602 N N . THR C 1 180 ? -19.780 50.260 60.508 1.00 74.67 178 THR C N 1
ATOM 5603 C CA . THR C 1 180 ? -19.438 49.417 61.646 1.00 64.72 178 THR C CA 1
ATOM 5604 C C . THR C 1 180 ? -19.312 47.952 61.237 1.00 68.33 178 THR C C 1
ATOM 5605 O O . THR C 1 180 ? -20.032 47.486 60.352 1.00 74.25 178 THR C O 1
ATOM 5609 N N . PHE C 1 181 ? -18.396 47.229 61.879 1.00 55.96 179 PHE C N 1
ATOM 5610 C CA . PHE C 1 181 ? -18.213 45.804 61.601 1.00 55.97 179 PHE C CA 1
ATOM 5611 C C . PHE C 1 181 ? -17.667 45.046 62.807 1.00 59.17 179 PHE C C 1
ATOM 5612 O O . PHE C 1 181 ? -16.813 45.553 63.532 1.00 65.25 179 PHE C O 1
ATOM 5620 N N . PRO C 1 182 ? -18.159 43.821 63.022 1.00 59.11 180 PRO C N 1
ATOM 5621 C CA . PRO C 1 182 ? -17.714 42.973 64.131 1.00 58.79 180 PRO C CA 1
ATOM 5622 C C . PRO C 1 182 ? -16.368 42.314 63.835 1.00 51.06 180 PRO C C 1
ATOM 5623 O O . PRO C 1 182 ? -16.076 41.967 62.689 1.00 49.43 180 PRO C O 1
ATOM 5627 N N . VAL C 1 183 ? -15.561 42.126 64.871 1.00 49.28 181 VAL C N 1
ATOM 5628 C CA . VAL C 1 183 ? -14.224 41.584 64.683 1.00 44.48 181 VAL C CA 1
ATOM 5629 C C . VAL C 1 183 ? -13.794 40.694 65.833 1.00 45.23 181 VAL C C 1
ATOM 5630 O O . VAL C 1 183 ? -14.071 40.979 67.001 1.00 46.34 181 VAL C O 1
ATOM 5634 N N . LYS C 1 184 ? -13.132 39.598 65.482 1.00 51.58 182 LYS C N 1
ATOM 5635 C CA . LYS C 1 184 ? -12.523 38.709 66.460 1.00 54.73 182 LYS C CA 1
ATOM 5636 C C . LYS C 1 184 ? -11.006 38.717 66.253 1.00 51.92 182 LYS C C 1
ATOM 5637 O O . LYS C 1 184 ? -10.507 38.360 65.177 1.00 49.31 182 LYS C O 1
ATOM 5643 N N . ILE C 1 185 ? -10.289 39.155 67.282 1.00 45.78 183 ILE C N 1
ATOM 5644 C CA . ILE C 1 185 ? -8.835 39.218 67.257 1.00 47.56 183 ILE C CA 1
ATOM 5645 C C . ILE C 1 185 ? -8.269 38.273 68.310 1.00 42.61 183 ILE C C 1
ATOM 5646 O O . ILE C 1 185 ? -8.468 38.472 69.513 1.00 34.31 183 ILE C O 1
ATOM 5651 N N . THR C 1 186 ? -7.575 37.231 67.872 1.00 32.87 184 THR C N 1
ATOM 5652 C CA . THR C 1 186 ? -6.876 36.408 68.846 1.00 44.70 184 THR C CA 1
ATOM 5653 C C . THR C 1 186 ? -5.369 36.679 68.739 1.00 48.21 184 THR C C 1
ATOM 5654 O O . THR C 1 186 ? -4.792 36.674 67.643 1.00 49.92 184 THR C O 1
ATOM 5658 N N . TYR C 1 187 ? -4.754 36.967 69.884 1.00 38.64 185 TYR C N 1
ATOM 5659 C CA . TYR C 1 187 ? -3.376 37.427 69.914 1.00 40.90 185 TYR C CA 1
ATOM 5660 C C . TYR C 1 187 ? -2.614 36.765 71.045 1.00 42.16 185 TYR C C 1
ATOM 5661 O O . TYR C 1 187 ? -2.920 36.962 72.213 1.00 37.38 185 TYR C O 1
ATOM 5670 N N . ASP C 1 188 ? -1.617 35.973 70.672 1.00 44.63 186 ASP C N 1
ATOM 5671 C CA . ASP C 1 188 ? -0.874 35.170 71.627 1.00 48.16 186 ASP C CA 1
ATOM 5672 C C . ASP C 1 188 ? -1.825 34.446 72.574 1.00 49.74 186 ASP C C 1
ATOM 5673 O O . ASP C 1 188 ? -1.722 34.568 73.797 1.00 45.07 186 ASP C O 1
ATOM 5678 N N . GLY C 1 189 ? -2.762 33.705 71.991 1.00 47.40 187 GLY C N 1
ATOM 5679 C CA . GLY C 1 189 ? -3.732 32.964 72.772 1.00 51.55 187 GLY C CA 1
ATOM 5680 C C . GLY C 1 189 ? -4.882 33.812 73.295 1.00 57.36 187 GLY C C 1
ATOM 5681 O O . GLY C 1 189 ? -5.992 33.311 73.462 1.00 49.98 187 GLY C O 1
ATOM 5682 N N . GLN C 1 190 ? -4.630 35.092 73.558 1.00 53.36 188 GLN C N 1
ATOM 5683 C CA . GLN C 1 190 ? -5.671 35.963 74.099 1.00 52.07 188 GLN C CA 1
ATOM 5684 C C . GLN C 1 190 ? -6.691 36.345 73.039 1.00 51.73 188 GLN C C 1
ATOM 5685 O O . GLN C 1 190 ? -6.399 36.319 71.843 1.00 52.63 188 GLN C O 1
ATOM 5691 N N . VAL C 1 191 ? -7.897 36.686 73.477 1.00 52.52 189 VAL C N 1
ATOM 5692 C CA . VAL C 1 191 ? -8.961 37.024 72.536 1.00 53.59 189 VAL C CA 1
ATOM 5693 C C . VAL C 1 191 ? -9.530 38.405 72.822 1.00 52.79 189 VAL C C 1
ATOM 5694 O O . VAL C 1 191 ? -9.828 38.740 73.972 1.00 50.49 189 VAL C O 1
ATOM 5698 N N . TYR C 1 192 ? -9.658 39.205 71.772 1.00 49.83 190 TYR C N 1
ATOM 5699 C CA . TYR C 1 192 ? -10.423 40.442 71.837 1.00 52.20 190 TYR C CA 1
ATOM 5700 C C . TYR C 1 192 ? -11.564 40.332 70.826 1.00 51.25 190 TYR C C 1
ATOM 5701 O O . TYR C 1 192 ? -11.366 39.909 69.679 1.00 41.02 190 TYR C O 1
ATOM 5710 N N . GLU C 1 193 ? -12.767 40.695 71.255 1.00 55.86 191 GLU C N 1
ATOM 5711 C CA . GLU C 1 193 ? -13.932 40.558 70.392 1.00 54.07 191 GLU C CA 1
ATOM 5712 C C . GLU C 1 193 ? -14.924 41.688 70.619 1.00 56.69 191 GLU C C 1
ATOM 5713 O O . GLU C 1 193 ? -15.408 41.908 71.738 1.00 51.72 191 GLU C O 1
ATOM 5719 N N . ASP C 1 194 ? -15.225 42.405 69.544 1.00 61.60 192 ASP C N 1
ATOM 5720 C CA . ASP C 1 194 ? -16.078 43.577 69.642 1.00 64.40 192 ASP C CA 1
ATOM 5721 C C . ASP C 1 194 ? -16.525 44.066 68.272 1.00 61.04 192 ASP C C 1
ATOM 5722 O O . ASP C 1 194 ? -16.123 43.525 67.236 1.00 56.32 192 ASP C O 1
ATOM 5727 N N . GLU C 1 195 ? -17.371 45.089 68.283 1.00 59.26 193 GLU C N 1
ATOM 5728 C CA . GLU C 1 195 ? -17.761 45.778 67.065 1.00 69.29 193 GLU C CA 1
ATOM 5729 C C . GLU C 1 195 ? -16.846 46.981 66.887 1.00 63.65 193 GLU C C 1
ATOM 5730 O O . GLU C 1 195 ? -16.750 47.841 67.768 1.00 63.87 193 GLU C O 1
ATOM 5736 N N . ALA C 1 196 ? -16.179 47.033 65.741 1.00 57.41 194 ALA C N 1
ATOM 5737 C CA . ALA C 1 196 ? -15.140 48.020 65.496 1.00 53.52 194 ALA C CA 1
ATOM 5738 C C . ALA C 1 196 ? -15.435 48.906 64.295 1.00 54.37 194 ALA C C 1
ATOM 5739 O O . ALA C 1 196 ? -16.210 48.547 63.411 1.00 57.72 194 ALA C O 1
ATOM 5741 N N . VAL C 1 197 ? -14.778 50.060 64.278 1.00 49.82 195 VAL C N 1
ATOM 5742 C CA . VAL C 1 197 ? -14.795 50.979 63.154 1.00 45.31 195 VAL C CA 1
ATOM 5743 C C . VAL C 1 197 ? -13.451 50.919 62.430 1.00 45.56 195 VAL C C 1
ATOM 5744 O O . VAL C 1 197 ? -13.366 51.143 61.221 1.00 45.24 195 VAL C O 1
ATOM 5748 N N . LEU C 1 198 ? -12.400 50.615 63.186 1.00 41.53 196 LEU C N 1
ATOM 5749 C CA . LEU C 1 198 ? -11.044 50.538 62.641 1.00 41.91 196 LEU C CA 1
ATOM 5750 C C . LEU C 1 198 ? -10.252 49.478 63.389 1.00 42.13 196 LEU C C 1
ATOM 5751 O O . LEU C 1 198 ? -10.387 49.345 64.606 1.00 44.59 196 LEU C O 1
ATOM 5756 N N . VAL C 1 199 ? -9.438 48.722 62.654 1.00 36.95 197 VAL C N 1
ATOM 5757 C CA . VAL C 1 199 ? -8.474 47.811 63.252 1.00 31.67 197 VAL C CA 1
ATOM 5758 C C . VAL C 1 199 ? -7.151 47.900 62.507 1.00 40.89 197 VAL C C 1
ATOM 5759 O O . VAL C 1 199 ? -7.072 47.627 61.303 1.00 36.58 197 VAL C O 1
ATOM 5771 N N . VAL C 1 201 ? -2.880 46.973 62.542 1.00 37.53 199 VAL C N 1
ATOM 5772 C CA . VAL C 1 201 ? -1.718 46.279 63.059 1.00 33.69 199 VAL C CA 1
ATOM 5773 C C . VAL C 1 201 ? -0.484 46.980 62.502 1.00 31.69 199 VAL C C 1
ATOM 5774 O O . VAL C 1 201 ? -0.223 46.944 61.292 1.00 35.06 199 VAL C O 1
ATOM 5778 N N . GLY C 1 202 ? 0.2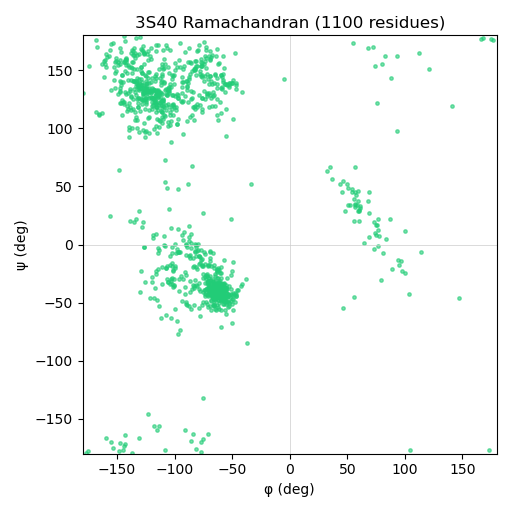62 47.622 63.397 1.00 30.06 200 GLY C N 1
ATOM 5779 C CA . GLY C 1 202 ? 1.402 48.437 63.034 1.00 23.27 200 GLY C CA 1
ATOM 5780 C C . GLY C 1 202 ? 2.755 47.790 63.286 1.00 28.06 200 GLY C C 1
ATOM 5781 O O . GLY C 1 202 ? 2.979 47.176 64.333 1.00 26.64 200 GLY C O 1
ATOM 5782 N N . ASN C 1 203 ? 3.649 47.911 62.308 1.00 26.99 201 ASN C N 1
ATOM 5783 C CA . ASN C 1 203 ? 5.031 47.449 62.456 1.00 31.85 201 ASN C CA 1
ATOM 5784 C C . ASN C 1 203 ? 6.015 48.621 62.450 1.00 32.09 201 ASN C C 1
ATOM 5785 O O . ASN C 1 203 ? 6.835 48.765 63.356 1.00 31.82 201 ASN C O 1
ATOM 5790 N N . GLY C 1 204 ? 5.912 49.457 61.424 1.00 29.80 202 GLY C N 1
ATOM 5791 C CA . GLY C 1 204 ? 6.791 50.605 61.260 1.00 33.87 202 GLY C CA 1
ATOM 5792 C C . GLY C 1 204 ? 6.319 51.777 62.105 1.00 36.58 202 GLY C C 1
ATOM 5793 O O . GLY C 1 204 ? 5.356 51.657 62.854 1.00 40.63 202 GLY C O 1
ATOM 5794 N N . GLU C 1 205 ? 6.994 52.914 61.972 1.00 33.79 203 GLU C N 1
ATOM 5795 C CA . GLU C 1 205 ? 6.791 54.035 62.881 1.00 37.64 203 GLU C CA 1
ATOM 5796 C C . GLU C 1 205 ? 6.184 55.250 62.177 1.00 38.91 203 GLU C C 1
ATOM 5797 O O . GLU C 1 205 ? 5.892 56.268 62.802 1.00 27.52 203 GLU C O 1
ATOM 5803 N N . TYR C 1 206 ? 5.987 55.129 60.870 1.00 31.90 204 TYR C N 1
ATOM 5804 C CA . TYR C 1 206 ? 5.409 56.206 60.079 1.00 31.40 204 TYR C CA 1
ATOM 5805 C C . TYR C 1 206 ? 4.243 55.683 59.260 1.00 42.61 204 TYR C C 1
ATOM 5806 O O . TYR C 1 206 ? 4.242 54.526 58.844 1.00 44.02 204 TYR C O 1
ATOM 5815 N N . LEU C 1 207 ? 3.250 56.538 59.033 1.00 35.68 205 LEU C N 1
ATOM 5816 C CA . LEU C 1 207 ? 2.119 56.172 58.191 1.00 42.48 205 LEU C CA 1
ATOM 5817 C C . LEU C 1 207 ? 1.599 57.404 57.456 1.00 45.31 205 LEU C C 1
ATOM 5818 O O . LEU C 1 207 ? 1.244 58.403 58.079 1.00 47.63 205 LEU C O 1
ATOM 5823 N N . GLY C 1 208 ? 1.583 57.338 56.129 1.00 46.69 206 GLY C N 1
ATOM 5824 C CA . GLY C 1 208 ? 1.159 58.463 55.315 1.00 46.18 206 GLY C CA 1
ATOM 5825 C C . GLY C 1 208 ? 2.124 59.635 55.369 1.00 51.42 206 GLY C C 1
ATOM 5826 O O . GLY C 1 208 ? 1.727 60.791 55.198 1.00 56.28 206 GLY C O 1
ATOM 5827 N N . GLY C 1 209 ? 3.393 59.343 55.629 1.00 45.35 207 GLY C N 1
ATOM 5828 C CA . GLY C 1 209 ? 4.427 60.361 55.567 1.00 42.31 207 GLY C CA 1
ATOM 5829 C C . GLY C 1 209 ? 4.791 60.987 56.900 1.00 43.55 207 GLY C C 1
ATOM 5830 O O . GLY C 1 209 ? 5.811 61.663 57.009 1.00 44.15 207 GLY C O 1
ATOM 5831 N N . ILE C 1 210 ? 3.963 60.771 57.917 1.00 41.19 208 ILE C N 1
ATOM 5832 C CA . ILE C 1 210 ? 4.240 61.315 59.246 1.00 39.72 208 ILE C CA 1
ATOM 5833 C C . ILE C 1 210 ? 4.187 60.224 60.315 1.00 38.53 208 ILE C C 1
ATOM 5834 O O . ILE C 1 210 ? 3.697 59.125 60.058 1.00 35.43 208 ILE C O 1
ATOM 5839 N N . PRO C 1 211 ? 4.682 60.528 61.524 1.00 38.84 209 PRO C N 1
ATOM 5840 C CA . PRO C 1 211 ? 4.664 59.528 62.596 1.00 39.74 209 PRO C CA 1
ATOM 5841 C C . PRO C 1 211 ? 3.320 58.840 62.696 1.00 35.27 209 PRO C C 1
ATOM 5842 O O . PRO C 1 211 ? 2.268 59.476 62.611 1.00 34.89 209 PRO C O 1
ATOM 5846 N N . SER C 1 212 ? 3.371 57.531 62.875 1.00 33.94 210 SER C N 1
ATOM 5847 C CA . SER C 1 212 ? 2.187 56.723 63.064 1.00 36.52 210 SER C CA 1
ATOM 5848 C C . SER C 1 212 ? 1.385 57.166 64.285 1.00 38.37 210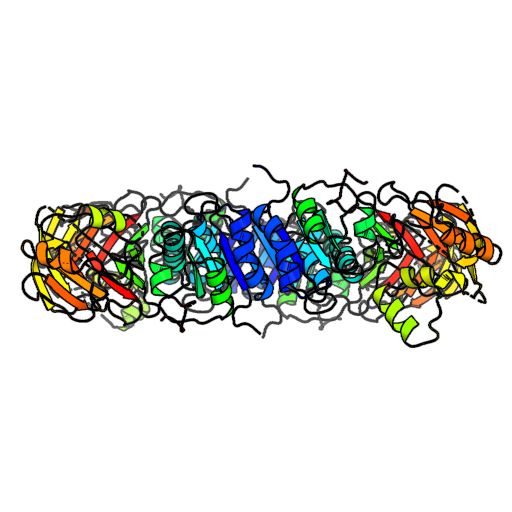 SER C C 1
ATOM 5849 O O . SER C 1 212 ? 1.945 57.563 65.316 1.00 40.72 210 SER C O 1
ATOM 5852 N N . PHE C 1 213 ? 0.066 57.077 64.175 1.00 31.84 211 PHE C N 1
ATOM 5853 C CA . PHE C 1 213 ? -0.794 57.399 65.303 1.00 41.82 211 PHE C CA 1
ATOM 5854 C C . PHE C 1 213 ? -0.919 56.216 66.266 1.00 43.43 211 PHE C C 1
ATOM 5855 O O . PHE C 1 213 ? -1.507 56.337 67.337 1.00 39.14 211 PHE C O 1
ATOM 5863 N N . ILE C 1 214 ? -0.359 55.070 65.895 1.00 38.86 212 ILE C N 1
ATOM 5864 C CA . ILE C 1 214 ? -0.383 53.937 66.813 1.00 40.71 212 ILE C CA 1
ATOM 5865 C C . ILE C 1 214 ? 0.658 54.135 67.919 1.00 37.13 212 ILE C C 1
ATOM 5866 O O . ILE C 1 214 ? 1.841 54.369 67.645 1.00 36.82 212 ILE C O 1
ATOM 5871 N N . PRO C 1 215 ? 0.217 54.049 69.178 1.00 37.60 213 PRO C N 1
ATOM 5872 C CA . PRO C 1 215 ? 1.082 54.282 70.339 1.00 35.84 213 PRO C CA 1
ATOM 5873 C C . PRO C 1 215 ? 2.270 53.321 70.390 1.00 41.55 213 PRO C C 1
ATOM 5874 O O . PRO C 1 215 ? 2.093 52.114 70.188 1.00 42.53 213 PRO C O 1
ATOM 5878 N N . ASN C 1 216 ? 3.454 53.863 70.666 1.00 32.06 214 ASN C N 1
ATOM 5879 C CA . ASN C 1 216 ? 4.691 53.093 70.881 1.00 38.93 214 ASN C CA 1
ATOM 5880 C C . ASN C 1 216 ? 5.074 52.042 69.840 1.00 38.96 214 ASN C C 1
ATOM 5881 O O . ASN C 1 216 ? 5.644 51.014 70.195 1.00 43.75 214 ASN C O 1
ATOM 5886 N N . VAL C 1 217 ? 4.775 52.272 68.571 1.00 34.78 215 VAL C N 1
ATOM 5887 C CA . VAL C 1 217 ? 5.265 51.352 67.544 1.00 35.40 215 VAL C CA 1
ATOM 5888 C C . VAL C 1 217 ? 6.772 51.518 67.394 1.00 37.70 215 VAL C C 1
ATOM 5889 O O . VAL C 1 217 ? 7.290 52.624 67.481 1.00 36.37 215 VAL C O 1
ATOM 5893 N N . LYS C 1 218 ? 7.474 50.415 67.178 1.00 39.61 216 LYS C N 1
ATOM 5894 C CA . LYS C 1 218 ? 8.891 50.468 66.842 1.00 38.97 216 LYS C CA 1
ATOM 5895 C C . LYS C 1 218 ? 9.202 49.306 65.905 1.00 37.71 216 LYS C C 1
ATOM 5896 O O . LYS C 1 218 ? 8.715 48.194 66.120 1.00 33.85 216 LYS C O 1
ATOM 5902 N N . CYS C 1 219 ? 9.999 49.558 64.864 1.00 26.24 217 CYS C N 1
ATOM 5903 C CA . CYS C 1 219 ? 10.212 48.554 63.822 1.00 36.33 217 CYS C CA 1
ATOM 5904 C C . CYS C 1 219 ? 11.113 47.410 64.264 1.00 36.87 217 CYS C C 1
ATOM 5905 O O . CYS C 1 219 ? 11.263 46.436 63.535 1.00 29.49 217 CYS C O 1
ATOM 5908 N N . ASP C 1 220 ? 11.726 47.536 65.438 1.00 35.58 218 ASP C N 1
ATOM 5909 C CA . ASP C 1 220 ? 12.622 46.494 65.939 1.00 31.66 218 ASP C CA 1
ATOM 5910 C C . ASP C 1 220 ? 12.317 46.105 67.372 1.00 31.02 218 ASP C C 1
ATOM 5911 O O . ASP C 1 220 ? 13.209 45.668 68.087 1.00 30.93 218 ASP C O 1
ATOM 5916 N N . ASP C 1 221 ? 11.061 46.239 67.798 1.00 26.48 219 ASP C N 1
ATOM 5917 C CA . ASP C 1 221 ? 10.750 45.931 69.189 1.00 27.08 219 ASP C CA 1
ATOM 5918 C C . ASP C 1 221 ? 10.294 44.499 69.394 1.00 26.97 219 ASP C C 1
ATOM 5919 O O . ASP C 1 221 ? 9.947 44.121 70.499 1.00 25.49 219 ASP C O 1
ATOM 5924 N N . GLY C 1 222 ? 10.320 43.703 68.332 1.00 24.19 220 GLY C N 1
ATOM 5925 C CA . GLY C 1 222 ? 9.946 42.308 68.443 1.00 33.16 220 GLY C CA 1
ATOM 5926 C C . GLY C 1 222 ? 8.457 42.061 68.591 1.00 36.60 220 GLY C C 1
ATOM 5927 O O . GLY C 1 222 ? 8.061 40.926 68.866 1.00 29.18 220 GLY C O 1
ATOM 5928 N N . THR C 1 223 ? 7.632 43.096 68.403 1.00 31.99 221 THR C N 1
ATOM 5929 C CA . THR C 1 223 ? 6.170 42.925 68.471 1.00 32.30 221 THR C CA 1
ATOM 5930 C C . THR C 1 223 ? 5.397 43.628 67.353 1.00 34.32 221 THR C C 1
ATOM 5931 O O . THR C 1 223 ? 5.912 44.507 66.668 1.00 34.59 221 THR C O 1
ATOM 5935 N N . LEU C 1 224 ? 4.148 43.223 67.174 1.00 35.46 222 LEU C N 1
ATOM 5936 C CA . LEU C 1 224 ? 3.218 43.998 66.372 1.00 35.04 222 LEU C CA 1
ATOM 5937 C C . LEU C 1 224 ? 2.281 44.700 67.328 1.00 32.56 222 LEU C C 1
ATOM 5938 O O . LEU C 1 224 ? 1.977 44.184 68.409 1.00 29.94 222 LEU C O 1
ATOM 5943 N N . ASP C 1 225 ? 1.839 45.885 66.940 1.00 26.21 223 ASP C N 1
ATOM 5944 C CA . ASP C 1 225 ? 0.940 46.666 67.780 1.00 26.65 223 ASP C CA 1
ATOM 5945 C C . ASP C 1 225 ? -0.463 46.670 67.184 1.00 30.74 223 ASP C C 1
ATOM 5946 O O . ASP C 1 225 ? -0.668 47.115 66.050 1.00 38.47 223 ASP C O 1
ATOM 5951 N N . ILE C 1 226 ? -1.413 46.155 67.951 1.00 34.89 224 ILE C N 1
ATOM 5952 C CA . ILE C 1 226 ? -2.810 46.124 67.546 1.00 37.74 224 ILE C CA 1
ATOM 5953 C C . ILE C 1 226 ? -3.532 47.347 68.094 1.00 37.90 224 ILE C C 1
ATOM 5954 O O . ILE C 1 226 ? -3.426 47.650 69.280 1.00 34.47 224 ILE C O 1
ATOM 5959 N N . PHE C 1 227 ? -4.264 48.042 67.227 1.00 32.82 225 PHE C N 1
ATOM 5960 C CA . PHE C 1 227 ? -4.957 49.266 67.605 1.00 33.47 225 PHE C CA 1
ATOM 5961 C C . PHE C 1 227 ? -6.392 49.171 67.104 1.00 37.61 225 PHE C C 1
ATOM 5962 O O . PHE C 1 227 ? -6.633 48.997 65.905 1.00 35.29 225 PHE C O 1
ATOM 5970 N N . VAL C 1 228 ? -7.348 49.273 68.020 1.00 35.03 226 VAL C N 1
ATOM 5971 C CA . VAL C 1 228 ? -8.754 49.161 67.643 1.00 35.41 226 VAL C CA 1
ATOM 5972 C C . VAL C 1 228 ? -9.560 50.352 68.144 1.00 34.74 226 VAL C C 1
ATOM 5973 O O . VAL C 1 228 ? -9.550 50.656 69.338 1.00 28.09 226 VAL C O 1
ATOM 5977 N N . VAL C 1 229 ? -10.236 51.037 67.224 1.00 36.45 227 VAL C N 1
ATOM 5978 C CA . VAL C 1 229 ? -11.239 52.016 67.614 1.00 47.59 227 VAL C CA 1
ATOM 5979 C C . VAL C 1 229 ? -12.615 51.356 67.550 1.00 49.27 227 VAL C C 1
ATOM 5980 O O . VAL C 1 229 ? -12.971 50.719 66.550 1.00 41.88 227 VAL C O 1
ATOM 5984 N N . LYS C 1 230 ? -13.371 51.475 68.634 1.00 59.45 228 LYS C N 1
ATOM 5985 C CA . LYS C 1 230 ? -14.742 50.979 68.650 1.00 64.96 228 LYS C CA 1
ATOM 5986 C C . LYS C 1 230 ? -15.677 51.973 67.983 1.00 61.58 228 LYS C C 1
ATOM 5987 O O . LYS C 1 230 ? -15.408 53.171 67.950 1.00 61.53 228 LYS C O 1
ATOM 5993 N N . SER C 1 231 ? -16.776 51.462 67.445 1.00 72.17 229 SER C N 1
ATOM 5994 C CA . SER C 1 231 ? -17.836 52.300 66.898 1.00 73.95 229 SER C CA 1
ATOM 5995 C C . SER C 1 231 ? -18.152 53.509 67.790 1.00 66.99 229 SER C C 1
ATOM 5996 O O . SER C 1 231 ? -18.439 54.602 67.294 1.00 61.79 229 SER C O 1
ATOM 5999 N N . THR C 1 232 ? -18.067 53.305 69.102 1.00 63.53 230 THR C N 1
ATOM 6000 C CA . THR C 1 232 ? -18.438 54.320 70.090 1.00 64.21 230 THR C CA 1
ATOM 6001 C C . THR C 1 232 ? -17.378 55.399 70.356 1.00 69.71 230 THR C C 1
ATOM 6002 O O . THR C 1 232 ? -17.704 56.475 70.861 1.00 58.98 230 THR C O 1
ATOM 6006 N N . GLY C 1 233 ? -16.116 55.115 70.032 1.00 76.72 231 GLY C N 1
ATOM 6007 C CA . GLY C 1 233 ? -15.014 55.983 70.431 1.00 69.04 231 GLY C CA 1
ATOM 6008 C C . GLY C 1 233 ? -14.428 56.845 69.329 1.00 61.84 231 GLY C C 1
ATOM 6009 O O . GLY C 1 233 ? -13.244 57.190 69.354 1.00 53.37 231 GLY C O 1
ATOM 6010 N N . ILE C 1 234 ? -15.267 57.212 68.369 1.00 65.25 232 ILE C N 1
ATOM 6011 C CA . ILE C 1 234 ? -14.819 57.966 67.203 1.00 62.28 232 ILE C CA 1
ATOM 6012 C C . ILE C 1 234 ? -14.249 59.332 67.552 1.00 58.99 232 ILE C C 1
ATOM 6013 O O . ILE C 1 234 ? -13.134 59.662 67.153 1.00 54.71 232 ILE C O 1
ATOM 6018 N N . GLN C 1 235 ? -15.023 60.133 68.280 1.00 58.74 233 GLN C N 1
ATOM 6019 C CA . GLN C 1 235 ? -14.594 61.485 68.623 1.00 63.58 233 GLN C CA 1
ATOM 6020 C C . GLN C 1 235 ? -13.344 61.430 69.486 1.00 57.73 233 GLN C C 1
ATOM 6021 O O . GLN C 1 235 ? -12.410 62.208 69.287 1.00 56.27 233 GLN C O 1
ATOM 6027 N N . ALA C 1 236 ? -13.332 60.500 70.440 1.00 45.60 234 ALA C N 1
ATOM 6028 C CA . ALA C 1 236 ? -12.130 60.216 71.228 1.00 52.51 234 ALA C CA 1
ATOM 6029 C C . ALA C 1 236 ? -10.913 59.998 70.321 1.00 47.30 234 ALA C C 1
ATOM 6030 O O . ALA C 1 236 ? -9.859 60.609 70.515 1.00 46.80 234 ALA C O 1
ATOM 6032 N N . PHE C 1 237 ? -11.068 59.127 69.330 1.00 44.74 235 PHE C N 1
ATOM 6033 C CA . PHE C 1 237 ? -9.998 58.853 68.369 1.00 48.84 235 PHE C CA 1
ATOM 6034 C C . PHE C 1 237 ? -9.612 60.102 67.575 1.00 54.35 235 PHE C C 1
ATOM 6035 O O . PHE C 1 237 ? -8.425 60.379 67.376 1.00 49.19 235 PHE C O 1
ATOM 6043 N N . LYS C 1 238 ? -10.616 60.847 67.121 1.00 59.15 236 LYS C N 1
ATOM 6044 C CA . LYS C 1 238 ? -10.372 62.084 66.395 1.00 62.83 236 LYS C CA 1
ATOM 6045 C C . LYS C 1 238 ? -9.552 63.025 67.270 1.00 51.48 236 LYS C C 1
ATOM 6046 O O . LYS C 1 238 ? -8.580 63.637 66.811 1.00 53.27 236 LYS C O 1
ATOM 6052 N N . ASP C 1 239 ? -9.936 63.101 68.540 1.00 36.25 237 ASP C N 1
ATOM 6053 C CA . ASP C 1 239 ? -9.235 63.919 69.532 1.00 45.68 237 ASP C CA 1
ATOM 6054 C C . ASP C 1 239 ? -7.816 63.411 69.779 1.00 50.30 237 ASP C C 1
ATOM 6055 O O . ASP C 1 239 ? -6.854 64.186 69.785 1.00 48.24 237 ASP C O 1
ATOM 6060 N N . TYR C 1 240 ? -7.696 62.101 69.984 1.00 55.32 238 TYR C N 1
ATOM 6061 C CA . TYR C 1 240 ? -6.399 61.455 70.157 1.00 47.28 238 TYR C CA 1
ATOM 6062 C C . TYR C 1 240 ? -5.430 61.863 69.054 1.00 47.66 238 TYR C C 1
ATOM 6063 O O . TYR C 1 240 ? -4.352 62.388 69.336 1.00 48.60 238 TYR C O 1
ATOM 6072 N N . ILE C 1 241 ? -5.825 61.631 67.804 1.00 53.04 239 ILE C N 1
ATOM 6073 C CA . ILE C 1 241 ? -4.980 61.932 66.647 1.00 56.97 239 ILE C CA 1
ATOM 6074 C C . ILE C 1 241 ? -4.538 63.391 66.587 1.00 66.70 239 ILE C C 1
ATOM 6075 O O . ILE C 1 241 ? -3.416 63.691 66.179 1.00 70.07 239 ILE C O 1
ATOM 6080 N N . GLY C 1 242 ? -5.424 64.298 66.977 1.00 75.69 240 GLY C N 1
ATOM 6081 C CA . GLY C 1 242 ? -5.079 65.706 67.028 1.00 88.82 240 GLY C CA 1
ATOM 6082 C C . GLY C 1 242 ? -4.038 66.000 68.095 1.00 97.68 240 GLY C C 1
ATOM 6083 O O . GLY C 1 242 ? -3.009 66.616 67.817 1.00 99.19 240 GLY C O 1
ATOM 6084 N N . LYS C 1 243 ? -4.306 65.543 69.317 1.00 102.50 241 LYS C N 1
ATOM 6085 C CA . LYS C 1 243 ? -3.451 65.828 70.470 1.00 100.03 241 LYS C CA 1
ATOM 6086 C C . LYS C 1 243 ? -2.473 64.691 70.770 1.00 95.25 241 LYS C C 1
ATOM 6087 O O . LYS C 1 243 ? -2.347 64.258 71.915 1.00 97.33 241 LYS C O 1
ATOM 6093 N N . LYS C 1 244 ? -1.786 64.200 69.746 1.00 86.93 242 LYS C N 1
ATOM 6094 C CA . LYS C 1 244 ? -0.754 63.195 69.969 1.00 82.44 242 LYS C CA 1
ATOM 6095 C C . LYS C 1 244 ? 0.613 63.797 69.689 1.00 83.94 242 LYS C C 1
ATOM 6096 O O . LYS C 1 244 ? 0.987 63.990 68.531 1.00 88.72 242 LYS C O 1
ATOM 6102 N N . LEU C 1 245 ? 1.350 64.105 70.753 1.00 79.18 243 LEU C N 1
ATOM 6103 C CA . LEU C 1 245 ? 2.682 64.691 70.614 1.00 78.57 243 LEU C CA 1
ATOM 6104 C C . LEU C 1 245 ? 3.802 63.770 71.116 1.00 70.13 243 LEU C C 1
ATOM 6105 O O . LEU C 1 245 ? 4.985 64.075 70.929 1.00 58.97 243 LEU C O 1
ATOM 6110 N N . PHE C 1 246 ? 3.421 62.651 71.739 1.00 62.48 244 PHE C N 1
ATOM 6111 C CA . PHE C 1 246 ? 4.379 61.653 72.239 1.00 63.15 244 PHE C CA 1
ATOM 6112 C C . PHE C 1 246 ? 4.116 60.244 71.676 1.00 57.40 244 PHE C C 1
ATOM 6113 O O . PHE C 1 246 ? 3.027 59.969 71.150 1.00 52.78 244 PHE C O 1
ATOM 6121 N N . GLU C 1 247 ? 5.111 59.360 71.808 1.00 53.34 245 GLU C N 1
ATOM 6122 C CA . GLU C 1 247 ? 5.024 57.965 71.334 1.00 54.84 245 GLU C CA 1
ATOM 6123 C C . GLU C 1 247 ? 3.722 57.259 71.719 1.00 46.46 245 GLU C C 1
ATOM 6124 O O . GLU C 1 247 ? 3.126 56.553 70.904 1.00 42.26 245 GLU C O 1
ATOM 6130 N N . ASP C 1 248 ? 3.300 57.435 72.970 1.00 45.80 246 ASP C N 1
ATOM 6131 C CA . ASP C 1 248 ? 2.039 56.866 73.441 1.00 50.18 246 ASP C CA 1
ATOM 6132 C C . ASP C 1 248 ? 0.883 57.891 73.383 1.00 46.94 246 ASP C C 1
ATOM 6133 O O . ASP C 1 248 ? 0.050 57.832 72.485 1.00 50.24 246 ASP C O 1
ATOM 6138 N N . SER C 1 249 ? 0.838 58.825 74.333 1.00 55.21 247 SER C N 1
ATOM 6139 C CA . SER C 1 249 ? -0.218 59.853 74.365 1.00 57.39 247 SER C CA 1
ATOM 6140 C C . SER C 1 249 ? -1.632 59.256 74.390 1.00 56.05 247 SER C C 1
ATOM 6141 O O . SER C 1 249 ? -2.603 59.933 74.034 1.00 44.35 247 SER C O 1
ATOM 6144 N N . ASN C 1 250 ? -1.739 57.990 74.790 1.00 44.93 248 ASN C N 1
ATOM 6145 C CA . ASN C 1 250 ? -3.022 57.294 74.823 1.00 45.23 248 ASN C CA 1
ATOM 6146 C C . ASN C 1 250 ? -3.784 57.564 76.131 1.00 44.86 248 ASN C C 1
ATOM 6147 O O . ASN C 1 250 ? -3.983 56.668 76.957 1.00 41.48 248 ASN C O 1
ATOM 6152 N N . GLU C 1 251 ? -4.217 58.812 76.300 1.00 48.78 249 GLU C N 1
ATOM 6153 C CA . GLU C 1 251 ? -4.777 59.283 77.569 1.00 55.85 249 GLU C CA 1
ATOM 6154 C C . GLU C 1 251 ? -6.209 58.808 77.810 1.00 55.11 249 GLU C C 1
ATOM 6155 O O . GLU C 1 251 ? -6.720 58.918 78.925 1.00 65.87 249 GLU C O 1
ATOM 6161 N N . ASN C 1 252 ? -6.845 58.278 76.765 1.00 56.15 250 ASN C N 1
ATOM 6162 C CA . ASN C 1 252 ? -8.209 57.748 76.867 1.00 65.33 250 ASN C CA 1
ATOM 6163 C C . ASN C 1 252 ? -8.246 56.225 76.775 1.00 61.87 250 ASN C C 1
ATOM 6164 O O . ASN C 1 252 ? -9.316 55.622 76.685 1.00 56.89 250 ASN C O 1
ATOM 6169 N N . ASP C 1 253 ? -7.062 55.619 76.781 1.00 60.81 251 ASP C N 1
ATOM 6170 C CA . ASP C 1 253 ? -6.916 54.164 76.859 1.00 71.52 251 ASP C CA 1
ATOM 6171 C C . ASP C 1 253 ? -7.625 53.390 75.739 1.00 69.29 251 ASP C C 1
ATOM 6172 O O . ASP C 1 253 ? -8.255 52.363 75.997 1.00 73.06 251 ASP C O 1
ATOM 6177 N N . ILE C 1 254 ? -7.525 53.884 74.507 1.00 59.37 252 ILE C N 1
ATOM 6178 C CA . ILE C 1 254 ? -8.063 53.175 73.344 1.00 56.45 252 ILE C CA 1
ATOM 6179 C C . ILE C 1 254 ? -7.388 51.808 73.291 1.00 56.96 252 ILE C C 1
ATOM 6180 O O . ILE C 1 254 ? -6.193 51.708 73.594 1.00 54.58 252 ILE C O 1
ATOM 6185 N N . PHE C 1 255 ? -8.132 50.758 72.929 1.00 43.93 253 PHE C N 1
ATOM 6186 C CA . PHE C 1 255 ? -7.561 49.410 72.959 1.00 35.89 253 PHE C CA 1
ATOM 6187 C C . PHE C 1 255 ? -6.275 49.285 72.133 1.00 39.89 253 PHE C C 1
ATOM 6188 O O . PHE C 1 255 ? -6.270 49.458 70.917 1.00 42.71 253 PHE C O 1
ATOM 6196 N N . HIS C 1 256 ? -5.178 48.990 72.812 1.00 36.52 254 HIS C N 1
ATOM 6197 C CA . HIS C 1 256 ? -3.901 48.838 72.141 1.00 32.77 254 HIS C CA 1
ATOM 6198 C C . HIS C 1 256 ? -3.107 47.792 72.880 1.00 34.49 254 HIS C C 1
ATOM 6199 O O . HIS C 1 256 ? -2.996 47.824 74.103 1.00 38.76 254 HIS C O 1
ATOM 6206 N N . VAL C 1 257 ? -2.565 46.847 72.133 1.00 37.95 255 VAL C N 1
ATOM 6207 C CA . VAL C 1 257 ? -1.782 45.788 72.740 1.00 38.57 255 VAL C CA 1
ATOM 6208 C C . VAL C 1 257 ? -0.692 45.336 71.761 1.00 35.89 255 VAL C C 1
ATOM 6209 O O . VAL C 1 257 ? -0.792 45.556 70.540 1.00 28.62 255 VAL C O 1
ATOM 6213 N N . LYS C 1 258 ? 0.360 44.742 72.307 1.00 33.44 256 LYS C N 1
ATOM 6214 C CA . LYS C 1 258 ? 1.491 44.282 71.509 1.00 34.43 256 LYS C CA 1
ATOM 6215 C C . LYS C 1 258 ? 1.469 42.763 71.485 1.00 39.17 256 LYS C C 1
ATOM 6216 O O . LYS C 1 258 ? 1.212 42.136 72.508 1.00 32.76 256 LYS C O 1
ATOM 6222 N N . ALA C 1 259 ? 1.748 42.159 70.337 1.00 38.25 257 ALA C N 1
ATOM 6223 C CA . ALA C 1 259 ? 1.733 40.705 70.269 1.00 40.99 257 ALA C CA 1
ATOM 6224 C C . ALA C 1 259 ? 2.555 40.192 69.101 1.00 33.51 257 ALA C C 1
ATOM 6225 O O . ALA C 1 259 ? 2.825 40.938 68.152 1.00 35.95 257 ALA C O 1
ATOM 6227 N N . LYS C 1 260 ? 2.935 38.915 69.165 1.00 37.67 258 LYS C N 1
ATOM 6228 C CA . LYS C 1 260 ? 3.766 38.298 68.122 1.00 46.10 258 LYS C CA 1
ATOM 6229 C C . LYS C 1 260 ? 2.954 37.444 67.144 1.00 44.25 258 LYS C C 1
ATOM 6230 O O . LYS C 1 260 ? 3.271 37.374 65.955 1.00 41.57 258 LYS C O 1
ATOM 6236 N N . SER C 1 261 ? 1.911 36.792 67.653 1.00 42.18 259 SER C N 1
ATOM 6237 C CA . SER C 1 261 ? 1.034 35.985 66.815 1.00 43.82 259 SER C CA 1
ATOM 6238 C C . SER C 1 261 ? -0.411 36.484 66.877 1.00 44.54 259 SER C C 1
ATOM 6239 O O . SER C 1 261 ? -1.004 36.623 67.956 1.00 40.63 259 SER C O 1
ATOM 6242 N N . ILE C 1 262 ? -0.977 36.758 65.709 1.00 37.46 260 ILE C N 1
ATOM 6243 C CA . ILE C 1 262 ? -2.268 37.423 65.663 1.00 45.92 260 ILE C CA 1
ATOM 6244 C C . ILE C 1 262 ? -3.148 36.816 64.593 1.00 44.74 260 ILE C C 1
ATOM 6245 O O . ILE C 1 262 ? -2.702 36.589 63.467 1.00 39.18 260 ILE C O 1
ATOM 6250 N N . HIS C 1 263 ? -4.398 36.550 64.955 1.00 42.69 261 HIS C N 1
ATOM 6251 C CA . HIS C 1 263 ? -5.371 36.059 63.998 1.00 46.21 261 HIS C CA 1
ATOM 6252 C C . HIS C 1 263 ? -6.602 36.957 64.037 1.00 47.68 261 HIS C C 1
ATOM 6253 O O . HIS C 1 263 ? -7.108 37.286 65.112 1.00 44.83 261 HIS C O 1
ATOM 6260 N N . ILE C 1 264 ? -7.083 37.345 62.859 1.00 45.92 262 ILE C N 1
ATOM 6261 C CA . ILE C 1 264 ? -8.161 38.324 62.748 1.00 53.08 262 ILE C CA 1
ATOM 6262 C C . ILE C 1 264 ? -9.306 37.865 61.838 1.00 59.85 262 ILE C C 1
ATOM 6263 O O . ILE C 1 264 ? -9.113 37.707 60.628 1.00 59.11 262 ILE C O 1
ATOM 6268 N N . GLU C 1 265 ? -10.490 37.667 62.425 1.00 58.99 263 GLU C N 1
ATOM 6269 C CA . GLU C 1 265 ? -11.692 37.296 61.675 1.00 59.65 263 GLU C CA 1
ATOM 6270 C C . GLU C 1 265 ? -12.777 38.374 61.749 1.00 56.66 263 GLU C C 1
ATOM 6271 O O . GLU C 1 265 ? -13.090 38.874 62.832 1.00 45.71 263 GLU C O 1
ATOM 6277 N N . THR C 1 266 ? -13.351 38.721 60.598 1.00 54.15 264 THR C N 1
ATOM 6278 C CA . THR C 1 266 ? -14.566 39.531 60.559 1.00 61.35 264 THR C CA 1
ATOM 6279 C C . THR C 1 266 ? -15.742 38.656 60.126 1.00 64.84 264 THR C C 1
ATOM 6280 O O . THR C 1 266 ? -15.590 37.450 59.924 1.00 46.19 264 THR C O 1
ATOM 6284 N N . GLU C 1 267 ? -16.917 39.257 59.984 1.00 77.73 265 GLU C N 1
ATOM 6285 C CA . GLU C 1 267 ? -18.074 38.498 59.536 1.00 80.89 265 GLU C CA 1
ATOM 6286 C C . GLU C 1 267 ? -17.910 38.156 58.064 1.00 76.31 265 GLU C C 1
ATOM 6287 O O . GLU C 1 267 ? -18.033 36.997 57.669 1.00 70.84 265 GLU C O 1
ATOM 6293 N N . GLU C 1 268 ? -17.618 39.172 57.260 1.00 79.84 266 GLU C N 1
ATOM 6294 C CA . GLU C 1 268 ? -17.348 38.977 55.841 1.00 88.32 266 GLU C CA 1
ATOM 6295 C C . GLU C 1 268 ? -15.923 39.382 55.473 1.00 86.07 266 GLU C C 1
ATOM 6296 O O . GLU C 1 268 ? -15.400 40.387 55.959 1.00 81.77 266 GLU C O 1
ATOM 6302 N N . GLU C 1 269 ? -15.309 38.594 54.600 1.00 86.25 267 GLU C N 1
ATOM 6303 C CA . GLU C 1 269 ? -13.920 38.796 54.199 1.00 90.34 267 GLU C CA 1
ATOM 6304 C C . GLU C 1 269 ? -13.648 40.200 53.661 1.00 80.83 267 GLU C C 1
ATOM 6305 O O . GLU C 1 269 ? -13.822 40.455 52.468 1.00 82.85 267 GLU C O 1
ATOM 6311 N N . LYS C 1 270 ? -13.203 41.100 54.537 1.00 66.15 268 LYS C N 1
ATOM 6312 C CA . LYS C 1 270 ? -13.010 42.498 54.157 1.00 54.90 268 LYS C CA 1
ATOM 6313 C C . LYS C 1 270 ? -11.686 42.719 53.449 1.00 51.25 268 LYS C C 1
ATOM 6314 O O . LYS C 1 270 ? -10.725 41.978 53.656 1.00 56.64 268 LYS C O 1
ATOM 6320 N N . GLU C 1 271 ? -11.632 43.746 52.613 1.00 53.58 269 GLU C N 1
ATOM 6321 C CA . GLU C 1 271 ? -10.393 44.074 51.926 1.00 67.04 269 GLU C CA 1
ATOM 6322 C C . GLU C 1 271 ? -9.383 44.674 52.896 1.00 63.58 269 GLU C C 1
ATOM 6323 O O . GLU C 1 271 ? -9.703 45.598 53.644 1.00 61.73 269 GLU C O 1
ATOM 6329 N N . VAL C 1 272 ? -8.164 44.146 52.881 1.00 53.02 270 VAL C N 1
ATOM 6330 C CA . VAL C 1 272 ? -7.123 44.626 53.779 1.00 41.78 270 VAL C CA 1
ATOM 6331 C C . VAL C 1 272 ? -6.182 45.620 53.096 1.00 43.36 270 VAL C C 1
ATOM 6332 O O . VAL C 1 272 ? -5.657 45.371 52.010 1.00 53.11 270 VAL C O 1
ATOM 6336 N N . ASP C 1 273 ? -5.970 46.757 53.736 1.00 44.19 271 ASP C N 1
ATOM 6337 C CA . ASP C 1 273 ? -4.980 47.693 53.240 1.00 46.61 271 ASP C CA 1
ATOM 6338 C C . ASP C 1 273 ? -3.650 47.441 53.943 1.00 41.95 271 ASP C C 1
ATOM 6339 O O . ASP C 1 273 ? -3.584 47.229 55.152 1.00 39.02 271 ASP C O 1
ATOM 6344 N N . THR C 1 274 ? -2.592 47.442 53.151 1.00 47.32 272 THR C N 1
ATOM 6345 C CA . THR C 1 274 ? -1.271 47.145 53.642 1.00 38.89 272 THR C CA 1
ATOM 6346 C C . THR C 1 274 ? -0.302 48.044 52.892 1.00 47.65 272 THR C C 1
ATOM 6347 O O . THR C 1 274 ? -0.727 48.950 52.173 1.00 47.51 272 THR C O 1
ATOM 6351 N N . ASP C 1 275 ? 0.993 47.813 53.067 1.00 52.44 273 ASP C N 1
ATOM 6352 C CA . ASP C 1 275 ? 2.011 48.695 52.497 1.00 56.99 273 ASP C CA 1
ATOM 6353 C C . ASP C 1 275 ? 1.747 49.085 51.044 1.00 59.96 273 ASP C C 1
ATOM 6354 O O . ASP C 1 275 ? 2.011 50.219 50.643 1.00 61.19 273 ASP C O 1
ATOM 6359 N N . GLY C 1 276 ? 1.256 48.136 50.252 1.00 56.13 274 GLY C N 1
ATOM 6360 C CA . GLY C 1 276 ? 1.054 48.369 48.833 1.00 60.36 274 GLY C CA 1
ATOM 6361 C C . GLY C 1 276 ? -0.008 47.483 48.215 1.00 64.74 274 GLY C C 1
ATOM 6362 O O . GLY C 1 276 ? -0.743 46.786 48.918 1.00 61.15 274 GLY C O 1
ATOM 6363 N N . GLU C 1 277 ? -0.080 47.514 46.887 1.00 70.34 275 GLU C N 1
ATOM 6364 C CA . GLU C 1 277 ? -1.067 46.747 46.131 1.00 75.07 275 GLU C CA 1
ATOM 6365 C C . GLU C 1 277 ? -1.099 45.294 46.584 1.00 61.83 275 GLU C C 1
ATOM 6366 O O . GLU C 1 277 ? -0.185 44.526 46.302 1.00 59.47 275 GLU C O 1
ATOM 6372 N N . SER C 1 278 ? -2.160 44.919 47.283 1.00 60.91 276 SER C N 1
ATOM 6373 C CA . SER C 1 278 ? -2.285 43.564 47.790 1.00 68.03 276 SER C CA 1
ATOM 6374 C C . SER C 1 278 ? -3.682 43.029 47.573 1.00 66.90 276 SER C C 1
ATOM 6375 O O . SER C 1 278 ? -4.645 43.791 47.465 1.00 65.37 276 SER C O 1
ATOM 6378 N N . SER C 1 279 ? -3.784 41.707 47.548 1.00 69.17 277 SER C N 1
ATOM 6379 C CA . SER C 1 279 ? -5.046 41.044 47.271 1.00 74.21 277 SER C CA 1
ATOM 6380 C C . SER C 1 279 ? -5.680 40.476 48.527 1.00 69.83 277 SER C C 1
ATOM 6381 O O . SER C 1 279 ? -6.830 40.036 48.492 1.00 70.75 277 SER C O 1
ATOM 6384 N N . LEU C 1 280 ? -4.945 40.468 49.637 1.00 66.61 278 LEU C N 1
ATOM 6385 C CA . LEU C 1 280 ? -5.437 39.755 50.816 1.00 69.80 278 LEU C CA 1
ATOM 6386 C C . LEU C 1 280 ? -6.644 40.393 51.511 1.00 58.19 278 LEU C C 1
ATOM 6387 O O . LEU C 1 280 ? -6.974 41.565 51.309 1.00 58.66 278 LEU C O 1
ATOM 6392 N N . HIS C 1 281 ? -7.298 39.586 52.329 1.00 51.95 279 HIS C N 1
ATOM 6393 C CA . HIS C 1 281 ? -8.552 39.956 52.950 1.00 55.69 279 HIS C CA 1
ATOM 6394 C C . HIS C 1 281 ? -8.629 39.115 54.198 1.00 49.28 279 HIS C C 1
ATOM 6395 O O . HIS C 1 281 ? -7.796 38.241 54.400 1.00 46.92 279 HIS C O 1
ATOM 6402 N N . THR C 1 282 ? -9.624 39.365 55.038 1.00 49.41 280 THR C N 1
ATOM 6403 C CA . THR C 1 282 ? -9.808 38.552 56.229 1.00 44.26 280 THR C CA 1
ATOM 6404 C C . THR C 1 282 ? -10.369 37.186 55.824 1.00 48.53 280 THR C C 1
ATOM 6405 O O . THR C 1 282 ? -10.936 37.052 54.740 1.00 55.98 280 THR C O 1
ATOM 6409 N N . PRO C 1 283 ? -10.188 36.159 56.672 1.00 44.13 281 PRO C N 1
ATOM 6410 C CA . PRO C 1 283 ? -9.454 36.188 57.940 1.00 52.93 281 PRO C CA 1
ATOM 6411 C C . PRO C 1 283 ? -7.951 36.173 57.675 1.00 64.65 281 PRO C C 1
ATOM 6412 O O . PRO C 1 283 ? -7.513 35.663 56.641 1.00 67.48 281 PRO C O 1
ATOM 6416 N N . CYS C 1 284 ? -7.176 36.728 58.600 1.00 64.05 282 CYS C N 1
ATOM 6417 C CA . CYS C 1 284 ? -5.738 36.871 58.417 1.00 53.68 282 CYS C CA 1
ATOM 6418 C C . CYS C 1 284 ? -4.966 36.316 59.604 1.00 50.20 282 CYS C C 1
ATOM 6419 O O . CYS C 1 284 ? -5.343 36.520 60.761 1.00 43.50 282 CYS C O 1
ATOM 6422 N N . GLN C 1 285 ? -3.888 35.600 59.313 1.00 52.27 283 GLN C N 1
ATOM 6423 C CA . GLN C 1 285 ? -2.902 35.277 60.332 1.00 42.80 283 GLN C CA 1
ATOM 6424 C C . GLN C 1 285 ? -1.756 36.250 60.120 1.00 48.02 283 GLN C C 1
ATOM 6425 O O . GLN C 1 285 ? -1.265 36.418 58.997 1.00 46.28 283 GLN C O 1
ATOM 6431 N N . ILE C 1 286 ? -1.356 36.923 61.189 1.00 50.51 284 ILE C N 1
ATOM 6432 C CA . ILE C 1 286 ? -0.223 37.826 61.114 1.00 40.70 284 ILE C CA 1
ATOM 6433 C C . ILE C 1 286 ? 0.806 37.393 62.139 1.00 35.87 284 ILE C C 1
ATOM 6434 O O . ILE C 1 286 ? 0.480 37.116 63.296 1.00 29.04 284 ILE C O 1
ATOM 6439 N N . GLU C 1 287 ? 2.057 37.343 61.703 1.00 30.55 285 GLU C N 1
ATOM 6440 C CA . GLU C 1 287 ? 3.144 36.866 62.537 1.00 28.27 285 GLU C CA 1
ATOM 6441 C C . GLU C 1 287 ? 4.275 37.864 62.458 1.00 33.62 285 GLU C C 1
ATOM 6442 O O . GLU C 1 287 ? 4.615 38.344 61.370 1.00 32.42 285 GLU C O 1
ATOM 6448 N N . LEU C 1 288 ? 4.859 38.176 63.607 1.00 32.65 286 LEU C N 1
ATOM 6449 C CA . LEU C 1 288 ? 6.022 39.051 63.647 1.00 29.24 286 LEU C CA 1
ATOM 6450 C C . LEU C 1 288 ? 7.280 38.196 63.419 1.00 34.00 286 LEU C C 1
ATOM 6451 O O . LEU C 1 288 ? 7.499 37.201 64.112 1.00 30.74 286 LEU C O 1
ATOM 6456 N N . LEU C 1 289 ? 8.089 38.564 62.435 1.00 26.85 287 LEU C N 1
ATOM 6457 C CA . LEU C 1 289 ? 9.351 37.861 62.200 1.00 29.66 287 LEU C CA 1
ATOM 6458 C C . LEU C 1 289 ? 10.456 38.754 62.728 1.00 30.04 287 LEU C C 1
ATOM 6459 O O . LEU C 1 289 ? 10.816 39.754 62.099 1.00 23.47 287 LEU C O 1
ATOM 6464 N N . GLN C 1 290 ? 10.977 38.403 63.900 1.00 22.30 288 GLN C N 1
ATOM 6465 C CA . GLN C 1 290 ? 11.862 39.298 64.631 1.00 27.52 288 GLN C CA 1
ATOM 6466 C C . GLN C 1 290 ? 13.207 39.443 63.917 1.00 26.40 288 GLN C C 1
ATOM 6467 O O . GLN C 1 290 ? 13.838 38.450 63.577 1.00 31.41 288 GLN C O 1
ATOM 6473 N N . GLY C 1 291 ? 13.633 40.679 63.683 1.00 30.61 289 GLY C N 1
ATOM 6474 C CA . GLY C 1 291 ? 14.897 40.920 63.009 1.00 37.07 289 GLY C CA 1
ATOM 6475 C C . GLY C 1 291 ? 15.033 40.164 61.695 1.00 31.44 289 GLY C C 1
ATOM 6476 O O . GLY C 1 291 ? 16.130 39.750 61.330 1.00 31.95 289 GLY C O 1
ATOM 6477 N N . HIS C 1 292 ? 13.925 39.990 60.976 1.00 18.56 290 HIS C N 1
ATOM 6478 C CA . HIS C 1 292 ? 13.939 39.220 59.734 1.00 20.27 290 HIS C CA 1
ATOM 6479 C C . HIS C 1 292 ? 14.841 39.836 58.643 1.00 28.52 290 HIS C C 1
ATOM 6480 O O . HIS C 1 292 ? 15.468 39.110 57.863 1.00 26.46 290 HIS C O 1
ATOM 6487 N N . PHE C 1 293 ? 14.875 41.172 58.572 1.00 22.19 291 PHE C N 1
ATOM 6488 C CA . PHE C 1 293 ? 15.767 41.874 57.654 1.00 24.29 291 PHE C CA 1
ATOM 6489 C C . PHE C 1 293 ? 16.879 42.560 58.414 1.00 32.88 291 PHE C C 1
ATOM 6490 O O . PHE C 1 293 ? 16.777 42.804 59.623 1.00 29.31 291 PHE C O 1
ATOM 6498 N N . THR C 1 294 ? 17.953 42.867 57.702 1.00 22.63 292 THR C N 1
ATOM 6499 C CA . THR C 1 294 ? 18.895 43.849 58.191 1.00 23.56 292 THR C CA 1
ATOM 6500 C C . THR C 1 294 ? 18.855 45.005 57.203 1.00 28.11 292 THR C C 1
ATOM 6501 O O . THR C 1 294 ? 18.774 44.795 55.989 1.00 24.98 292 THR C O 1
ATOM 6513 N N . ILE C 1 296 ? 19.962 49.346 56.248 1.00 26.88 294 ILE C N 1
ATOM 6514 C CA . ILE C 1 296 ? 20.702 50.582 56.454 1.00 30.94 294 ILE C CA 1
ATOM 6515 C C . ILE C 1 296 ? 19.804 51.571 57.182 1.00 31.65 294 ILE C C 1
ATOM 6516 O O . ILE C 1 296 ? 18.658 51.807 56.779 1.00 28.85 294 ILE C O 1
ATOM 6521 N N . TYR C 1 297 ? 20.313 52.135 58.269 1.00 28.96 295 TYR C N 1
ATOM 6522 C CA . TYR C 1 297 ? 19.574 53.168 58.987 1.00 30.65 295 TYR C CA 1
ATOM 6523 C C . TYR C 1 297 ? 20.457 54.362 59.321 1.00 32.63 295 TYR C C 1
ATOM 6524 O O . TYR C 1 297 ? 21.647 54.377 59.028 1.00 34.69 295 TYR C O 1
ATOM 6533 N N . ASN C 1 298 ? 19.856 55.365 59.936 1.00 33.28 296 ASN C N 1
ATOM 6534 C CA . ASN C 1 298 ? 20.563 56.584 60.275 1.00 33.17 296 ASN C CA 1
ATOM 6535 C C . ASN C 1 298 ? 20.602 56.735 61.798 1.00 40.56 296 ASN C C 1
ATOM 6536 O O . ASN C 1 298 ? 19.610 57.121 62.419 1.00 37.46 296 ASN C O 1
ATOM 6541 N N . PRO C 1 299 ? 21.753 56.407 62.402 1.00 33.66 297 PRO C N 1
ATOM 6542 C CA . PRO C 1 299 ? 21.935 56.435 63.8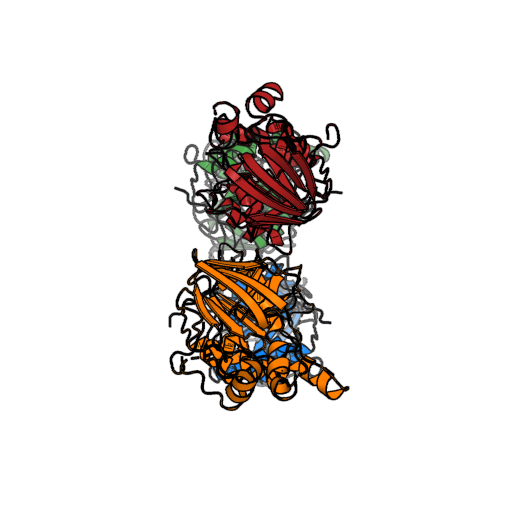59 1.00 40.30 297 PRO C CA 1
ATOM 6543 C C . PRO C 1 299 ? 21.683 57.837 64.387 1.00 46.57 297 PRO C C 1
ATOM 6544 O O . PRO C 1 299 ? 21.164 58.005 65.486 1.00 53.56 297 PRO C O 1
ATOM 6548 N N . ALA C 1 300 ? 22.041 58.835 63.585 1.00 49.94 298 ALA C N 1
ATOM 6549 C CA . ALA C 1 300 ? 21.951 60.228 64.000 1.00 50.77 298 ALA C CA 1
ATOM 6550 C C . ALA C 1 300 ? 20.524 60.655 64.338 1.00 62.60 298 ALA C C 1
ATOM 6551 O O . ALA C 1 300 ? 20.324 61.591 65.110 1.00 71.73 298 ALA C O 1
ATOM 6553 N N . VAL C 1 301 ? 19.526 59.976 63.784 1.00 59.41 299 VAL C N 1
ATOM 6554 C CA . VAL C 1 301 ? 18.152 60.348 64.112 1.00 67.37 299 VAL C CA 1
ATOM 6555 C C . VAL C 1 301 ? 17.366 59.259 64.843 1.00 69.30 299 VAL C C 1
ATOM 6556 O O . VAL C 1 301 ? 16.432 59.565 65.579 1.00 63.41 299 VAL C O 1
ATOM 6560 N N . VAL C 1 302 ? 17.752 58.000 64.653 1.00 75.56 300 VAL C N 1
ATOM 6561 C CA . VAL C 1 302 ? 17.101 56.886 65.347 1.00 78.31 300 VAL C CA 1
ATOM 6562 C C . VAL C 1 302 ? 18.008 55.661 65.465 1.00 82.95 300 VAL C C 1
ATOM 6563 O O . VAL C 1 302 ? 18.060 54.822 64.564 1.00 88.18 300 VAL C O 1
ATOM 6567 N N . LYS D 1 5 ? 15.605 49.119 20.985 1.00 80.50 3 LYS D N 1
ATOM 6568 C CA . LYS D 1 5 ? 16.416 49.844 20.013 1.00 79.65 3 LYS D CA 1
ATOM 6569 C C . LYS D 1 5 ? 17.909 49.618 20.268 1.00 66.42 3 LYS D C 1
ATOM 6570 O O . LYS D 1 5 ? 18.711 49.529 19.336 1.00 63.99 3 LYS D O 1
ATOM 6576 N N . THR D 1 6 ? 18.269 49.526 21.542 1.00 47.43 4 THR D N 1
ATOM 6577 C CA . THR D 1 6 ? 19.661 49.394 21.956 1.00 33.13 4 THR D CA 1
ATOM 6578 C C . THR D 1 6 ? 20.318 48.180 21.318 1.00 35.82 4 THR D C 1
ATOM 6579 O O . THR D 1 6 ? 19.655 47.195 20.992 1.00 43.05 4 THR D O 1
ATOM 6583 N N . LYS D 1 7 ? 21.627 48.249 21.131 1.00 33.90 5 LYS D N 1
ATOM 6584 C CA . LYS D 1 7 ? 22.362 47.056 20.765 1.00 38.90 5 LYS D CA 1
ATOM 6585 C C . LYS D 1 7 ? 22.857 46.330 22.021 1.00 37.63 5 LYS D C 1
ATOM 6586 O O . LYS D 1 7 ? 23.371 45.216 21.927 1.00 38.30 5 LYS D O 1
ATOM 6592 N N . PHE D 1 8 ? 22.720 46.961 23.190 1.00 30.63 6 PHE D N 1
ATOM 6593 C CA . PHE D 1 8 ? 23.399 46.453 24.390 1.00 31.52 6 PHE D CA 1
ATOM 6594 C C . PHE D 1 8 ? 22.490 46.197 25.588 1.00 32.70 6 PHE D C 1
ATOM 6595 O O . PHE D 1 8 ? 22.271 47.086 26.410 1.00 31.63 6 PHE D O 1
ATOM 6603 N N . GLU D 1 9 ? 22.003 44.967 25.710 1.00 30.93 7 GLU D N 1
ATOM 6604 C CA . GLU D 1 9 ? 21.140 44.587 26.828 1.00 33.74 7 GLU D CA 1
ATOM 6605 C C . GLU D 1 9 ? 21.845 44.697 28.191 1.00 29.77 7 GLU D C 1
ATOM 6606 O O . GLU D 1 9 ? 21.253 45.133 29.175 1.00 23.22 7 GLU D O 1
ATOM 6612 N N . LYS D 1 10 ? 23.107 44.283 28.246 1.00 25.68 8 LYS D N 1
ATOM 6613 C CA . LYS D 1 10 ? 23.893 44.342 29.480 1.00 31.87 8 LYS D CA 1
ATOM 6614 C C . LYS D 1 10 ? 25.242 44.998 29.200 1.00 24.53 8 LYS D C 1
ATOM 6615 O O . LYS D 1 10 ? 25.877 44.710 28.181 1.00 23.88 8 LYS D O 1
ATOM 6621 N N . VAL D 1 11 ? 25.666 45.853 30.124 1.00 18.01 9 VAL D N 1
ATOM 6622 C CA . VAL D 1 11 ? 26.877 46.655 29.984 1.00 19.27 9 VAL D CA 1
ATOM 6623 C C . VAL D 1 11 ? 27.751 46.484 31.214 1.00 14.69 9 VAL D C 1
ATOM 6624 O O . VAL D 1 11 ? 27.259 46.411 32.349 1.00 20.79 9 VAL D O 1
ATOM 6628 N N . LEU D 1 12 ? 29.050 46.386 30.987 1.00 14.78 10 LEU D N 1
ATOM 6629 C CA . LEU D 1 12 ? 30.017 46.400 32.075 1.00 17.66 10 LEU D CA 1
ATOM 6630 C C . LEU D 1 12 ? 30.887 47.647 31.939 1.00 18.69 10 LEU D C 1
ATOM 6631 O O . LEU D 1 12 ? 31.372 47.936 30.851 1.00 16.45 10 LEU D O 1
ATOM 6636 N N . LEU D 1 13 ? 31.045 48.376 33.042 1.00 17.37 11 LEU D N 1
ATOM 6637 C CA . LEU D 1 13 ? 31.933 49.525 33.139 1.00 22.50 11 LEU D CA 1
ATOM 6638 C C . LEU D 1 13 ? 33.093 49.160 34.052 1.00 23.12 11 LEU D C 1
ATOM 6639 O O . LEU D 1 13 ? 32.923 48.919 35.244 1.00 24.45 11 LEU D O 1
ATOM 6644 N N . ILE D 1 14 ? 34.286 49.102 33.489 1.00 20.81 12 ILE D N 1
ATOM 6645 C CA . ILE D 1 14 ? 35.458 48.826 34.302 1.00 22.60 12 ILE D CA 1
ATOM 6646 C C . ILE D 1 14 ? 36.119 50.170 34.649 1.00 27.99 12 ILE D C 1
ATOM 6647 O O . ILE D 1 14 ? 36.411 50.984 33.757 1.00 21.88 12 ILE D O 1
ATOM 6652 N N . VAL D 1 15 ? 36.329 50.399 35.944 1.00 20.46 13 VAL D N 1
ATOM 6653 C CA . VAL D 1 15 ? 36.890 51.640 36.429 1.00 24.98 13 VAL D CA 1
ATOM 6654 C C . VAL D 1 15 ? 38.252 51.425 37.100 1.00 26.83 13 VAL D C 1
ATOM 6655 O O . VAL D 1 15 ? 38.354 50.712 38.088 1.00 26.12 13 VAL D O 1
ATOM 6659 N N . ASN D 1 16 ? 39.294 52.039 36.550 1.00 22.83 14 ASN D N 1
ATOM 6660 C CA . ASN D 1 16 ? 40.557 52.180 37.274 1.00 28.92 14 ASN D CA 1
ATOM 6661 C C . ASN D 1 16 ? 40.442 53.430 38.137 1.00 30.28 14 ASN D C 1
ATOM 6662 O O . ASN D 1 16 ? 40.366 54.540 37.620 1.00 33.80 14 ASN D O 1
ATOM 6667 N N . PRO D 1 17 ? 40.399 53.252 39.460 1.00 29.21 15 PRO D N 1
ATOM 6668 C CA . PRO D 1 17 ? 40.157 54.396 40.348 1.00 33.56 15 PRO D CA 1
ATOM 6669 C C . PRO D 1 17 ? 41.299 55.429 40.419 1.00 39.65 15 PRO D C 1
ATOM 6670 O O . PRO D 1 17 ? 41.066 56.522 40.940 1.00 44.27 15 PRO D O 1
ATOM 6674 N N . LYS D 1 18 ? 42.484 55.118 39.889 1.00 33.41 16 LYS D N 1
ATOM 6675 C CA . LYS D 1 18 ? 43.562 56.108 39.819 1.00 34.19 16 LYS D CA 1
ATOM 6676 C C . LYS D 1 18 ? 43.401 56.983 38.581 1.00 38.83 16 LYS D C 1
ATOM 6677 O O . LYS D 1 18 ? 43.958 58.080 38.505 1.00 50.42 16 LYS D O 1
ATOM 6683 N N . ALA D 1 19 ? 42.632 56.492 37.614 1.00 33.55 17 ALA D N 1
ATOM 6684 C CA . ALA D 1 19 ? 42.468 57.175 36.343 1.00 39.88 17 ALA D CA 1
ATOM 6685 C C . ALA D 1 19 ? 41.924 58.599 36.508 1.00 41.89 17 ALA D C 1
ATOM 6686 O O . ALA D 1 19 ? 41.390 58.962 37.554 1.00 38.02 17 ALA D O 1
ATOM 6688 N N . GLY D 1 20 ? 42.089 59.405 35.468 1.00 49.65 18 GLY D N 1
ATOM 6689 C CA . GLY D 1 20 ? 41.512 60.733 35.429 1.00 60.24 18 GLY D CA 1
ATOM 6690 C C . GLY D 1 20 ? 42.185 61.770 36.302 1.00 61.71 18 GLY D C 1
ATOM 6691 O O . GLY D 1 20 ? 42.820 61.456 37.308 1.00 54.81 18 GLY D O 1
ATOM 6692 N N . GLN D 1 21 ? 42.054 63.024 35.894 1.00 81.08 19 GLN D N 1
ATOM 6693 C CA . GLN D 1 21 ? 42.445 64.130 36.747 1.00 96.80 19 GLN D CA 1
ATOM 6694 C C . GLN D 1 21 ? 41.219 64.507 37.566 1.00 96.29 19 GLN D C 1
ATOM 6695 O O . GLN D 1 21 ? 40.097 64.496 37.060 1.00 93.95 19 GLN D O 1
ATOM 6701 N N . GLY D 1 22 ? 41.432 64.823 38.837 1.00 96.61 20 GLY D N 1
ATOM 6702 C CA . GLY D 1 22 ? 40.326 64.975 39.760 1.00 91.39 20 GLY D CA 1
ATOM 6703 C C . GLY D 1 22 ? 40.094 63.651 40.464 1.00 77.53 20 GLY D C 1
ATOM 6704 O O . GLY D 1 22 ? 40.559 62.598 40.009 1.00 73.80 20 GLY D O 1
ATOM 6705 N N . ASP D 1 23 ? 39.375 63.696 41.577 1.00 61.31 21 ASP D N 1
ATOM 6706 C CA . ASP D 1 23 ? 39.216 62.504 42.395 1.00 60.81 21 ASP D CA 1
ATOM 6707 C C . ASP D 1 23 ? 38.180 61.529 41.838 1.00 41.16 21 ASP D C 1
ATOM 6708 O O . ASP D 1 23 ? 37.446 61.829 40.892 1.00 32.79 21 ASP D O 1
ATOM 6713 N N . LEU D 1 24 ? 38.128 60.356 42.449 1.00 37.31 22 LEU D N 1
ATOM 6714 C CA . LEU D 1 24 ? 37.238 59.303 42.007 1.00 44.79 22 LEU D CA 1
ATOM 6715 C C . LEU D 1 24 ? 35.810 59.815 41.905 1.00 36.63 22 LEU D C 1
ATOM 6716 O O . LEU D 1 24 ? 35.149 59.634 40.881 1.00 34.51 22 LEU D O 1
ATOM 6721 N N . HIS D 1 25 ? 35.348 60.463 42.973 1.00 34.44 23 HIS D N 1
ATOM 6722 C CA . HIS D 1 25 ? 33.959 60.875 43.069 1.00 39.42 23 HIS D CA 1
ATOM 6723 C C . HIS D 1 25 ? 33.592 61.850 41.955 1.00 32.63 23 HIS D C 1
ATOM 6724 O O . HIS D 1 25 ? 32.526 61.746 41.334 1.00 33.96 23 HIS D O 1
ATOM 6731 N N . THR D 1 26 ? 34.495 62.782 41.695 1.00 33.35 24 THR D N 1
ATOM 6732 C CA . THR D 1 26 ? 34.308 63.772 40.646 1.00 36.14 24 THR D CA 1
ATOM 6733 C C . THR D 1 26 ? 34.239 63.124 39.269 1.00 30.87 24 THR D C 1
ATOM 6734 O O . THR D 1 26 ? 33.381 63.461 38.459 1.00 36.56 24 THR D O 1
ATOM 6738 N N . ASN D 1 27 ? 35.152 62.197 39.005 1.00 32.87 25 ASN D N 1
ATOM 6739 C CA . ASN D 1 27 ? 35.155 61.484 37.736 1.00 33.82 25 ASN D CA 1
ATOM 6740 C C . ASN D 1 27 ? 33.868 60.698 37.546 1.00 31.29 25 ASN D C 1
ATOM 6741 O O . ASN D 1 27 ? 33.281 60.682 36.465 1.00 28.69 25 ASN D O 1
ATOM 6746 N N . LEU D 1 28 ? 33.426 60.062 38.619 1.00 28.49 26 LEU D N 1
ATOM 6747 C CA . LEU D 1 28 ? 32.245 59.208 38.539 1.00 33.17 26 LEU D CA 1
ATOM 6748 C C . LEU D 1 28 ? 30.971 60.028 38.341 1.00 34.88 26 LEU D C 1
ATOM 6749 O O . LEU D 1 28 ? 30.008 59.562 37.729 1.00 30.02 26 LEU D O 1
ATOM 6754 N N . THR D 1 29 ? 30.982 61.262 38.837 1.00 34.78 27 THR D N 1
ATOM 6755 C CA . THR D 1 29 ? 29.851 62.165 38.660 1.00 27.07 27 THR D CA 1
ATOM 6756 C C . THR D 1 29 ? 29.674 62.501 37.189 1.00 29.34 27 THR D C 1
ATOM 6757 O O . THR D 1 29 ? 28.560 62.661 36.693 1.00 30.75 27 THR D O 1
ATOM 6761 N N . LYS D 1 30 ? 30.788 62.606 36.478 1.00 25.76 28 LYS D N 1
ATOM 6762 C CA . LYS D 1 30 ? 30.723 62.941 35.059 1.00 32.42 28 LYS D CA 1
ATOM 6763 C C . LYS D 1 30 ? 30.358 61.757 34.159 1.00 25.40 28 LYS D C 1
ATOM 6764 O O . LYS D 1 30 ? 29.714 61.934 33.133 1.00 31.96 28 LYS D O 1
ATOM 6770 N N . ILE D 1 31 ? 30.785 60.551 34.520 1.00 28.20 29 ILE D N 1
ATOM 6771 C CA . ILE D 1 31 ? 30.614 59.445 33.587 1.00 32.79 29 ILE D CA 1
ATOM 6772 C C . ILE D 1 31 ? 29.440 58.526 33.907 1.00 33.95 29 ILE D C 1
ATOM 6773 O O . ILE D 1 31 ? 28.780 58.028 33.004 1.00 31.03 29 ILE D O 1
ATOM 6778 N N . VAL D 1 32 ? 29.179 58.280 35.181 1.00 23.88 30 VAL D N 1
ATOM 6779 C CA . VAL D 1 32 ? 28.214 57.237 35.501 1.00 25.59 30 VAL D CA 1
ATOM 6780 C C . VAL D 1 32 ? 26.765 57.636 35.191 1.00 29.98 30 VAL D C 1
ATOM 6781 O O . VAL D 1 32 ? 26.047 56.887 34.531 1.00 30.12 30 VAL D O 1
ATOM 6785 N N . PRO D 1 33 ? 26.332 58.822 35.637 1.00 33.15 31 PRO D N 1
ATOM 6786 C CA . PRO D 1 33 ? 24.909 59.116 35.435 1.00 29.54 31 PRO D CA 1
ATOM 6787 C C . PRO D 1 33 ? 24.408 58.985 33.990 1.00 32.01 31 PRO D C 1
ATOM 6788 O O . PRO D 1 33 ? 23.310 58.467 33.788 1.00 31.55 31 PRO D O 1
ATOM 6792 N N . PRO D 1 34 ? 25.172 59.463 32.995 1.00 30.64 32 PRO D N 1
ATOM 6793 C CA . PRO D 1 34 ? 24.664 59.265 31.629 1.00 31.55 32 PRO D CA 1
ATOM 6794 C C . PRO D 1 34 ? 24.612 57.781 31.199 1.00 29.05 32 PRO D C 1
ATOM 6795 O O . PRO D 1 34 ? 23.696 57.371 30.483 1.00 27.16 32 PRO D O 1
ATOM 6799 N N . LEU D 1 35 ? 25.583 56.985 31.621 1.00 23.89 33 LEU D N 1
ATOM 6800 C CA . LEU D 1 35 ? 25.540 55.553 31.323 1.00 25.46 33 LEU D CA 1
ATOM 6801 C C . LEU D 1 35 ? 24.358 54.892 32.029 1.00 29.56 33 LEU D C 1
ATOM 6802 O O . LEU D 1 35 ? 23.593 54.128 31.435 1.00 28.91 33 LEU D O 1
ATOM 6807 N N . ALA D 1 36 ? 24.200 55.195 33.308 1.00 27.72 34 ALA D N 1
ATOM 6808 C CA . ALA D 1 36 ? 23.137 54.568 34.076 1.00 27.53 34 ALA D CA 1
ATOM 6809 C C . ALA D 1 36 ? 21.763 54.916 33.512 1.00 27.39 34 ALA D C 1
ATOM 6810 O O . ALA D 1 36 ? 20.866 54.083 33.522 1.00 24.61 34 ALA D O 1
ATOM 6812 N N . ALA D 1 37 ? 21.603 56.131 32.988 1.00 25.79 35 ALA D N 1
ATOM 6813 C CA . ALA D 1 37 ? 20.314 56.543 32.427 1.00 28.39 35 ALA D CA 1
ATOM 6814 C C . ALA D 1 37 ? 20.009 55.809 31.130 1.00 39.73 35 ALA D C 1
ATOM 6815 O O . ALA D 1 37 ? 18.862 55.447 30.870 1.00 29.92 35 ALA D O 1
ATOM 6817 N N . ALA D 1 38 ? 21.042 55.600 30.318 1.00 31.21 36 ALA D N 1
ATOM 6818 C CA . ALA D 1 38 ? 20.883 55.004 29.000 1.00 29.57 36 ALA D CA 1
ATOM 6819 C C . ALA D 1 38 ? 20.772 53.483 29.046 1.00 28.81 36 ALA D C 1
ATOM 6820 O O . ALA D 1 38 ? 20.058 52.890 28.239 1.00 32.12 36 ALA D O 1
ATOM 6822 N N . PHE D 1 39 ? 21.501 52.858 29.967 1.00 23.98 37 PHE D N 1
ATOM 6823 C CA . PHE D 1 39 ? 21.601 51.397 30.023 1.00 23.83 37 PHE D CA 1
ATOM 6824 C C . PHE D 1 39 ? 20.948 50.813 31.277 1.00 26.72 37 PHE D C 1
ATOM 6825 O O . PHE D 1 39 ? 21.498 50.897 32.371 1.00 25.88 37 PHE D O 1
ATOM 6833 N N . PRO D 1 40 ? 19.788 50.180 31.104 1.00 29.05 38 PRO D N 1
ATOM 6834 C CA . PRO D 1 40 ? 18.958 49.679 32.205 1.00 28.97 38 PRO D CA 1
ATOM 6835 C C . PRO D 1 40 ? 19.572 48.482 32.948 1.00 30.70 38 PRO D C 1
ATOM 6836 O O . PRO D 1 40 ? 18.994 48.045 33.936 1.00 25.76 38 PRO D O 1
ATOM 6840 N N . ASP D 1 41 ? 20.704 47.959 32.473 1.00 18.85 39 ASP D N 1
ATOM 6841 C CA . ASP D 1 41 ? 21.429 46.910 33.178 1.00 22.96 39 ASP D CA 1
ATOM 6842 C C . ASP D 1 41 ? 22.928 47.216 33.069 1.00 36.94 39 ASP D C 1
ATOM 6843 O O . ASP D 1 41 ? 23.569 46.936 32.047 1.00 28.76 39 ASP D O 1
ATOM 6848 N N . LEU D 1 42 ? 23.466 47.822 34.126 1.00 22.70 40 LEU D N 1
ATOM 6849 C CA . LEU D 1 42 ? 24.814 48.364 34.115 1.00 13.67 40 LEU D CA 1
ATOM 6850 C C . LEU D 1 42 ? 25.544 47.890 35.355 1.00 28.46 40 LEU D C 1
ATOM 6851 O O . LEU D 1 42 ? 25.073 48.082 36.490 1.00 20.60 40 LEU D O 1
ATOM 6856 N N . HIS D 1 43 ? 26.699 47.285 35.123 1.00 23.77 41 HIS D N 1
ATOM 6857 C CA . HIS D 1 43 ? 27.503 46.694 36.174 1.00 22.08 41 HIS D CA 1
ATOM 6858 C C . HIS D 1 43 ? 28.811 47.466 36.231 1.00 20.91 41 HIS D C 1
ATOM 6859 O O . HIS D 1 43 ? 29.458 47.657 35.209 1.00 24.38 41 HIS D O 1
ATOM 6866 N N . ILE D 1 44 ? 29.187 47.930 37.415 1.00 24.35 42 ILE D N 1
ATOM 6867 C CA . ILE D 1 44 ? 30.382 48.766 37.560 1.00 26.08 42 ILE D CA 1
ATOM 6868 C C . ILE D 1 44 ? 31.394 48.090 38.465 1.00 26.17 42 ILE D C 1
ATOM 6869 O O . ILE D 1 44 ? 31.111 47.799 39.625 1.00 27.45 42 ILE D O 1
ATOM 6874 N N . LEU D 1 45 ? 32.577 47.835 37.924 1.00 23.20 43 LEU D N 1
ATOM 6875 C CA . LEU D 1 45 ? 33.642 47.219 38.693 1.00 19.84 43 LEU D CA 1
ATOM 6876 C C . LEU D 1 45 ? 34.882 48.107 38.749 1.00 23.90 43 LEU D C 1
ATOM 6877 O O . LEU D 1 45 ? 35.362 48.583 37.710 1.00 23.10 43 LEU D O 1
ATOM 6882 N N . HIS D 1 46 ? 35.420 48.309 39.948 1.00 21.90 44 HIS D N 1
ATOM 6883 C CA . HIS D 1 46 ? 36.712 48.983 40.094 1.00 25.39 44 HIS D CA 1
ATOM 6884 C C . HIS D 1 46 ? 37.832 47.967 40.045 1.00 31.19 44 HIS D C 1
ATOM 6885 O O . HIS D 1 46 ? 37.748 46.930 40.693 1.00 23.94 44 HIS D O 1
ATOM 6892 N N . THR D 1 47 ? 38.894 48.271 39.309 1.00 40.11 45 THR D N 1
ATOM 6893 C CA . THR D 1 47 ? 40.118 47.482 39.416 1.00 31.95 45 THR D CA 1
ATOM 6894 C C . THR D 1 47 ? 40.803 47.792 40.751 1.00 36.86 45 THR D C 1
ATOM 6895 O O . THR D 1 47 ? 40.666 48.898 41.290 1.00 33.36 45 THR D O 1
ATOM 6899 N N . LYS D 1 48 ? 41.543 46.819 41.268 1.00 36.16 46 LYS D N 1
ATOM 6900 C CA . LYS D 1 48 ? 42.258 46.956 42.535 1.00 45.51 46 LYS D CA 1
ATOM 6901 C C . LYS D 1 48 ? 43.752 46.841 42.293 1.00 53.14 46 LYS D C 1
ATOM 6902 O O . LYS D 1 48 ? 44.545 47.538 42.921 1.00 53.90 46 LYS D O 1
ATOM 6908 N N . GLU D 1 49 ? 44.133 45.958 41.372 1.00 52.75 47 GLU D N 1
ATOM 6909 C CA . GLU D 1 49 ? 45.541 45.768 41.046 1.00 55.15 47 GLU D CA 1
ATOM 6910 C C . GLU D 1 49 ? 45.786 45.394 39.586 1.00 48.61 47 GLU D C 1
ATOM 6911 O O . GLU D 1 49 ? 44.852 45.081 38.852 1.00 37.07 47 GLU D O 1
ATOM 6917 N N . GLN D 1 50 ? 47.053 45.433 39.177 1.00 48.91 48 GLN D N 1
ATOM 6918 C CA . GLN D 1 50 ? 47.432 45.105 37.811 1.00 45.39 48 GLN D CA 1
ATOM 6919 C C . GLN D 1 50 ? 46.904 43.728 37.440 1.00 34.91 48 GLN D C 1
ATOM 6920 O O . GLN D 1 50 ? 46.991 42.785 38.225 1.00 34.20 48 GLN D O 1
ATOM 6926 N N . GLY D 1 51 ? 46.368 43.611 36.231 1.00 27.39 49 GLY D N 1
ATOM 6927 C CA . GLY D 1 51 ? 45.796 42.360 35.797 1.00 34.52 49 GLY D CA 1
ATOM 6928 C C . GLY D 1 51 ? 44.284 42.321 35.971 1.00 36.40 49 GLY D C 1
ATOM 6929 O O . GLY D 1 51 ? 43.611 41.551 35.285 1.00 29.23 49 GLY D O 1
ATOM 6930 N N . ASP D 1 52 ? 43.747 43.146 36.873 1.00 27.79 50 ASP D N 1
ATOM 6931 C CA . ASP D 1 52 ? 42.302 43.112 37.162 1.00 27.32 50 ASP D CA 1
ATOM 6932 C C . ASP D 1 52 ? 41.440 43.352 35.934 1.00 23.70 50 ASP D C 1
ATOM 6933 O O . ASP D 1 52 ? 40.483 42.620 35.688 1.00 34.61 50 ASP D O 1
ATOM 6938 N N . ALA D 1 53 ? 41.772 44.381 35.165 1.00 24.05 51 ALA D N 1
ATOM 6939 C CA . ALA D 1 53 ? 40.972 44.698 33.989 1.00 22.23 51 ALA D CA 1
ATOM 6940 C C . ALA D 1 53 ? 40.939 43.520 33.043 1.00 23.30 51 ALA D C 1
ATOM 6941 O O . ALA D 1 53 ? 39.914 43.220 32.446 1.00 26.49 51 ALA D O 1
ATOM 6943 N N . THR D 1 54 ? 42.078 42.857 32.905 1.00 23.49 52 THR D N 1
ATOM 6944 C CA . THR D 1 54 ? 42.176 41.711 32.028 1.00 26.56 52 THR D CA 1
ATOM 6945 C C . THR D 1 54 ? 41.248 40.610 32.514 1.00 28.12 52 THR D C 1
ATOM 6946 O O . THR D 1 54 ? 40.499 40.038 31.731 1.00 21.36 52 THR D O 1
ATOM 6950 N N . LYS D 1 55 ? 41.306 40.319 33.806 1.00 21.83 53 LYS D N 1
ATOM 6951 C CA . LYS D 1 55 ? 40.475 39.269 34.400 1.00 26.14 53 LYS D CA 1
ATOM 6952 C C . LYS D 1 55 ? 38.965 39.550 34.334 1.00 22.12 53 LYS D C 1
ATOM 6953 O O . LYS D 1 55 ? 38.178 38.642 34.096 1.00 24.81 53 LYS D O 1
ATOM 6959 N N . TYR D 1 56 ? 38.578 40.801 34.575 1.00 18.84 54 TYR D N 1
ATOM 6960 C CA . TYR D 1 56 ? 37.177 41.219 34.488 1.00 19.03 54 TYR D CA 1
ATOM 6961 C C . TYR D 1 56 ? 36.675 40.970 33.074 1.00 19.91 54 TYR D C 1
ATOM 6962 O O . TYR D 1 56 ? 35.613 40.385 32.876 1.00 24.34 54 TYR D O 1
ATOM 6971 N N . CYS D 1 57 ? 37.463 41.387 32.088 1.00 15.05 55 CYS D N 1
ATOM 6972 C CA . CYS D 1 57 ? 37.064 41.199 30.695 1.00 20.20 55 CYS D CA 1
ATOM 6973 C C . CYS D 1 57 ? 36.839 39.733 30.397 1.00 25.47 55 CYS D C 1
ATOM 6974 O O . CYS D 1 57 ? 35.881 39.363 29.723 1.00 24.93 55 CYS D O 1
ATOM 6977 N N . GLN D 1 58 ? 37.742 38.900 30.893 1.00 27.82 56 GLN D N 1
ATOM 6978 C CA . GLN D 1 58 ? 37.675 37.481 30.602 1.00 26.13 56 GLN D CA 1
ATOM 6979 C C . GLN D 1 58 ? 36.517 36.821 31.344 1.00 24.09 56 GLN D C 1
ATOM 6980 O O . GLN D 1 58 ? 35.904 35.891 30.833 1.00 26.19 56 GLN D O 1
ATOM 6986 N N . GLU D 1 59 ? 36.201 37.307 32.539 1.00 18.73 57 GLU D N 1
ATOM 6987 C CA . GLU D 1 59 ? 35.060 36.731 33.245 1.00 21.31 57 GLU D CA 1
ATOM 6988 C C . GLU D 1 59 ? 33.739 37.132 32.590 1.00 21.78 57 GLU D C 1
ATOM 6989 O O . GLU D 1 59 ? 32.828 36.329 32.513 1.00 21.62 57 GLU D O 1
ATOM 6995 N N . PHE D 1 60 ? 33.649 38.369 32.095 1.00 19.26 58 PHE D N 1
ATOM 6996 C CA . PHE D 1 60 ? 32.362 38.915 31.656 1.00 23.00 58 PHE D CA 1
ATOM 6997 C C . PHE D 1 60 ? 32.160 38.918 30.142 1.00 22.65 58 PHE D C 1
ATOM 6998 O O . PHE D 1 60 ? 31.089 39.256 29.663 1.00 21.80 58 PHE D O 1
ATOM 7006 N N . ALA D 1 61 ? 33.188 38.573 29.383 1.00 18.86 59 ALA D N 1
ATOM 7007 C CA . ALA D 1 61 ? 33.062 38.593 27.919 1.00 24.71 59 ALA D CA 1
ATOM 7008 C C . ALA D 1 61 ? 31.853 37.800 27.430 1.00 26.81 59 ALA D C 1
ATOM 7009 O O . ALA D 1 61 ? 31.224 38.156 26.446 1.00 28.65 59 ALA D O 1
ATOM 7011 N N . SER D 1 62 ? 31.532 36.702 28.100 1.00 29.16 60 SER D N 1
ATOM 7012 C CA . SER D 1 62 ? 30.399 35.907 27.657 1.00 37.03 60 SER D CA 1
ATOM 7013 C C . SER D 1 62 ? 29.072 36.386 28.267 1.00 31.60 60 SER D C 1
ATOM 7014 O O . SER D 1 62 ? 28.010 35.943 27.852 1.00 36.26 60 SER D O 1
ATOM 7017 N N . LYS D 1 63 ? 29.134 37.292 29.240 1.00 29.67 61 LYS D N 1
ATOM 7018 C CA . LYS D 1 63 ? 27.927 37.707 29.977 1.00 32.34 61 LYS D CA 1
ATOM 7019 C C . LYS D 1 63 ? 27.333 39.083 29.612 1.00 27.24 61 LYS D C 1
ATOM 7020 O O . LYS D 1 63 ? 26.197 39.373 29.972 1.00 27.41 61 LYS D O 1
ATOM 7026 N N . VAL D 1 64 ? 28.100 39.947 28.956 1.00 20.73 62 VAL D N 1
ATOM 7027 C CA . VAL D 1 64 ? 27.599 41.283 28.638 1.00 14.53 62 VAL D CA 1
ATOM 7028 C C . VAL D 1 64 ? 27.780 41.553 27.147 1.00 23.52 62 VAL D C 1
ATOM 7029 O O . VAL D 1 64 ? 28.435 40.792 26.448 1.00 25.24 62 VAL D O 1
ATOM 7033 N N . ASP D 1 65 ? 27.202 42.645 26.666 1.00 19.78 63 ASP D N 1
ATOM 7034 C CA . ASP D 1 65 ? 27.249 42.978 25.242 1.00 21.91 63 ASP D CA 1
ATOM 7035 C C . ASP D 1 65 ? 28.200 44.145 24.957 1.00 17.78 63 ASP D C 1
ATOM 7036 O O . ASP D 1 65 ? 28.623 44.344 23.834 1.00 22.34 63 ASP D O 1
ATOM 7041 N N . LEU D 1 66 ? 28.523 44.905 25.993 1.00 19.26 64 LEU D N 1
ATOM 7042 C CA . LEU D 1 66 ? 29.367 46.086 25.865 1.00 21.95 64 LEU D CA 1
ATOM 7043 C C . LEU D 1 66 ? 30.267 46.172 27.099 1.00 16.49 64 LEU D C 1
ATOM 7044 O O . LEU D 1 66 ? 29.799 46.030 28.230 1.00 23.36 64 LEU D O 1
ATOM 7049 N N . ILE D 1 67 ? 31.561 46.367 26.873 1.00 21.78 65 ILE D N 1
ATOM 7050 C CA . ILE D 1 67 ? 32.504 46.614 27.965 1.00 18.49 65 ILE D CA 1
ATOM 7051 C C . ILE D 1 67 ? 33.075 48.009 27.758 1.00 24.39 65 ILE D C 1
ATOM 7052 O O . ILE D 1 67 ? 33.567 48.325 26.669 1.00 24.18 65 ILE D O 1
ATOM 7057 N N . ILE D 1 68 ? 32.957 48.846 28.788 1.00 17.41 66 ILE D N 1
ATOM 7058 C CA . ILE D 1 68 ? 33.473 50.203 28.748 1.00 21.14 66 ILE D CA 1
ATOM 7059 C C . ILE D 1 68 ? 34.620 50.277 29.716 1.00 28.89 66 ILE D C 1
ATOM 7060 O O . ILE D 1 68 ? 34.501 49.837 30.856 1.00 25.42 66 ILE D O 1
ATOM 7065 N N . VAL D 1 69 ? 35.749 50.813 29.274 1.00 27.30 67 VAL D N 1
ATOM 7066 C CA . VAL D 1 69 ? 36.859 50.977 30.205 1.00 18.73 67 VAL D CA 1
ATOM 7067 C C . VAL D 1 69 ? 37.191 52.459 30.411 1.00 23.82 67 VAL D C 1
ATOM 7068 O O . VAL D 1 69 ? 37.316 53.235 29.455 1.00 28.11 67 VAL D O 1
ATOM 7072 N N . PHE D 1 70 ? 37.274 52.835 31.681 1.00 25.67 68 PHE D N 1
ATOM 7073 C CA . PHE D 1 70 ? 37.729 54.146 32.098 1.00 26.23 68 PHE D CA 1
ATOM 7074 C C . PHE D 1 70 ? 39.148 53.992 32.606 1.00 26.00 68 PHE D C 1
ATOM 7075 O O . PHE D 1 70 ? 39.373 53.442 33.688 1.00 28.89 68 PHE D O 1
ATOM 7083 N N . GLY D 1 71 ? 40.112 54.450 31.822 1.00 23.13 69 GLY D N 1
ATOM 7084 C CA . GLY D 1 71 ? 41.501 54.353 32.220 1.00 24.97 69 GLY D CA 1
ATOM 7085 C C . GLY D 1 71 ? 42.384 54.840 31.090 1.00 34.63 69 GLY D C 1
ATOM 7086 O O . GLY D 1 71 ? 41.898 55.182 30.007 1.00 29.88 69 GLY D O 1
ATOM 7087 N N . GLY D 1 72 ? 43.686 54.873 31.334 1.00 31.67 70 GLY D N 1
ATOM 7088 C CA . GLY D 1 72 ? 44.621 55.298 30.310 1.00 33.32 70 GLY D CA 1
ATOM 7089 C C . GLY D 1 72 ? 44.998 54.160 29.383 1.00 38.30 70 GLY D C 1
ATOM 7090 O O . GLY D 1 72 ? 44.325 53.123 29.332 1.00 33.87 70 GLY D O 1
ATOM 7091 N N . ASP D 1 73 ? 46.092 54.351 28.651 1.00 35.42 71 ASP D N 1
ATOM 7092 C CA . ASP D 1 73 ? 46.570 53.355 27.695 1.00 30.80 71 ASP D CA 1
ATOM 7093 C C . ASP D 1 73 ? 46.865 51.976 28.320 1.00 33.24 71 ASP D C 1
ATOM 7094 O O . ASP D 1 73 ? 46.613 50.943 27.702 1.00 32.48 71 ASP D O 1
ATOM 7099 N N . GLY D 1 74 ? 47.387 51.963 29.543 1.00 31.90 72 GLY D N 1
ATOM 7100 C CA . GLY D 1 74 ? 47.709 50.713 30.213 1.00 28.99 72 GLY D CA 1
ATOM 7101 C C . GLY D 1 74 ? 46.480 49.848 30.459 1.00 28.96 72 GLY D C 1
ATOM 7102 O O . GLY D 1 74 ? 46.514 48.637 30.258 1.00 34.03 72 GLY D O 1
ATOM 7103 N N . THR D 1 75 ? 45.389 50.470 30.900 1.00 26.37 73 THR D N 1
ATOM 7104 C CA . THR D 1 75 ? 44.165 49.733 31.196 1.00 30.88 73 THR D CA 1
ATOM 7105 C C . THR D 1 75 ? 43.470 49.287 29.914 1.00 30.12 73 THR D C 1
ATOM 7106 O O . THR D 1 75 ? 42.919 48.184 29.834 1.00 30.25 73 THR D O 1
ATOM 7110 N N . VAL D 1 76 ? 43.486 50.158 28.915 1.00 26.00 74 VAL D N 1
ATOM 7111 C CA . VAL D 1 76 ? 42.966 49.807 27.600 1.00 24.39 74 VAL D CA 1
ATOM 7112 C C . VAL D 1 76 ? 43.716 48.580 27.071 1.00 37.64 74 VAL D C 1
ATOM 7113 O O . VAL D 1 76 ? 43.121 47.643 26.512 1.00 30.69 74 VAL D O 1
ATOM 7117 N N . PHE D 1 77 ? 45.029 48.588 27.267 1.00 27.29 75 PHE D N 1
ATOM 7118 C CA . PHE D 1 77 ? 45.862 47.473 26.838 1.00 27.08 75 PHE D CA 1
ATOM 7119 C C . PHE D 1 77 ? 45.533 46.191 27.594 1.00 25.56 75 PHE D C 1
ATOM 7120 O O . PHE D 1 77 ? 45.525 45.122 26.998 1.00 26.58 75 PHE D O 1
ATOM 7128 N N . GLU D 1 78 ? 45.231 46.295 28.891 1.00 22.04 76 GLU D N 1
ATOM 7129 C CA . GLU D 1 78 ? 44.770 45.116 29.635 1.00 25.24 76 GLU D CA 1
ATOM 7130 C C . GLU D 1 78 ? 43.490 44.537 29.063 1.00 27.68 76 GLU D C 1
ATOM 7131 O O . GLU D 1 78 ? 43.318 43.321 29.013 1.00 27.53 76 GLU D O 1
ATOM 7137 N N . CYS D 1 79 ? 42.570 45.407 28.667 1.00 23.64 77 CYS D N 1
ATOM 7138 C CA . CYS D 1 79 ? 41.312 44.953 28.087 1.00 24.23 77 CYS D CA 1
ATOM 7139 C C . CYS D 1 79 ? 41.545 44.330 26.724 1.00 26.27 77 CYS D C 1
ATOM 7140 O O . CYS D 1 79 ? 40.860 43.379 26.332 1.00 24.23 77 CYS D O 1
ATOM 7143 N N . THR D 1 80 ? 42.497 44.890 25.986 1.00 19.27 78 THR D N 1
ATOM 7144 C CA . THR D 1 80 ? 42.791 44.384 24.653 1.00 22.58 78 THR D CA 1
ATOM 7145 C C . THR D 1 80 ? 43.296 42.961 24.790 1.00 17.69 78 THR D C 1
ATOM 7146 O O . THR D 1 80 ? 42.888 42.082 24.058 1.00 25.70 78 THR D O 1
ATOM 7150 N N . ASN D 1 81 ? 44.213 42.749 25.723 1.00 21.41 79 ASN D N 1
ATOM 7151 C CA . ASN D 1 81 ? 44.775 41.413 25.896 1.00 30.27 79 ASN D CA 1
ATOM 7152 C C . ASN D 1 81 ? 43.808 40.457 26.538 1.00 29.93 79 ASN D C 1
ATOM 7153 O O . ASN D 1 81 ? 43.886 39.251 26.326 1.00 32.75 79 ASN D O 1
ATOM 7158 N N . GLY D 1 82 ? 42.884 41.008 27.313 1.00 26.85 80 GLY D N 1
ATOM 7159 C CA . GLY D 1 82 ? 41.831 40.210 27.898 1.00 38.55 80 GLY D CA 1
ATOM 7160 C C . GLY D 1 82 ? 40.910 39.653 26.828 1.00 32.31 80 GLY D C 1
ATOM 7161 O O . GLY D 1 82 ? 40.666 38.443 26.768 1.00 31.75 80 GLY D O 1
ATOM 7162 N N . LEU D 1 83 ? 40.412 40.535 25.968 1.00 21.89 81 LEU D N 1
ATOM 7163 C CA . LEU D 1 83 ? 39.352 40.158 25.027 1.00 20.70 81 LEU D CA 1
ATOM 7164 C C . LEU D 1 83 ? 39.848 39.554 23.742 1.00 19.38 81 LEU D C 1
ATOM 7165 O O . LEU D 1 83 ? 39.153 38.736 23.151 1.00 25.12 81 LEU D O 1
ATOM 7170 N N . ALA D 1 84 ? 41.031 39.967 23.289 1.00 20.87 82 ALA D N 1
ATOM 7171 C CA . ALA D 1 84 ? 41.485 39.556 21.955 1.00 23.81 82 ALA D CA 1
ATOM 7172 C C . ALA D 1 84 ? 41.601 38.019 21.733 1.00 23.26 82 ALA D C 1
ATOM 7173 O O . ALA D 1 84 ? 41.314 37.530 20.645 1.00 22.62 82 ALA D O 1
ATOM 7175 N N . PRO D 1 85 ? 42.029 37.262 22.748 1.00 30.39 83 PRO D N 1
ATOM 7176 C CA . PRO D 1 85 ? 42.151 35.819 22.467 1.00 31.29 83 PRO D CA 1
ATOM 7177 C C . PRO D 1 85 ? 40.844 35.021 22.542 1.00 31.64 83 PRO D C 1
ATOM 7178 O O . PRO D 1 85 ? 40.840 33.848 22.209 1.00 34.97 83 PRO D O 1
ATOM 7182 N N . LEU D 1 86 ? 39.756 35.653 22.960 1.00 28.25 84 LEU D N 1
ATOM 7183 C CA . LEU D 1 86 ? 38.495 34.956 23.169 1.00 26.96 84 LEU D CA 1
ATOM 7184 C C . LEU D 1 86 ? 37.679 34.768 21.902 1.00 26.68 84 LEU D C 1
ATOM 7185 O O . LEU D 1 86 ? 37.716 35.594 20.990 1.00 25.34 84 LEU D O 1
ATOM 7190 N N . GLU D 1 87 ? 36.911 33.684 21.883 1.00 20.72 85 GLU D N 1
ATOM 7191 C CA . GLU D 1 87 ? 35.974 33.396 20.814 1.00 22.94 85 GLU D CA 1
ATOM 7192 C C . GLU D 1 87 ? 34.814 34.368 20.810 1.00 24.25 85 GLU D C 1
ATOM 7193 O O . GLU D 1 87 ? 34.305 34.716 19.747 1.00 27.69 85 GLU D O 1
ATOM 7199 N N . ILE D 1 88 ? 34.370 34.771 21.998 1.00 23.28 86 ILE D N 1
ATOM 7200 C CA . ILE D 1 88 ? 33.219 35.680 22.102 1.00 29.11 86 ILE D CA 1
ATOM 7201 C C . ILE D 1 88 ? 33.640 37.024 22.674 1.00 30.27 86 ILE D C 1
ATOM 7202 O O . ILE D 1 88 ? 34.099 37.110 23.810 1.00 29.39 86 ILE D O 1
ATOM 7207 N N . ARG D 1 89 ? 33.512 38.068 21.863 1.00 25.81 87 ARG D N 1
ATOM 7208 C CA . ARG D 1 89 ? 34.053 39.380 22.209 1.00 25.26 87 ARG D CA 1
ATOM 7209 C C . ARG D 1 89 ? 32.982 40.469 22.106 1.00 31.18 87 ARG D C 1
ATOM 7210 O O . ARG D 1 89 ? 32.598 40.868 21.009 1.00 43.78 87 ARG D O 1
ATOM 7218 N N . PRO D 1 90 ? 32.481 40.938 23.254 1.00 25.92 88 PRO D N 1
ATOM 7219 C CA . PRO D 1 90 ? 31.499 42.028 23.237 1.00 29.85 88 PRO D CA 1
ATOM 7220 C C . PRO D 1 90 ? 32.118 43.288 22.649 1.00 23.56 88 PRO D C 1
ATOM 7221 O O . PRO D 1 90 ? 33.334 43.369 22.481 1.00 23.89 88 PRO D O 1
ATOM 7225 N N . THR D 1 91 ? 31.281 44.269 22.359 1.00 27.53 89 THR D N 1
ATOM 7226 C CA . THR D 1 91 ? 31.769 45.548 21.906 1.00 21.78 89 THR D CA 1
ATOM 7227 C C . THR D 1 91 ? 32.574 46.238 23.011 1.00 20.64 89 THR D C 1
ATOM 7228 O O . THR D 1 91 ? 32.274 46.097 24.201 1.00 20.83 89 THR D O 1
ATOM 7232 N N . LEU D 1 92 ? 33.599 46.976 22.597 1.00 19.86 90 LEU D N 1
ATOM 7233 C CA . LEU D 1 92 ? 34.449 47.718 23.516 1.00 24.73 90 LEU D CA 1
ATOM 7234 C C . LEU D 1 92 ? 34.279 49.235 23.324 1.00 23.25 90 LEU D C 1
ATOM 7235 O O . LEU D 1 92 ? 34.070 49.713 22.209 1.00 29.19 90 LEU D O 1
ATOM 7240 N N . ALA D 1 93 ? 34.333 49.978 24.424 1.00 22.14 91 ALA D N 1
ATOM 7241 C CA . ALA D 1 93 ? 34.340 51.444 24.384 1.00 19.23 91 ALA D CA 1
ATOM 7242 C C . ALA D 1 93 ? 35.338 51.996 25.386 1.00 23.23 91 ALA D C 1
ATOM 7243 O O . ALA D 1 93 ? 35.616 51.374 26.406 1.00 25.24 91 ALA D O 1
ATOM 7245 N N . ILE D 1 94 ? 35.856 53.186 25.100 1.00 26.03 92 ILE D N 1
ATOM 7246 C CA . ILE D 1 94 ? 36.833 53.803 25.971 1.00 20.86 92 ILE D CA 1
ATOM 7247 C C . ILE D 1 94 ? 36.423 55.184 26.487 1.00 27.71 92 ILE D C 1
ATOM 7248 O O . ILE D 1 94 ? 35.938 56.029 25.740 1.00 29.79 92 ILE D O 1
ATOM 7253 N N . ILE D 1 95 ? 36.621 55.386 27.779 1.00 25.60 93 ILE D N 1
ATOM 7254 C CA . ILE D 1 95 ? 36.578 56.704 28.365 1.00 25.89 93 ILE D CA 1
ATOM 7255 C C . ILE D 1 95 ? 38.002 57.046 28.817 1.00 27.46 93 ILE D C 1
ATOM 7256 O O . ILE D 1 95 ? 38.562 56.396 29.695 1.00 29.30 93 ILE D O 1
ATOM 7261 N N . PRO D 1 96 ? 38.593 58.064 28.184 1.00 33.93 94 PRO D N 1
ATOM 7262 C CA . PRO D 1 96 ? 40.009 58.439 28.334 1.00 36.37 94 PRO D CA 1
ATOM 7263 C C . PRO D 1 96 ? 40.349 58.858 29.751 1.00 32.56 94 PRO D C 1
ATOM 7264 O O . PRO D 1 96 ? 39.965 59.943 30.158 1.00 38.87 94 PRO D O 1
ATOM 7268 N N . GLY D 1 97 ? 41.072 58.020 30.480 1.00 29.53 95 GLY D N 1
ATOM 7269 C CA . GLY D 1 97 ? 41.415 58.324 31.856 1.00 36.86 95 GLY D CA 1
ATOM 7270 C C . GLY D 1 97 ? 42.908 58.483 32.095 1.00 39.97 95 GLY D C 1
ATOM 7271 O O . GLY D 1 97 ? 43.353 58.591 33.247 1.00 38.10 95 GLY D O 1
ATOM 7272 N N . GLY D 1 98 ? 43.681 58.504 31.011 1.00 35.32 96 GLY D N 1
ATOM 7273 C CA . GLY D 1 98 ? 45.121 58.675 31.106 1.00 42.81 96 GLY D CA 1
ATOM 7274 C C . GLY D 1 98 ? 45.611 59.981 30.506 1.00 41.94 96 GLY D C 1
ATOM 7275 O O . GLY D 1 98 ? 44.857 60.947 30.386 1.00 41.80 96 GLY D O 1
ATOM 7276 N N . THR D 1 99 ? 46.879 60.002 30.109 1.00 49.26 97 THR D N 1
ATOM 7277 C CA . THR D 1 99 ? 47.484 61.197 29.532 1.00 60.91 97 THR D CA 1
ATOM 7278 C C . THR D 1 99 ? 47.412 61.216 28.010 1.00 51.76 97 THR D C 1
ATOM 7279 O O . THR D 1 99 ? 47.035 62.221 27.407 1.00 47.60 97 THR D O 1
ATOM 7283 N N . CYS D 1 100 ? 47.794 60.110 27.387 1.00 42.52 98 CYS D N 1
ATOM 7284 C CA . CYS D 1 100 ? 47.829 60.060 25.937 1.00 41.96 98 CYS D CA 1
ATOM 7285 C C . CYS D 1 100 ? 46.486 59.638 25.356 1.00 45.49 98 CYS D C 1
ATOM 7286 O O . CYS D 1 100 ? 45.947 60.336 24.495 1.00 42.73 98 CYS D O 1
ATOM 7289 N N . ASN D 1 101 ? 45.954 58.511 25.836 1.00 33.52 99 ASN D N 1
ATOM 7290 C CA . ASN D 1 101 ? 44.688 57.969 25.340 1.00 33.52 99 ASN D CA 1
ATOM 7291 C C . ASN D 1 101 ? 44.657 57.852 23.813 1.00 30.86 99 ASN D C 1
ATOM 7292 O O . ASN D 1 101 ? 43.694 58.279 23.141 1.00 29.52 99 ASN D O 1
ATOM 7297 N N . ASP D 1 102 ? 45.722 57.259 23.275 1.00 31.18 100 ASP D N 1
ATOM 7298 C CA . ASP D 1 102 ? 45.919 57.155 21.828 1.00 29.95 100 ASP D CA 1
ATOM 7299 C C . ASP D 1 102 ? 44.780 56.471 21.078 1.00 33.37 100 ASP D C 1
ATOM 7300 O O . ASP D 1 102 ? 44.306 56.990 20.060 1.00 31.94 100 ASP D O 1
ATOM 7305 N N . PHE D 1 103 ? 44.333 55.312 21.554 1.00 25.58 101 PHE D N 1
ATOM 7306 C CA . PHE D 1 103 ? 43.290 54.642 20.802 1.00 30.08 101 PHE D CA 1
ATOM 7307 C C . PHE D 1 103 ? 41.910 55.315 20.868 1.00 23.33 101 PHE D C 1
ATOM 7308 O O . PHE D 1 103 ? 41.190 55.361 19.862 1.00 26.93 101 PHE D O 1
ATOM 7316 N N . SER D 1 104 ? 41.550 55.853 22.024 1.00 21.11 102 SER D N 1
ATOM 7317 C CA . SER D 1 104 ? 40.322 56.641 22.115 1.00 26.40 102 SER D CA 1
ATOM 7318 C C . SER D 1 104 ? 40.323 57.798 21.090 1.00 29.45 102 SER D C 1
ATOM 7319 O O . SER D 1 104 ? 39.284 58.130 20.485 1.00 23.11 102 SER D O 1
ATOM 7322 N N . ARG D 1 105 ? 41.488 58.402 20.877 1.00 33.56 103 ARG D N 1
ATOM 7323 C CA . ARG D 1 105 ? 41.588 59.496 19.903 1.00 35.80 103 ARG D CA 1
ATOM 7324 C C . ARG D 1 105 ? 41.410 58.976 18.479 1.00 32.73 103 ARG D C 1
ATOM 7325 O O . ARG D 1 105 ? 40.784 59.628 17.642 1.00 28.33 103 ARG D O 1
ATOM 7333 N N . THR D 1 106 ? 41.962 57.797 18.220 1.00 27.28 104 THR D N 1
ATOM 7334 C CA . THR D 1 106 ? 41.767 57.102 16.952 1.00 26.21 104 THR D CA 1
ATOM 7335 C C . THR D 1 106 ? 40.286 56.894 16.648 1.00 26.05 104 THR D C 1
ATOM 7336 O O . THR D 1 106 ? 39.859 57.011 15.506 1.00 29.22 104 THR D O 1
ATOM 7340 N N . LEU D 1 107 ? 39.504 56.583 17.677 1.00 29.46 105 LEU D N 1
ATOM 7341 C CA . LEU D 1 107 ? 38.065 56.380 17.519 1.00 24.37 105 LEU D CA 1
ATOM 7342 C C . LEU D 1 107 ? 37.256 57.694 17.508 1.00 31.95 105 LEU D C 1
ATOM 7343 O O . LEU D 1 107 ? 36.030 57.674 17.396 1.00 29.73 105 LEU D O 1
ATOM 7348 N N . GLY D 1 108 ? 37.928 58.831 17.634 1.00 27.07 106 GLY D N 1
ATOM 7349 C CA . GLY D 1 108 ? 37.221 60.098 17.664 1.00 2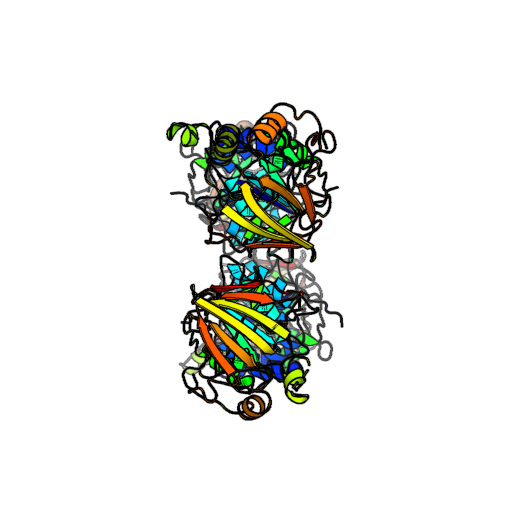1.33 106 GLY D CA 1
ATOM 7350 C C . GLY D 1 108 ? 36.526 60.423 18.986 1.00 24.86 106 GLY D C 1
ATOM 7351 O O . GLY D 1 108 ? 35.700 61.345 19.055 1.00 33.54 106 GLY D O 1
ATOM 7352 N N . VAL D 1 109 ? 36.831 59.670 20.035 1.00 26.81 107 VAL D N 1
ATOM 7353 C CA . VAL D 1 109 ? 36.239 59.930 21.348 1.00 32.96 107 VAL D CA 1
ATOM 7354 C C . VAL D 1 109 ? 36.720 61.268 21.932 1.00 35.74 107 VAL D C 1
ATOM 7355 O O . VAL D 1 109 ? 37.919 61.532 21.952 1.00 27.24 107 VAL D O 1
ATOM 7359 N N . PRO D 1 110 ? 35.790 62.109 22.421 1.00 29.62 108 PRO D N 1
ATOM 7360 C CA . PRO D 1 110 ? 36.218 63.394 22.976 1.00 36.63 108 PRO D CA 1
ATOM 7361 C C . PRO D 1 110 ? 37.071 63.165 24.209 1.00 32.76 108 PRO D C 1
ATOM 7362 O O . PRO D 1 110 ? 36.817 62.221 24.956 1.00 32.96 108 PRO D O 1
ATOM 7366 N N . GLN D 1 111 ? 38.047 64.028 24.451 1.00 36.75 109 GLN D N 1
ATOM 7367 C CA . GLN D 1 111 ? 38.907 63.837 25.612 1.00 33.16 109 GLN D CA 1
ATOM 7368 C C . GLN D 1 111 ? 38.273 64.294 26.928 1.00 38.70 109 GLN D C 1
ATOM 7369 O O . GLN D 1 111 ? 38.803 64.025 28.006 1.00 43.59 109 GLN D O 1
ATOM 7375 N N . ASN D 1 112 ? 37.138 64.974 26.850 1.00 28.03 110 ASN D N 1
ATOM 7376 C CA . ASN D 1 112 ? 36.374 65.245 28.059 1.00 27.69 110 ASN D CA 1
ATOM 7377 C C . ASN D 1 112 ? 35.589 64.000 28.449 1.00 28.34 110 ASN D C 1
ATOM 7378 O O . ASN D 1 112 ? 34.875 63.444 27.615 1.00 29.74 110 ASN D O 1
ATOM 7383 N N . ILE D 1 113 ? 35.701 63.567 29.706 1.00 24.07 111 ILE D N 1
ATOM 7384 C CA . ILE D 1 113 ? 35.211 62.231 30.059 1.00 29.77 111 ILE D CA 1
ATOM 7385 C C . ILE D 1 113 ? 33.691 62.181 30.099 1.00 33.39 111 ILE D C 1
ATOM 7386 O O . ILE D 1 113 ? 33.103 61.137 29.847 1.00 29.64 111 ILE D O 1
ATOM 7391 N N . ALA D 1 114 ? 33.069 63.319 30.398 1.00 25.33 112 ALA D N 1
ATOM 7392 C CA . ALA D 1 114 ? 31.620 63.439 30.371 1.00 36.50 112 ALA D CA 1
ATOM 7393 C C . ALA D 1 114 ? 31.138 63.281 28.939 1.00 33.11 112 ALA D C 1
ATOM 7394 O O . ALA D 1 114 ? 30.154 62.598 28.670 1.00 36.31 112 ALA D O 1
ATOM 7396 N N . GLU D 1 115 ? 31.827 63.933 28.014 1.00 29.12 113 GLU D N 1
ATOM 7397 C CA . GLU D 1 115 ? 31.465 63.818 26.607 1.00 29.60 113 GLU D CA 1
ATOM 7398 C C . GLU D 1 115 ? 31.731 62.402 26.080 1.00 28.68 113 GLU D C 1
ATOM 7399 O O . GLU D 1 115 ? 30.980 61.886 25.255 1.00 26.68 113 GLU D O 1
ATOM 7405 N N . ALA D 1 116 ? 32.822 61.799 26.540 1.00 28.63 114 ALA D N 1
ATOM 7406 C CA . ALA D 1 116 ? 33.154 60.425 26.172 1.00 32.36 114 ALA D CA 1
ATOM 7407 C C . ALA D 1 116 ? 32.011 59.483 26.569 1.00 27.44 114 ALA D C 1
ATOM 7408 O O . ALA D 1 116 ? 31.565 58.660 25.771 1.00 27.92 114 ALA D O 1
ATOM 7410 N N . ALA D 1 117 ? 31.534 59.629 27.801 1.00 19.87 115 ALA D N 1
ATOM 7411 C CA . ALA D 1 117 ? 30.437 58.805 28.312 1.00 24.37 115 ALA D CA 1
ATOM 7412 C C . ALA D 1 117 ? 29.172 58.970 27.469 1.00 27.80 115 ALA D C 1
ATOM 7413 O O . ALA D 1 117 ? 28.522 57.988 27.112 1.00 26.75 115 ALA D O 1
ATOM 7415 N N . LYS D 1 118 ? 28.831 60.217 27.158 1.00 24.30 116 LYS D N 1
ATOM 7416 C CA . LYS D 1 118 ? 27.634 60.503 26.383 1.00 32.71 116 LYS D CA 1
ATOM 7417 C C . LYS D 1 118 ? 27.714 59.867 25.014 1.00 29.85 116 LYS D C 1
ATOM 7418 O O . LYS D 1 118 ? 26.725 59.317 24.534 1.00 31.57 116 LYS D O 1
ATOM 7424 N N . LEU D 1 119 ? 28.886 59.951 24.387 1.00 26.19 117 LEU D N 1
ATOM 7425 C CA . LEU D 1 119 ? 29.075 59.349 23.071 1.00 27.01 117 LEU D CA 1
ATOM 7426 C C . LEU D 1 119 ? 28.677 57.871 23.075 1.00 24.44 117 LEU D C 1
ATOM 7427 O O . LEU D 1 119 ? 28.024 57.387 22.150 1.00 22.52 117 LEU D O 1
ATOM 7432 N N . ILE D 1 120 ? 29.067 57.158 24.119 1.00 20.93 118 ILE D N 1
ATOM 7433 C CA . ILE D 1 120 ? 28.801 55.715 24.185 1.00 19.98 118 ILE D CA 1
ATOM 7434 C C . ILE D 1 120 ? 27.314 55.502 24.055 1.00 33.82 118 ILE D C 1
ATOM 7435 O O . ILE D 1 120 ? 26.845 54.545 23.440 1.00 26.64 118 ILE D O 1
ATOM 7440 N N . THR D 1 121 ? 26.586 56.462 24.607 1.00 27.79 119 THR D N 1
ATOM 7441 C CA . THR D 1 121 ? 25.143 56.452 24.649 1.00 33.76 119 THR D CA 1
ATOM 7442 C C . THR D 1 121 ? 24.493 56.555 23.260 1.00 28.06 119 THR D C 1
ATOM 7443 O O . THR D 1 121 ? 23.333 56.184 23.087 1.00 30.03 119 THR D O 1
ATOM 7447 N N . LYS D 1 122 ? 25.239 57.050 22.270 1.00 24.77 120 LYS D N 1
ATOM 7448 C CA . LYS D 1 122 ? 24.748 57.106 20.896 1.00 31.17 120 LYS D CA 1
ATOM 7449 C C . LYS D 1 122 ? 24.845 55.750 20.192 1.00 29.63 120 LYS D C 1
ATOM 7450 O O . LYS D 1 122 ? 24.250 55.542 19.122 1.00 31.36 120 LYS D O 1
ATOM 7456 N N . GLU D 1 123 ? 25.645 54.857 20.761 1.00 25.86 121 GLU D N 1
ATOM 7457 C CA . GLU D 1 123 ? 25.783 53.500 20.237 1.00 22.82 121 GLU D CA 1
ATOM 7458 C C . GLU D 1 123 ? 26.282 53.393 18.786 1.00 24.41 121 GLU D C 1
ATOM 7459 O O . GLU D 1 123 ? 25.967 52.427 18.098 1.00 25.11 121 GLU D O 1
ATOM 7465 N N . HIS D 1 124 ? 27.074 54.354 18.315 1.00 25.50 122 HIS D N 1
ATOM 7466 C CA . HIS D 1 124 ? 27.715 54.175 17.008 1.00 30.61 122 HIS D CA 1
ATOM 7467 C C . HIS D 1 124 ? 28.886 53.209 17.109 1.00 30.64 122 HIS D C 1
ATOM 7468 O O . HIS D 1 124 ? 29.812 53.411 17.896 1.00 28.08 122 HIS D O 1
ATOM 7475 N N . VAL D 1 125 ? 28.861 52.179 16.275 1.00 22.04 123 VAL D N 1
ATOM 7476 C CA . VAL D 1 125 ? 29.754 51.052 16.471 1.00 28.32 123 VAL D CA 1
ATOM 7477 C C . VAL D 1 125 ? 30.419 50.674 15.158 1.00 30.23 123 VAL D C 1
ATOM 7478 O O . VAL D 1 125 ? 29.761 50.629 14.135 1.00 30.75 123 VAL D O 1
ATOM 7482 N N . LYS D 1 126 ? 31.718 50.410 15.184 1.00 27.75 124 LYS D N 1
ATOM 7483 C CA . LYS D 1 126 ? 32.392 49.906 13.985 1.00 26.42 124 LYS D CA 1
ATOM 7484 C C . LYS D 1 126 ? 33.468 48.858 14.266 1.00 31.89 124 LYS D C 1
ATOM 7485 O O . LYS D 1 126 ? 34.006 48.782 15.378 1.00 32.51 124 LYS D O 1
ATOM 7491 N N . PRO D 1 127 ? 33.775 48.043 13.248 1.00 25.71 125 PRO D N 1
ATOM 7492 C CA . PRO D 1 127 ? 34.838 47.039 13.292 1.00 23.46 125 PRO D CA 1
ATOM 7493 C C . PRO D 1 127 ? 36.182 47.710 13.371 1.00 24.70 125 PRO D C 1
ATOM 7494 O O . PRO D 1 127 ? 36.414 48.691 12.674 1.00 35.37 125 PRO D O 1
ATOM 7498 N N . VAL D 1 128 ? 37.056 47.159 14.203 1.00 25.98 126 VAL D N 1
ATOM 7499 C CA . VAL D 1 128 ? 38.382 47.697 14.451 1.00 26.95 126 VAL D CA 1
ATOM 7500 C C . VAL D 1 128 ? 39.368 46.545 14.340 1.00 25.08 126 VAL D C 1
ATOM 7501 O O . VAL D 1 128 ? 39.100 45.439 14.827 1.00 24.55 126 VAL D O 1
ATOM 7505 N N . ASP D 1 129 ? 40.496 46.782 13.681 1.00 25.66 127 ASP D N 1
ATOM 7506 C CA . ASP D 1 129 ? 41.494 45.728 13.512 1.00 23.88 127 ASP D CA 1
ATOM 7507 C C . ASP D 1 129 ? 42.325 45.637 14.768 1.00 24.19 127 ASP D C 1
ATOM 7508 O O . ASP D 1 129 ? 42.580 46.638 15.432 1.00 25.47 127 ASP D O 1
ATOM 7513 N N . VAL D 1 130 ? 42.730 44.421 15.094 1.00 26.35 128 VAL D N 1
ATOM 7514 C CA . VAL D 1 130 ? 43.606 44.168 16.215 1.00 34.26 128 VAL D CA 1
ATOM 7515 C C . VAL D 1 130 ? 44.802 43.416 15.656 1.00 26.54 128 VAL D C 1
ATOM 7516 O O . VAL D 1 130 ? 44.650 42.470 14.891 1.00 36.27 128 VAL D O 1
ATOM 7520 N N . ALA D 1 131 ? 45.992 43.861 16.013 1.00 29.03 129 ALA D N 1
ATOM 7521 C CA . ALA D 1 131 ? 47.197 43.218 15.526 1.00 33.55 129 ALA D CA 1
ATOM 7522 C C . ALA D 1 131 ? 47.605 42.170 16.547 1.00 40.62 129 ALA D C 1
ATOM 7523 O O . ALA D 1 131 ? 47.487 42.386 17.750 1.00 37.36 129 ALA D O 1
ATOM 7525 N N . LYS D 1 132 ? 48.056 41.024 16.064 1.00 40.85 130 LYS D N 1
ATOM 7526 C CA . LYS D 1 132 ? 48.564 40.000 16.949 1.00 49.04 130 LYS D CA 1
ATOM 7527 C C . LYS D 1 132 ? 50.055 39.860 16.686 1.00 50.32 130 LYS D C 1
ATOM 7528 O O . LYS D 1 132 ? 50.488 39.765 15.533 1.00 51.71 130 LYS D O 1
ATOM 7534 N N . ALA D 1 133 ? 50.839 39.894 17.757 1.00 45.87 131 ALA D N 1
ATOM 7535 C CA . ALA D 1 133 ? 52.269 39.604 17.677 1.00 56.81 131 ALA D CA 1
ATOM 7536 C C . ALA D 1 133 ? 52.608 38.442 18.626 1.00 59.98 131 ALA D C 1
ATOM 7537 O O . ALA D 1 133 ? 52.563 38.594 19.849 1.00 51.44 131 ALA D O 1
ATOM 7539 N N . ASN D 1 134 ? 52.917 37.281 18.049 1.00 62.74 132 ASN D N 1
ATOM 7540 C CA . ASN D 1 134 ? 53.103 36.047 18.814 1.00 57.46 132 ASN D CA 1
ATOM 7541 C C . ASN D 1 134 ? 52.176 35.946 20.015 1.00 65.21 132 ASN D C 1
ATOM 7542 O O . ASN D 1 134 ? 52.634 35.974 21.164 1.00 72.19 132 ASN D O 1
ATOM 7547 N N . GLY D 1 135 ? 50.879 35.834 19.756 1.00 57.54 133 GLY D N 1
ATOM 7548 C CA . GLY D 1 135 ? 49.916 35.659 20.831 1.00 60.91 133 GLY D CA 1
ATOM 7549 C C . GLY D 1 135 ? 49.858 36.866 21.744 1.00 58.11 133 GLY D C 1
ATOM 7550 O O . GLY D 1 135 ? 49.126 36.883 22.736 1.00 51.24 133 GLY D O 1
ATOM 7551 N N . GLN D 1 136 ? 50.654 37.874 21.406 1.00 53.44 134 GLN D N 1
ATOM 7552 C CA . GLN D 1 136 ? 50.562 39.177 22.039 1.00 55.48 134 GLN D CA 1
ATOM 7553 C C . GLN D 1 136 ? 49.794 40.114 21.096 1.00 43.75 134 GLN D C 1
ATOM 7554 O O . GLN D 1 136 ? 50.212 40.347 19.964 1.00 50.67 134 GLN D O 1
ATOM 7560 N N . HIS D 1 137 ? 48.673 40.647 21.558 1.00 39.57 135 HIS D N 1
ATOM 7561 C CA . HIS D 1 137 ? 47.845 41.499 20.713 1.00 38.56 135 HIS D CA 1
ATOM 7562 C C . HIS D 1 137 ? 48.124 42.965 20.980 1.00 43.67 135 HIS D C 1
ATOM 7563 O O . HIS D 1 137 ? 48.520 43.331 22.081 1.00 49.81 135 HIS D O 1
ATOM 7570 N N . PHE D 1 138 ? 47.900 43.812 19.981 1.00 38.91 136 PHE D N 1
ATOM 7571 C CA . PHE D 1 138 ? 47.952 45.248 20.230 1.00 42.26 136 PHE D CA 1
ATOM 7572 C C . PHE D 1 138 ? 46.991 46.059 19.359 1.00 35.97 136 PHE D C 1
ATOM 7573 O O . PHE D 1 138 ? 46.576 45.612 18.287 1.00 33.06 136 PHE D O 1
ATOM 7581 N N . LEU D 1 139 ? 46.621 47.240 19.850 1.00 30.96 137 LEU D N 1
ATOM 7582 C CA . LEU D 1 139 ? 45.747 48.140 19.120 1.00 34.43 137 LEU D CA 1
ATOM 7583 C C . LEU D 1 139 ? 46.530 49.258 18.442 1.00 31.67 137 LEU D C 1
ATOM 7584 O O . LEU D 1 139 ? 46.180 49.681 17.344 1.00 30.47 137 LEU D O 1
ATOM 7589 N N . ASN D 1 140 ? 47.587 49.735 19.090 1.00 34.50 138 ASN D N 1
ATOM 7590 C CA . ASN D 1 140 ? 48.273 50.947 18.616 1.00 41.27 138 ASN D CA 1
ATOM 7591 C C . ASN D 1 140 ? 49.494 50.722 17.731 1.00 38.30 138 ASN D C 1
ATOM 7592 O O . ASN D 1 140 ? 49.457 50.943 16.520 1.00 37.41 138 ASN D O 1
ATOM 7597 N N . PHE D 1 141 ? 50.582 50.288 18.342 1.00 29.93 139 PHE D N 1
ATOM 7598 C CA . PHE D 1 141 ? 51.829 50.187 17.616 1.00 37.35 139 PHE D CA 1
ATOM 7599 C C . PHE D 1 141 ? 52.680 49.087 18.209 1.00 41.53 139 PHE D C 1
ATOM 7600 O O . PHE D 1 141 ? 52.487 48.665 19.355 1.00 28.42 139 PHE D O 1
ATOM 7608 N N . TRP D 1 142 ? 53.624 48.648 17.390 1.00 41.99 140 TRP D N 1
ATOM 7609 C CA . TRP D 1 142 ? 54.684 47.737 17.754 1.00 33.93 140 TRP D CA 1
ATOM 7610 C C . TRP D 1 142 ? 55.932 48.449 17.241 1.00 38.47 140 TRP D C 1
ATOM 7611 O O . TRP D 1 142 ? 55.911 49.010 16.143 1.00 44.43 140 TRP D O 1
ATOM 7622 N N . GLY D 1 143 ? 57.014 48.445 18.016 1.00 46.41 141 GLY D N 1
ATOM 7623 C CA . GLY D 1 143 ? 58.247 49.076 17.564 1.00 45.73 141 GLY D CA 1
ATOM 7624 C C . GLY D 1 143 ? 59.538 48.644 18.249 1.00 42.39 141 GLY D C 1
ATOM 7625 O O . GLY D 1 143 ? 59.550 48.223 19.409 1.00 43.22 141 GLY D O 1
ATOM 7626 N N . ILE D 1 144 ? 60.644 48.758 17.525 1.00 51.27 142 ILE D N 1
ATOM 7627 C CA . ILE D 1 144 ? 61.956 48.535 18.125 1.00 67.75 142 ILE D CA 1
ATOM 7628 C C . ILE D 1 144 ? 62.944 49.646 17.761 1.00 73.74 142 ILE D C 1
ATOM 7629 O O . ILE D 1 144 ? 62.846 50.256 16.692 1.00 71.90 142 ILE D O 1
ATOM 7634 N N . GLY D 1 145 ? 63.897 49.893 18.657 1.00 77.66 143 GLY D N 1
ATOM 7635 C CA . GLY D 1 145 ? 64.828 50.999 18.511 1.00 79.55 143 GLY D CA 1
ATOM 7636 C C . GLY D 1 145 ? 64.376 52.159 19.376 1.00 85.23 143 GLY D C 1
ATOM 7637 O O . GLY D 1 145 ? 64.882 53.275 19.265 1.00 86.32 143 GLY D O 1
ATOM 7638 N N . LEU D 1 146 ? 63.414 51.878 20.248 1.00 94.31 144 LEU D N 1
ATOM 7639 C CA . LEU D 1 146 ? 62.828 52.885 21.124 1.00 103.61 144 LEU D CA 1
ATOM 7640 C C . LEU D 1 146 ? 63.621 53.017 22.423 1.00 111.78 144 LEU D C 1
ATOM 7641 O O . LEU D 1 146 ? 63.127 53.578 23.403 1.00 114.19 144 LEU D O 1
ATOM 7646 N N . VAL D 1 147 ? 64.846 52.493 22.423 1.00 116.14 145 VAL D N 1
ATOM 7647 C CA . VAL D 1 147 ? 65.702 52.482 23.613 1.00 119.31 145 VAL D CA 1
ATOM 7648 C C . VAL D 1 147 ? 65.520 53.705 24.516 1.00 119.99 145 VAL D C 1
ATOM 7649 O O . VAL D 1 147 ? 65.912 54.820 24.168 1.00 120.02 145 VAL D O 1
ATOM 7653 N N . GLY D 1 163 ? 54.293 58.001 29.029 1.00 97.81 161 GLY D N 1
ATOM 7654 C CA . GLY D 1 163 ? 54.263 57.020 27.960 1.00 102.26 161 GLY D CA 1
ATOM 7655 C C . GLY D 1 163 ? 55.642 56.680 27.424 1.00 109.33 161 GLY D C 1
ATOM 7656 O O . GLY D 1 163 ? 56.504 57.551 27.311 1.00 111.55 161 GLY D O 1
ATOM 7657 N N . LYS D 1 164 ? 55.849 55.408 27.088 1.00 109.64 162 LYS D N 1
ATOM 7658 C CA . LYS D 1 164 ? 57.136 54.936 26.575 1.00 106.17 162 LYS D CA 1
ATOM 7659 C C . LYS D 1 164 ? 57.298 55.213 25.079 1.00 102.89 162 LYS D C 1
ATOM 7660 O O . LYS D 1 164 ? 58.381 55.038 24.517 1.00 103.57 162 LYS D O 1
ATOM 7666 N N . ILE D 1 165 ? 56.214 55.639 24.441 1.00 95.79 163 ILE D N 1
ATOM 7667 C CA . ILE D 1 165 ? 56.280 56.160 23.083 1.00 91.08 163 ILE D CA 1
ATOM 7668 C C . ILE D 1 165 ? 56.173 57.679 23.156 1.00 92.05 163 ILE D C 1
ATOM 7669 O O . ILE D 1 165 ? 56.781 58.400 22.360 1.00 86.33 163 ILE D O 1
ATOM 7674 N N . GLY D 1 166 ? 55.399 58.152 24.131 1.00 96.96 164 GLY D N 1
ATOM 7675 C CA . GLY D 1 166 ? 55.251 59.571 24.388 1.00 98.81 164 GLY D CA 1
ATOM 7676 C C . GLY D 1 166 ? 56.545 60.182 24.889 1.00 103.11 164 GLY D C 1
ATOM 7677 O O . GLY D 1 166 ? 56.913 61.280 24.478 1.00 102.32 164 GLY D O 1
ATOM 7678 N N . TYR D 1 167 ? 57.237 59.469 25.775 1.00 107.52 165 TYR D N 1
ATOM 7679 C CA . TYR D 1 167 ? 58.525 59.926 26.296 1.00 116.55 165 TYR D CA 1
ATOM 7680 C C . TYR D 1 167 ? 59.618 59.868 25.236 1.00 116.13 165 TYR D C 1
ATOM 7681 O O . TYR D 1 167 ? 60.440 60.779 25.125 1.00 119.97 165 TYR D O 1
ATOM 7690 N N . TYR D 1 168 ? 59.631 58.784 24.470 1.00 107.15 166 TYR D N 1
ATOM 7691 C CA . TYR D 1 168 ? 60.578 58.636 23.379 1.00 101.13 166 TYR D CA 1
ATOM 7692 C C . TYR D 1 168 ? 60.381 59.733 22.340 1.00 107.38 166 TYR D C 1
ATOM 7693 O O . TYR D 1 168 ? 61.347 60.240 21.768 1.00 107.13 166 TYR D O 1
ATOM 7702 N N . LEU D 1 169 ? 59.123 60.092 22.099 1.00 115.74 167 LEU D N 1
ATOM 7703 C CA . LEU D 1 169 ? 58.787 61.120 21.118 1.00 123.32 167 LEU D CA 1
ATOM 7704 C C . LEU D 1 169 ? 59.072 62.529 21.632 1.00 136.85 167 LEU D C 1
ATOM 7705 O O . LEU D 1 169 ? 59.751 63.314 20.970 1.00 138.05 167 LEU D O 1
ATOM 7710 N N . SER D 1 170 ? 58.549 62.843 22.814 1.00 150.04 168 SER D N 1
ATOM 7711 C CA . SER D 1 170 ? 58.715 64.169 23.406 1.00 161.83 168 SER D CA 1
ATOM 7712 C C . SER D 1 170 ? 60.185 64.566 23.519 1.00 167.99 168 SER D C 1
ATOM 7713 O O . SER D 1 170 ? 60.553 65.710 23.250 1.00 169.28 168 SER D O 1
ATOM 7716 N N . THR D 1 171 ? 61.020 63.615 23.922 1.00 169.82 169 THR D N 1
ATOM 7717 C CA . THR D 1 171 ? 62.453 63.849 24.015 1.00 170.38 169 THR D CA 1
ATOM 7718 C C . THR D 1 171 ? 63.069 63.852 22.620 1.00 169.81 169 THR D C 1
ATOM 7719 O O . THR D 1 171 ? 64.106 64.469 22.382 1.00 170.43 169 THR D O 1
ATOM 7723 N N . ALA D 1 178 ? 72.383 58.590 18.364 1.00 114.08 176 ALA D N 1
ATOM 7724 C CA . ALA D 1 178 ? 71.879 57.743 17.286 1.00 114.68 176 ALA D CA 1
ATOM 7725 C C . ALA D 1 178 ? 72.454 56.327 17.376 1.00 118.93 176 ALA D C 1
ATOM 7726 O O . ALA D 1 178 ? 73.673 56.149 17.407 1.00 123.31 176 ALA D O 1
ATOM 7728 N N . GLU D 1 179 ? 71.575 55.325 17.411 1.00 116.80 177 GLU D N 1
ATOM 7729 C CA . GLU D 1 179 ? 71.996 53.928 17.570 1.00 118.13 177 GLU D CA 1
ATOM 7730 C C . GLU D 1 179 ? 71.490 52.992 16.458 1.00 114.17 177 GLU D C 1
ATOM 7731 O O . GLU D 1 179 ? 70.360 52.498 16.507 1.00 111.61 177 GLU D O 1
ATOM 7737 N N . THR D 1 180 ? 72.354 52.733 15.478 1.00 106.81 178 THR D N 1
ATOM 7738 C CA . THR D 1 180 ? 71.991 51.994 14.269 1.00 95.38 178 THR D CA 1
ATOM 7739 C C . THR D 1 180 ? 71.959 50.478 14.460 1.00 87.74 178 THR D C 1
ATOM 7740 O O . THR D 1 180 ? 72.440 49.966 15.469 1.00 87.39 178 THR D O 1
ATOM 7744 N N . PHE D 1 181 ? 71.382 49.774 13.486 1.00 88.72 179 PHE D N 1
ATOM 7745 C CA . PHE D 1 181 ? 71.353 48.308 13.475 1.00 94.86 179 PHE D CA 1
ATOM 7746 C C . PHE D 1 181 ? 70.643 47.758 12.235 1.00 98.90 179 PHE D C 1
ATOM 7747 O O . PHE D 1 181 ? 69.539 48.188 11.906 1.00 102.07 179 PHE D O 1
ATOM 7755 N N . PRO D 1 182 ? 71.282 46.802 11.544 1.00 102.48 180 PRO D N 1
ATOM 7756 C CA . PRO D 1 182 ? 70.738 46.164 10.337 1.00 100.40 180 PRO D CA 1
ATOM 7757 C C . PRO D 1 182 ? 69.541 45.278 10.659 1.00 88.28 180 PRO D C 1
ATOM 7758 O O . PRO D 1 182 ? 69.537 44.637 11.709 1.00 76.83 180 PRO D O 1
ATOM 7762 N N . VAL D 1 183 ? 68.561 45.233 9.755 1.00 87.36 181 VAL D N 1
ATOM 7763 C CA . VAL D 1 183 ? 67.286 44.562 10.011 1.00 84.59 181 VAL D CA 1
ATOM 7764 C C . VAL D 1 183 ? 66.724 43.832 8.785 1.00 80.84 181 VAL D C 1
ATOM 7765 O O . VAL D 1 183 ? 67.102 44.122 7.647 1.00 82.31 181 VAL D O 1
ATOM 7769 N N . LYS D 1 184 ? 65.811 42.891 9.031 1.00 77.34 182 LYS D N 1
ATOM 7770 C CA . LYS D 1 184 ? 65.131 42.160 7.960 1.00 80.87 182 LYS D CA 1
ATOM 7771 C C . LYS D 1 184 ? 63.637 41.905 8.240 1.00 78.25 182 LYS D C 1
ATOM 7772 O O . LYS D 1 184 ? 63.267 41.206 9.189 1.00 79.78 182 LYS D O 1
ATOM 7778 N N . ILE D 1 185 ? 62.784 42.475 7.398 1.00 72.95 183 ILE D N 1
ATOM 7779 C CA . ILE D 1 185 ? 61.341 42.326 7.549 1.00 64.33 183 ILE D CA 1
ATOM 7780 C C . ILE D 1 185 ? 60.746 41.676 6.312 1.00 56.63 183 ILE D C 1
ATOM 7781 O O . ILE D 1 185 ? 61.000 42.122 5.195 1.00 47.80 183 ILE D O 1
ATOM 7786 N N . THR D 1 186 ? 59.931 40.646 6.495 1.00 58.08 184 THR D N 1
ATOM 7787 C CA . THR D 1 186 ? 59.276 40.047 5.336 1.00 74.44 184 THR D CA 1
ATOM 7788 C C . THR D 1 186 ? 57.757 40.295 5.318 1.00 75.34 184 THR D C 1
ATOM 7789 O O . THR D 1 186 ? 57.006 39.736 6.126 1.00 64.97 184 THR D O 1
ATOM 7793 N N . TYR D 1 187 ? 57.314 41.135 4.384 1.00 73.54 185 TYR D N 1
ATOM 7794 C CA . TYR D 1 187 ? 55.918 41.566 4.353 1.00 73.06 185 TYR D CA 1
ATOM 7795 C C . TYR D 1 187 ? 55.085 41.009 3.197 1.00 73.23 185 TYR D C 1
ATOM 7796 O O . TYR D 1 187 ? 55.291 41.372 2.034 1.00 69.68 185 TYR D O 1
ATOM 7805 N N . ASP D 1 188 ? 54.130 40.145 3.539 1.00 71.87 186 ASP D N 1
ATOM 7806 C CA . ASP D 1 188 ? 53.209 39.567 2.561 1.00 78.00 186 ASP D CA 1
ATOM 7807 C C . ASP D 1 188 ? 53.950 38.871 1.420 1.00 85.86 186 ASP D C 1
ATOM 7808 O O . ASP D 1 188 ? 54.272 39.492 0.405 1.00 91.52 186 ASP D O 1
ATOM 7813 N N . GLN D 1 190 ? 57.206 40.343 -0.631 1.00 67.24 188 GLN D N 1
ATOM 7814 C CA . GLN D 1 190 ? 58.306 41.298 -0.747 1.00 81.62 188 GLN D CA 1
ATOM 7815 C C . GLN D 1 190 ? 59.201 41.284 0.498 1.00 93.62 188 GLN D C 1
ATOM 7816 O O . GLN D 1 190 ? 58.892 40.605 1.485 1.00 96.77 188 GLN D O 1
ATOM 7822 N N . VAL D 1 191 ? 60.311 42.025 0.440 1.00 92.32 189 VAL D N 1
ATOM 7823 C CA . VAL D 1 191 ? 61.269 42.103 1.552 1.00 87.17 189 VAL D CA 1
ATOM 7824 C C . VAL D 1 191 ? 62.034 43.428 1.592 1.00 83.00 189 VAL D C 1
ATOM 7825 O O . VAL D 1 191 ? 62.175 44.112 0.575 1.00 69.80 189 VAL D O 1
ATOM 7829 N N . TYR D 1 192 ? 62.535 43.776 2.776 1.00 87.85 190 TYR D N 1
ATOM 7830 C CA . TYR D 1 192 ? 63.300 45.005 2.964 1.00 89.37 190 TYR D CA 1
ATOM 7831 C C . TYR D 1 192 ? 64.566 44.767 3.784 1.00 100.76 190 TYR D C 1
ATOM 7832 O O . TYR D 1 192 ? 64.492 44.451 4.976 1.00 103.52 190 TYR D O 1
ATOM 7841 N N . GLU D 1 193 ? 65.723 44.936 3.147 1.00 102.87 191 GLU D N 1
ATOM 7842 C CA . GLU D 1 193 ? 67.005 44.723 3.813 1.00 99.64 191 GLU D CA 1
ATOM 7843 C C . GLU D 1 193 ? 67.767 46.033 3.966 1.00 93.96 191 GLU D C 1
ATOM 7844 O O . GLU D 1 193 ? 67.984 46.748 2.987 1.00 88.40 191 GLU D O 1
ATOM 7850 N N . ASP D 1 194 ? 68.180 46.344 5.192 1.00 92.41 192 ASP D N 1
ATOM 7851 C CA . ASP D 1 194 ? 68.836 47.620 5.453 1.00 92.76 192 ASP D CA 1
ATOM 7852 C C . ASP D 1 194 ? 69.296 47.745 6.906 1.00 90.88 192 ASP D C 1
ATOM 7853 O O . ASP D 1 194 ? 69.127 46.821 7.701 1.00 89.12 192 ASP D O 1
ATOM 7858 N N . GLU D 1 195 ? 69.893 48.888 7.238 1.00 91.12 193 GLU D N 1
ATOM 7859 C CA . GLU D 1 195 ? 70.222 49.218 8.621 1.00 88.57 193 GLU D CA 1
ATOM 7860 C C . GLU D 1 195 ? 69.330 50.365 9.085 1.00 81.54 193 GLU D C 1
ATOM 7861 O O . GLU D 1 195 ? 69.283 51.431 8.469 1.00 74.65 193 GLU D O 1
ATOM 7867 N N . ALA D 1 196 ? 68.597 50.132 10.163 1.00 79.83 194 ALA D N 1
ATOM 7868 C CA . ALA D 1 196 ? 67.660 51.131 10.645 1.00 80.20 194 ALA D CA 1
ATOM 7869 C C . ALA D 1 196 ? 67.978 51.533 12.072 1.00 76.94 194 ALA D C 1
ATOM 7870 O O . ALA D 1 196 ? 68.691 50.832 12.787 1.00 83.52 194 ALA D O 1
ATOM 7872 N N . VAL D 1 197 ? 67.442 52.671 12.482 1.00 63.62 195 VAL D N 1
ATOM 7873 C CA . VAL D 1 197 ? 67.524 53.071 13.872 1.00 66.16 195 VAL D CA 1
ATOM 7874 C C . VAL D 1 197 ? 66.155 52.922 14.525 1.00 60.81 195 VAL D C 1
ATOM 7875 O O . VAL D 1 197 ? 66.047 52.835 15.746 1.00 53.76 195 VAL D O 1
ATOM 7879 N N . LEU D 1 198 ? 65.111 52.893 13.701 1.00 57.89 196 LEU D N 1
ATOM 7880 C CA . LEU D 1 198 ? 63.746 52.730 14.195 1.00 53.48 196 LEU D CA 1
ATOM 7881 C C . LEU D 1 198 ? 62.874 51.997 13.188 1.00 48.41 196 LEU D C 1
ATOM 7882 O O . LEU D 1 198 ? 62.836 52.345 12.005 1.00 54.05 196 LEU D O 1
ATOM 7887 N N . VAL D 1 199 ? 62.183 50.971 13.661 1.00 50.11 197 VAL D N 1
ATOM 7888 C CA . VAL D 1 199 ? 61.161 50.323 12.857 1.00 49.80 197 VAL D CA 1
ATOM 7889 C C . VAL D 1 199 ? 59.883 50.221 13.668 1.00 48.83 197 VAL D C 1
ATOM 7890 O O . VAL D 1 199 ? 59.872 49.677 14.774 1.00 45.53 197 VAL D O 1
ATOM 7902 N N . VAL D 1 201 ? 55.564 49.350 13.547 1.00 38.24 199 VAL D N 1
ATOM 7903 C CA . VAL D 1 201 ? 54.412 48.760 12.884 1.00 37.57 199 VAL D CA 1
ATOM 7904 C C . VAL D 1 201 ? 53.143 49.310 13.550 1.00 34.07 199 VAL D C 1
ATOM 7905 O O . VAL D 1 201 ? 52.852 49.013 14.709 1.00 35.37 199 VAL D O 1
ATOM 7909 N N . GLY D 1 202 ? 52.404 50.129 12.811 1.00 40.07 200 GLY D N 1
ATOM 7910 C CA . GLY D 1 202 ? 51.289 50.865 13.378 1.00 44.26 200 GLY D CA 1
ATOM 7911 C C . GLY D 1 202 ? 49.911 50.430 12.911 1.00 39.38 200 GLY D C 1
ATOM 7912 O O . GLY D 1 202 ? 49.682 50.130 11.727 1.00 34.61 200 GLY D O 1
ATOM 7913 N N . ASN D 1 203 ? 48.982 50.416 13.861 1.00 36.78 201 ASN D N 1
ATOM 7914 C CA . ASN D 1 203 ? 47.599 50.076 13.595 1.00 34.29 201 ASN D CA 1
ATOM 7915 C C . ASN D 1 203 ? 46.676 51.273 13.838 1.00 38.39 201 ASN D C 1
ATOM 7916 O O . ASN D 1 203 ? 45.825 51.589 13.006 1.00 30.84 201 ASN D O 1
ATOM 7921 N N . GLY D 1 204 ? 46.851 51.938 14.977 1.00 41.83 202 GLY D N 1
ATOM 7922 C CA . GLY D 1 204 ? 46.068 53.120 15.301 1.00 40.80 202 GLY D CA 1
ATOM 7923 C C . GLY D 1 204 ? 46.488 54.373 14.537 1.00 42.75 202 GLY D C 1
ATOM 7924 O O . GLY D 1 204 ? 47.256 54.298 13.580 1.00 42.12 202 GLY D O 1
ATOM 7925 N N . GLU D 1 205 ? 45.991 55.530 14.971 1.00 40.61 203 GLU D N 1
ATOM 7926 C CA . GLU D 1 205 ? 46.146 56.776 14.220 1.00 37.94 203 GLU D CA 1
ATOM 7927 C C . GLU D 1 205 ? 46.758 57.898 15.064 1.00 36.35 203 GLU D C 1
ATOM 7928 O O . GLU D 1 205 ? 47.016 58.990 14.566 1.00 36.43 203 GLU D O 1
ATOM 7934 N N . TYR D 1 206 ? 47.006 57.606 16.339 1.00 32.65 204 TYR D N 1
ATOM 7935 C CA . TYR D 1 206 ? 47.650 58.545 17.255 1.00 39.44 204 TYR D CA 1
ATOM 7936 C C . TYR D 1 206 ? 48.768 57.861 18.032 1.00 44.19 204 TYR D C 1
ATOM 7937 O O . TYR D 1 206 ? 48.637 56.693 18.412 1.00 43.40 204 TYR D O 1
ATOM 7946 N N . LEU D 1 207 ? 49.857 58.587 18.282 1.00 41.01 205 LEU D N 1
ATOM 7947 C CA . LEU D 1 207 ? 50.932 58.094 19.150 1.00 46.82 205 LEU D CA 1
ATOM 7948 C C . LEU D 1 207 ? 51.407 59.180 20.101 1.00 44.89 205 LEU D C 1
ATOM 7949 O O . LEU D 1 207 ? 51.801 60.265 19.670 1.00 47.59 205 LEU D O 1
ATOM 7954 N N . GLY D 1 208 ? 51.383 58.883 21.396 1.00 38.92 206 GLY D N 1
ATOM 7955 C CA . GLY D 1 208 ? 51.788 59.857 22.392 1.00 41.56 206 GLY D CA 1
ATOM 7956 C C . GLY D 1 208 ? 50.938 61.120 22.342 1.00 49.50 206 GLY D C 1
ATOM 7957 O O . GLY D 1 208 ? 51.460 62.231 22.356 1.00 48.54 206 GLY D O 1
ATOM 7958 N N . GLY D 1 209 ? 49.620 60.946 22.263 1.00 52.98 207 GLY D N 1
ATOM 7959 C CA . GLY D 1 209 ? 48.679 62.048 22.383 1.00 50.84 207 GLY D CA 1
ATOM 7960 C C . GLY D 1 209 ? 48.531 62.953 21.172 1.00 52.41 207 GLY D C 1
ATOM 7961 O O . GLY D 1 209 ? 47.736 63.898 21.205 1.00 49.56 207 GLY D O 1
ATOM 7962 N N . ILE D 1 210 ? 49.292 62.672 20.112 1.00 45.45 208 ILE D N 1
ATOM 7963 C CA . ILE D 1 210 ? 49.214 63.440 18.870 1.00 45.93 208 ILE D CA 1
ATOM 7964 C C . ILE D 1 210 ? 49.093 62.503 17.678 1.00 36.28 208 ILE D C 1
ATOM 7965 O O . ILE D 1 210 ? 49.348 61.312 17.800 1.00 33.43 208 ILE D O 1
ATOM 7970 N N . PRO D 1 211 ? 48.679 63.031 16.522 1.00 38.27 209 PRO D N 1
ATOM 7971 C CA . PRO D 1 211 ? 48.489 62.124 15.387 1.00 50.20 209 PRO D CA 1
ATOM 7972 C C . PRO D 1 211 ? 49.796 61.413 15.033 1.00 49.70 209 PRO D C 1
ATOM 7973 O O . PRO D 1 211 ? 50.868 61.995 15.187 1.00 42.66 209 PRO D O 1
ATOM 7977 N N . SER D 1 212 ? 49.708 60.162 14.592 1.00 50.45 210 SER D N 1
ATOM 7978 C CA . SER D 1 212 ? 50.905 59.360 14.325 1.00 50.49 210 SER D CA 1
ATOM 7979 C C . SER D 1 212 ? 51.676 59.880 13.106 1.00 47.53 210 SER D C 1
ATOM 7980 O O . SER D 1 212 ? 51.072 60.364 12.146 1.00 41.77 210 SER D O 1
ATOM 7983 N N . PHE D 1 213 ? 53.005 59.782 13.149 1.00 47.02 211 PHE D N 1
ATOM 7984 C CA . PHE D 1 213 ? 53.838 60.235 12.033 1.00 42.98 211 PHE D CA 1
ATOM 7985 C C . PHE D 1 213 ? 53.731 59.314 10.818 1.00 46.97 211 PHE D C 1
ATOM 7986 O O . PHE D 1 213 ? 53.945 59.733 9.680 1.00 50.08 211 PHE D O 1
ATOM 7994 N N . ILE D 1 214 ? 53.380 58.060 11.057 1.00 41.26 212 ILE D N 1
ATOM 7995 C CA . ILE D 1 214 ? 53.245 57.107 9.962 1.00 47.79 212 ILE D CA 1
ATOM 7996 C C . ILE D 1 214 ? 52.101 57.482 9.019 1.00 51.30 212 ILE D C 1
ATOM 7997 O O . ILE D 1 214 ? 50.945 57.546 9.426 1.00 56.01 212 ILE D O 1
ATOM 8002 N N . PRO D 1 215 ? 52.431 57.731 7.745 1.00 60.90 213 PRO D N 1
ATOM 8003 C CA . PRO D 1 215 ? 51.459 58.195 6.748 1.00 59.78 213 PRO D CA 1
ATOM 8004 C C . PRO D 1 215 ? 50.281 57.240 6.541 1.00 50.48 213 PRO D C 1
ATOM 8005 O O . PRO D 1 215 ? 50.461 56.026 6.415 1.00 46.94 213 PRO D O 1
ATOM 8009 N N . ASN D 1 216 ? 49.082 57.812 6.520 1.00 48.08 214 ASN D N 1
ATOM 8010 C CA . ASN D 1 216 ? 47.861 57.091 6.160 1.00 60.59 214 ASN D CA 1
ATOM 8011 C C . ASN D 1 216 ? 47.460 55.885 7.020 1.00 51.57 214 ASN D C 1
ATOM 8012 O O . ASN D 1 216 ? 46.820 54.966 6.518 1.00 45.05 214 ASN D O 1
ATOM 8017 N N . VAL D 1 217 ? 47.826 55.877 8.299 1.00 52.64 215 VAL D N 1
ATOM 8018 C CA . VAL D 1 217 ? 47.420 54.773 9.174 1.00 42.56 215 VAL D CA 1
ATOM 8019 C C . VAL D 1 217 ? 45.946 54.892 9.520 1.00 40.00 215 VAL D C 1
ATOM 8020 O O . VAL D 1 217 ? 45.477 55.973 9.869 1.00 45.55 215 VAL D O 1
ATOM 8024 N N . LYS D 1 218 ? 45.211 53.791 9.389 1.00 37.62 216 LYS D N 1
ATOM 8025 C CA . LYS D 1 218 ? 43.801 53.740 9.787 1.00 31.46 216 LYS D CA 1
ATOM 8026 C C . LYS D 1 218 ? 43.571 52.443 10.559 1.00 37.25 216 LYS D C 1
ATOM 8027 O O . LYS D 1 218 ? 44.129 51.407 10.190 1.00 29.19 216 LYS D O 1
ATOM 8033 N N . CYS D 1 219 ? 42.758 52.499 11.618 1.00 30.26 217 CYS D N 1
ATOM 8034 C CA . CYS D 1 219 ? 42.599 51.363 12.525 1.00 30.79 217 CYS D CA 1
ATOM 8035 C C . CYS D 1 219 ? 41.621 50.313 12.002 1.00 32.15 217 CYS D C 1
ATOM 8036 O O . CYS D 1 219 ? 41.392 49.302 12.662 1.00 36.35 217 CYS D O 1
ATOM 8039 N N . ASP D 1 220 ? 41.025 50.574 10.841 1.00 28.24 218 ASP D N 1
ATOM 8040 C CA . ASP D 1 220 ? 40.079 49.638 10.225 1.00 35.57 218 ASP D CA 1
ATOM 8041 C C . ASP D 1 220 ? 40.325 49.463 8.722 1.00 30.03 218 ASP D C 1
ATOM 8042 O O . ASP D 1 220 ? 39.435 49.018 7.993 1.00 33.63 218 ASP D O 1
ATOM 8047 N N . ASP D 1 221 ? 41.522 49.819 8.262 1.00 23.59 219 ASP D N 1
ATOM 8048 C CA . ASP D 1 221 ? 41.853 49.709 6.834 1.00 27.95 219 ASP D CA 1
ATOM 8049 C C . ASP D 1 221 ? 42.371 48.321 6.452 1.00 30.38 219 ASP D C 1
ATOM 8050 O O . ASP D 1 221 ? 42.856 48.114 5.339 1.00 39.95 219 ASP D O 1
ATOM 8055 N N . GLY D 1 222 ? 42.274 47.374 7.379 1.00 30.13 220 GLY D N 1
ATOM 8056 C CA . GLY D 1 222 ? 42.663 46.002 7.103 1.00 24.86 220 GLY D CA 1
ATOM 8057 C C . GLY D 1 222 ? 44.151 45.752 6.909 1.00 31.52 220 GLY D C 1
ATOM 8058 O O . GLY D 1 222 ? 44.554 44.648 6.555 1.00 27.27 220 GLY D O 1
ATOM 8059 N N . THR D 1 223 ? 44.984 46.758 7.137 1.00 29.98 221 THR D N 1
ATOM 8060 C CA . THR D 1 223 ? 46.419 46.519 7.032 1.00 35.65 221 THR D CA 1
ATOM 8061 C C . THR D 1 223 ? 47.199 47.104 8.182 1.00 32.56 221 THR D C 1
ATOM 8062 O O . THR D 1 223 ? 46.696 47.943 8.932 1.00 35.86 221 THR D O 1
ATOM 8066 N N . LEU D 1 224 ? 48.445 46.653 8.296 1.00 35.88 222 LEU D N 1
ATOM 8067 C CA . LEU D 1 224 ? 49.415 47.225 9.222 1.00 34.11 222 LEU D CA 1
ATOM 8068 C C . LEU D 1 224 ? 50.379 48.114 8.457 1.00 44.82 222 LEU D C 1
ATOM 8069 O O . LEU D 1 224 ? 50.761 47.802 7.329 1.00 42.88 222 LEU D O 1
ATOM 8074 N N . ASP D 1 225 ? 50.774 49.226 9.062 1.00 37.90 223 ASP D N 1
ATOM 8075 C CA . ASP D 1 225 ? 51.720 50.101 8.396 1.00 43.94 223 ASP D CA 1
ATOM 8076 C C . ASP D 1 225 ? 53.127 49.973 8.971 1.00 49.59 223 ASP D C 1
ATOM 8077 O O . ASP D 1 225 ? 53.389 50.338 10.120 1.00 39.90 223 ASP D O 1
ATOM 8082 N N . ILE D 1 226 ? 54.014 49.413 8.155 1.00 46.67 224 ILE D N 1
ATOM 8083 C CA . ILE D 1 226 ? 55.434 49.311 8.464 1.00 40.60 224 ILE D CA 1
ATOM 8084 C C . ILE D 1 226 ? 56.139 50.601 8.087 1.00 47.09 224 ILE D C 1
ATOM 8085 O O . ILE D 1 226 ? 55.979 51.113 6.978 1.00 50.56 224 ILE D O 1
ATOM 8090 N N . PHE D 1 227 ? 56.937 51.116 9.013 1.00 46.68 225 PHE D N 1
ATOM 8091 C CA . PHE D 1 227 ? 57.581 52.402 8.847 1.00 35.75 225 PHE D CA 1
ATOM 8092 C C . PHE D 1 227 ? 59.003 52.346 9.421 1.00 44.64 225 PHE D C 1
ATOM 8093 O O . PHE D 1 227 ? 59.192 52.175 10.622 1.00 50.46 225 PHE D O 1
ATOM 8101 N N . VAL D 1 228 ? 60.001 52.492 8.557 1.00 56.65 226 VAL D N 1
ATOM 8102 C CA . VAL D 1 228 ? 61.391 52.319 8.968 1.00 60.17 226 VAL D CA 1
ATOM 8103 C C . VAL D 1 228 ? 62.251 53.522 8.630 1.00 60.63 226 VAL D C 1
ATOM 8104 O O . VAL D 1 228 ? 62.310 53.944 7.476 1.00 66.43 226 VAL D O 1
ATOM 8108 N N . VAL D 1 229 ? 62.925 54.069 9.637 1.00 55.35 227 VAL D N 1
ATOM 8109 C CA . VAL D 1 229 ? 63.918 55.107 9.392 1.00 65.77 227 VAL D CA 1
ATOM 8110 C C . VAL D 1 229 ? 65.322 54.515 9.535 1.00 68.37 227 VAL D C 1
ATOM 8111 O O . VAL D 1 229 ? 65.625 53.819 10.507 1.00 60.29 227 VAL D O 1
ATOM 8115 N N . LYS D 1 230 ? 66.167 54.768 8.544 1.00 79.39 228 LYS D N 1
ATOM 8116 C CA . LYS D 1 230 ? 67.537 54.264 8.564 1.00 87.71 228 LYS D CA 1
ATOM 8117 C C . LYS D 1 230 ? 68.519 55.379 8.907 1.00 87.59 228 LYS D C 1
ATOM 8118 O O . LYS D 1 230 ? 68.160 56.557 8.890 1.00 79.87 228 LYS D O 1
ATOM 8124 N N . SER D 1 231 ? 69.756 55.003 9.216 1.00 100.36 229 SER D N 1
ATOM 8125 C CA . SER D 1 231 ? 70.769 55.969 9.637 1.00 111.90 229 SER D CA 1
ATOM 8126 C C . SER D 1 231 ? 70.798 57.198 8.734 1.00 118.69 229 SER D C 1
ATOM 8127 O O . SER D 1 231 ? 70.892 58.333 9.209 1.00 116.62 229 SER D O 1
ATOM 8130 N N . THR D 1 232 ? 70.706 56.960 7.431 1.00 125.52 230 THR D N 1
ATOM 8131 C CA . THR D 1 232 ? 70.770 58.028 6.441 1.00 131.78 230 THR D CA 1
ATOM 8132 C C . THR D 1 232 ? 69.480 58.845 6.368 1.00 136.85 230 THR D C 1
ATOM 8133 O O . THR D 1 232 ? 69.162 59.427 5.331 1.00 137.35 230 THR D O 1
ATOM 8137 N N . GLY D 1 233 ? 68.745 58.892 7.475 1.00 140.43 231 GLY D N 1
ATOM 8138 C CA . GLY D 1 233 ? 67.510 59.649 7.528 1.00 144.49 231 GLY D CA 1
ATOM 8139 C C . GLY D 1 233 ? 67.126 60.068 8.934 1.00 147.90 231 GLY D C 1
ATOM 8140 O O . GLY D 1 233 ? 65.951 60.300 9.218 1.00 147.56 231 GLY D O 1
ATOM 8141 N N . ILE D 1 234 ? 68.114 60.170 9.816 1.00 151.74 232 ILE D N 1
ATOM 8142 C CA . ILE D 1 234 ? 67.852 60.557 11.198 1.00 156.74 232 ILE D CA 1
ATOM 8143 C C . ILE D 1 234 ? 67.466 62.036 11.295 1.00 161.55 232 ILE D C 1
ATOM 8144 O O . ILE D 1 234 ? 66.423 62.377 11.858 1.00 161.89 232 ILE D O 1
ATOM 8149 N N . GLN D 1 235 ? 68.301 62.910 10.742 1.00 164.03 233 GLN D N 1
ATOM 8150 C CA . GLN D 1 235 ? 67.983 64.330 10.709 1.00 166.06 233 GLN D CA 1
ATOM 8151 C C . GLN D 1 235 ? 66.762 64.533 9.826 1.00 165.07 233 GLN D C 1
ATOM 8152 O O . GLN D 1 235 ? 65.920 65.387 10.097 1.00 167.73 233 GLN D O 1
ATOM 8158 N N . ALA D 1 236 ? 66.669 63.728 8.772 1.00 159.98 234 ALA D N 1
ATOM 8159 C CA . ALA D 1 236 ? 65.529 63.772 7.870 1.00 154.10 234 ALA D CA 1
ATOM 8160 C C . ALA D 1 236 ? 64.245 63.450 8.623 1.00 147.75 234 ALA D C 1
ATOM 8161 O O . ALA D 1 236 ? 63.196 64.032 8.352 1.00 146.81 234 ALA D O 1
ATOM 8163 N N . PHE D 1 237 ? 64.335 62.521 9.570 1.00 142.58 235 PHE D N 1
ATOM 8164 C CA . PHE D 1 237 ? 63.178 62.140 10.372 1.00 139.20 235 PHE D CA 1
ATOM 8165 C C . PHE D 1 237 ? 62.764 63.276 11.292 1.00 137.99 235 PHE D C 1
ATOM 8166 O O . PHE D 1 237 ? 61.586 63.627 11.368 1.00 137.90 235 PHE D O 1
ATOM 8174 N N . LYS D 1 238 ? 63.735 63.845 11.997 1.00 135.37 236 LYS D N 1
ATOM 8175 C CA . LYS D 1 238 ? 63.464 64.989 12.851 1.00 135.93 236 LYS D CA 1
ATOM 8176 C C . LYS D 1 238 ? 62.880 66.122 12.016 1.00 140.07 236 LYS D C 1
ATOM 8177 O O . LYS D 1 238 ? 61.958 66.811 12.448 1.00 141.08 236 LYS D O 1
ATOM 8183 N N . ASP D 1 239 ? 63.417 66.301 10.811 1.00 144.93 237 ASP D N 1
ATOM 8184 C CA . ASP D 1 239 ? 62.924 67.321 9.890 1.00 149.18 237 ASP D CA 1
ATOM 8185 C C . ASP D 1 239 ? 61.541 66.958 9.368 1.00 146.10 237 ASP D C 1
ATOM 8186 O O . ASP D 1 239 ? 60.724 67.831 9.077 1.00 148.37 237 ASP D O 1
ATOM 8191 N N . TYR D 1 240 ? 61.289 65.660 9.244 1.00 139.46 238 TYR D N 1
ATOM 8192 C CA . TYR D 1 240 ? 59.984 65.179 8.817 1.00 133.51 238 TYR D CA 1
ATOM 8193 C C . TYR D 1 240 ? 58.945 65.430 9.903 1.00 129.28 238 TYR D C 1
ATOM 8194 O O . TYR D 1 240 ? 57.798 65.775 9.614 1.00 129.89 238 TYR D O 1
ATOM 8203 N N . ILE D 1 241 ? 59.360 65.255 11.153 1.00 123.94 239 ILE D N 1
ATOM 8204 C CA . ILE D 1 241 ? 58.502 65.516 12.304 1.00 118.51 239 ILE D CA 1
ATOM 8205 C C . ILE D 1 241 ? 57.870 66.906 12.235 1.00 124.38 239 ILE D C 1
ATOM 8206 O O . ILE D 1 241 ? 56.716 67.059 11.829 1.00 126.12 239 ILE D O 1
ATOM 8211 N N . ILE D 1 254 ? 63.859 56.523 4.746 1.00 69.80 252 ILE D N 1
ATOM 8212 C CA . ILE D 1 254 ? 62.538 56.237 5.308 1.00 75.45 252 ILE D CA 1
ATOM 8213 C C . ILE D 1 254 ? 61.640 55.434 4.369 1.00 68.23 252 ILE D C 1
ATOM 8214 O O . ILE D 1 254 ? 61.287 55.881 3.280 1.00 72.28 252 ILE D O 1
ATOM 8219 N N . PHE D 1 255 ? 61.250 54.256 4.827 1.00 54.43 253 PHE D N 1
ATOM 8220 C CA . PHE D 1 255 ? 60.539 53.301 4.004 1.00 50.24 253 PHE D CA 1
ATOM 8221 C C . PHE D 1 255 ? 59.213 52.885 4.666 1.00 58.34 253 PHE D C 1
ATOM 8222 O O . PHE D 1 255 ? 59.195 52.451 5.816 1.00 58.63 253 PHE D O 1
ATOM 8230 N N . HIS D 1 256 ? 58.108 53.029 3.937 1.00 56.84 254 HIS D N 1
ATOM 8231 C CA . HIS D 1 256 ? 56.779 52.737 4.474 1.00 53.87 254 HIS D CA 1
ATOM 8232 C C . HIS D 1 256 ? 55.926 51.911 3.511 1.00 44.03 254 HIS D C 1
ATOM 8233 O O . HIS D 1 256 ? 55.817 52.232 2.329 1.00 47.00 254 HIS D O 1
ATOM 8240 N N . VAL D 1 257 ? 55.321 50.848 4.033 1.00 45.26 255 VAL D N 1
ATOM 8241 C CA . VAL D 1 257 ? 54.526 49.929 3.226 1.00 49.21 255 VAL D CA 1
ATOM 8242 C C . VAL D 1 257 ? 53.376 49.315 4.057 1.00 49.53 255 VAL D C 1
ATOM 8243 O O . VAL D 1 257 ? 53.480 49.218 5.278 1.00 50.15 255 VAL D O 1
ATOM 8247 N N . LYS D 1 258 ? 52.285 48.901 3.408 1.00 30.59 256 LYS D N 1
ATOM 8248 C CA . LYS D 1 258 ? 51.186 48.261 4.143 1.00 42.30 256 LYS D CA 1
ATOM 8249 C C . LYS D 1 258 ? 51.264 46.745 3.996 1.00 48.69 256 LYS D C 1
ATOM 8250 O O . LYS D 1 258 ? 51.734 46.242 2.973 1.00 56.57 256 LYS D O 1
ATOM 8256 N N . ALA D 1 259 ? 50.796 46.018 5.007 1.00 37.40 257 ALA D N 1
ATOM 8257 C CA . ALA D 1 259 ? 50.818 44.562 4.947 1.00 40.25 257 ALA D CA 1
ATOM 8258 C C . ALA D 1 259 ? 49.887 43.919 5.964 1.00 40.95 257 ALA D C 1
ATOM 8259 O O . ALA D 1 259 ? 49.578 44.510 6.995 1.00 37.89 257 ALA D O 1
ATOM 8261 N N . LYS D 1 260 ? 49.448 42.698 5.673 1.00 41.98 258 LYS D N 1
ATOM 8262 C CA . LYS D 1 260 ? 48.506 42.006 6.546 1.00 54.92 258 LYS D CA 1
ATOM 8263 C C . LYS D 1 260 ? 49.184 40.960 7.434 1.00 58.00 258 LYS D C 1
ATOM 8264 O O . LYS D 1 260 ? 48.659 40.588 8.490 1.00 54.91 258 LYS D O 1
ATOM 8270 N N . SER D 1 261 ? 50.350 40.493 7.006 1.00 55.27 259 SER D N 1
ATOM 8271 C CA . SER D 1 261 ? 51.086 39.488 7.761 1.00 58.33 259 SER D CA 1
ATOM 8272 C C . SER D 1 261 ? 52.578 39.747 7.645 1.00 55.89 259 SER D C 1
ATOM 8273 O O . SER D 1 261 ? 53.118 39.800 6.547 1.00 48.77 259 SER D O 1
ATOM 8276 N N . ILE D 1 262 ? 53.238 39.919 8.784 1.00 60.82 260 ILE D N 1
ATOM 8277 C CA . ILE D 1 262 ? 54.628 40.354 8.784 1.00 61.52 260 ILE D CA 1
ATOM 8278 C C . ILE D 1 262 ? 55.472 39.543 9.750 1.00 59.74 260 ILE D C 1
ATOM 8279 O O . ILE D 1 262 ? 55.037 39.204 10.854 1.00 52.94 260 ILE D O 1
ATOM 8284 N N . HIS D 1 263 ? 56.687 39.232 9.320 1.00 67.87 261 HIS D N 1
ATOM 8285 C CA . HIS D 1 263 ? 57.659 38.594 10.190 1.00 68.51 261 HIS D CA 1
ATOM 8286 C C . HIS D 1 263 ? 58.896 39.479 10.248 1.00 60.00 261 HIS D C 1
ATOM 8287 O O . HIS D 1 263 ? 59.454 39.864 9.212 1.00 53.97 261 HIS D O 1
ATOM 8294 N N . ILE D 1 264 ? 59.305 39.834 11.459 1.00 49.65 262 ILE D N 1
ATOM 8295 C CA . ILE D 1 264 ? 60.444 40.731 11.609 1.00 67.42 262 ILE D CA 1
ATOM 8296 C C . ILE D 1 264 ? 61.575 40.034 12.352 1.00 69.03 262 ILE D C 1
ATOM 8297 O O . ILE D 1 264 ? 61.350 39.401 13.396 1.00 58.24 262 ILE D O 1
ATOM 8302 N N . GLU D 1 265 ? 62.781 40.165 11.802 1.00 74.04 263 GLU D N 1
ATOM 8303 C CA . GLU D 1 265 ? 63.952 39.435 12.278 1.00 85.68 263 GLU D CA 1
ATOM 8304 C C . GLU D 1 265 ? 65.170 40.323 12.553 1.00 83.62 263 GLU D C 1
ATOM 8305 O O . GLU D 1 265 ? 65.528 41.186 11.744 1.00 81.50 263 GLU D O 1
ATOM 8311 N N . THR D 1 266 ? 65.813 40.088 13.694 1.00 85.68 264 THR D N 1
ATOM 8312 C CA . THR D 1 266 ? 66.986 40.862 14.093 1.00 90.66 264 THR D CA 1
ATOM 8313 C C . THR D 1 266 ? 68.203 39.985 14.384 1.00 99.65 264 THR D C 1
ATOM 8314 O O . THR D 1 266 ? 68.081 38.929 15.010 1.00 97.32 264 THR D O 1
ATOM 8318 N N . GLU D 1 267 ? 69.369 40.432 13.917 1.00 107.26 265 GLU D N 1
ATOM 8319 C CA . GLU D 1 267 ? 70.642 39.778 14.221 1.00 112.86 265 GLU D CA 1
ATOM 8320 C C . GLU D 1 267 ? 70.634 39.262 15.650 1.00 114.62 265 GLU D C 1
ATOM 8321 O O . GLU D 1 267 ? 70.343 38.093 15.903 1.00 113.66 265 GLU D O 1
ATOM 8327 N N . GLU D 1 268 ? 70.963 40.141 16.585 1.00 115.35 266 GLU D N 1
ATOM 8328 C CA . GLU D 1 268 ? 70.771 39.836 17.988 1.00 113.45 266 GLU D CA 1
ATOM 8329 C C . GLU D 1 268 ? 69.371 40.298 18.338 1.00 106.61 266 GLU D C 1
ATOM 8330 O O . GLU D 1 268 ? 68.973 41.399 17.965 1.00 106.85 266 GLU D O 1
ATOM 8336 N N . GLU D 1 269 ? 68.619 39.451 19.031 1.00 102.84 267 GLU D N 1
ATOM 8337 C CA . GLU D 1 269 ? 67.244 39.776 19.396 1.00 100.10 267 GLU D CA 1
ATOM 8338 C C . GLU D 1 269 ? 67.144 41.177 19.998 1.00 99.93 267 GLU D C 1
ATOM 8339 O O . GLU D 1 269 ? 68.153 41.768 20.392 1.00 101.67 267 GLU D O 1
ATOM 8345 N N . LYS D 1 270 ? 65.923 41.701 20.075 1.00 91.45 268 LYS D N 1
ATOM 8346 C CA . LYS D 1 270 ? 65.699 43.034 20.624 1.00 75.36 268 LYS D CA 1
ATOM 8347 C C . LYS D 1 270 ? 64.375 43.129 21.382 1.00 78.08 268 LYS D C 1
ATOM 8348 O O . LYS D 1 270 ? 63.385 42.486 21.018 1.00 77.14 268 LYS D O 1
ATOM 8354 N N . GLU D 1 271 ? 64.367 43.934 22.440 1.00 79.93 269 GLU D N 1
ATOM 8355 C CA . GLU D 1 271 ? 63.139 44.234 23.161 1.00 79.93 269 GLU D CA 1
ATOM 8356 C C . GLU D 1 271 ? 62.162 44.972 22.253 1.00 78.15 269 GLU D C 1
ATOM 8357 O O . GLU D 1 271 ? 62.564 45.787 21.419 1.00 76.09 269 GLU D O 1
ATOM 8363 N N . VAL D 1 272 ? 60.877 44.676 22.417 1.00 74.96 270 VAL D N 1
ATOM 8364 C CA . VAL D 1 272 ? 59.834 45.313 21.621 1.00 66.03 270 VAL D CA 1
ATOM 8365 C C . VAL D 1 272 ? 58.926 46.151 22.505 1.00 55.01 270 VAL D C 1
ATOM 8366 O O . VAL D 1 272 ? 58.435 45.676 23.523 1.00 62.71 270 VAL D O 1
ATOM 8370 N N . ASP D 1 273 ? 58.714 47.406 22.127 1.00 44.68 271 ASP D N 1
ATOM 8371 C CA . ASP D 1 273 ? 57.734 48.222 22.838 1.00 50.26 271 ASP D CA 1
ATOM 8372 C C . ASP D 1 273 ? 56.364 48.157 22.166 1.00 48.82 271 ASP D C 1
ATOM 8373 O O . ASP D 1 273 ? 56.261 48.067 20.940 1.00 41.77 271 ASP D O 1
ATOM 8378 N N . THR D 1 274 ? 55.315 48.187 22.981 1.00 53.88 272 THR D N 1
ATOM 8379 C CA . THR D 1 274 ? 53.964 48.063 22.469 1.00 54.34 272 THR D CA 1
ATOM 8380 C C . THR D 1 274 ? 53.005 48.927 23.285 1.00 57.06 272 THR D C 1
ATOM 8381 O O . THR D 1 274 ? 53.437 49.653 24.178 1.00 64.29 272 THR D O 1
ATOM 8385 N N . ASP D 1 275 ? 51.712 48.856 22.970 1.00 51.38 273 ASP D N 1
ATOM 8386 C CA . ASP D 1 275 ? 50.688 49.649 23.659 1.00 55.21 273 ASP D CA 1
ATOM 8387 C C . ASP D 1 275 ? 50.897 49.732 25.179 1.00 60.27 273 ASP D C 1
ATOM 8388 O O . ASP D 1 275 ? 50.570 50.743 25.801 1.00 58.44 273 ASP D O 1
ATOM 8393 N N . GLY D 1 276 ? 51.417 48.660 25.772 1.00 60.28 274 GLY D N 1
ATOM 8394 C CA . GLY D 1 276 ? 51.607 48.596 27.213 1.00 66.70 274 GLY D CA 1
ATOM 8395 C C . GLY D 1 276 ? 52.732 47.666 27.644 1.00 71.78 274 GLY D C 1
ATOM 8396 O O . GLY D 1 276 ? 53.448 47.105 26.810 1.00 65.15 274 GLY D O 1
ATOM 8397 N N . GLU D 1 277 ? 52.884 47.502 28.956 1.00 79.33 275 GLU D N 1
ATOM 8398 C CA . GLU D 1 277 ? 53.939 46.667 29.525 1.00 86.47 275 GLU D CA 1
ATOM 8399 C C . GLU D 1 277 ? 53.810 45.215 29.070 1.00 93.47 275 GLU D C 1
ATOM 8400 O O . GLU D 1 277 ? 52.772 44.584 29.277 1.00 95.61 275 GLU D O 1
ATOM 8406 N N . SER D 1 278 ? 54.862 44.689 28.445 1.00 94.84 276 SER D N 1
ATOM 8407 C CA . SER D 1 278 ? 54.868 43.294 28.004 1.00 91.22 276 SER D CA 1
ATOM 8408 C C . SER D 1 278 ? 56.281 42.750 27.773 1.00 97.22 276 SER D C 1
ATOM 8409 O O . SER D 1 278 ? 57.249 43.507 27.660 1.00 101.17 276 SER D O 1
ATOM 8412 N N . SER D 1 279 ? 56.382 41.427 27.701 1.00 99.49 277 SER D N 1
ATOM 8413 C CA . SER D 1 279 ? 57.662 40.757 27.507 1.00 98.76 277 SER D CA 1
ATOM 8414 C C . SER D 1 279 ? 57.772 40.176 26.107 1.00 87.88 277 SER D C 1
ATOM 8415 O O . SER D 1 279 ? 58.032 38.987 25.934 1.00 89.49 277 SER D O 1
ATOM 8418 N N . LEU D 1 280 ? 57.564 41.016 25.105 1.00 77.62 278 LEU D N 1
ATOM 8419 C CA . LEU D 1 280 ? 57.734 40.571 23.736 1.00 72.64 278 LEU D CA 1
ATOM 8420 C C . LEU D 1 280 ? 59.078 41.043 23.207 1.00 66.98 278 LEU D C 1
ATOM 8421 O O . LEU D 1 280 ? 59.564 42.110 23.581 1.00 71.33 278 LEU D O 1
ATOM 8426 N N . HIS D 1 281 ? 59.683 40.222 22.356 1.00 64.28 279 HIS D N 1
ATOM 8427 C CA . HIS D 1 281 ? 60.947 40.542 21.700 1.00 60.37 279 HIS D CA 1
ATOM 8428 C C . HIS D 1 281 ? 60.974 39.770 20.394 1.00 59.91 279 HIS D C 1
ATOM 8429 O O . HIS D 1 281 ? 60.081 38.958 20.140 1.00 63.90 279 HIS D O 1
ATOM 8436 N N . THR D 1 282 ? 61.983 40.014 19.563 1.00 59.76 280 THR D N 1
ATOM 8437 C CA . THR D 1 282 ? 62.086 39.296 18.300 1.00 61.92 280 THR D CA 1
ATOM 8438 C C . THR D 1 282 ? 62.504 37.856 18.571 1.00 67.22 280 THR D C 1
ATOM 8439 O O . THR D 1 282 ? 63.037 37.552 19.647 1.00 59.69 280 THR D O 1
ATOM 8443 N N . PRO D 1 283 ? 62.261 36.961 17.598 1.00 74.84 281 PRO D N 1
ATOM 8444 C CA . PRO D 1 283 ? 61.580 37.283 16.337 1.00 73.69 281 PRO D CA 1
ATOM 8445 C C . PRO D 1 283 ? 60.067 37.423 16.494 1.00 72.30 281 PRO D C 1
ATOM 8446 O O . PRO D 1 283 ? 59.460 36.918 17.450 1.00 52.35 281 PRO D O 1
ATOM 8450 N N . CYS D 1 284 ? 59.452 38.112 15.542 1.00 80.93 282 CYS D N 1
ATOM 8451 C CA . CYS D 1 284 ? 58.017 38.323 15.614 1.00 70.07 282 CYS D CA 1
ATOM 8452 C C . CYS D 1 284 ? 57.252 37.929 14.367 1.00 64.84 282 CYS D C 1
ATOM 8453 O O . CYS D 1 284 ? 57.599 38.305 13.248 1.00 56.60 282 CYS D O 1
ATOM 8456 N N . GLN D 1 285 ? 56.213 37.137 14.590 1.00 70.65 283 GLN D N 1
ATOM 8457 C CA . GLN D 1 285 ? 55.144 36.989 13.630 1.00 65.66 283 GLN D CA 1
ATOM 8458 C C . GLN D 1 285 ? 54.105 38.020 14.020 1.00 61.30 283 GLN D C 1
ATOM 8459 O O . GLN D 1 285 ? 53.644 38.037 15.164 1.00 58.78 283 GLN D O 1
ATOM 8465 N N . ILE D 1 286 ? 53.749 38.901 13.094 1.00 54.78 284 ILE D N 1
ATOM 8466 C CA . ILE D 1 286 ? 52.680 39.848 13.380 1.00 52.36 284 ILE D CA 1
ATOM 8467 C C . ILE D 1 286 ? 51.545 39.668 12.393 1.00 43.45 284 ILE D C 1
ATOM 8468 O O . ILE D 1 286 ? 51.749 39.704 11.176 1.00 39.65 284 ILE D O 1
ATOM 8473 N N . GLU D 1 287 ? 50.345 39.475 12.923 1.00 47.10 285 GLU D N 1
ATOM 8474 C CA . GLU D 1 287 ? 49.190 39.223 12.082 1.00 54.66 285 GLU D CA 1
ATOM 8475 C C . GLU D 1 287 ? 48.096 40.259 12.290 1.00 51.63 285 GLU D C 1
ATOM 8476 O O . GLU D 1 287 ? 47.730 40.569 13.432 1.00 43.16 285 GLU D O 1
ATOM 8482 N N . LEU D 1 288 ? 47.574 40.783 11.181 1.00 38.75 286 LEU D N 1
ATOM 8483 C CA . LEU D 1 288 ? 46.412 41.661 11.235 1.00 38.02 286 LEU D CA 1
ATOM 8484 C C . LEU D 1 288 ? 45.118 40.855 11.316 1.00 34.87 286 LEU D C 1
ATOM 8485 O O . LEU D 1 288 ? 44.781 40.102 10.396 1.00 32.71 286 LEU D O 1
ATOM 8490 N N . LEU D 1 289 ? 44.395 41.011 12.418 1.00 28.53 287 LEU D N 1
ATOM 8491 C CA . LEU D 1 289 ? 43.084 40.378 12.536 1.00 21.39 287 LEU D CA 1
ATOM 8492 C C . LEU D 1 289 ? 42.030 41.419 12.179 1.00 27.96 287 LEU D C 1
ATOM 8493 O O . LEU D 1 289 ? 41.734 42.316 12.975 1.00 24.24 287 LEU D O 1
ATOM 8498 N N . GLN D 1 290 ? 41.474 41.299 10.978 1.00 30.56 288 GLN D N 1
ATOM 8499 C CA . GLN D 1 290 ? 40.572 42.306 10.438 1.00 30.01 288 GLN D CA 1
ATOM 8500 C C . GLN D 1 290 ? 39.255 42.359 11.201 1.00 23.64 288 GLN D C 1
ATOM 8501 O O . GLN D 1 290 ? 38.559 41.347 11.338 1.00 23.77 288 GLN D O 1
ATOM 8507 N N . GLY D 1 291 ? 38.899 43.553 11.667 1.00 27.34 289 GLY D N 1
ATOM 8508 C CA . GLY D 1 291 ? 37.626 43.755 12.342 1.00 25.27 289 GLY D CA 1
ATOM 8509 C C . GLY D 1 291 ? 37.452 42.847 13.545 1.00 24.38 289 GLY D C 1
ATOM 8510 O O . GLY D 1 291 ? 36.337 42.451 13.874 1.00 26.52 289 GLY D O 1
ATOM 8511 N N . HIS D 1 292 ? 38.554 42.522 14.215 1.00 24.58 290 HIS D N 1
ATOM 8512 C CA . HIS D 1 292 ? 38.521 41.590 15.351 1.00 28.31 290 HIS D CA 1
ATOM 8513 C C . HIS D 1 292 ? 37.688 42.096 16.538 1.00 23.68 290 HIS D C 1
ATOM 8514 O O . HIS D 1 292 ? 37.021 41.308 17.233 1.00 21.64 290 HIS D O 1
ATOM 8521 N N . PHE D 1 293 ? 37.741 43.405 16.774 1.00 22.48 291 PHE D N 1
ATOM 8522 C CA . PHE D 1 293 ? 36.921 44.054 17.794 1.00 19.87 291 PHE D CA 1
ATOM 8523 C C . PHE D 1 293 ? 35.813 44.819 17.115 1.00 17.30 291 PHE D C 1
ATOM 8524 O O . PHE D 1 293 ? 35.969 45.250 15.960 1.00 28.05 291 PHE D O 1
ATOM 8532 N N . THR D 1 294 ? 34.694 45.003 17.814 1.00 23.31 292 THR D N 1
ATOM 8533 C CA . THR D 1 294 ? 33.773 46.082 17.475 1.00 20.70 292 THR D CA 1
ATOM 8534 C C . THR D 1 294 ? 33.861 47.121 18.591 1.00 24.06 292 THR D C 1
ATOM 8535 O O . THR D 1 294 ? 33.921 46.765 19.777 1.00 22.59 292 THR D O 1
ATOM 8547 N N . ILE D 1 296 ? 32.858 51.327 20.017 1.00 25.00 294 ILE D N 1
ATOM 8548 C CA . ILE D 1 296 ? 32.137 52.587 20.017 1.00 26.15 294 ILE D CA 1
ATOM 8549 C C . ILE D 1 296 ? 33.027 53.678 19.432 1.00 23.04 294 ILE D C 1
ATOM 8550 O O . ILE D 1 296 ? 34.172 53.841 19.852 1.00 29.69 294 ILE D O 1
ATOM 8555 N N . TYR D 1 297 ? 32.511 54.407 18.455 1.00 22.14 295 TYR D N 1
ATOM 8556 C CA . TYR D 1 297 ? 33.253 55.516 17.899 1.00 19.00 295 TYR D CA 1
ATOM 8557 C C . TYR D 1 297 ? 32.385 56.744 17.672 1.00 23.21 295 TYR D C 1
ATOM 8558 O O . TYR D 1 297 ? 31.181 56.751 17.964 1.00 25.10 295 TYR D O 1
ATOM 8567 N N . ASN D 1 298 ? 33.019 57.787 17.154 1.00 26.80 296 ASN D N 1
ATOM 8568 C CA . ASN D 1 298 ? 32.366 59.058 16.884 1.00 22.95 296 ASN D CA 1
ATOM 8569 C C . ASN D 1 298 ? 32.370 59.312 15.383 1.00 35.10 296 ASN D C 1
ATOM 8570 O O . ASN D 1 298 ? 33.354 59.798 14.833 1.00 32.92 296 ASN D O 1
ATOM 8575 N N . PRO D 1 299 ? 31.273 58.962 14.711 1.00 31.79 297 PRO D N 1
ATOM 8576 C CA . PRO D 1 299 ? 31.129 59.088 13.257 1.00 34.62 297 PRO D CA 1
ATOM 8577 C C . PRO D 1 299 ? 31.204 60.540 12.793 1.00 42.54 297 PRO D C 1
ATOM 8578 O O . PRO D 1 299 ? 31.502 60.779 11.632 1.00 40.88 297 PRO D O 1
ATOM 8582 N N . ALA D 1 300 ? 30.929 61.496 13.674 1.00 36.92 298 ALA D N 1
ATOM 8583 C CA . ALA D 1 300 ? 30.995 62.905 13.275 1.00 41.58 298 ALA D CA 1
ATOM 8584 C C . ALA D 1 300 ? 32.411 63.367 12.894 1.00 42.05 298 ALA D C 1
ATOM 8585 O O . ALA D 1 300 ? 32.584 64.293 12.096 1.00 38.46 298 ALA D O 1
ATOM 8587 N N . VAL D 1 301 ? 33.432 62.733 13.456 1.00 36.68 299 VAL D N 1
ATOM 8588 C CA . VAL D 1 301 ? 34.783 63.254 13.268 1.00 41.89 299 VAL D CA 1
ATOM 8589 C C . VAL D 1 301 ? 35.783 62.230 12.732 1.00 48.00 299 VAL D C 1
ATOM 8590 O O . VAL D 1 301 ? 36.942 62.565 12.501 1.00 58.48 299 VAL D O 1
ATOM 8594 N N . VAL D 1 302 ? 35.333 60.992 12.536 1.00 52.42 300 VAL D N 1
ATOM 8595 C CA . VAL D 1 302 ? 36.200 59.905 12.078 1.00 64.27 300 VAL D CA 1
ATOM 8596 C C . VAL D 1 302 ? 35.618 58.543 12.436 1.00 72.55 300 VAL D C 1
ATOM 8597 O O . VAL D 1 302 ? 35.892 57.998 13.507 1.00 75.14 300 VAL D O 1
#

Sequence (1108 aa):
KTKFEKVLLIVNPKAGQGDLHTNLTKIVPPLAAAFPDLHILHTKEQGDATKYCQEFASKVDLIIVFGGDGTVFECTNGLAPLEIRPTLAIIPGGTCNDFSRTLGVPQNIAEAAKLITKEHVKPVDVAKANGQHFLNFWGIGKIGYYLSTIETFPVKITYDGQVYEDEAVLVVGNGEYLGGIPSFIPNVKCDDGTLDIFVVKSTGIQAFKDYIGKKLFEDSNENDIFHVKAKSIHIETEEEKEVDTDSSLHTPCQIELLQGHFTIYNPAVVTKTKFEKVLLIVNPKAGQGDLHTNLTKIVPPLAAAFPDLHILHTKEQGDATKYCQEFASKVDLIIVFGGDGTVFECTNGLAPLEIRPTLAIIPGGTCNDFSRTLGVPQNIAEAAKLITKEHVKPVDVAKANGQHFLNFWGIGLVSEVSNNIDAEEKAKLGKIGYYLSTIRTVNAETFPVKITYDGQVYEDEAVLVVGNGEYLGGIPSFIPNVKCDDGTLDIFVVKSTGIQAFKDYIGKKLFEDIFHVKAKSIHIETEEEKEVDTDGESSLHTPCQIELLQGHFTIYNPAVVKTKFEKVLLIVNPKAGQGDLHTNLTKIVPPLAAAFPDLHILHTKEQGDATKYCQEFASKVDLIIVFGGDGTVFECTNGLAPLEIRPTLAIIPGGTCNDFSRTLGVPQNIAEAAKLITKEHVKPVDVAKANGQHFLNFWGIGDAEEKAKLGKIGYYLSTIRTVAETFPVKITYDGQVYEDEAVLVVGNGEYLGGIPSFIPNVKCDDGTLDIFVVKSTGIQAFKDYIGKKLFEDSNENDIFHVKAKSIHIETEEEKEVDTDGESSLHTPCQIELLQGHFTIYNPAVVKTKFEKVLLIVNPKAGQGDLHTNLTKIVPPLAAAFPDLHILHTKEQGDATKYCQEFASKVDLIIVFGGDGTVFECTNGLAPLEIRPTLAIIPGGTCNDFSRTLGVPQNIAEAAKLITKEHVKPVDVAKANGQHFLNFWGIGLVGKIGYYLSTAETFPVKITYDQVYEDEAVLVVGNGEYLGGIPSFIPNVKCDDGTLDIFVVKSTGIQAFKDYIIFHVKAKSIHIETEEEKEVDTDGESSLHTPCQIELLQGHFTIYNPAVV

Solvent-accessible surface area: 44276 Å² total

Nearest PDB structures (foldseek):
  3s40-assembly5_B  TM=9.673E-01  e=6.796E-57  Bacillus anthracis str. Sterne
  3t5p-assembly3_E  TM=9.691E-01  e=2.869E-56  Bacillus anthracis str. Sterne
  3t5p-assembly1_J  TM=9.611E-01  e=3.737E-55  Bacillus anthracis str. Sterne
  3t5p-assembly1_F  TM=9.433E-01  e=4.867E-54  Bacillus anthracis str. Sterne
  3s40-assembly5_D  TM=9.598E-01  e=5.956E-53  Bacillus anthracis str. Sterne

Secondary structure (DSSP, 8-state):
--S-SSEEEEE-TT-SSS-HHHHHHHHHHHHHHH-SEEEEEE--STTHHHHHHHHHTTT-SEEEEEE-HHHHHHHHHHHTT-SS--EEEEEE-SS--HHHHHTT--SSHHHHHHHHTT-----EEEEEETTEEESSBEE---HHHHTTT---EEEEEEETTEEEEEEEEE--B-SSEETTEE-SSTT--TTSS-EEEEEEETT-HHHHHHHTT---SS---TTTEEEEEESEEEEEESS--EEEE---EESSEEEEEEEEEE----TTT-/---S-SSEEEEE-TT-SSS-HHHHHHHHHHHHHHH-SEEEEEE--STTHHHHHHHHHTTT-SEEEEEE-HHHHHHHHHHHTT-SS--EEEEEE-SS--HHHHHTT--SSHHHHHHHHHH-----EEEEEETTEEESSB-BS-------SHHHHHHHHHHHHHHHHHHTTTT-----EEEEEEESS-EEEEEEEE--B--SEETTEE-SSTT--TTSS-EEEEEEETTTHHHHHHHHHHT-----EEEEESEEEEEESS--B-B-SSS---BSSEEEEEEEEEE----TTT-/--S-SSEEEEE-TT-SSS-HHHHHHHHHHHHHHH-SEEEEEE--STTHHHHHHHHHTTT-SEEEEEE-HHHHHHHHHHHTT-SS--EEEEEE-SS--HHHHHTT--SSHHHHHHHHHT-----EEEEEETTEEESSBEE---HHHHHHH-HHHHHHHHHHH----EEEEEEETTEEEEEEEEE--B-SSEETTEE-SSTT--TTSS-EEEEEEEGGGHHHHHHHHHT--SS---TT--EEEEESEEEEEESS-PBPEESSS---BSSEEEEEEEEEE----TTT-/--S-SSEEEEE-TT-SSS-HHHHHHHHHHHHHHH-SEEEEEE--STTHHHHHHHHHTTT-SEEEEEE-HHHHHHHHHHHTT-S---EEEEEE-SS--HHHHHTT--SSHHHHHHHHTT-----EEEEEETTEEESSBEES----TTHHHHH----EEEEEEE--EEEEEEEE--B-SSEETTEE-SSTT--TTSS-EEEEEEEGGGHHHHHHH--EEEEESEEEEEESS--B-EESSS---BSSEEEEEEEEEE----TTT-

CATH classification: 3.40.50.10330 (+1 more: 2.60.200.40)

Organism: Bacillus anthracis (NCBI:txid1392)

B-factor: mean 48.38, std 27.03, range [10.03, 176.5]

Foldseek 3Di:
DDPWQAEEEEEAQPFAPDHNVVLCVLAVVLVVVLHVHYHYYYDDDPLRLLVVCLVCQVPTQEYEYEHALSSVVSNCQSALVDPGGHAYAYQHGHDQRQQQVLQVQDVRNSSNNVLVSVVDKDFFKWKAKPNGIAQFDKKFLVQLVVLVPQPWFWKWKDFPHDIDTAIFRMKKGQTQGDNNAGDLAAPRHRAPQWIKIKTFHPPCSVVSNVSPRDHHHDDDCVPGMPIDIGAKMWMATPDWTFMDGSDTDIPGMIMHMGHRSHMRGDPVRD/DDDQWQAEEEEEAQVFADDGNVVLCVLAVPLVVVLHVHYHYYYDDDQLRLLVVCQVCQVPTQEYEYEHALSSVLSNQQNALVDPGGHAYAYQHGADQRQQQVLQVQDVRRSSNNNLVSVVDKDFFKWKAKPNGIAQFDKKFLLDADDDDPVLVVCCVRQPSFLSSLVRLLPAVADKFWKWKAFPHDIDTGMFNMWKGQTQGTSNAGDLAAPRHRAPQWIKIATHHPVCSVVSNVSSVVSPRHDNDIDIGAWMWMATPDWTAMDGSDDDGHTPGIIMHMDHSSHMRGDPVRD/DDPWQAEEEEEAQPFAPDHSVVLCVQAVVLVVVLHVHYHYDYADDPLRLLVVCQVCQVPTQEYEYEHALASVQSNCLSALVDPRGHFYAYQHGHQQRQQQVLQVQDNPRNSNNNLVSVVDKDFFKWKDKPSGIAQFDKKDACPCVCVVLDPQLNVVVVLLDDADKWWKWKAFPNRIDTAIFRMKKGQGQGTNNGGDLQAQHHRQPQWIKMFTHHNPCSVVVNVSVVPPPDNHSPPVCGDMDIGFWMWMATPDFGDMDGSHDDDHTPGIIMGMGHSSHMRGDPVVD/DDPWQAEEEEEAQVFADDHSVVLCVLAPPLVVVLHVHYHYHYDDDPLRLLVVLQVCLVPTQEYEYEHALASVLSNCLSALVDPRGHAYAYQHRDQQRQQQVLQVQDNPRSSNNNLVSVVDKFFFKWKDKPSRIAQFDKKFLQCVSQLVSVVPADKFWWWKDFVDIDTDIFNMKKTQGQDTNNGGDLQPPHHRQPQWIKIATHHPVCPVVVVVSCHDIDIHFWMWIDGPPKGAMDGSHDDGDIDGIIMGMDHSSHMRGDPVPD